Protein AF-A0A4Z1IYT8-F1 (afdb_monomer_lite)

Sequence (763 aa):
MEEHSKRLTGNFEVGLARSILIVCGSVEMNGYTFCSGVSKLESLLKHYADLQSLIRPTIHLIRGSIFRPKYKSSSLGDLSLGELVDMYHNHKATVRHDKVYALLGMCSDHLSSTGLLPDYTIPWETLFRRLVNFILHQKTWDDREAAVIKSSGYVLRHVSSVRNNINRYPGQYIEVKLNNRPISFQYYKNYGSNWTLQASAESIRKNDIICLLEGASSPTVIRAFEDHFGIVIIAVNLRQQRHKHSSFQLSMSLKPDTLHEFLLVWQWGLIPGQHSSLLQLPQMEINSVVPDYLKTNAIRVMRSFEVALILKDTGELLMVEAKLEKDIEKCEESFGIDDIHILPLKEVLASVYWSSNRLKMAETLLLEVIGARQDLQGKCHQGTLNSKMELAKAYIDEEVFSRPSRAENLRGIRSELLEAIKSNSRIEERAMVQAAEYLDERMFKVLLGLERGRASVTQDLLKAISNPIRGDEKMLILLEERGMDSEITEDMVQFIAKNCGHSAMKSLMQKRSADAKVTSELLKTIAEGREAIEKMELLLDGKGADICVGANMAITEEAVIEAAGNIYLGEKIIRNLLTRQGASIVITEEIMNTVVANTHQGDTSIRELFAQQKANIVITEEVVIATIEDIFHGPRFIEVLLEKRGTYITITPGAMKAVSKSQEDLTSFLDESEPQNAVMMQLLENRGADMDVTEETVRIITNEMNFPKECLALLVKKQGEKLRVTEGMVRMVEEKFPEEIALLETMEDNIQRYSSSSTGSAG

Structure (mmCIF, N/CA/C/O backbone):
data_AF-A0A4Z1IYT8-F1
#
_entry.id   AF-A0A4Z1IYT8-F1
#
loop_
_atom_site.group_PDB
_atom_site.id
_atom_site.type_symbol
_atom_site.label_atom_id
_atom_site.label_alt_id
_atom_site.label_comp_id
_atom_site.label_asym_id
_atom_site.label_entity_id
_atom_site.label_seq_id
_atom_site.pdbx_PDB_ins_code
_atom_site.Cartn_x
_atom_site.Cartn_y
_atom_site.Cartn_z
_atom_site.occupancy
_atom_site.B_iso_or_equiv
_atom_site.auth_seq_id
_atom_site.auth_comp_id
_atom_site.auth_asym_id
_atom_site.auth_atom_id
_atom_site.pdbx_PDB_model_num
ATOM 1 N N . MET A 1 1 ? 28.928 10.403 -67.223 1.00 26.47 1 MET A N 1
ATOM 2 C CA . MET A 1 1 ? 29.289 9.318 -66.280 1.00 26.47 1 MET A CA 1
ATOM 3 C C . MET A 1 1 ? 30.436 9.706 -65.329 1.00 26.47 1 MET A C 1
ATOM 5 O O . MET A 1 1 ? 31.036 8.826 -64.738 1.00 26.47 1 MET A O 1
ATOM 9 N N . GLU A 1 2 ? 30.691 11.001 -65.083 1.00 24.89 2 GLU A N 1
ATOM 10 C CA . GLU A 1 2 ? 31.847 11.460 -64.276 1.00 24.89 2 GLU A CA 1
ATOM 11 C C . GLU A 1 2 ? 31.463 12.421 -63.127 1.00 24.89 2 GLU A C 1
ATOM 13 O O . GLU A 1 2 ? 32.315 13.001 -62.458 1.00 24.89 2 GLU A O 1
ATOM 18 N N . GLU A 1 3 ? 30.164 12.568 -62.845 1.00 25.31 3 GLU A N 1
ATOM 19 C CA . GLU A 1 3 ? 29.648 13.495 -61.821 1.00 25.31 3 GLU A CA 1
ATOM 20 C C . GLU A 1 3 ? 28.961 12.787 -60.634 1.00 25.31 3 GLU A C 1
ATOM 22 O O . GLU A 1 3 ? 28.563 13.415 -59.656 1.00 25.31 3 GLU A O 1
ATOM 27 N N . HIS A 1 4 ? 28.878 11.452 -60.659 1.00 29.03 4 HIS A N 1
ATOM 28 C CA . HIS A 1 4 ? 28.148 10.653 -59.661 1.00 29.03 4 HIS A CA 1
ATOM 29 C C . HIS A 1 4 ? 29.035 9.910 -58.643 1.00 29.03 4 HIS A C 1
ATOM 31 O O . HIS A 1 4 ? 28.527 9.096 -57.879 1.00 29.03 4 HIS A O 1
ATOM 37 N N . SER A 1 5 ? 30.337 10.223 -58.580 1.00 28.00 5 SER A N 1
ATOM 38 C CA . SER A 1 5 ? 31.317 9.570 -57.685 1.00 28.00 5 SER A CA 1
ATOM 39 C C . SER A 1 5 ? 31.853 10.458 -56.544 1.00 28.00 5 SER A C 1
ATOM 41 O O . SER A 1 5 ? 32.698 10.002 -55.783 1.00 28.00 5 SER A O 1
ATOM 43 N N . LYS A 1 6 ? 31.433 11.728 -56.411 1.00 34.44 6 LYS A N 1
ATOM 44 C CA . LYS A 1 6 ? 32.209 12.749 -55.663 1.00 34.44 6 LYS A CA 1
ATOM 45 C C . LYS A 1 6 ? 31.844 13.010 -54.191 1.00 34.44 6 LYS A C 1
ATOM 47 O O . LYS A 1 6 ? 32.544 13.784 -53.548 1.00 34.44 6 LYS A O 1
ATOM 52 N N . ARG A 1 7 ? 30.770 12.445 -53.623 1.00 43.03 7 ARG A N 1
ATOM 53 C CA . ARG A 1 7 ? 30.280 12.918 -52.301 1.00 43.03 7 ARG A CA 1
ATOM 54 C C . ARG A 1 7 ? 30.836 12.202 -51.060 1.00 43.03 7 ARG A C 1
ATOM 56 O O . ARG A 1 7 ? 30.855 12.832 -50.012 1.00 43.03 7 ARG A O 1
ATOM 63 N N . LEU A 1 8 ? 31.328 10.963 -51.154 1.00 37.91 8 LEU A N 1
ATOM 64 C CA . LEU A 1 8 ? 31.923 10.241 -50.006 1.00 37.91 8 LEU A CA 1
ATOM 65 C C . LEU A 1 8 ? 33.443 10.051 -50.128 1.00 37.91 8 LEU A C 1
ATOM 67 O O . LEU A 1 8 ? 34.150 10.215 -49.137 1.00 37.91 8 LEU A O 1
ATOM 71 N N . THR A 1 9 ? 33.962 9.865 -51.345 1.00 40.88 9 THR A N 1
ATOM 72 C CA . THR A 1 9 ? 35.396 10.034 -51.658 1.00 40.88 9 THR A CA 1
ATOM 73 C C . THR A 1 9 ? 35.896 11.421 -51.247 1.00 40.88 9 THR A C 1
ATOM 75 O O . THR A 1 9 ? 36.947 11.532 -50.623 1.00 40.88 9 THR A O 1
ATOM 78 N N . GLY A 1 10 ? 35.078 12.462 -51.447 1.00 49.62 10 GLY A N 1
ATOM 79 C CA . GLY A 1 10 ? 35.360 13.810 -50.957 1.00 49.62 10 GLY A CA 1
ATOM 80 C C . GLY A 1 10 ? 35.485 13.907 -49.430 1.00 49.62 10 GLY A C 1
ATOM 81 O O . GLY A 1 10 ? 36.325 14.655 -48.950 1.00 49.62 10 GLY A O 1
ATOM 82 N N . ASN A 1 11 ? 34.727 13.135 -48.640 1.00 49.00 11 ASN A N 1
ATOM 83 C CA . ASN A 1 11 ? 34.838 13.162 -47.172 1.00 49.00 11 ASN A CA 1
ATOM 84 C C . ASN A 1 11 ? 36.134 12.516 -46.672 1.00 49.00 11 ASN A C 1
ATOM 86 O O . ASN A 1 11 ? 36.730 13.022 -45.726 1.00 49.00 11 ASN A O 1
ATOM 90 N N . PHE A 1 12 ? 36.593 11.439 -47.314 1.00 51.59 12 PHE A N 1
ATOM 91 C CA . PHE A 1 12 ? 37.897 10.836 -47.029 1.00 51.59 12 PHE A CA 1
ATOM 92 C C . PHE A 1 12 ? 39.045 11.784 -47.408 1.00 51.59 12 PHE A C 1
ATOM 94 O O . PHE A 1 12 ? 39.945 12.030 -46.606 1.00 51.59 12 PHE A O 1
ATOM 101 N N . GLU A 1 13 ? 38.971 12.400 -48.591 1.00 55.72 13 GLU A N 1
ATOM 102 C CA . GLU A 1 13 ? 39.940 13.404 -49.045 1.00 55.72 13 GLU A CA 1
ATOM 103 C C . GLU A 1 13 ? 39.980 14.622 -48.109 1.00 55.72 13 GLU A C 1
ATOM 105 O O . GLU A 1 13 ? 41.055 15.049 -47.695 1.00 55.72 13 GLU A O 1
ATOM 110 N N . VAL A 1 14 ? 38.821 15.139 -47.690 1.00 56.16 14 VAL A N 1
ATOM 111 C CA . VAL A 1 14 ? 38.674 16.251 -46.731 1.00 56.16 14 VAL A CA 1
ATOM 112 C C . VAL A 1 14 ? 39.119 15.844 -45.316 1.00 56.16 14 VAL A C 1
ATOM 114 O O . VAL A 1 14 ? 39.758 16.625 -44.603 1.00 56.16 14 VAL A O 1
ATOM 117 N N . GLY A 1 15 ? 38.833 14.612 -44.900 1.00 56.44 15 GLY A N 1
ATOM 118 C CA . GLY A 1 15 ? 39.231 14.035 -43.615 1.00 56.44 15 GLY A CA 1
ATOM 119 C C . GLY A 1 15 ? 40.740 13.818 -43.478 1.00 56.44 15 GLY A C 1
ATOM 120 O O . GLY A 1 15 ? 41.274 13.951 -42.380 1.00 56.44 15 GLY A O 1
ATOM 121 N N . LEU A 1 16 ? 41.445 13.607 -44.592 1.00 58.75 16 LEU A N 1
ATOM 122 C CA . LEU A 1 16 ? 42.907 13.496 -44.648 1.00 58.75 16 LEU A CA 1
ATOM 123 C C . LEU A 1 16 ? 43.613 14.793 -45.075 1.00 58.75 16 LEU A C 1
ATOM 125 O O . LEU A 1 16 ? 44.820 14.946 -44.859 1.00 58.75 16 LEU A O 1
ATOM 129 N N . ALA A 1 17 ? 42.884 15.751 -45.656 1.00 61.88 17 ALA A N 1
ATOM 130 C CA . ALA A 1 17 ? 43.442 16.994 -46.179 1.00 61.88 17 ALA A CA 1
ATOM 131 C C . ALA A 1 17 ? 44.173 17.797 -45.094 1.00 61.88 17 ALA A C 1
ATOM 133 O O . ALA A 1 17 ? 43.595 18.262 -44.114 1.00 61.88 17 ALA A O 1
ATOM 134 N N . ARG A 1 18 ? 45.472 18.028 -45.276 1.00 65.62 18 ARG A N 1
ATOM 135 C CA . ARG A 1 18 ? 46.286 18.819 -44.331 1.00 65.62 18 ARG A CA 1
ATOM 136 C C . ARG A 1 18 ? 45.972 20.318 -44.373 1.00 65.62 18 ARG A C 1
ATOM 138 O O . ARG A 1 18 ? 46.378 21.065 -43.492 1.00 65.62 18 ARG A O 1
ATOM 145 N N . SER A 1 19 ? 45.288 20.764 -45.420 1.00 67.12 19 SER A N 1
ATOM 146 C CA . SER A 1 19 ? 44.810 22.128 -45.600 1.00 67.12 19 SER A CA 1
ATOM 147 C C . SER A 1 19 ? 43.583 22.083 -46.497 1.00 67.12 19 SER A C 1
ATOM 149 O O . SER A 1 19 ? 43.587 21.368 -47.497 1.00 67.12 19 SER A O 1
ATOM 151 N N . ILE A 1 20 ? 42.547 22.834 -46.136 1.00 77.88 20 ILE A N 1
ATOM 152 C CA . ILE A 1 20 ? 41.325 22.960 -46.926 1.00 77.88 20 ILE A CA 1
ATOM 153 C C . ILE A 1 20 ? 41.152 24.436 -47.246 1.00 77.88 20 ILE A C 1
ATOM 155 O O . ILE A 1 20 ? 41.082 25.272 -46.338 1.00 77.88 20 ILE A O 1
ATOM 159 N N . LEU A 1 21 ? 41.092 24.731 -48.539 1.00 80.69 21 LEU A N 1
ATOM 160 C CA . LEU A 1 21 ? 40.769 26.044 -49.072 1.00 80.69 21 LEU A CA 1
ATOM 161 C C . LEU A 1 21 ? 39.363 25.981 -49.663 1.00 80.69 21 LEU A C 1
ATOM 163 O O . LEU A 1 21 ? 39.033 25.049 -50.393 1.00 80.69 21 LEU A O 1
ATOM 167 N N . ILE A 1 22 ? 38.537 26.958 -49.318 1.00 82.12 22 ILE A N 1
ATOM 168 C CA . ILE A 1 22 ? 37.168 27.078 -49.800 1.00 82.12 22 ILE A CA 1
ATOM 169 C C . ILE A 1 22 ? 37.084 28.362 -50.608 1.00 82.12 22 ILE A C 1
ATOM 171 O O . ILE A 1 22 ? 37.392 29.444 -50.106 1.00 82.12 22 ILE A O 1
ATOM 175 N N . VAL A 1 23 ? 36.670 28.218 -51.863 1.00 84.06 23 VAL A N 1
ATOM 176 C CA . VAL A 1 23 ? 36.490 29.326 -52.800 1.00 84.06 23 VAL A CA 1
ATOM 177 C C . VAL A 1 23 ? 34.998 29.628 -52.894 1.00 84.06 23 VAL A C 1
ATOM 179 O O . VAL A 1 23 ? 34.207 28.762 -53.262 1.00 84.06 23 VAL A O 1
ATOM 182 N N . CYS A 1 24 ? 34.608 30.848 -52.528 1.00 77.69 24 CYS A N 1
ATOM 183 C CA . CYS A 1 24 ? 33.236 31.341 -52.619 1.00 77.69 24 CYS A CA 1
ATOM 184 C C . CYS A 1 24 ? 33.219 32.596 -53.502 1.00 77.69 24 CYS A C 1
ATOM 186 O O . CYS A 1 24 ? 33.588 33.687 -53.062 1.00 77.69 24 CYS A O 1
ATOM 188 N N . GLY A 1 25 ? 32.842 32.433 -54.774 1.00 83.25 25 GLY A N 1
ATOM 189 C CA . GLY A 1 25 ? 32.977 33.493 -55.776 1.00 83.25 25 GLY A CA 1
ATOM 190 C C . GLY A 1 25 ? 34.448 33.857 -55.996 1.00 83.25 25 GLY A C 1
ATOM 191 O O . GLY A 1 25 ? 35.255 32.988 -56.305 1.00 83.25 25 GLY A O 1
ATOM 192 N N . SER A 1 26 ? 34.800 35.131 -55.811 1.00 83.44 26 SER A N 1
ATOM 193 C CA . SER A 1 26 ? 36.180 35.632 -55.908 1.00 83.44 26 SER A CA 1
ATOM 194 C C . SER A 1 26 ? 36.957 35.589 -54.585 1.00 83.44 26 SER A C 1
ATOM 196 O O . SER A 1 26 ? 38.080 36.084 -54.526 1.00 83.44 26 SER A O 1
ATOM 198 N N . VAL A 1 27 ? 36.354 35.078 -53.504 1.00 85.19 27 VAL A N 1
ATOM 199 C CA . VAL A 1 27 ? 36.964 35.061 -52.169 1.00 85.19 27 VAL A CA 1
ATOM 200 C C . VAL A 1 27 ? 37.457 33.660 -51.842 1.00 85.19 27 VAL A C 1
ATOM 202 O O . VAL A 1 27 ? 36.675 32.711 -51.781 1.00 85.19 27 VAL A O 1
ATOM 205 N N . GLU A 1 28 ? 38.750 33.554 -51.558 1.00 86.00 28 GLU A N 1
ATOM 206 C CA . GLU A 1 28 ? 39.361 32.349 -51.009 1.00 86.00 28 GLU A CA 1
ATOM 207 C C . GLU A 1 28 ? 39.475 32.467 -49.489 1.00 86.00 28 GLU A C 1
ATOM 209 O O . GLU A 1 28 ? 39.928 33.478 -48.950 1.00 86.00 28 GLU A O 1
ATOM 214 N N . MET A 1 29 ? 39.072 31.422 -48.773 1.00 87.25 29 MET A N 1
ATOM 215 C CA . MET A 1 29 ? 39.209 31.360 -47.322 1.00 87.25 29 MET A CA 1
ATOM 216 C C . MET A 1 29 ? 39.609 29.963 -46.867 1.00 87.25 29 MET A C 1
ATOM 218 O O . MET A 1 29 ? 39.264 28.960 -47.486 1.00 87.25 29 MET A O 1
ATOM 222 N N . ASN A 1 30 ? 40.336 29.881 -45.756 1.00 83.25 30 ASN A N 1
ATOM 223 C CA . ASN A 1 30 ? 40.661 28.587 -45.166 1.00 83.25 30 ASN A CA 1
ATOM 224 C C . ASN A 1 30 ? 39.419 27.947 -44.513 1.00 83.25 30 ASN A C 1
ATOM 226 O O . ASN A 1 30 ? 38.472 28.635 -44.115 1.00 83.25 30 ASN A O 1
ATOM 230 N N . GLY A 1 31 ? 39.450 26.621 -44.366 1.00 78.31 31 GLY A N 1
ATOM 231 C CA . GLY A 1 31 ? 38.354 25.846 -43.783 1.00 78.31 31 GLY A CA 1
ATOM 232 C C . GLY A 1 31 ? 37.924 26.311 -42.386 1.00 78.31 31 GLY A C 1
ATOM 233 O O . GLY A 1 31 ? 36.732 26.338 -42.086 1.00 78.31 31 GLY A O 1
ATOM 234 N N . TYR A 1 32 ? 38.855 26.766 -41.540 1.00 79.06 32 TYR A N 1
ATOM 235 C CA . TYR A 1 32 ? 38.528 27.270 -40.202 1.00 79.06 32 TYR A CA 1
ATOM 236 C C . TYR A 1 32 ? 37.710 28.569 -40.242 1.00 79.06 32 TYR A C 1
ATOM 238 O O . TYR A 1 32 ? 36.727 28.709 -39.503 1.00 79.06 32 TYR A O 1
ATOM 246 N N . THR A 1 33 ? 38.093 29.515 -41.103 1.00 82.69 33 THR A N 1
ATOM 247 C CA . THR A 1 33 ? 37.385 30.783 -41.314 1.00 82.69 33 THR A CA 1
ATOM 248 C C . THR A 1 33 ? 35.995 30.526 -41.881 1.00 82.69 33 THR A C 1
ATOM 250 O O . THR A 1 33 ? 35.019 31.052 -41.344 1.00 82.69 33 THR A O 1
ATOM 253 N N . PHE A 1 34 ? 35.887 29.649 -42.884 1.00 84.88 34 PHE A N 1
ATOM 254 C CA . PHE A 1 34 ? 34.603 29.234 -43.445 1.00 84.88 34 PHE A CA 1
ATOM 255 C C . PHE A 1 34 ? 33.687 28.621 -42.380 1.00 84.88 34 PHE A C 1
ATOM 257 O O . PHE A 1 34 ? 32.582 29.114 -42.158 1.00 84.88 34 PHE A O 1
ATOM 264 N N . CYS A 1 35 ? 34.159 27.608 -41.642 1.00 80.19 35 CYS A N 1
ATOM 265 C CA . CYS A 1 35 ? 33.376 26.970 -40.583 1.00 80.19 35 CYS A CA 1
ATOM 266 C C . CYS A 1 35 ? 32.973 27.953 -39.479 1.00 80.19 35 CYS A C 1
ATOM 268 O O . CYS A 1 35 ? 31.872 27.857 -38.951 1.00 80.19 35 CYS A O 1
ATOM 270 N N . SER A 1 36 ? 33.835 28.913 -39.131 1.00 78.00 36 SER A N 1
ATOM 271 C CA . SER A 1 36 ? 33.507 29.962 -38.157 1.00 78.00 36 SER A CA 1
ATOM 272 C C . SER A 1 36 ? 32.420 30.916 -38.658 1.00 78.00 36 SER A C 1
ATOM 274 O O . SER A 1 36 ? 31.638 31.411 -37.849 1.00 78.00 36 SER A O 1
ATOM 276 N N . GLY A 1 37 ? 32.349 31.159 -39.969 1.00 79.31 37 GLY A N 1
ATOM 277 C CA . GLY A 1 37 ? 31.255 31.888 -40.608 1.00 79.31 37 GLY A CA 1
ATOM 278 C C . GLY A 1 37 ? 29.948 31.095 -40.599 1.00 79.31 37 GLY A C 1
ATOM 279 O O . GLY A 1 37 ? 28.927 31.622 -40.166 1.00 79.31 37 GLY A O 1
ATOM 280 N N . VAL A 1 38 ? 29.987 29.813 -40.980 1.00 78.69 38 VAL A N 1
ATOM 281 C CA . VAL A 1 38 ? 28.810 28.920 -40.965 1.00 78.69 38 VAL A CA 1
ATOM 282 C C . VAL A 1 38 ? 28.209 28.810 -39.561 1.00 78.69 38 VAL A C 1
ATOM 284 O O . VAL A 1 38 ? 26.992 28.900 -39.419 1.00 78.69 38 VAL A O 1
ATOM 287 N N . SER A 1 39 ? 29.039 28.726 -38.514 1.00 71.81 39 SER A N 1
ATOM 288 C CA . SER A 1 39 ? 28.577 28.746 -37.118 1.00 71.81 39 SER A CA 1
ATOM 289 C C . SER A 1 39 ? 27.748 29.990 -36.765 1.00 71.81 39 SER A C 1
ATOM 291 O O . SER A 1 39 ? 26.872 29.914 -35.912 1.00 71.81 39 SER A O 1
ATOM 293 N N . LYS A 1 40 ? 27.992 31.143 -37.406 1.00 75.56 40 LYS A N 1
ATOM 294 C CA . LYS A 1 40 ? 27.231 32.385 -37.166 1.00 75.56 40 LYS A CA 1
ATOM 295 C C . LYS A 1 40 ? 25.904 32.444 -37.929 1.00 75.56 40 LYS A C 1
ATOM 297 O O . LYS A 1 40 ? 25.058 33.263 -37.588 1.00 75.56 40 LYS A O 1
ATOM 302 N N . LEU A 1 41 ? 25.711 31.584 -38.930 1.00 74.69 41 LEU A N 1
ATOM 303 C CA . LEU A 1 41 ? 24.474 31.470 -39.715 1.00 74.69 41 LEU A CA 1
ATOM 304 C C . LEU A 1 41 ? 23.474 30.474 -39.096 1.00 74.69 41 LEU A C 1
ATOM 306 O O . LEU A 1 41 ? 22.451 30.158 -39.700 1.00 74.69 41 LEU A O 1
ATOM 310 N N . GLU A 1 42 ? 23.747 29.982 -37.884 1.00 65.75 42 GLU A N 1
ATOM 311 C CA . GLU A 1 42 ? 22.9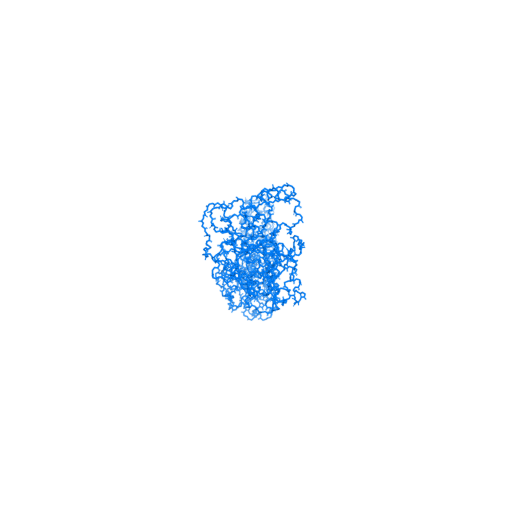61 28.954 -37.190 1.00 65.75 42 GLU A CA 1
ATOM 312 C C . GLU A 1 42 ? 21.473 29.315 -37.039 1.00 65.75 42 GLU A C 1
ATOM 314 O O . GLU A 1 42 ? 20.611 28.447 -37.186 1.00 65.75 42 GLU A O 1
ATOM 319 N N . SER A 1 43 ? 21.144 30.594 -36.823 1.00 65.50 43 SER A N 1
ATOM 320 C CA . SER A 1 43 ? 19.753 31.056 -36.719 1.00 65.50 43 SER A CA 1
ATOM 321 C C . SER A 1 43 ? 18.949 30.834 -38.005 1.00 65.50 43 SER A C 1
ATOM 323 O O . SER A 1 43 ? 17.770 30.499 -37.927 1.00 65.50 43 SER A O 1
ATOM 325 N N . LEU A 1 44 ? 19.587 30.950 -39.175 1.00 68.06 44 LEU A N 1
ATOM 326 C CA . LEU A 1 44 ? 18.965 30.723 -40.486 1.00 68.06 44 LEU A CA 1
ATOM 327 C C . LEU A 1 44 ? 18.782 29.230 -40.779 1.00 68.06 44 LEU A C 1
ATOM 329 O O . LEU A 1 44 ? 17.834 28.830 -41.449 1.00 68.06 44 LEU A O 1
ATOM 333 N N . LEU A 1 45 ? 19.668 28.394 -40.235 1.00 64.94 45 LEU A N 1
ATOM 334 C CA . LEU A 1 45 ? 19.623 26.939 -40.383 1.00 64.94 45 LEU A CA 1
ATOM 335 C C . LEU A 1 45 ? 18.685 26.267 -39.371 1.00 64.94 45 LEU A C 1
ATOM 337 O O . LEU A 1 45 ? 18.485 25.056 -39.446 1.00 64.94 45 LEU A O 1
ATOM 341 N N . LYS A 1 46 ? 18.109 27.011 -38.415 1.00 64.62 46 LYS A N 1
ATOM 342 C CA . LYS A 1 46 ? 17.290 26.472 -37.312 1.00 64.62 46 LYS A CA 1
ATOM 343 C C . LYS A 1 46 ? 16.067 25.676 -37.782 1.00 64.62 46 LYS A C 1
ATOM 345 O O . LYS A 1 46 ? 15.660 24.742 -37.100 1.00 64.62 46 LYS A O 1
ATOM 350 N N . HIS A 1 47 ? 15.512 26.022 -38.943 1.00 62.00 47 HIS A N 1
ATOM 351 C CA . HIS A 1 47 ? 14.339 25.362 -39.526 1.00 62.00 47 HIS A CA 1
ATOM 352 C C . HIS A 1 47 ? 14.679 24.166 -40.433 1.00 62.00 47 HIS A C 1
ATOM 354 O O . HIS A 1 47 ? 13.772 23.477 -40.884 1.00 62.00 47 HIS A O 1
ATOM 360 N N . TYR A 1 48 ? 15.966 23.887 -40.672 1.00 67.44 48 TYR A N 1
ATOM 361 C CA . TYR A 1 48 ? 16.431 22.827 -41.571 1.00 67.44 48 TYR A CA 1
ATOM 362 C C . TYR A 1 48 ? 17.198 21.749 -40.794 1.00 67.44 48 TYR A C 1
ATOM 364 O O . TYR A 1 48 ? 18.419 21.637 -40.908 1.00 67.44 48 TYR A O 1
ATOM 372 N N . ALA A 1 49 ? 16.488 20.965 -39.975 1.00 63.88 49 ALA A N 1
ATOM 373 C CA . ALA A 1 49 ? 17.085 19.943 -39.105 1.00 63.88 49 ALA A CA 1
ATOM 374 C C . ALA A 1 49 ? 17.919 18.903 -39.883 1.00 63.88 49 ALA A C 1
ATOM 376 O O . ALA A 1 49 ? 19.050 18.617 -39.491 1.00 63.88 49 ALA A O 1
ATOM 377 N N . ASP A 1 50 ? 17.413 18.438 -41.028 1.00 64.00 50 ASP A N 1
ATOM 378 C CA . ASP A 1 50 ? 18.090 17.463 -41.900 1.00 64.00 50 ASP A CA 1
ATOM 379 C C . ASP A 1 50 ? 19.387 18.020 -42.498 1.00 64.00 50 ASP A C 1
ATOM 381 O O . ASP A 1 50 ? 20.363 17.310 -42.731 1.00 64.00 50 ASP A O 1
ATOM 385 N N . LEU A 1 51 ? 19.424 19.332 -42.741 1.00 69.81 51 LEU A N 1
ATOM 386 C CA . LEU A 1 51 ? 20.622 19.990 -43.240 1.00 69.81 51 LEU A CA 1
ATOM 387 C C . LEU A 1 51 ? 21.644 20.180 -42.112 1.00 69.81 51 LEU A C 1
ATOM 389 O O . LEU A 1 51 ? 22.845 20.049 -42.340 1.00 69.81 51 LEU A O 1
ATOM 393 N N . GLN A 1 52 ? 21.191 20.443 -40.881 1.00 69.88 52 GLN A N 1
ATOM 394 C CA . GLN A 1 52 ? 22.085 20.540 -39.726 1.00 69.88 52 GLN A CA 1
ATOM 395 C C . GLN A 1 52 ? 22.785 19.215 -39.413 1.00 69.88 52 GLN A C 1
ATOM 397 O O . GLN A 1 52 ? 23.968 19.237 -39.063 1.00 69.88 52 GLN A O 1
ATOM 402 N N . SER A 1 53 ? 22.086 18.085 -39.538 1.00 69.25 53 SER A N 1
ATOM 403 C CA . SER A 1 53 ? 22.667 16.765 -39.280 1.00 69.25 53 SER A CA 1
ATOM 404 C C . SER A 1 53 ? 23.714 16.354 -40.318 1.00 69.25 53 SER A C 1
ATOM 406 O O . SER A 1 53 ? 24.655 15.641 -39.985 1.00 69.25 53 SER A O 1
ATOM 408 N N . LEU A 1 54 ? 23.624 16.872 -41.546 1.00 72.88 54 LEU A N 1
ATOM 409 C CA . LEU A 1 54 ? 24.666 16.718 -42.566 1.00 72.88 54 LEU A CA 1
ATOM 410 C C . LEU A 1 54 ? 25.829 17.700 -42.361 1.00 72.88 54 LEU A C 1
ATOM 412 O O . LEU A 1 54 ? 26.992 17.323 -42.467 1.00 72.88 54 LEU A O 1
ATOM 416 N N . ILE A 1 55 ? 25.539 18.962 -42.031 1.00 75.25 55 ILE A N 1
ATOM 417 C CA . ILE A 1 55 ? 26.559 20.015 -41.913 1.00 75.25 55 ILE A CA 1
ATOM 418 C C . ILE A 1 55 ? 27.496 19.785 -40.717 1.00 75.25 55 ILE A C 1
ATOM 420 O O . ILE A 1 55 ? 28.700 20.019 -40.833 1.00 75.25 55 ILE A O 1
ATOM 424 N N . ARG A 1 56 ? 26.982 19.363 -39.553 1.00 74.75 56 ARG A N 1
ATOM 425 C CA . ARG A 1 56 ? 27.781 19.275 -38.312 1.00 74.75 56 ARG A CA 1
ATOM 426 C C . ARG A 1 56 ? 28.954 18.283 -38.412 1.00 74.75 56 ARG A C 1
ATOM 428 O O . ARG A 1 56 ? 30.075 18.702 -38.099 1.00 74.75 56 ARG A O 1
ATOM 435 N N . PRO A 1 57 ? 28.763 17.033 -38.882 1.00 76.19 57 PRO A N 1
ATOM 436 C CA . PRO A 1 57 ? 29.871 16.115 -39.142 1.00 76.19 57 PRO A CA 1
ATOM 437 C C . PRO A 1 57 ? 30.874 16.661 -40.166 1.00 76.19 57 PRO A C 1
ATOM 439 O O . PRO A 1 57 ? 32.081 16.499 -39.997 1.00 76.19 57 PRO A O 1
ATOM 442 N N . THR A 1 58 ? 30.429 17.361 -41.212 1.00 76.31 58 THR A N 1
ATOM 443 C CA . THR A 1 58 ? 31.346 17.939 -42.211 1.00 76.31 58 THR A CA 1
ATOM 444 C C . THR A 1 58 ? 32.165 19.106 -41.643 1.00 76.31 58 THR A C 1
ATOM 446 O O . THR A 1 58 ? 33.367 19.198 -41.898 1.00 76.31 58 THR A O 1
ATOM 449 N N . ILE A 1 59 ? 31.563 19.968 -40.810 1.00 75.25 59 ILE A N 1
ATOM 450 C CA . ILE A 1 59 ? 32.279 21.039 -40.092 1.00 75.25 59 ILE A CA 1
ATOM 451 C C . ILE A 1 59 ? 33.406 20.456 -39.232 1.00 75.25 59 ILE A C 1
ATOM 453 O O . ILE A 1 59 ? 34.471 21.069 -39.149 1.00 75.25 59 ILE A O 1
ATOM 457 N N . HIS A 1 60 ? 33.203 19.284 -38.620 1.00 73.44 60 HIS A N 1
ATOM 458 C CA . HIS A 1 60 ? 34.242 18.603 -37.846 1.00 73.44 60 HIS A CA 1
ATOM 459 C C . HIS A 1 60 ? 35.502 18.332 -38.679 1.00 73.44 60 HIS A C 1
ATOM 461 O O . HIS A 1 60 ? 36.601 18.697 -38.253 1.00 73.44 60 HIS A O 1
ATOM 467 N N . LEU A 1 61 ? 35.348 17.782 -39.889 1.00 73.88 61 LEU A N 1
ATOM 468 C CA . LEU A 1 61 ? 36.483 17.483 -40.772 1.00 73.88 61 LEU A CA 1
ATOM 469 C C . LEU A 1 61 ? 37.160 18.754 -41.290 1.00 73.88 61 LEU A C 1
ATOM 471 O O . LEU A 1 61 ? 38.389 18.829 -41.305 1.00 73.88 61 LEU A O 1
ATOM 475 N N . ILE A 1 62 ? 36.371 19.759 -41.691 1.00 76.69 62 ILE A N 1
ATOM 476 C CA . ILE A 1 62 ? 36.894 20.980 -42.319 1.00 76.69 62 ILE A CA 1
ATOM 477 C C . ILE A 1 62 ? 37.613 21.873 -41.304 1.00 76.69 62 ILE A C 1
ATOM 479 O O . ILE A 1 62 ? 38.706 22.377 -41.564 1.00 76.69 62 ILE A O 1
ATOM 483 N N . ARG A 1 63 ? 37.015 22.082 -40.128 1.00 74.88 63 ARG A N 1
ATOM 484 C CA . ARG A 1 63 ? 37.526 23.031 -39.129 1.00 74.88 63 ARG A CA 1
ATOM 485 C C . ARG A 1 63 ? 38.865 22.589 -38.537 1.00 74.88 63 ARG A C 1
ATOM 487 O O . ARG A 1 63 ? 39.693 23.437 -38.208 1.00 74.88 63 ARG A O 1
ATOM 494 N N . GLY A 1 64 ? 39.066 21.278 -38.390 1.00 67.94 64 GLY A N 1
ATOM 495 C CA . GLY A 1 64 ? 40.265 20.681 -37.798 1.00 67.94 64 GLY A CA 1
ATOM 496 C C . GLY A 1 64 ? 41.477 20.610 -38.731 1.00 67.94 64 GLY A C 1
ATOM 497 O O . GLY A 1 64 ? 42.586 20.376 -38.253 1.00 67.94 64 GLY A O 1
ATOM 498 N N . SER A 1 65 ? 41.305 20.831 -40.041 1.00 70.31 65 SER A N 1
ATOM 499 C CA . SER A 1 65 ? 42.360 20.574 -41.032 1.00 70.31 65 SER A CA 1
ATOM 500 C C . SER A 1 65 ? 43.629 21.391 -40.794 1.00 70.31 65 SER A C 1
ATOM 502 O O . SER A 1 65 ? 44.728 20.869 -40.943 1.00 70.31 65 SER A O 1
ATOM 504 N N . ILE A 1 66 ? 43.491 22.652 -40.366 1.00 66.50 66 ILE A N 1
ATOM 505 C CA . ILE A 1 66 ? 44.619 23.572 -40.138 1.00 66.50 66 ILE A CA 1
ATOM 506 C C . ILE A 1 66 ? 45.503 23.178 -38.943 1.00 66.50 66 ILE A C 1
ATOM 508 O O . ILE A 1 66 ? 46.631 23.653 -38.838 1.00 66.50 66 ILE A O 1
ATOM 512 N N . PHE A 1 67 ? 44.997 22.326 -38.045 1.00 64.56 67 PHE A N 1
ATOM 513 C CA . PHE A 1 67 ? 45.698 21.880 -36.838 1.00 64.56 67 PHE A CA 1
ATOM 514 C C . PHE A 1 67 ? 46.400 20.525 -37.026 1.00 64.56 67 PHE A C 1
ATOM 516 O O . PHE A 1 67 ? 47.038 20.029 -36.098 1.00 64.56 67 PHE A O 1
ATOM 523 N N . ARG A 1 68 ? 46.309 19.917 -38.219 1.00 69.38 68 ARG A N 1
ATOM 524 C CA . ARG A 1 68 ? 46.934 18.623 -38.524 1.00 69.38 68 ARG A CA 1
ATOM 525 C C . ARG A 1 68 ? 48.468 18.781 -38.638 1.00 69.38 68 ARG A C 1
ATOM 527 O O . ARG A 1 68 ? 48.929 19.673 -39.356 1.00 69.38 68 ARG A O 1
ATOM 534 N N . PRO A 1 69 ? 49.289 17.947 -37.963 1.00 60.44 69 PRO A N 1
ATOM 535 C CA . PRO A 1 69 ? 50.749 18.074 -37.991 1.00 60.44 69 PRO A CA 1
ATOM 536 C C . PRO A 1 69 ? 51.332 17.920 -39.404 1.00 60.44 69 PRO A C 1
ATOM 538 O O . PRO A 1 69 ? 51.019 16.968 -40.114 1.00 60.44 69 PRO A O 1
ATOM 541 N N . LYS A 1 70 ? 52.247 18.814 -39.804 1.00 58.31 70 LYS A N 1
ATOM 542 C CA . LYS A 1 70 ? 52.877 18.778 -41.142 1.00 58.31 70 LYS A CA 1
ATOM 543 C C . LYS A 1 70 ? 53.905 17.647 -41.332 1.00 58.31 70 LYS A C 1
ATOM 545 O O . LYS A 1 70 ? 54.141 17.255 -42.471 1.00 58.31 70 LYS A O 1
ATOM 550 N N . TYR A 1 71 ? 54.493 17.125 -40.246 1.00 53.12 71 TYR A N 1
ATOM 551 C CA . TYR A 1 71 ? 55.692 16.264 -40.289 1.00 53.12 71 TYR A CA 1
ATOM 552 C C . TYR A 1 71 ? 55.609 14.955 -39.475 1.00 53.12 71 TYR A C 1
ATOM 554 O O . TYR A 1 71 ? 56.619 14.274 -39.326 1.00 53.12 71 TYR A O 1
ATOM 562 N N . LYS A 1 72 ? 54.439 14.574 -38.943 1.00 49.72 72 LYS A N 1
ATOM 563 C CA . LYS A 1 72 ? 54.243 13.274 -38.272 1.00 49.72 72 LYS A CA 1
ATOM 564 C C . LYS A 1 72 ? 53.095 12.506 -38.919 1.00 49.72 72 LYS A C 1
ATOM 566 O O . LYS A 1 72 ? 52.016 13.062 -39.097 1.00 49.72 72 LYS A O 1
ATOM 571 N N . SER A 1 73 ? 53.309 11.221 -39.192 1.00 49.72 73 SER A N 1
ATOM 572 C CA . SER A 1 73 ? 52.242 10.230 -39.363 1.00 49.72 73 SER A CA 1
ATOM 573 C C . SER A 1 73 ? 51.688 9.868 -37.980 1.00 49.72 73 SER A C 1
ATOM 575 O O . SER A 1 73 ? 51.919 8.777 -37.466 1.00 49.72 73 SER A O 1
ATOM 577 N N . SER A 1 74 ? 51.064 10.826 -37.297 1.00 43.69 74 SER A N 1
ATOM 578 C CA . SER A 1 74 ? 50.271 10.510 -36.107 1.00 43.69 74 SER A CA 1
ATOM 579 C C . SER A 1 74 ? 49.038 9.705 -36.525 1.00 43.69 74 SER A C 1
ATOM 581 O O . SER A 1 74 ? 48.512 9.929 -37.616 1.00 43.69 74 SER A O 1
ATOM 583 N N . SER A 1 75 ? 48.605 8.775 -35.670 1.00 46.53 75 SER A N 1
ATOM 584 C CA . SER A 1 75 ? 47.359 8.013 -35.816 1.00 46.53 75 SER A CA 1
ATOM 585 C C . SER A 1 75 ? 46.209 8.933 -36.239 1.00 46.53 75 SER A C 1
ATOM 587 O O . SER A 1 75 ? 46.038 10.021 -35.693 1.00 46.53 75 SER A O 1
ATOM 589 N N . LEU A 1 76 ? 45.485 8.509 -37.274 1.00 51.22 76 LEU A N 1
ATOM 590 C CA . LEU A 1 76 ? 44.688 9.347 -38.175 1.00 51.22 76 LEU A CA 1
ATOM 591 C C . LEU A 1 76 ? 43.330 9.830 -37.629 1.00 51.22 76 LEU A C 1
ATOM 593 O O . LEU A 1 76 ? 42.590 10.493 -38.351 1.00 51.22 76 LEU A O 1
ATOM 597 N N . GLY A 1 77 ? 43.040 9.608 -36.349 1.00 56.81 77 GLY A N 1
ATOM 598 C CA . GLY A 1 77 ? 41.888 10.186 -35.665 1.00 56.81 77 GLY A CA 1
ATOM 599 C C . GLY A 1 77 ? 41.865 9.796 -34.192 1.00 56.81 77 GLY A C 1
ATOM 600 O O . GLY A 1 77 ? 42.332 8.723 -33.836 1.00 56.81 77 GLY A O 1
ATOM 601 N N . ASP A 1 78 ? 41.320 10.661 -33.335 1.00 65.69 78 ASP A N 1
ATOM 602 C CA . ASP A 1 78 ? 40.982 10.328 -31.937 1.00 65.69 78 ASP A CA 1
ATOM 603 C C . ASP A 1 78 ? 39.608 9.623 -31.836 1.00 65.69 78 ASP A C 1
ATOM 605 O O . ASP A 1 78 ? 39.084 9.449 -30.737 1.00 65.69 78 ASP A O 1
ATOM 609 N N . LEU A 1 79 ? 38.982 9.298 -32.976 1.00 73.62 79 LEU A N 1
ATOM 610 C CA . LEU A 1 79 ? 37.618 8.772 -33.071 1.00 73.62 79 LEU A CA 1
ATOM 611 C C . LEU A 1 79 ? 37.632 7.282 -33.417 1.00 73.62 79 LEU A C 1
ATOM 613 O O . LEU A 1 79 ? 38.316 6.859 -34.350 1.00 73.62 79 LEU A O 1
ATOM 617 N N . SER A 1 80 ? 36.828 6.511 -32.694 1.00 81.94 80 SER A N 1
ATOM 618 C CA . SER A 1 80 ? 36.532 5.115 -33.013 1.00 81.94 80 SER A CA 1
ATOM 619 C C . SER A 1 80 ? 35.723 4.993 -34.308 1.00 81.94 80 SER A C 1
ATOM 621 O O . SER A 1 80 ? 35.074 5.937 -34.772 1.00 81.94 80 SER A O 1
ATOM 623 N N . LEU A 1 81 ? 35.714 3.797 -34.890 1.00 83.94 81 LEU A N 1
ATOM 624 C CA . LEU A 1 81 ? 34.882 3.472 -36.041 1.00 83.94 81 LEU A CA 1
ATOM 625 C C . LEU A 1 81 ? 33.395 3.645 -35.711 1.00 83.94 81 LEU A C 1
ATOM 627 O O . LEU A 1 81 ? 32.647 4.131 -36.553 1.00 83.94 81 LEU A O 1
ATOM 631 N N . GLY A 1 82 ? 32.973 3.316 -34.485 1.00 81.62 82 GLY A N 1
ATOM 632 C CA . GLY A 1 82 ? 31.599 3.533 -34.026 1.00 81.62 82 GLY A CA 1
ATOM 633 C C . GLY A 1 82 ? 31.188 5.008 -34.060 1.00 81.62 82 GLY A C 1
ATOM 634 O O . GLY A 1 82 ? 30.123 5.328 -34.583 1.00 81.62 82 GLY A O 1
ATOM 635 N N . GLU A 1 83 ? 32.053 5.912 -33.583 1.00 81.19 83 GLU A N 1
ATOM 636 C CA . GLU A 1 83 ? 31.817 7.365 -33.633 1.00 81.19 83 GLU A CA 1
ATOM 637 C C . GLU A 1 83 ? 31.749 7.889 -35.072 1.00 81.19 83 GLU A C 1
ATOM 639 O O . GLU A 1 83 ? 30.865 8.672 -35.411 1.00 81.19 83 GLU A O 1
ATOM 644 N N . LEU A 1 84 ? 32.665 7.449 -35.938 1.00 81.88 84 LEU A N 1
ATOM 645 C CA . LEU A 1 84 ? 32.692 7.883 -37.335 1.00 81.88 84 LEU A CA 1
ATOM 646 C C . LEU A 1 84 ? 31.472 7.381 -38.108 1.00 81.88 84 LEU A C 1
ATOM 648 O O . LEU A 1 84 ? 30.864 8.131 -38.870 1.00 81.88 84 LEU A O 1
ATOM 652 N N . VAL A 1 85 ? 31.094 6.120 -37.920 1.00 85.75 85 VAL A N 1
ATOM 653 C CA . VAL A 1 85 ? 29.912 5.560 -38.575 1.00 85.75 85 VAL A CA 1
ATOM 654 C C . VAL A 1 85 ? 28.659 6.296 -38.104 1.00 85.75 85 VAL A C 1
ATOM 656 O O . VAL A 1 85 ? 27.852 6.705 -38.937 1.00 85.75 85 VAL A O 1
ATOM 659 N N . ASP A 1 86 ? 28.528 6.568 -36.804 1.00 85.44 86 ASP A N 1
ATOM 660 C CA . ASP A 1 86 ? 27.436 7.388 -36.271 1.00 85.44 86 ASP A CA 1
ATOM 661 C C . ASP A 1 86 ? 27.357 8.770 -36.932 1.00 85.44 86 ASP A C 1
ATOM 663 O O . ASP A 1 86 ? 26.287 9.229 -37.320 1.00 85.44 86 ASP A O 1
ATOM 667 N N . MET A 1 87 ? 28.505 9.412 -37.131 1.00 81.00 87 MET A N 1
ATOM 668 C CA . MET A 1 87 ? 28.601 10.737 -37.734 1.00 81.00 87 MET A CA 1
ATOM 669 C C . MET A 1 87 ? 28.218 10.771 -39.219 1.00 81.00 87 MET A C 1
ATOM 671 O O . MET A 1 87 ? 27.670 11.775 -39.675 1.00 81.00 87 MET A O 1
ATOM 675 N N . TYR A 1 88 ? 28.530 9.724 -39.991 1.00 80.25 88 TYR A N 1
ATOM 676 C CA . TYR A 1 88 ? 28.497 9.793 -41.460 1.00 80.25 88 TYR A CA 1
ATOM 677 C C . TYR A 1 88 ? 27.562 8.792 -42.151 1.00 80.25 88 TYR A C 1
ATOM 679 O O . TYR A 1 88 ? 27.400 8.883 -43.367 1.00 80.25 88 TYR A O 1
ATOM 687 N N . HIS A 1 89 ? 26.906 7.872 -41.439 1.00 79.81 89 HIS A N 1
ATOM 688 C CA . HIS A 1 89 ? 26.080 6.830 -42.071 1.00 79.81 89 HIS A CA 1
ATOM 689 C C . HIS A 1 89 ? 24.901 7.358 -42.917 1.00 79.81 89 HIS A C 1
ATOM 691 O O . HIS A 1 89 ? 24.475 6.688 -43.862 1.00 79.81 89 HIS A O 1
ATOM 697 N N . ASN A 1 90 ? 24.403 8.571 -42.641 1.00 75.75 90 ASN A N 1
ATOM 698 C CA . ASN A 1 90 ? 23.357 9.238 -43.432 1.00 75.75 90 ASN A CA 1
ATOM 699 C C . ASN A 1 90 ? 23.867 9.875 -44.748 1.00 75.75 90 ASN A C 1
ATOM 701 O O . ASN A 1 90 ? 23.068 10.367 -45.551 1.00 75.75 90 ASN A O 1
ATOM 705 N N . HIS A 1 91 ? 25.180 9.877 -45.002 1.00 76.75 91 HIS A N 1
ATOM 706 C CA . HIS A 1 91 ? 25.753 10.430 -46.227 1.00 76.75 91 HIS A CA 1
ATOM 707 C C . HIS A 1 91 ? 25.566 9.474 -47.413 1.00 76.75 91 HIS A C 1
ATOM 709 O O . HIS A 1 91 ? 25.682 8.252 -47.305 1.00 76.75 91 HIS A O 1
ATOM 715 N N . LYS A 1 92 ? 25.283 10.040 -48.591 1.00 73.56 92 LYS A N 1
ATOM 716 C CA . LYS A 1 92 ? 25.053 9.259 -49.815 1.00 73.56 92 LYS A CA 1
ATOM 717 C C . LYS A 1 92 ? 26.359 8.682 -50.356 1.00 73.56 92 LYS A C 1
ATOM 719 O O . LYS A 1 92 ? 27.293 9.442 -50.612 1.00 73.56 92 LYS A O 1
ATOM 724 N N . ALA A 1 93 ? 26.368 7.376 -50.610 1.00 72.62 93 ALA A N 1
ATOM 725 C CA . ALA A 1 93 ? 27.464 6.644 -51.241 1.00 72.62 93 ALA A CA 1
ATOM 726 C C . ALA A 1 93 ? 27.039 6.093 -52.602 1.00 72.62 93 ALA A C 1
ATOM 728 O O . ALA A 1 93 ? 25.877 5.726 -52.775 1.00 72.62 93 ALA A O 1
ATOM 729 N N . THR A 1 94 ? 27.977 6.017 -53.545 1.00 73.50 94 THR A N 1
ATOM 730 C CA . THR A 1 94 ? 27.744 5.358 -54.838 1.00 73.50 94 THR A CA 1
ATOM 731 C C . THR A 1 94 ? 27.712 3.839 -54.655 1.00 73.50 94 THR A C 1
ATOM 733 O O . THR A 1 94 ? 26.817 3.183 -55.181 1.00 73.50 94 THR A O 1
ATOM 736 N N . VAL A 1 95 ? 28.631 3.297 -53.847 1.00 81.62 95 VAL A N 1
ATOM 737 C CA . VAL A 1 95 ? 28.640 1.901 -53.389 1.00 81.62 95 VAL A CA 1
ATOM 738 C C . VAL A 1 95 ? 28.420 1.886 -51.876 1.00 81.62 95 VAL A C 1
ATOM 740 O O . VAL A 1 95 ? 29.052 2.648 -51.152 1.00 81.62 95 VAL A O 1
ATOM 743 N N . ARG A 1 96 ? 27.522 1.032 -51.364 1.00 79.94 96 ARG A N 1
ATOM 744 C CA . ARG A 1 96 ? 27.177 1.017 -49.925 1.00 79.94 96 ARG A CA 1
ATOM 745 C C . ARG A 1 96 ? 28.383 0.725 -49.033 1.00 79.94 96 ARG A C 1
ATOM 747 O O . ARG A 1 96 ? 28.536 1.370 -48.000 1.00 79.94 96 ARG A O 1
ATOM 754 N N . HIS A 1 97 ? 29.268 -0.173 -49.469 1.00 84.19 97 HIS A N 1
ATOM 755 C CA . HIS A 1 97 ? 30.525 -0.512 -48.795 1.00 84.19 97 HIS A CA 1
ATOM 756 C C . HIS A 1 97 ? 31.394 0.715 -48.491 1.00 84.19 97 HIS A C 1
ATOM 758 O O . HIS A 1 97 ? 32.029 0.755 -47.437 1.00 84.19 97 HIS A O 1
ATOM 764 N N . ASP A 1 98 ? 31.342 1.759 -49.328 1.00 81.88 98 ASP A N 1
ATOM 765 C CA . ASP A 1 98 ? 32.097 3.001 -49.117 1.00 81.88 98 ASP A CA 1
ATOM 766 C C . ASP A 1 98 ? 31.667 3.740 -47.844 1.00 81.88 98 ASP A C 1
ATOM 768 O O . ASP A 1 98 ? 32.486 4.437 -47.249 1.00 81.88 98 ASP A O 1
ATOM 772 N N . LYS A 1 99 ? 30.421 3.565 -47.370 1.00 80.31 99 LYS A N 1
ATOM 773 C CA . LYS A 1 99 ? 29.960 4.143 -46.092 1.00 80.31 99 LYS A CA 1
ATOM 774 C C . LYS A 1 99 ? 30.768 3.630 -44.896 1.00 80.31 99 LYS A C 1
ATOM 776 O O . LYS A 1 99 ? 30.824 4.304 -43.874 1.00 80.31 99 LYS A O 1
ATOM 781 N N . VAL A 1 100 ? 31.383 2.452 -45.019 1.00 83.56 100 VAL A N 1
ATOM 782 C CA . VAL A 1 100 ? 32.217 1.831 -43.980 1.00 83.56 100 VAL A CA 1
ATOM 783 C C . VAL A 1 100 ? 33.691 1.970 -44.339 1.00 83.56 100 VAL A C 1
ATOM 785 O O . VAL A 1 100 ? 34.475 2.494 -43.550 1.00 83.56 100 VAL A O 1
ATOM 788 N N . TYR A 1 101 ? 34.077 1.556 -45.548 1.00 84.19 101 TYR A N 1
ATOM 789 C CA . TYR A 1 101 ? 35.478 1.498 -45.964 1.00 84.19 101 TYR A CA 1
ATOM 790 C C . TYR A 1 101 ? 36.150 2.866 -46.055 1.00 84.19 101 TYR A C 1
ATOM 792 O O . TYR A 1 101 ? 37.329 2.971 -45.717 1.00 84.19 101 TYR A O 1
ATOM 800 N N . ALA A 1 102 ? 35.413 3.929 -46.398 1.00 78.88 102 ALA A N 1
ATOM 801 C CA . ALA A 1 102 ? 35.960 5.284 -46.374 1.00 78.88 102 ALA A CA 1
ATOM 802 C C . ALA A 1 102 ? 36.312 5.760 -44.952 1.00 78.88 102 ALA A C 1
ATOM 804 O O . ALA A 1 102 ? 37.139 6.654 -44.795 1.00 78.88 102 ALA A O 1
ATOM 805 N N . LEU A 1 103 ? 35.710 5.176 -43.909 1.00 80.69 103 LEU A N 1
ATOM 806 C CA . LEU A 1 103 ? 35.913 5.587 -42.517 1.00 80.69 103 LEU A CA 1
ATOM 807 C C . LEU A 1 103 ? 37.053 4.825 -41.827 1.00 80.69 103 LEU A C 1
ATOM 809 O O . LEU A 1 103 ? 37.650 5.355 -40.892 1.00 80.69 103 LEU A O 1
ATOM 813 N N . LEU A 1 104 ? 37.412 3.628 -42.310 1.00 77.06 104 LEU A N 1
ATOM 814 C CA . LEU A 1 104 ? 38.462 2.792 -41.705 1.00 77.06 104 LEU A CA 1
ATOM 815 C C . LEU A 1 104 ? 39.836 3.470 -41.693 1.00 77.06 104 LEU A C 1
ATOM 817 O O . LEU A 1 104 ? 40.621 3.270 -40.776 1.00 77.06 104 LEU A O 1
ATOM 821 N N . GLY A 1 105 ? 40.136 4.294 -42.701 1.00 68.75 105 GLY A N 1
ATOM 822 C CA . GLY A 1 105 ? 41.397 5.039 -42.750 1.00 68.75 105 GLY A CA 1
ATOM 823 C C . GLY A 1 105 ? 41.474 6.207 -41.759 1.00 68.75 105 GLY A C 1
ATOM 824 O O . GLY A 1 105 ? 42.550 6.771 -41.579 1.00 68.75 105 GLY A O 1
ATOM 825 N N . MET A 1 106 ? 40.351 6.582 -41.137 1.00 71.50 106 MET A N 1
ATOM 826 C CA . MET A 1 106 ? 40.243 7.690 -40.182 1.00 71.50 106 MET A CA 1
ATOM 827 C C . MET A 1 106 ? 40.020 7.219 -38.738 1.00 71.50 106 MET A C 1
ATOM 829 O O . MET A 1 106 ? 40.109 8.036 -37.822 1.00 71.50 106 MET A O 1
ATOM 833 N N . CYS A 1 107 ? 39.712 5.936 -38.515 1.00 76.62 107 CYS A N 1
ATOM 834 C CA . CYS A 1 107 ? 39.447 5.420 -37.175 1.00 76.62 107 CYS A CA 1
ATOM 835 C C . CYS A 1 107 ? 40.739 5.138 -36.394 1.00 76.62 107 CYS A C 1
ATOM 837 O O . CYS A 1 107 ? 41.767 4.768 -36.965 1.00 76.62 107 CYS A O 1
ATOM 839 N N . SER A 1 108 ? 40.666 5.258 -35.070 1.00 73.88 108 SER A N 1
ATOM 840 C CA . SER A 1 108 ? 41.737 4.868 -34.143 1.00 73.88 108 SER A CA 1
ATOM 841 C C . SER A 1 108 ? 41.776 3.369 -33.826 1.00 73.88 108 SER A C 1
ATOM 843 O O . SER A 1 108 ? 42.761 2.898 -33.256 1.00 73.88 108 SER A O 1
ATOM 845 N N . ASP A 1 109 ? 40.720 2.626 -34.164 1.00 75.19 109 ASP A N 1
ATOM 846 C CA . ASP A 1 109 ? 40.544 1.239 -33.736 1.00 75.19 109 ASP A CA 1
ATOM 847 C C . ASP A 1 109 ? 41.541 0.266 -34.390 1.00 75.19 109 ASP A C 1
ATOM 849 O O . ASP A 1 109 ? 41.931 0.396 -35.552 1.00 75.19 109 ASP A O 1
ATOM 853 N N . HIS A 1 110 ? 41.919 -0.782 -33.652 1.00 69.19 110 HIS A N 1
ATOM 854 C CA . HIS A 1 110 ? 42.751 -1.868 -34.169 1.00 69.19 110 HIS A CA 1
ATOM 855 C C . HIS A 1 110 ? 41.904 -2.885 -34.947 1.00 69.19 110 HIS A C 1
ATOM 857 O O . HIS A 1 110 ? 41.289 -3.781 -34.374 1.00 69.19 110 HIS A O 1
ATOM 863 N N . LEU A 1 111 ? 41.895 -2.766 -36.275 1.00 71.00 111 LEU A N 1
ATOM 864 C CA . LEU A 1 111 ? 41.003 -3.537 -37.154 1.00 71.00 111 LEU A CA 1
ATOM 865 C C . LEU A 1 111 ? 41.532 -4.920 -37.578 1.00 71.00 111 LEU A C 1
ATOM 867 O O . LEU A 1 111 ? 40.813 -5.669 -38.242 1.00 71.00 111 LEU A O 1
ATOM 871 N N . SER A 1 112 ? 42.760 -5.281 -37.200 1.00 63.41 112 SER A N 1
ATOM 872 C CA . SER A 1 112 ? 43.539 -6.392 -37.774 1.00 63.41 112 SER A CA 1
ATOM 873 C C . SER A 1 112 ? 42.899 -7.789 -37.671 1.00 63.41 112 SER A C 1
ATOM 875 O O . SER A 1 112 ? 43.273 -8.675 -38.432 1.00 63.41 112 SER A O 1
ATOM 877 N N . SER A 1 113 ? 41.939 -8.001 -36.764 1.00 59.72 113 SER A N 1
ATOM 878 C CA . SER A 1 113 ? 41.266 -9.292 -36.516 1.00 59.72 113 SER A CA 1
ATOM 879 C C . SER A 1 113 ? 39.743 -9.267 -36.731 1.00 59.72 113 SER A C 1
ATOM 881 O O . SER A 1 113 ? 39.060 -10.246 -36.445 1.00 59.72 113 SER A O 1
ATOM 883 N N . THR A 1 114 ? 39.192 -8.160 -37.237 1.00 66.38 114 THR A N 1
ATOM 884 C CA . THR A 1 114 ? 37.739 -7.881 -37.209 1.00 66.38 114 THR A CA 1
ATOM 885 C C . THR A 1 114 ? 36.983 -8.323 -38.466 1.00 66.38 114 THR A C 1
ATOM 887 O O . THR A 1 114 ? 35.755 -8.288 -38.505 1.00 66.38 114 THR A O 1
ATOM 890 N N . GLY A 1 115 ? 37.698 -8.728 -39.524 1.00 71.50 115 GLY A N 1
ATOM 891 C CA . GLY A 1 115 ? 37.095 -9.073 -40.818 1.00 71.50 115 GLY A CA 1
ATOM 892 C C . GLY A 1 115 ? 36.434 -7.887 -41.539 1.00 71.50 115 GLY A C 1
ATOM 893 O O . GLY A 1 115 ? 35.647 -8.111 -42.459 1.00 71.50 115 GLY A O 1
ATOM 894 N N . LEU A 1 116 ? 36.739 -6.652 -41.120 1.00 82.00 116 LEU A N 1
ATOM 895 C CA . LEU A 1 116 ? 36.227 -5.396 -41.682 1.00 82.00 116 LEU A CA 1
ATOM 896 C C . LEU A 1 116 ? 37.160 -4.769 -42.726 1.00 82.00 116 LEU A C 1
ATOM 898 O O . LEU A 1 116 ? 36.930 -3.638 -43.133 1.00 82.00 116 LEU A O 1
ATOM 902 N N . LEU A 1 117 ? 38.213 -5.465 -43.161 1.00 81.88 117 LEU A N 1
ATOM 903 C CA . LEU A 1 117 ? 39.112 -4.942 -44.192 1.00 81.88 117 LEU A CA 1
ATOM 904 C C . LEU A 1 117 ? 38.368 -4.722 -45.527 1.00 81.88 117 LEU A C 1
ATOM 906 O O . LEU A 1 117 ? 37.393 -5.433 -45.793 1.00 81.88 117 LEU A O 1
ATOM 910 N N . PRO A 1 118 ? 38.811 -3.757 -46.360 1.00 83.56 118 PRO A N 1
ATOM 911 C CA . PRO A 1 118 ? 38.195 -3.485 -47.654 1.00 83.56 118 PRO A CA 1
ATOM 912 C C . PRO A 1 118 ? 38.161 -4.717 -48.564 1.00 83.56 118 PRO A C 1
ATOM 914 O O . PRO A 1 118 ? 39.194 -5.173 -49.047 1.00 83.56 118 PRO A O 1
ATOM 917 N N . ASP A 1 119 ? 36.961 -5.229 -48.810 1.00 83.88 119 ASP A N 1
ATOM 918 C CA . ASP A 1 119 ? 36.671 -6.333 -49.715 1.00 83.88 119 ASP A CA 1
ATOM 919 C C . ASP A 1 119 ? 35.298 -6.078 -50.350 1.00 83.88 119 ASP A C 1
ATOM 921 O O . ASP A 1 119 ? 34.258 -6.189 -49.710 1.00 83.88 119 ASP A O 1
ATOM 925 N N . TYR A 1 120 ? 35.273 -5.690 -51.622 1.00 84.88 120 TYR A N 1
ATOM 926 C CA . TYR A 1 120 ? 34.016 -5.406 -52.325 1.00 84.88 120 TYR A CA 1
ATOM 927 C C . TYR A 1 120 ? 33.324 -6.675 -52.843 1.00 84.88 120 TYR A C 1
ATOM 929 O O . TYR A 1 120 ? 32.244 -6.581 -53.423 1.00 84.88 120 TYR A O 1
ATOM 937 N N . THR A 1 121 ? 33.926 -7.856 -52.658 1.00 86.88 121 THR A N 1
ATOM 938 C CA . THR A 1 121 ? 33.349 -9.133 -53.106 1.00 86.88 121 THR A CA 1
ATOM 939 C C . THR A 1 121 ? 32.332 -9.697 -52.117 1.00 86.88 121 THR A C 1
ATOM 941 O O . THR A 1 121 ? 31.453 -10.464 -52.513 1.00 86.88 121 THR A O 1
ATOM 944 N N . ILE A 1 122 ? 32.402 -9.299 -50.841 1.00 88.31 122 ILE A N 1
ATOM 945 C CA . ILE A 1 122 ? 31.421 -9.719 -49.839 1.00 88.31 122 ILE A CA 1
ATOM 946 C C . ILE A 1 122 ? 30.099 -8.953 -50.006 1.00 88.31 122 ILE A C 1
ATOM 948 O O . ILE A 1 122 ? 30.112 -7.743 -50.253 1.00 88.31 122 ILE A O 1
ATOM 952 N N . PRO A 1 123 ? 28.938 -9.604 -49.819 1.00 86.88 123 PRO A N 1
ATOM 953 C CA . PRO A 1 123 ? 27.654 -8.912 -49.801 1.00 86.88 123 PRO A CA 1
ATOM 954 C C . PRO A 1 123 ? 27.595 -7.843 -48.706 1.00 86.88 123 PRO A C 1
ATOM 956 O O . PRO A 1 123 ? 28.173 -8.010 -47.626 1.00 86.88 123 PRO A O 1
ATOM 959 N N . TRP A 1 124 ? 26.845 -6.768 -48.966 1.00 83.62 124 TRP A N 1
ATOM 960 C CA . TRP A 1 124 ? 26.639 -5.678 -48.008 1.00 83.62 124 TRP A CA 1
ATOM 961 C C . TRP A 1 124 ? 26.139 -6.190 -46.650 1.00 83.62 124 TRP A C 1
ATOM 963 O O . TRP A 1 124 ? 26.712 -5.819 -45.629 1.00 83.62 124 TRP A O 1
ATOM 973 N N . GLU A 1 125 ? 25.163 -7.104 -46.628 1.00 81.06 125 GLU A N 1
ATOM 974 C CA . GLU A 1 125 ? 24.664 -7.742 -45.402 1.00 81.06 125 GLU A CA 1
ATOM 975 C C . GLU A 1 125 ? 25.785 -8.306 -44.519 1.00 81.06 125 GLU A C 1
ATOM 977 O O . GLU A 1 125 ? 25.801 -8.126 -43.300 1.00 81.06 125 GLU A O 1
ATOM 982 N N . THR A 1 126 ? 26.750 -8.988 -45.141 1.00 85.38 126 THR A N 1
ATOM 983 C CA . THR A 1 126 ? 27.846 -9.643 -44.423 1.00 85.38 126 THR A CA 1
ATOM 984 C C . THR A 1 126 ? 28.784 -8.605 -43.819 1.00 85.38 126 THR A C 1
ATOM 986 O O . THR A 1 126 ? 29.171 -8.734 -42.656 1.00 85.38 126 THR A O 1
ATOM 989 N N . LEU A 1 127 ? 29.121 -7.558 -44.579 1.00 86.81 127 LEU A N 1
ATOM 990 C CA . LEU A 1 127 ? 29.928 -6.443 -44.083 1.00 86.81 127 LEU A CA 1
ATOM 991 C C . LEU A 1 127 ? 29.216 -5.706 -42.940 1.00 86.81 127 LEU A C 1
ATOM 993 O O . LEU A 1 127 ? 29.815 -5.448 -41.897 1.00 86.81 127 LEU A O 1
ATOM 997 N N . PHE A 1 128 ? 27.930 -5.412 -43.111 1.00 84.12 128 PHE A N 1
ATOM 998 C CA . PHE A 1 128 ? 27.132 -4.669 -42.144 1.00 84.12 128 PHE A CA 1
ATOM 999 C C . PHE A 1 128 ? 26.937 -5.448 -40.835 1.00 84.12 128 PHE A C 1
ATOM 1001 O O . PHE A 1 128 ? 27.115 -4.896 -39.749 1.00 84.12 128 PHE A O 1
ATOM 1008 N N . ARG A 1 129 ? 26.699 -6.764 -40.911 1.00 83.06 129 ARG A N 1
ATOM 1009 C CA . ARG A 1 129 ? 26.649 -7.651 -39.739 1.00 83.06 129 ARG A CA 1
ATOM 1010 C C . ARG A 1 129 ? 27.977 -7.684 -38.982 1.00 83.06 129 ARG A C 1
ATOM 1012 O O . ARG A 1 129 ? 27.979 -7.618 -37.754 1.00 83.06 129 ARG A O 1
ATOM 1019 N N . ARG A 1 130 ? 29.109 -7.762 -39.696 1.00 87.00 130 ARG A N 1
ATOM 1020 C CA . ARG A 1 130 ? 30.446 -7.687 -39.076 1.00 87.00 130 ARG A CA 1
ATOM 1021 C C . ARG A 1 130 ? 30.651 -6.350 -38.367 1.00 87.00 130 ARG A C 1
ATOM 1023 O O . ARG A 1 130 ? 31.188 -6.340 -37.265 1.00 87.00 130 ARG A O 1
ATOM 1030 N N . LEU A 1 131 ? 30.188 -5.250 -38.964 1.00 86.38 131 LEU A N 1
ATOM 1031 C CA . LEU A 1 131 ? 30.318 -3.912 -38.390 1.00 86.38 131 LEU A CA 1
ATOM 1032 C C . LEU A 1 131 ? 29.519 -3.765 -37.093 1.00 86.38 131 LEU A C 1
ATOM 1034 O O . LEU A 1 131 ? 30.061 -3.316 -36.088 1.00 86.38 131 LEU A O 1
ATOM 1038 N N . VAL A 1 132 ? 28.244 -4.160 -37.093 1.00 82.38 132 VAL A N 1
ATOM 1039 C CA . VAL A 1 132 ? 27.408 -4.052 -35.889 1.00 82.38 132 VAL A CA 1
ATOM 1040 C C . VAL A 1 132 ? 27.931 -4.956 -34.774 1.00 82.38 132 VAL A C 1
ATOM 1042 O O . VAL A 1 132 ? 27.989 -4.531 -33.621 1.00 82.38 132 VAL A O 1
ATOM 1045 N N . ASN A 1 133 ? 28.391 -6.164 -35.109 1.00 83.12 133 ASN A N 1
ATOM 1046 C CA . ASN A 1 133 ? 29.029 -7.043 -34.133 1.00 83.12 133 ASN A CA 1
ATOM 1047 C C . ASN A 1 133 ? 30.345 -6.456 -33.594 1.00 83.12 133 ASN A C 1
ATOM 1049 O O . ASN A 1 133 ? 30.666 -6.648 -32.432 1.00 83.12 133 ASN A O 1
ATOM 1053 N N . PHE A 1 134 ? 31.099 -5.711 -34.400 1.00 83.00 134 PHE A N 1
ATOM 1054 C CA . PHE A 1 134 ? 32.300 -5.025 -33.925 1.00 83.00 134 PHE A CA 1
ATOM 1055 C C . PHE A 1 134 ? 31.979 -3.882 -32.946 1.00 83.00 134 PHE A C 1
ATOM 1057 O O . PHE A 1 134 ? 32.653 -3.746 -31.930 1.00 83.00 134 PHE A O 1
ATOM 1064 N N . ILE A 1 135 ? 30.950 -3.073 -33.227 1.00 78.19 135 ILE A N 1
ATOM 1065 C CA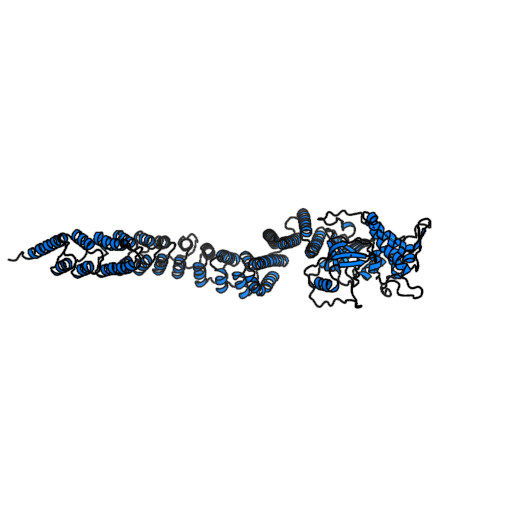 . ILE A 1 135 ? 30.614 -1.899 -32.401 1.00 78.19 135 ILE A CA 1
ATOM 1066 C C . ILE A 1 135 ? 29.875 -2.300 -31.115 1.00 78.19 135 ILE A C 1
ATOM 1068 O O . ILE A 1 135 ? 30.168 -1.774 -30.043 1.00 78.19 135 ILE A O 1
ATOM 1072 N N . LEU A 1 136 ? 28.901 -3.209 -31.218 1.00 74.38 136 LEU A N 1
ATOM 1073 C CA . LEU A 1 136 ? 27.986 -3.545 -30.123 1.00 74.38 136 LEU A CA 1
ATOM 1074 C C . LEU A 1 136 ? 28.177 -4.961 -29.565 1.00 74.38 136 LEU A C 1
ATOM 1076 O O . LEU A 1 136 ? 27.599 -5.263 -28.527 1.00 74.38 136 LEU A O 1
ATOM 1080 N N . HIS A 1 137 ? 28.950 -5.832 -30.225 1.00 71.94 137 HIS A N 1
ATOM 1081 C CA . HIS A 1 137 ? 29.046 -7.267 -29.903 1.00 71.94 137 HIS A CA 1
ATOM 1082 C C . HIS A 1 137 ? 27.692 -8.001 -29.945 1.00 71.94 137 HIS A C 1
ATOM 1084 O O . HIS A 1 137 ? 27.452 -8.931 -29.177 1.00 71.94 137 HIS A O 1
ATOM 1090 N N . GLN A 1 138 ? 26.794 -7.582 -30.848 1.00 70.38 138 GLN A N 1
ATOM 1091 C CA . GLN A 1 138 ? 25.434 -8.121 -30.977 1.00 70.38 138 GLN A CA 1
ATOM 1092 C C . GLN A 1 138 ? 25.138 -8.698 -32.370 1.00 70.38 138 GLN A C 1
ATOM 1094 O O . GLN A 1 138 ? 25.770 -8.348 -33.369 1.00 70.38 138 GLN A O 1
ATOM 1099 N N . LYS A 1 139 ? 24.131 -9.581 -32.439 1.00 63.31 139 LYS A N 1
ATOM 1100 C CA . LYS A 1 139 ? 23.640 -10.197 -33.686 1.00 63.31 139 LYS A CA 1
ATOM 1101 C C . LYS A 1 139 ? 22.581 -9.311 -34.355 1.00 63.31 139 LYS A C 1
ATOM 1103 O O . LYS A 1 139 ? 21.710 -8.778 -33.672 1.00 63.31 139 LYS A O 1
ATOM 1108 N N . THR A 1 140 ? 22.637 -9.204 -35.684 1.00 64.12 140 THR A N 1
ATOM 1109 C CA . THR A 1 140 ? 21.680 -8.440 -36.504 1.00 64.12 140 THR A CA 1
ATOM 1110 C C . THR A 1 140 ? 20.836 -9.327 -37.411 1.00 64.12 140 THR A C 1
ATOM 1112 O O . THR A 1 140 ? 21.205 -10.470 -37.695 1.00 64.12 140 THR A O 1
ATOM 1115 N N . TRP A 1 141 ? 19.726 -8.767 -37.894 1.00 57.31 141 TRP A N 1
ATOM 1116 C CA . TRP A 1 141 ? 18.790 -9.404 -38.820 1.00 57.31 141 TRP A CA 1
ATOM 1117 C C . TRP A 1 141 ? 18.586 -8.509 -40.063 1.00 57.31 141 TRP A C 1
ATOM 1119 O O . TRP A 1 141 ? 18.325 -7.320 -39.891 1.00 57.31 141 TRP A O 1
ATOM 1129 N N . ASP A 1 142 ? 18.665 -9.108 -41.261 1.00 57.72 142 ASP A N 1
ATOM 1130 C CA . ASP A 1 142 ? 18.313 -8.586 -42.609 1.00 57.72 142 ASP A CA 1
ATOM 1131 C C . ASP A 1 142 ? 19.394 -7.843 -43.457 1.00 57.72 142 ASP A C 1
ATOM 1133 O O . ASP A 1 142 ? 20.337 -7.252 -42.932 1.00 57.72 142 ASP A O 1
ATOM 1137 N N . ASP A 1 143 ? 19.228 -7.885 -44.796 1.00 54.94 143 ASP A N 1
ATOM 1138 C CA . ASP A 1 143 ? 20.066 -7.301 -45.885 1.00 54.94 143 ASP A CA 1
ATOM 1139 C C . ASP A 1 143 ? 19.651 -5.856 -46.265 1.00 54.94 143 ASP A C 1
ATOM 1141 O O . ASP A 1 143 ? 19.943 -5.320 -47.341 1.00 54.94 143 ASP A O 1
ATOM 1145 N N . ARG A 1 144 ? 18.922 -5.171 -45.379 1.00 63.50 144 ARG A N 1
ATOM 1146 C CA . ARG A 1 144 ? 18.529 -3.765 -45.572 1.00 63.50 144 ARG A CA 1
ATOM 1147 C C . ARG A 1 144 ? 19.597 -2.828 -45.003 1.00 63.50 144 ARG A C 1
ATOM 1149 O O . ARG A 1 144 ? 20.434 -3.221 -44.198 1.00 63.50 144 ARG A O 1
ATOM 1156 N N . GLU A 1 145 ? 19.566 -1.544 -45.374 1.00 72.69 145 GLU A N 1
ATOM 1157 C CA . GLU A 1 145 ? 20.324 -0.486 -44.672 1.00 72.69 145 GLU A CA 1
ATOM 1158 C C . GLU A 1 145 ? 19.696 -0.199 -43.287 1.00 72.69 145 GLU A C 1
ATOM 1160 O O . GLU A 1 145 ? 19.451 0.944 -42.920 1.00 72.69 145 GLU A O 1
ATOM 1165 N N . ALA A 1 146 ? 19.344 -1.244 -42.540 1.00 75.62 146 ALA A N 1
ATOM 1166 C CA . ALA A 1 146 ? 18.789 -1.179 -41.202 1.00 75.62 146 ALA A CA 1
ATOM 1167 C C . ALA A 1 146 ? 19.180 -2.442 -40.431 1.00 75.62 146 ALA A C 1
ATOM 1169 O O . ALA A 1 146 ? 19.127 -3.538 -40.979 1.00 75.62 146 ALA A O 1
ATOM 1170 N N . ALA A 1 147 ? 19.563 -2.293 -39.166 1.00 78.88 147 ALA A N 1
ATOM 1171 C CA . ALA A 1 147 ? 19.849 -3.405 -38.271 1.00 78.88 147 ALA A CA 1
ATOM 1172 C C . ALA A 1 147 ? 18.770 -3.499 -37.194 1.00 78.88 147 ALA A C 1
ATOM 1174 O O . ALA A 1 147 ? 18.528 -2.528 -36.478 1.00 78.88 147 ALA A O 1
ATOM 1175 N N . VAL A 1 148 ? 18.174 -4.680 -37.035 1.00 80.00 148 VAL A N 1
ATOM 1176 C CA . VAL A 1 148 ? 17.403 -5.030 -35.835 1.00 80.00 148 VAL A CA 1
ATOM 1177 C C . VAL A 1 148 ? 18.343 -5.732 -34.860 1.00 80.00 148 VAL A C 1
ATOM 1179 O O . VAL A 1 148 ? 19.011 -6.693 -35.237 1.00 80.00 148 VAL A O 1
ATOM 1182 N N . ILE A 1 149 ? 18.420 -5.251 -33.623 1.00 82.19 149 ILE A N 1
ATOM 1183 C CA . ILE A 1 149 ? 19.355 -5.717 -32.595 1.00 82.19 149 ILE A CA 1
ATOM 1184 C C . ILE A 1 149 ? 18.551 -6.045 -31.337 1.00 82.19 149 ILE A C 1
ATOM 1186 O O . ILE A 1 149 ? 17.858 -5.186 -30.798 1.00 82.19 149 ILE A O 1
ATOM 1190 N N . LYS A 1 150 ? 18.661 -7.285 -30.856 1.00 84.81 150 LYS A N 1
ATOM 1191 C CA . LYS A 1 150 ? 18.127 -7.701 -29.553 1.00 84.81 150 LYS A CA 1
ATOM 1192 C C . LYS A 1 150 ? 19.290 -7.783 -28.570 1.00 84.81 150 LYS A C 1
ATOM 1194 O O . LYS A 1 150 ? 20.236 -8.520 -28.832 1.00 84.81 150 LYS A O 1
ATOM 1199 N N . SER A 1 151 ? 19.240 -7.015 -27.487 1.00 85.44 151 SER A N 1
ATOM 1200 C CA . SER A 1 151 ? 20.330 -6.920 -26.510 1.00 85.44 151 SER A CA 1
ATOM 1201 C C . SER A 1 151 ? 19.784 -6.639 -25.117 1.00 85.44 151 SER A C 1
ATOM 1203 O O . SER A 1 151 ? 18.746 -6.001 -24.984 1.00 85.44 151 SER A O 1
ATOM 1205 N N . SER A 1 152 ? 20.486 -7.091 -24.086 1.00 87.50 152 SER A N 1
ATOM 1206 C CA . SER A 1 152 ? 20.182 -6.741 -22.700 1.00 87.50 152 SER A CA 1
ATOM 1207 C C . SER A 1 152 ? 21.019 -5.542 -22.266 1.00 87.50 152 SER A C 1
ATOM 1209 O O . SER A 1 152 ? 22.133 -5.350 -22.752 1.00 87.50 152 SER A O 1
ATOM 1211 N N . GLY A 1 153 ? 20.525 -4.722 -21.342 1.00 86.38 153 GLY A N 1
ATOM 1212 C CA . GLY A 1 153 ? 21.300 -3.576 -20.875 1.00 86.38 153 GLY A CA 1
ATOM 1213 C C . GLY A 1 153 ? 20.695 -2.815 -19.706 1.00 86.38 153 GLY A C 1
ATOM 1214 O O . GLY A 1 153 ? 19.671 -3.192 -19.137 1.00 86.38 153 GLY A O 1
ATOM 1215 N N . TYR A 1 154 ? 21.343 -1.701 -19.378 1.00 83.75 154 TYR A N 1
ATOM 1216 C CA . TYR A 1 154 ? 20.965 -0.824 -18.275 1.00 83.75 154 TYR A CA 1
ATOM 1217 C C . TYR A 1 154 ? 20.598 0.562 -18.787 1.00 83.75 154 TYR A C 1
ATOM 1219 O O . TYR A 1 154 ? 21.340 1.171 -19.560 1.00 83.75 154 TYR A O 1
ATOM 1227 N N . VAL A 1 155 ? 19.482 1.100 -18.299 1.00 84.00 155 VAL A N 1
ATOM 1228 C CA . VAL A 1 155 ? 19.123 2.504 -18.516 1.00 84.00 155 VAL A CA 1
ATOM 1229 C C . VAL A 1 155 ? 19.984 3.364 -17.599 1.00 84.00 155 VAL A C 1
ATOM 1231 O O . VAL A 1 155 ? 19.876 3.291 -16.375 1.00 84.00 155 VAL A O 1
ATOM 1234 N N . LEU A 1 156 ? 20.839 4.195 -18.191 1.00 77.06 156 LEU A N 1
ATOM 1235 C CA . LEU A 1 156 ? 21.677 5.120 -17.443 1.00 77.06 156 LEU A CA 1
ATOM 1236 C C . LEU A 1 156 ? 20.876 6.378 -17.108 1.00 77.06 156 LEU A C 1
ATOM 1238 O O . LEU A 1 156 ? 20.716 6.708 -15.938 1.00 77.06 156 LEU A O 1
ATOM 1242 N N . ARG A 1 157 ? 20.399 7.112 -18.124 1.00 77.19 157 ARG A N 1
ATOM 1243 C CA . ARG A 1 157 ? 19.786 8.451 -17.974 1.00 77.19 157 ARG A CA 1
ATOM 1244 C C . ARG A 1 157 ? 18.828 8.756 -19.128 1.00 77.19 157 ARG A C 1
ATOM 1246 O O . ARG A 1 157 ? 18.753 7.993 -20.082 1.00 77.19 157 ARG A O 1
ATOM 1253 N N . HIS A 1 158 ? 18.159 9.905 -19.079 1.00 82.88 158 HIS A N 1
ATOM 1254 C CA . HIS A 1 158 ? 17.456 10.475 -20.232 1.00 82.88 158 HIS A CA 1
ATOM 1255 C C . HIS A 1 158 ? 17.825 11.952 -20.428 1.00 82.88 158 HIS A C 1
ATOM 1257 O O . HIS A 1 158 ? 18.269 12.638 -19.498 1.00 82.88 158 HIS A O 1
ATOM 1263 N N . VAL A 1 159 ? 17.648 12.430 -21.655 1.00 84.25 159 VAL A N 1
ATOM 1264 C CA . VAL A 1 159 ? 17.972 13.791 -22.084 1.00 84.25 159 VAL A CA 1
ATOM 1265 C C . VAL A 1 159 ? 16.854 14.746 -21.665 1.00 84.25 159 VAL A C 1
ATOM 1267 O O . VAL A 1 159 ? 15.729 14.646 -22.152 1.00 84.25 159 VAL A O 1
ATOM 1270 N N . SER A 1 160 ? 17.150 15.699 -20.780 1.00 81.12 160 SER A N 1
ATOM 1271 C CA . SER A 1 160 ? 16.176 16.690 -20.299 1.00 81.12 160 SER A CA 1
ATOM 1272 C C . SER A 1 160 ? 16.094 17.918 -21.199 1.00 81.12 160 SER A C 1
ATOM 1274 O O . SER A 1 160 ? 15.005 18.438 -21.454 1.00 81.12 160 SER A O 1
ATOM 1276 N N . SER A 1 161 ? 17.240 18.390 -21.690 1.00 80.19 161 SER A N 1
ATOM 1277 C CA . SER A 1 161 ? 17.326 19.527 -22.597 1.00 80.19 161 SER A CA 1
ATOM 1278 C C . SER A 1 161 ? 18.471 19.348 -23.591 1.00 80.19 161 SER A C 1
ATOM 1280 O O . SER A 1 161 ? 19.492 18.728 -23.295 1.00 80.19 161 SER A O 1
ATOM 1282 N N . VAL A 1 162 ? 18.289 19.881 -24.799 1.00 76.12 162 VAL A N 1
ATOM 1283 C CA . VAL A 1 162 ? 19.309 19.878 -25.852 1.00 76.12 162 VAL A CA 1
ATOM 1284 C C . VAL A 1 162 ? 19.608 21.323 -26.214 1.00 76.12 162 VAL A C 1
ATOM 1286 O O . VAL A 1 162 ? 18.716 22.076 -26.609 1.00 76.12 162 VAL A O 1
ATOM 1289 N N . ARG A 1 163 ? 20.874 21.718 -26.085 1.00 69.38 163 ARG A N 1
ATOM 1290 C CA . ARG A 1 163 ? 21.392 22.999 -26.560 1.00 69.38 163 ARG A CA 1
ATOM 1291 C C . ARG A 1 163 ? 22.262 22.744 -27.782 1.00 69.38 163 ARG A C 1
ATOM 1293 O O . ARG A 1 163 ? 23.350 22.180 -27.704 1.00 69.38 163 ARG A O 1
ATOM 1300 N N . ASN A 1 164 ? 21.777 23.194 -28.927 1.00 61.47 164 ASN A N 1
ATOM 1301 C CA . ASN A 1 164 ? 22.554 23.195 -30.155 1.00 61.47 164 ASN A CA 1
ATOM 1302 C C . ASN A 1 164 ? 23.366 24.495 -30.197 1.00 61.47 164 ASN A C 1
ATOM 1304 O O . ASN A 1 164 ? 22.797 25.573 -30.041 1.00 61.47 164 ASN A O 1
ATOM 1308 N N . ASN A 1 165 ? 24.690 24.387 -30.298 1.00 55.12 165 ASN A N 1
ATOM 1309 C CA . ASN A 1 165 ? 25.572 25.538 -30.464 1.00 55.12 165 ASN A CA 1
ATOM 1310 C C . ASN A 1 165 ? 26.745 25.099 -31.343 1.00 55.12 165 ASN A C 1
ATOM 1312 O O . ASN A 1 165 ? 27.518 24.232 -30.939 1.00 55.12 165 ASN A O 1
ATOM 1316 N N . ILE A 1 166 ? 26.906 25.675 -32.535 1.00 52.31 166 ILE A N 1
ATOM 1317 C CA . ILE A 1 166 ? 27.985 25.299 -33.477 1.00 52.31 166 ILE A CA 1
ATOM 1318 C C . ILE A 1 166 ? 29.326 25.971 -33.076 1.00 52.31 166 ILE A C 1
ATOM 1320 O O . ILE A 1 166 ? 30.150 26.323 -33.922 1.00 52.31 166 ILE A O 1
ATOM 1324 N N . ASN A 1 167 ? 29.586 26.199 -31.784 1.00 51.72 167 ASN A N 1
ATOM 1325 C CA . ASN A 1 167 ? 30.764 26.939 -31.312 1.00 51.72 167 ASN A CA 1
ATOM 1326 C C . ASN A 1 167 ? 31.882 26.044 -30.759 1.00 51.72 167 ASN A C 1
ATOM 1328 O O . ASN A 1 167 ? 31.628 25.099 -30.028 1.00 51.72 167 ASN A O 1
ATOM 1332 N N . ARG A 1 168 ? 33.136 26.418 -31.083 1.00 49.81 168 ARG A N 1
ATOM 1333 C CA . ARG A 1 168 ? 34.458 25.803 -30.780 1.00 49.81 168 ARG A CA 1
ATOM 1334 C C . ARG A 1 168 ? 34.627 24.296 -31.062 1.00 49.81 168 ARG A C 1
ATOM 1336 O O . ARG A 1 168 ? 35.671 23.949 -31.605 1.00 49.81 168 ARG A O 1
ATOM 1343 N N . TYR A 1 169 ? 33.635 23.446 -30.800 1.00 53.88 169 TYR A N 1
ATOM 1344 C CA . TYR A 1 169 ? 33.594 22.021 -31.133 1.00 53.88 169 TYR A CA 1
ATOM 1345 C C . TYR A 1 169 ? 32.210 21.673 -31.707 1.00 53.88 169 TYR A C 1
ATOM 1347 O O . TYR A 1 169 ? 31.211 22.008 -31.078 1.00 53.88 169 TYR A O 1
ATOM 1355 N N . PRO A 1 170 ? 32.111 21.028 -32.883 1.00 55.41 170 PRO A N 1
ATOM 1356 C CA . PRO A 1 170 ? 30.834 20.619 -33.471 1.00 55.41 170 PRO A CA 1
ATOM 1357 C C . PRO A 1 170 ? 30.274 19.406 -32.716 1.00 55.41 170 PRO A C 1
ATOM 1359 O O . PRO A 1 170 ? 30.326 18.282 -33.201 1.00 55.41 170 PRO A O 1
ATOM 1362 N N . GLY A 1 171 ? 29.808 19.636 -31.493 1.00 62.66 171 GLY A N 1
ATOM 1363 C CA . GLY A 1 171 ? 29.174 18.647 -30.631 1.00 62.66 171 GLY A CA 1
ATOM 1364 C C . GLY A 1 171 ? 27.783 19.099 -30.198 1.00 62.66 171 GLY A C 1
ATOM 1365 O O . GLY A 1 171 ? 27.454 20.284 -30.274 1.00 62.66 171 GLY A O 1
ATOM 1366 N N . GLN A 1 172 ? 26.951 18.159 -29.758 1.00 69.00 172 GLN A N 1
ATOM 1367 C CA . GLN A 1 172 ? 25.648 18.475 -29.170 1.00 69.00 172 GLN A CA 1
ATOM 1368 C C . GLN A 1 172 ? 25.792 18.612 -27.656 1.00 69.00 172 GLN A C 1
ATOM 1370 O O . GLN A 1 172 ? 26.313 17.711 -26.998 1.00 69.00 172 GLN A O 1
ATOM 1375 N N . TYR A 1 173 ? 25.332 19.735 -27.100 1.00 70.12 173 TYR A N 1
ATOM 1376 C CA . TYR A 1 173 ? 25.292 19.917 -25.653 1.00 70.12 173 TYR A CA 1
ATOM 1377 C C . TYR A 1 173 ? 23.962 19.394 -25.139 1.00 70.12 173 TYR A C 1
ATOM 1379 O O . TYR A 1 173 ? 22.901 19.885 -25.527 1.00 70.12 173 TYR A O 1
ATOM 1387 N N . ILE A 1 174 ? 24.024 18.407 -24.260 1.00 76.81 174 ILE A N 1
ATOM 1388 C CA . ILE A 1 174 ? 22.846 17.824 -23.641 1.00 76.81 174 ILE A CA 1
ATOM 1389 C C . ILE A 1 174 ? 22.915 18.010 -22.136 1.00 76.81 174 ILE A C 1
ATOM 1391 O O . ILE A 1 174 ? 23.975 17.924 -21.513 1.00 76.81 174 ILE A O 1
ATOM 1395 N N . GLU A 1 175 ? 21.754 18.256 -21.561 1.00 75.62 175 GLU A N 1
ATOM 1396 C CA . GLU A 1 175 ? 21.539 18.119 -20.137 1.00 75.62 175 GLU A CA 1
ATOM 1397 C C . GLU A 1 175 ? 20.843 16.783 -19.896 1.00 75.62 175 GLU A C 1
ATOM 1399 O O . GLU A 1 175 ? 19.903 16.415 -20.607 1.00 75.62 175 GLU A O 1
ATOM 1404 N N . VAL A 1 176 ? 21.335 16.034 -18.917 1.00 78.94 176 VAL A N 1
ATOM 1405 C CA . VAL A 1 176 ? 20.810 14.719 -18.556 1.00 78.94 176 VAL A CA 1
ATOM 1406 C C . VAL A 1 176 ? 20.247 14.758 -17.146 1.00 78.94 176 VAL A C 1
ATOM 1408 O O . VAL A 1 176 ? 20.910 15.187 -16.196 1.00 78.94 176 VAL A O 1
ATOM 1411 N N . LYS A 1 177 ? 19.010 14.286 -16.995 1.00 71.94 177 LYS A N 1
ATOM 1412 C CA . LYS A 1 177 ? 18.361 14.196 -15.685 1.00 71.94 177 LYS A CA 1
ATOM 1413 C C . LYS A 1 177 ? 18.863 12.954 -14.954 1.00 71.94 177 LYS A C 1
ATOM 1415 O O . LYS A 1 177 ? 19.250 11.950 -15.555 1.00 71.94 177 LYS A O 1
ATOM 1420 N N . LEU A 1 178 ? 18.943 13.057 -13.634 1.00 63.81 178 LEU A N 1
ATOM 1421 C CA . LEU A 1 178 ? 19.366 11.964 -12.767 1.00 63.81 178 LEU A CA 1
ATOM 1422 C C . LEU A 1 178 ? 18.143 11.100 -12.437 1.00 63.81 178 LEU A C 1
ATOM 1424 O O . LEU A 1 178 ? 17.107 11.634 -12.053 1.00 63.81 178 LEU A O 1
ATOM 1428 N N . ASN A 1 179 ? 18.265 9.786 -12.594 1.00 63.34 179 ASN A N 1
ATOM 1429 C CA . ASN A 1 179 ? 17.374 8.808 -11.973 1.00 63.34 179 ASN A CA 1
ATOM 1430 C C . ASN A 1 179 ? 18.026 8.315 -10.668 1.00 63.34 179 ASN A C 1
ATOM 1432 O O . ASN A 1 179 ? 19.251 8.284 -10.552 1.00 63.34 179 ASN A O 1
ATOM 1436 N N . ASN A 1 180 ? 17.220 7.930 -9.677 1.00 58.72 180 ASN A N 1
ATOM 1437 C CA . ASN A 1 180 ? 17.669 7.556 -8.324 1.00 58.72 180 ASN A CA 1
ATOM 1438 C C . ASN A 1 180 ? 18.409 6.197 -8.248 1.00 58.72 180 ASN A C 1
ATOM 1440 O O . ASN A 1 180 ? 18.355 5.519 -7.225 1.00 58.72 180 ASN A O 1
ATOM 1444 N N . ARG A 1 181 ? 19.096 5.775 -9.316 1.00 64.38 181 ARG A N 1
ATOM 1445 C CA . ARG A 1 181 ? 19.763 4.471 -9.417 1.00 64.38 181 ARG A CA 1
ATOM 1446 C C . ARG A 1 181 ? 21.264 4.546 -9.089 1.00 64.38 181 ARG A C 1
ATOM 1448 O O . ARG A 1 181 ? 21.931 5.496 -9.514 1.00 64.38 181 ARG A O 1
ATOM 1455 N N . PRO A 1 182 ? 21.838 3.548 -8.386 1.00 62.28 182 PRO A N 1
ATOM 1456 C CA . PRO A 1 182 ? 23.261 3.508 -8.036 1.00 62.28 182 PRO A CA 1
ATOM 1457 C C . PRO A 1 182 ? 24.229 3.669 -9.219 1.00 62.28 182 PRO A C 1
ATOM 1459 O O . PRO A 1 182 ? 25.189 4.437 -9.118 1.00 62.28 182 PRO A O 1
ATOM 1462 N N . ILE A 1 183 ? 23.982 2.992 -10.350 1.00 64.31 183 ILE A N 1
ATOM 1463 C CA . ILE A 1 183 ? 24.838 3.087 -11.553 1.00 64.31 183 ILE A CA 1
ATOM 1464 C C . ILE A 1 183 ? 24.830 4.519 -12.102 1.00 64.31 183 ILE A C 1
ATOM 1466 O O . ILE A 1 183 ? 25.874 5.100 -12.409 1.00 64.31 183 ILE A O 1
ATOM 1470 N N . SER A 1 184 ? 23.656 5.133 -12.154 1.00 63.53 184 SER A N 1
ATOM 1471 C CA . SER A 1 184 ? 23.475 6.499 -12.631 1.00 63.53 184 SER A CA 1
ATOM 1472 C C . SER A 1 184 ? 24.136 7.532 -11.727 1.00 63.53 184 SER A C 1
ATOM 1474 O O . SER A 1 184 ? 24.682 8.527 -12.211 1.00 63.53 184 SER A O 1
ATOM 1476 N N . PHE A 1 185 ? 24.156 7.272 -10.417 1.00 65.56 185 PHE A N 1
ATOM 1477 C CA . PHE A 1 185 ? 24.868 8.096 -9.446 1.00 65.56 185 PHE A CA 1
ATOM 1478 C C . PHE A 1 185 ? 26.389 8.067 -9.663 1.00 65.56 185 PHE A C 1
ATOM 1480 O O . PHE A 1 185 ? 27.035 9.114 -9.587 1.00 65.56 185 PHE A O 1
ATOM 1487 N N . GLN A 1 186 ? 26.972 6.911 -10.005 1.00 66.50 186 GLN A N 1
ATOM 1488 C CA . GLN A 1 186 ? 28.401 6.820 -10.339 1.00 66.50 186 GLN A CA 1
ATOM 1489 C C . GLN A 1 186 ? 28.748 7.631 -11.593 1.00 66.50 186 GLN A C 1
ATOM 1491 O O . GLN A 1 186 ? 29.706 8.408 -11.585 1.00 66.50 186 GLN A O 1
ATOM 1496 N N . TYR A 1 187 ? 27.938 7.512 -12.649 1.00 65.62 187 TYR A N 1
ATOM 1497 C CA . TYR A 1 187 ? 28.110 8.313 -13.863 1.00 65.62 187 TYR A CA 1
ATOM 1498 C C . TYR A 1 187 ? 27.957 9.812 -13.586 1.00 65.62 187 TYR A C 1
ATOM 1500 O O . TYR A 1 187 ? 28.747 10.610 -14.090 1.00 65.62 187 TYR A O 1
ATOM 1508 N N . TYR A 1 188 ? 26.993 10.213 -12.752 1.00 65.44 188 TYR A N 1
ATOM 1509 C CA . TYR A 1 188 ? 26.837 11.612 -12.359 1.00 65.44 188 TYR A CA 1
ATOM 1510 C C . TYR A 1 188 ? 28.040 12.143 -11.580 1.00 65.44 188 TYR A C 1
ATOM 1512 O O . TYR A 1 188 ? 28.528 13.229 -11.891 1.00 65.44 188 TYR A O 1
ATOM 1520 N N . LYS A 1 189 ? 28.553 11.380 -10.609 1.00 65.56 189 LYS A N 1
ATOM 1521 C CA . LYS A 1 189 ? 29.726 11.778 -9.819 1.00 65.56 189 LYS A CA 1
ATOM 1522 C C . LYS A 1 189 ? 30.947 12.049 -10.705 1.00 65.56 189 LYS A C 1
ATOM 1524 O O . LYS A 1 189 ? 31.722 12.954 -10.408 1.00 65.56 189 LYS A O 1
ATOM 1529 N N . ASN A 1 190 ? 31.093 11.291 -11.792 1.00 65.44 190 ASN A N 1
ATOM 1530 C CA . ASN A 1 190 ? 32.255 11.371 -12.675 1.00 65.44 190 ASN A CA 1
ATOM 1531 C C . ASN A 1 190 ? 32.091 12.387 -13.821 1.00 65.44 190 ASN A C 1
ATOM 1533 O O . ASN A 1 190 ? 33.063 13.046 -14.184 1.00 65.44 190 ASN A O 1
ATOM 1537 N N . TYR A 1 191 ? 30.886 12.529 -14.385 1.00 67.69 191 TYR A N 1
ATOM 1538 C CA . TYR A 1 191 ? 30.648 13.302 -15.616 1.00 67.69 191 TYR A CA 1
ATOM 1539 C C . TYR A 1 191 ? 29.660 14.471 -15.460 1.00 67.69 191 TYR A C 1
ATOM 1541 O O . TYR A 1 191 ? 29.472 15.243 -16.398 1.00 67.69 191 TYR A O 1
ATOM 1549 N N . GLY A 1 192 ? 29.022 14.637 -14.299 1.00 71.06 192 GLY A N 1
ATOM 1550 C CA . GLY A 1 192 ? 28.028 15.688 -14.058 1.00 71.06 192 GLY A CA 1
ATOM 1551 C C . GLY A 1 192 ? 26.729 15.501 -14.854 1.00 71.06 192 GLY A C 1
ATOM 1552 O O . GLY A 1 192 ? 26.438 14.411 -15.354 1.00 71.06 192 GLY A O 1
ATOM 1553 N N . SER A 1 193 ? 25.906 16.551 -14.932 1.00 74.06 193 SER A N 1
ATOM 1554 C CA . SER A 1 193 ? 24.628 16.581 -15.673 1.00 74.06 193 SER A CA 1
ATOM 1555 C C . SER A 1 193 ? 24.722 17.203 -17.069 1.00 74.06 193 SER A C 1
ATOM 1557 O O . SER A 1 193 ? 23.783 17.072 -17.844 1.00 74.06 193 SER A O 1
ATOM 1559 N N . ASN A 1 194 ? 25.833 17.863 -17.399 1.00 76.31 194 ASN A N 1
ATOM 1560 C CA . ASN A 1 194 ? 26.012 18.575 -18.664 1.00 76.31 194 ASN A CA 1
ATOM 1561 C C . ASN A 1 194 ? 27.046 17.849 -19.512 1.00 76.31 194 ASN A C 1
ATOM 1563 O O . ASN A 1 194 ? 28.234 17.865 -19.184 1.00 76.31 194 ASN A O 1
ATOM 1567 N N . TRP A 1 195 ? 26.597 17.199 -20.581 1.00 75.44 195 TRP A N 1
ATOM 1568 C CA . TRP A 1 195 ? 27.457 16.409 -21.453 1.00 75.44 195 TRP A CA 1
ATOM 1569 C C . TRP A 1 195 ? 27.594 17.084 -22.814 1.00 75.44 195 TRP A C 1
ATOM 1571 O O . TRP A 1 195 ? 26.642 17.645 -23.356 1.00 75.44 195 TRP A O 1
ATOM 1581 N N . THR A 1 196 ? 28.799 17.010 -23.370 1.00 74.25 196 THR A N 1
ATOM 1582 C CA . THR A 1 196 ? 29.075 17.414 -24.749 1.00 74.25 196 THR A CA 1
ATOM 1583 C C . THR A 1 196 ? 29.336 16.149 -25.544 1.00 74.25 196 THR A C 1
ATOM 1585 O O . THR A 1 196 ? 30.344 15.485 -25.309 1.00 74.25 196 THR A O 1
ATOM 1588 N N . LEU A 1 197 ? 28.427 15.811 -26.454 1.00 76.25 197 LEU A N 1
ATOM 1589 C CA . LEU A 1 197 ? 28.545 14.632 -27.310 1.00 76.25 197 LEU A CA 1
ATOM 1590 C C . LEU A 1 197 ? 29.108 15.007 -28.680 1.00 76.25 197 LEU A C 1
ATOM 1592 O O . LEU A 1 197 ? 29.061 16.177 -29.072 1.00 76.25 197 LEU A O 1
ATOM 1596 N N . GLN A 1 198 ? 29.639 14.026 -29.411 1.00 74.50 198 GLN A N 1
ATOM 1597 C CA . GLN A 1 198 ? 30.057 14.219 -30.799 1.00 74.50 198 GLN A CA 1
ATOM 1598 C C . GLN A 1 198 ? 28.884 14.669 -31.692 1.00 74.50 198 GLN A C 1
ATOM 1600 O O . GLN A 1 198 ? 27.715 14.543 -31.321 1.00 74.50 198 GLN A O 1
ATOM 1605 N N . ALA A 1 199 ? 29.183 15.221 -32.873 1.00 73.38 199 ALA A N 1
ATOM 1606 C CA . ALA A 1 199 ? 28.152 15.384 -33.896 1.00 73.38 199 ALA A CA 1
ATOM 1607 C C . ALA A 1 199 ? 27.562 14.009 -34.239 1.00 73.38 199 ALA A C 1
ATOM 1609 O O . ALA A 1 199 ? 28.297 13.032 -34.277 1.00 73.38 199 ALA A O 1
ATOM 1610 N N . SER A 1 200 ? 26.266 13.948 -34.518 1.00 77.88 200 SER A N 1
ATOM 1611 C CA . SER A 1 200 ? 25.610 12.725 -34.973 1.00 77.88 200 SER A CA 1
ATOM 1612 C C . SER A 1 200 ? 24.808 13.005 -36.238 1.00 77.88 200 SER A C 1
ATOM 1614 O O . SER A 1 200 ? 24.357 14.137 -36.466 1.00 77.88 200 SER A O 1
ATOM 1616 N N . ALA A 1 201 ? 24.669 11.972 -37.064 1.00 75.00 201 ALA A N 1
ATOM 1617 C CA . ALA A 1 201 ? 23.811 11.967 -38.238 1.00 75.00 201 ALA A CA 1
ATOM 1618 C C . ALA A 1 201 ? 22.318 12.093 -37.890 1.00 75.00 201 ALA A C 1
ATOM 1620 O O . ALA A 1 201 ? 21.547 12.582 -38.716 1.00 75.00 201 ALA A O 1
ATOM 1621 N N . GLU A 1 202 ? 21.917 11.701 -36.680 1.00 76.00 202 GLU A N 1
ATOM 1622 C CA . GLU A 1 202 ? 20.571 11.899 -36.148 1.00 76.00 202 GLU A CA 1
ATOM 1623 C C . GLU A 1 202 ? 20.599 12.930 -35.017 1.00 76.00 202 GLU A C 1
ATOM 1625 O O . GLU A 1 202 ? 21.488 12.940 -34.166 1.00 76.00 202 GLU A O 1
ATOM 1630 N N . SER A 1 203 ? 19.621 13.840 -34.980 1.00 76.69 203 SER A N 1
ATOM 1631 C CA . SER A 1 203 ? 19.587 14.830 -33.897 1.00 76.69 203 SER A CA 1
ATOM 1632 C C . SER A 1 203 ? 18.993 14.226 -32.630 1.00 76.69 203 SER A C 1
ATOM 1634 O O . SER A 1 203 ? 17.840 13.777 -32.626 1.00 76.69 203 SER A O 1
ATOM 1636 N N . ILE A 1 204 ? 19.730 14.360 -31.527 1.00 79.38 204 ILE A N 1
ATOM 1637 C CA . ILE A 1 204 ? 19.211 14.124 -30.176 1.00 79.38 204 ILE A CA 1
ATOM 1638 C C . ILE A 1 204 ? 18.029 15.063 -29.894 1.00 79.38 204 ILE A C 1
ATOM 1640 O O . ILE A 1 204 ? 18.047 16.245 -30.267 1.00 79.38 204 ILE A O 1
ATOM 1644 N N . ARG A 1 205 ? 17.006 14.535 -29.223 1.00 81.31 205 ARG A N 1
ATOM 1645 C CA . ARG A 1 205 ? 15.797 15.228 -28.773 1.00 81.31 205 ARG A CA 1
ATOM 1646 C C . ARG A 1 205 ? 15.650 15.109 -27.256 1.00 81.31 205 ARG A C 1
ATOM 1648 O O . ARG A 1 205 ? 16.267 14.270 -26.604 1.00 81.31 205 ARG A O 1
ATOM 1655 N N . LYS A 1 206 ? 14.802 15.971 -26.693 1.00 80.62 206 LYS A N 1
ATOM 1656 C CA . LYS A 1 206 ? 14.320 15.803 -25.319 1.00 80.62 206 LYS A CA 1
ATOM 1657 C C . LYS A 1 206 ? 13.634 14.431 -25.196 1.00 80.62 206 LYS A C 1
ATOM 1659 O O . LYS A 1 206 ? 12.918 14.043 -26.113 1.00 80.62 206 LYS A O 1
ATOM 1664 N N . ASN A 1 207 ? 13.842 13.756 -24.068 1.00 81.12 207 ASN A N 1
ATOM 1665 C CA . ASN A 1 207 ? 13.365 12.409 -23.729 1.00 81.12 207 ASN A CA 1
ATOM 1666 C C . ASN A 1 207 ? 14.063 11.244 -24.455 1.00 81.12 207 ASN A C 1
ATOM 1668 O O . ASN A 1 207 ? 13.693 10.096 -24.217 1.00 81.12 207 ASN A O 1
ATOM 1672 N N . ASP A 1 208 ? 15.097 11.493 -25.268 1.00 87.69 208 ASP A N 1
ATOM 1673 C CA . ASP A 1 208 ? 15.964 10.401 -25.726 1.00 87.69 208 ASP A CA 1
ATOM 1674 C C . ASP A 1 208 ? 16.668 9.754 -24.512 1.00 87.69 208 ASP A C 1
ATOM 1676 O O . ASP A 1 208 ? 17.011 10.420 -23.528 1.00 87.69 208 ASP A O 1
ATOM 1680 N N . ILE A 1 209 ? 16.857 8.439 -24.563 1.00 88.25 209 ILE A N 1
ATOM 1681 C CA . ILE A 1 209 ? 17.314 7.598 -23.454 1.00 88.25 209 ILE A CA 1
ATOM 1682 C C . ILE A 1 209 ? 18.773 7.225 -23.688 1.00 88.25 209 ILE A C 1
ATOM 1684 O O . ILE A 1 209 ? 19.176 6.908 -24.801 1.00 88.25 209 ILE A O 1
ATOM 1688 N N . ILE A 1 210 ? 19.576 7.240 -22.632 1.00 87.75 210 ILE A N 1
ATOM 1689 C CA . ILE A 1 210 ? 20.972 6.813 -22.655 1.00 87.75 210 ILE A CA 1
ATOM 1690 C C . ILE A 1 210 ? 21.060 5.482 -21.919 1.00 87.75 210 ILE A C 1
ATOM 1692 O O . ILE A 1 210 ? 20.746 5.415 -20.728 1.00 87.75 210 ILE A O 1
ATOM 1696 N N . CYS A 1 211 ? 21.511 4.439 -22.607 1.00 87.19 211 CYS A N 1
ATOM 1697 C CA . CYS A 1 211 ? 21.655 3.096 -22.055 1.00 87.19 211 CYS A CA 1
ATOM 1698 C C . CYS A 1 211 ? 23.064 2.538 -22.279 1.00 87.19 211 CYS A C 1
ATOM 1700 O O . CYS A 1 211 ? 23.777 2.954 -23.190 1.00 87.19 211 CYS A O 1
ATOM 1702 N N . LEU A 1 212 ? 23.462 1.581 -21.446 1.00 85.88 212 LEU A N 1
ATOM 1703 C CA . LEU A 1 212 ? 24.651 0.763 -21.659 1.00 85.88 212 LEU A CA 1
ATOM 1704 C C . LEU A 1 212 ? 24.204 -0.659 -21.982 1.00 85.88 212 LEU A C 1
ATOM 1706 O O . LEU A 1 212 ? 23.590 -1.315 -21.140 1.00 85.88 212 LEU A O 1
ATOM 1710 N N . LEU A 1 213 ? 24.501 -1.108 -23.198 1.00 86.06 213 LEU A N 1
ATOM 1711 C CA . LEU A 1 213 ? 24.198 -2.462 -23.649 1.00 86.06 213 LEU A CA 1
ATOM 1712 C C . LEU A 1 213 ? 25.262 -3.439 -23.151 1.00 86.06 213 LEU A C 1
ATOM 1714 O O . LEU A 1 213 ? 26.438 -3.096 -23.019 1.00 86.06 213 LEU A O 1
ATOM 1718 N N . GLU A 1 214 ? 24.850 -4.669 -22.883 1.00 83.94 214 GLU A N 1
ATOM 1719 C CA . GLU A 1 214 ? 25.744 -5.732 -22.453 1.00 83.94 214 GLU A CA 1
ATOM 1720 C C . GLU A 1 214 ? 26.779 -6.036 -23.547 1.00 83.94 214 GLU A C 1
ATOM 1722 O O . GLU A 1 214 ? 26.446 -6.203 -24.722 1.00 83.94 214 GLU A O 1
ATOM 1727 N N . GLY A 1 215 ? 28.056 -6.064 -23.159 1.00 73.50 215 GLY A N 1
ATOM 1728 C CA . GLY A 1 215 ? 29.180 -6.252 -24.080 1.00 73.50 215 GLY A CA 1
ATOM 1729 C C . GLY A 1 215 ? 29.607 -4.995 -24.850 1.00 73.50 215 GLY A C 1
ATOM 1730 O O . GLY A 1 215 ? 30.660 -5.015 -25.490 1.00 73.50 215 GLY A O 1
ATOM 1731 N N . ALA A 1 216 ? 28.864 -3.886 -24.773 1.00 75.44 216 ALA A N 1
ATOM 1732 C CA . ALA A 1 216 ? 29.273 -2.627 -25.388 1.00 75.44 216 ALA A CA 1
ATOM 1733 C C . ALA A 1 216 ? 30.299 -1.885 -24.514 1.00 75.44 216 ALA A C 1
ATOM 1735 O O . ALA A 1 216 ? 30.177 -1.809 -23.291 1.00 75.44 216 ALA A O 1
ATOM 1736 N N . SER A 1 217 ? 31.318 -1.305 -25.151 1.00 71.06 217 SER A N 1
ATOM 1737 C CA . SER A 1 217 ? 32.358 -0.513 -24.475 1.00 71.06 217 SER A CA 1
ATOM 1738 C C . SER A 1 217 ? 31.942 0.940 -24.220 1.00 71.06 217 SER A C 1
ATOM 1740 O O . SER A 1 217 ? 32.551 1.622 -23.396 1.00 71.06 217 SER A O 1
ATOM 1742 N N . SER A 1 218 ? 30.915 1.415 -24.927 1.00 75.94 218 SER A N 1
ATOM 1743 C CA . SER A 1 218 ? 30.434 2.797 -24.897 1.00 75.94 218 SER A CA 1
ATOM 1744 C C . SER A 1 218 ? 28.908 2.833 -24.753 1.00 75.94 218 SER A C 1
ATOM 1746 O O . SER A 1 218 ? 28.239 1.940 -25.274 1.00 75.94 218 SER A O 1
ATOM 1748 N N . PRO A 1 219 ? 28.333 3.845 -24.075 1.00 86.75 219 PRO A N 1
ATOM 1749 C CA . PRO A 1 219 ? 26.884 4.019 -24.015 1.00 86.75 219 PRO A CA 1
ATOM 1750 C C . PRO A 1 219 ? 26.268 4.271 -25.396 1.00 86.75 219 PRO A C 1
ATOM 1752 O O . PRO A 1 219 ? 26.929 4.781 -26.298 1.00 86.75 219 PRO A O 1
ATOM 1755 N N . THR A 1 220 ? 24.975 4.002 -25.523 1.00 89.19 220 THR A N 1
ATOM 1756 C CA . THR A 1 220 ? 24.165 4.214 -26.728 1.00 89.19 220 THR A CA 1
ATOM 1757 C C . THR A 1 220 ? 23.036 5.192 -26.395 1.00 89.19 220 THR A C 1
ATOM 1759 O O . THR A 1 220 ? 22.459 5.124 -25.306 1.00 89.19 220 THR A O 1
ATOM 1762 N N . VAL A 1 221 ? 22.715 6.115 -27.308 1.00 89.12 221 VAL A N 1
ATOM 1763 C CA . VAL A 1 221 ? 21.511 6.961 -27.201 1.00 89.12 221 VAL A CA 1
ATOM 1764 C C . VAL A 1 221 ? 20.420 6.363 -28.072 1.00 89.12 221 VAL A C 1
ATOM 1766 O O . VAL A 1 221 ? 20.618 6.153 -29.269 1.00 89.12 221 VAL A O 1
ATOM 1769 N N . ILE A 1 222 ? 19.263 6.118 -27.474 1.00 90.69 222 ILE A N 1
ATOM 1770 C CA . ILE A 1 222 ? 18.113 5.492 -28.113 1.00 90.69 222 ILE A CA 1
ATOM 1771 C C . ILE A 1 222 ? 16.871 6.372 -27.966 1.00 90.69 222 ILE A C 1
ATOM 1773 O O . ILE A 1 222 ? 16.729 7.135 -27.013 1.00 90.69 222 ILE A O 1
ATOM 1777 N N . ARG A 1 223 ? 15.941 6.245 -28.906 1.00 89.44 223 ARG A N 1
ATOM 1778 C CA . ARG A 1 223 ? 14.637 6.907 -28.896 1.00 89.44 223 ARG A CA 1
ATOM 1779 C C . ARG A 1 223 ? 13.543 5.865 -28.768 1.00 89.44 223 ARG A C 1
ATOM 1781 O O . ARG A 1 223 ? 13.545 4.899 -29.522 1.00 89.44 223 ARG A O 1
ATOM 1788 N N . ALA A 1 224 ? 12.613 6.065 -27.842 1.00 87.62 224 ALA A N 1
ATOM 1789 C CA . ALA A 1 224 ? 11.463 5.179 -27.695 1.00 87.62 224 ALA A CA 1
ATOM 1790 C C . ALA A 1 224 ? 10.434 5.402 -28.817 1.00 87.62 224 ALA A C 1
ATOM 1792 O O . ALA A 1 224 ? 10.118 6.542 -29.161 1.00 87.62 224 ALA A O 1
ATOM 1793 N N . PHE A 1 225 ? 9.906 4.303 -29.347 1.00 83.88 225 PHE A N 1
ATOM 1794 C CA . PHE A 1 225 ? 8.756 4.226 -30.252 1.00 83.88 225 PHE A CA 1
ATOM 1795 C C . PHE A 1 225 ? 7.652 3.388 -29.587 1.00 83.88 225 PHE A C 1
ATOM 1797 O O . PHE A 1 225 ? 7.812 2.967 -28.444 1.00 83.88 225 PHE A O 1
ATOM 1804 N N . GLU A 1 226 ? 6.521 3.148 -30.264 1.00 80.75 226 GLU A N 1
ATOM 1805 C CA . GLU A 1 226 ? 5.397 2.398 -29.671 1.00 80.75 226 GLU A CA 1
ATOM 1806 C C . GLU A 1 226 ? 5.815 1.038 -29.081 1.00 80.75 226 GLU A C 1
ATOM 1808 O O . GLU A 1 226 ? 5.425 0.720 -27.962 1.00 80.75 226 GLU A O 1
ATOM 1813 N N . ASP A 1 227 ? 6.625 0.257 -29.798 1.00 80.69 227 ASP A N 1
ATOM 1814 C CA . ASP A 1 227 ? 6.955 -1.131 -29.444 1.00 80.69 227 ASP A CA 1
ATOM 1815 C C . ASP A 1 227 ? 8.437 -1.494 -29.645 1.00 80.69 227 ASP A C 1
ATOM 1817 O O . ASP A 1 227 ? 8.788 -2.667 -29.740 1.00 80.69 227 ASP A O 1
ATOM 1821 N N . HIS A 1 228 ? 9.317 -0.503 -29.773 1.00 85.19 228 HIS A N 1
ATOM 1822 C CA . HIS A 1 228 ? 10.754 -0.706 -29.948 1.00 85.19 228 HIS A CA 1
ATOM 1823 C C . HIS A 1 228 ? 11.527 0.582 -29.660 1.00 85.19 228 HIS A C 1
ATOM 1825 O O . HIS A 1 228 ? 10.945 1.626 -29.354 1.00 85.19 228 HIS A O 1
ATOM 1831 N N . PHE A 1 229 ? 12.849 0.525 -29.809 1.00 88.12 229 PHE A N 1
ATOM 1832 C CA . PHE A 1 229 ? 13.716 1.690 -29.712 1.00 88.12 229 PHE A CA 1
ATOM 1833 C C . PHE A 1 229 ? 14.495 1.908 -31.005 1.00 88.12 229 PHE A C 1
ATOM 1835 O O . PHE A 1 229 ? 15.028 0.965 -31.577 1.00 88.12 229 PHE A O 1
ATOM 1842 N N . GLY A 1 230 ? 14.611 3.151 -31.456 1.00 87.31 230 GLY A N 1
ATOM 1843 C CA . GLY A 1 230 ? 15.517 3.523 -32.541 1.00 87.31 230 GLY A CA 1
ATOM 1844 C C . GLY A 1 230 ? 16.866 3.964 -31.988 1.00 87.31 230 GLY A C 1
ATOM 1845 O O . GLY A 1 230 ? 16.907 4.739 -31.035 1.00 87.31 230 GLY A O 1
ATOM 1846 N N . ILE A 1 231 ? 17.972 3.510 -32.573 1.00 87.50 231 ILE A N 1
ATOM 1847 C CA . ILE A 1 231 ? 19.305 4.014 -32.221 1.00 87.50 231 ILE A CA 1
ATOM 1848 C C . ILE A 1 231 ? 19.475 5.409 -32.827 1.00 87.50 231 ILE A C 1
ATOM 1850 O O . ILE A 1 231 ? 19.394 5.570 -34.042 1.00 87.50 231 ILE A O 1
ATOM 1854 N N . VAL A 1 232 ? 19.719 6.399 -31.967 1.00 86.12 232 VAL A N 1
ATOM 1855 C CA . VAL A 1 232 ? 20.055 7.777 -32.359 1.00 86.12 232 VAL A CA 1
ATOM 1856 C C . VAL A 1 232 ? 21.568 7.935 -32.435 1.00 86.12 232 VAL A C 1
ATOM 1858 O O . VAL A 1 232 ? 22.070 8.461 -33.417 1.00 86.12 232 VAL A O 1
ATOM 1861 N N . ILE A 1 233 ? 22.281 7.459 -31.407 1.00 86.69 233 ILE A N 1
ATOM 1862 C CA . ILE A 1 233 ? 23.746 7.427 -31.375 1.00 86.69 233 ILE A CA 1
ATOM 1863 C C . ILE A 1 233 ? 24.199 6.028 -31.002 1.00 86.69 233 ILE A C 1
ATOM 1865 O O . ILE A 1 233 ? 23.911 5.580 -29.889 1.00 86.69 233 ILE A O 1
ATOM 1869 N N . ILE A 1 234 ? 24.933 5.354 -31.889 1.00 84.06 234 ILE A N 1
ATOM 1870 C CA . ILE A 1 234 ? 25.353 3.966 -31.635 1.00 84.06 234 ILE A CA 1
ATOM 1871 C C . ILE A 1 234 ? 26.439 3.855 -30.554 1.00 84.06 234 ILE A C 1
ATOM 1873 O O . ILE A 1 234 ? 26.397 2.932 -29.741 1.00 84.06 234 ILE A O 1
ATOM 1877 N N . ALA A 1 235 ? 27.370 4.812 -30.505 1.00 83.88 235 ALA A N 1
ATOM 1878 C CA . ALA A 1 235 ? 28.482 4.830 -29.555 1.00 83.88 235 ALA A CA 1
ATOM 1879 C C . ALA A 1 235 ? 28.754 6.253 -29.046 1.00 83.88 235 ALA A C 1
ATOM 1881 O O . ALA A 1 235 ? 29.127 7.143 -29.807 1.00 83.88 235 ALA A O 1
ATOM 1882 N N . VAL A 1 236 ? 28.569 6.480 -27.747 1.00 80.56 236 VAL A N 1
ATOM 1883 C CA . VAL A 1 236 ? 28.769 7.773 -27.080 1.00 80.56 236 VAL A CA 1
ATOM 1884 C C . VAL A 1 236 ? 30.158 7.843 -26.457 1.00 80.56 236 VAL A C 1
ATOM 1886 O O . VAL A 1 236 ? 30.492 7.030 -25.597 1.00 80.56 236 VAL A O 1
ATOM 1889 N N . ASN A 1 237 ? 30.931 8.878 -26.796 1.00 73.00 237 ASN A N 1
ATOM 1890 C CA . ASN A 1 237 ? 32.232 9.124 -26.177 1.00 73.00 237 ASN A CA 1
ATOM 1891 C C . ASN A 1 237 ? 32.176 10.313 -25.206 1.00 73.00 237 ASN A C 1
ATOM 1893 O O . ASN A 1 237 ? 32.085 11.477 -25.603 1.00 73.00 237 ASN A O 1
ATOM 1897 N N . LEU A 1 238 ? 32.239 10.023 -23.904 1.00 65.81 238 LEU A N 1
ATOM 1898 C CA . LEU A 1 238 ? 32.239 11.042 -22.855 1.00 65.81 238 LEU A CA 1
ATOM 1899 C C . LEU A 1 238 ? 33.659 11.561 -22.607 1.00 65.81 238 LEU A C 1
ATOM 1901 O O . LEU A 1 238 ? 34.411 11.021 -21.792 1.00 65.81 238 LEU A O 1
ATOM 1905 N N . ARG A 1 239 ? 34.022 12.659 -23.275 1.00 59.97 239 ARG A N 1
ATOM 1906 C CA . ARG A 1 239 ? 35.300 13.347 -23.038 1.00 59.97 239 ARG A CA 1
ATOM 1907 C C . ARG A 1 239 ? 35.254 14.072 -21.684 1.00 59.97 239 ARG A C 1
ATOM 1909 O O . ARG A 1 239 ? 34.491 15.021 -21.509 1.00 59.97 239 ARG A O 1
ATOM 1916 N N . GLN A 1 240 ? 36.052 13.618 -20.711 1.00 51.28 240 GLN A N 1
ATOM 1917 C CA . GLN A 1 240 ? 36.112 14.203 -19.362 1.00 51.28 240 GLN A CA 1
ATOM 1918 C C . GLN A 1 240 ? 36.465 15.698 -19.409 1.00 51.28 240 GLN A C 1
ATOM 1920 O O . GLN A 1 240 ? 37.443 16.095 -20.040 1.00 51.28 240 GLN A O 1
ATOM 1925 N N . GLN A 1 241 ? 35.715 16.534 -18.683 1.00 42.25 241 GLN A N 1
ATOM 1926 C CA . GLN A 1 241 ? 35.975 17.979 -18.631 1.00 42.25 241 GLN A CA 1
ATOM 1927 C C . GLN A 1 241 ? 37.188 18.384 -17.777 1.00 42.25 241 GLN A C 1
ATOM 1929 O O . GLN A 1 241 ? 37.572 19.553 -17.815 1.00 42.25 241 GLN A O 1
ATOM 1934 N N . ARG A 1 242 ? 37.820 17.484 -17.011 1.00 35.84 242 ARG A N 1
ATOM 1935 C CA . ARG A 1 242 ? 38.992 17.830 -16.190 1.00 35.84 242 ARG A CA 1
ATOM 1936 C C . ARG A 1 242 ? 39.975 16.671 -16.081 1.00 35.84 242 ARG A C 1
ATOM 1938 O O . ARG A 1 242 ? 39.593 15.571 -15.714 1.00 35.84 242 AR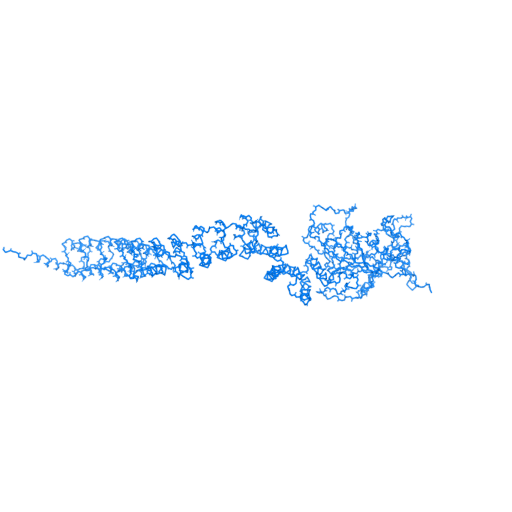G A O 1
ATOM 1945 N N . HIS A 1 243 ? 41.233 16.980 -16.393 1.00 39.66 243 HIS A N 1
ATOM 1946 C CA . HIS A 1 243 ? 42.463 16.226 -16.143 1.00 39.66 243 HIS A CA 1
ATOM 1947 C C . HIS A 1 243 ? 42.317 14.900 -15.374 1.00 39.66 243 HIS A C 1
ATOM 1949 O O . HIS A 1 243 ? 42.309 14.900 -14.144 1.00 39.66 243 HIS A O 1
ATOM 1955 N N . LYS A 1 244 ? 42.329 13.781 -16.109 1.00 34.59 244 LYS A N 1
ATOM 1956 C CA . LYS A 1 244 ? 43.093 12.555 -15.811 1.00 34.59 244 LYS A CA 1
ATOM 1957 C C . LYS A 1 244 ? 42.949 11.582 -16.987 1.00 34.59 244 LYS A C 1
ATOM 1959 O O . LYS A 1 244 ? 41.861 11.122 -17.304 1.00 34.59 244 LYS A O 1
ATOM 1964 N N . HIS A 1 245 ? 44.063 11.279 -17.649 1.00 29.83 245 HIS A N 1
ATOM 1965 C CA . HIS A 1 245 ? 44.145 10.187 -18.617 1.00 29.83 245 HIS A CA 1
ATOM 1966 C C . HIS A 1 245 ? 44.031 8.852 -17.869 1.00 29.83 245 HIS A C 1
ATOM 1968 O O . HIS A 1 245 ? 45.024 8.318 -17.388 1.00 29.83 245 HIS A O 1
ATOM 1974 N N . SER A 1 246 ? 42.818 8.327 -17.740 1.00 34.78 246 SER A N 1
ATOM 1975 C CA . SER A 1 246 ? 42.582 6.929 -17.378 1.00 34.78 246 SER A CA 1
ATOM 1976 C C . SER A 1 246 ? 41.282 6.474 -18.029 1.00 34.78 246 SER A C 1
ATOM 1978 O O . SER A 1 246 ? 40.220 7.012 -17.714 1.00 34.78 246 SER A O 1
ATOM 1980 N N . SER A 1 247 ? 41.368 5.504 -18.939 1.00 36.56 247 SER A N 1
ATOM 1981 C CA . SER A 1 247 ? 40.209 4.790 -19.476 1.00 36.56 247 SER A CA 1
ATOM 1982 C C . SER A 1 247 ? 39.425 4.175 -18.318 1.00 36.56 247 SER A C 1
ATOM 1984 O O . SER A 1 247 ? 39.977 3.407 -17.530 1.00 36.56 247 SER A O 1
ATOM 1986 N N . PHE A 1 248 ? 38.157 4.546 -18.177 1.00 41.97 248 PHE A N 1
ATOM 1987 C CA . PHE A 1 248 ? 37.299 4.021 -17.123 1.00 41.97 248 PHE A CA 1
ATOM 1988 C C . PHE A 1 248 ? 36.901 2.576 -17.457 1.00 41.97 248 PHE A C 1
ATOM 1990 O O . PHE A 1 248 ? 36.226 2.339 -18.454 1.00 41.97 248 PHE A O 1
ATOM 1997 N N . GLN A 1 249 ? 37.316 1.614 -16.631 1.00 40.84 249 GLN A N 1
ATOM 1998 C CA . GLN A 1 249 ? 36.709 0.283 -16.571 1.00 40.84 249 GLN A CA 1
ATOM 1999 C C . GLN A 1 249 ? 35.614 0.317 -15.502 1.00 40.84 249 GLN A C 1
ATOM 2001 O O . GLN A 1 249 ? 35.893 0.640 -14.345 1.00 40.84 249 GLN A O 1
ATOM 2006 N N . LEU A 1 250 ? 34.376 -0.017 -15.877 1.00 45.56 250 LEU A N 1
ATOM 2007 C CA . LEU A 1 250 ? 33.302 -0.259 -14.914 1.00 45.56 250 LEU A CA 1
ATOM 2008 C C . LEU A 1 250 ? 33.706 -1.443 -14.026 1.00 45.56 250 LEU A C 1
ATOM 2010 O O . LEU A 1 250 ? 33.698 -2.591 -14.467 1.00 45.56 250 LEU A O 1
ATOM 2014 N N . SER A 1 251 ? 34.046 -1.189 -12.764 1.00 38.84 251 SER A N 1
ATOM 2015 C CA . SER A 1 251 ? 34.106 -2.254 -11.768 1.00 38.84 251 SER A CA 1
ATOM 2016 C C . SER A 1 251 ? 32.665 -2.651 -11.425 1.00 38.84 251 SER A C 1
ATOM 2018 O O . SER A 1 251 ? 31.985 -1.959 -10.666 1.00 38.84 251 SER A O 1
ATOM 2020 N N . MET A 1 252 ? 32.184 -3.741 -12.016 1.00 38.22 252 MET A N 1
ATOM 2021 C CA . MET A 1 252 ? 30.873 -4.357 -11.769 1.00 38.22 252 MET A CA 1
ATOM 2022 C C . MET A 1 252 ? 30.784 -4.997 -10.363 1.00 38.22 252 MET A C 1
ATOM 2024 O O . MET A 1 252 ? 30.525 -6.189 -10.235 1.00 38.22 252 MET A O 1
ATOM 2028 N N . SER A 1 253 ? 31.059 -4.251 -9.285 1.00 37.34 253 SER A N 1
ATOM 2029 C CA . SER A 1 253 ? 31.017 -4.770 -7.902 1.00 37.34 253 SER A CA 1
ATOM 2030 C C . SER A 1 253 ? 29.718 -4.454 -7.150 1.00 37.34 253 SER A C 1
ATOM 2032 O O . SER A 1 253 ? 29.569 -4.840 -5.992 1.00 37.34 253 SER A O 1
ATOM 2034 N N . LEU A 1 254 ? 28.764 -3.772 -7.786 1.00 40.75 254 LEU A N 1
ATOM 2035 C CA . LEU A 1 254 ? 27.422 -3.541 -7.253 1.00 40.75 254 LEU A CA 1
ATOM 2036 C C . LEU A 1 254 ? 26.437 -4.401 -8.042 1.00 40.75 254 LEU A C 1
ATOM 2038 O O . LEU A 1 254 ? 26.466 -4.373 -9.271 1.00 40.75 254 LEU A O 1
ATOM 2042 N N . LYS A 1 255 ? 25.585 -5.162 -7.335 1.00 40.44 255 LYS A N 1
ATOM 2043 C CA . LYS A 1 255 ? 24.453 -5.887 -7.934 1.00 40.44 255 LYS A CA 1
ATOM 2044 C C . LYS A 1 255 ? 23.691 -4.902 -8.829 1.00 40.44 255 LYS A C 1
ATOM 2046 O O . LYS A 1 255 ? 23.201 -3.907 -8.291 1.00 40.44 255 LYS A O 1
ATOM 2051 N N . PRO A 1 256 ? 23.651 -5.105 -10.152 1.00 42.69 256 PRO A N 1
ATOM 2052 C CA . PRO A 1 256 ? 22.994 -4.150 -11.014 1.00 42.69 256 PRO A CA 1
ATOM 2053 C C . PRO A 1 256 ? 21.482 -4.164 -10.766 1.00 42.69 256 PRO A C 1
ATOM 2055 O O . PRO A 1 256 ? 20.890 -5.212 -10.497 1.00 42.69 256 PRO A O 1
ATOM 2058 N N . ASP A 1 257 ? 20.886 -2.975 -10.856 1.00 53.16 257 ASP A N 1
ATOM 2059 C CA . ASP A 1 257 ? 19.444 -2.790 -11.001 1.00 53.16 257 ASP A CA 1
ATOM 2060 C C . ASP A 1 257 ? 18.922 -3.567 -12.222 1.00 53.16 257 ASP A C 1
ATOM 2062 O O . ASP A 1 257 ? 19.694 -3.962 -13.096 1.00 53.16 257 ASP A O 1
ATOM 2066 N N . THR A 1 258 ? 17.604 -3.762 -12.274 1.00 64.56 258 THR A N 1
ATOM 2067 C CA . THR A 1 258 ? 16.858 -4.533 -13.279 1.00 64.56 258 THR A CA 1
ATOM 2068 C C . THR A 1 258 ? 17.468 -4.435 -14.680 1.00 64.56 258 THR A C 1
ATOM 2070 O O . THR A 1 258 ? 17.525 -3.353 -15.270 1.00 64.56 258 THR A O 1
ATOM 2073 N N . LEU A 1 259 ? 17.944 -5.575 -15.182 1.00 81.62 259 LEU A N 1
ATOM 2074 C CA . LEU A 1 259 ? 18.413 -5.746 -16.551 1.00 81.62 259 LEU A CA 1
ATOM 2075 C C . LEU A 1 259 ? 17.196 -5.712 -17.479 1.00 81.62 259 LEU A C 1
ATOM 2077 O O . LEU A 1 259 ? 16.251 -6.467 -17.257 1.00 81.62 259 LEU A O 1
ATOM 2081 N N . HIS A 1 260 ? 17.229 -4.859 -18.500 1.00 85.19 260 HIS A N 1
ATOM 2082 C CA . HIS A 1 260 ? 16.139 -4.733 -19.469 1.00 85.19 260 HIS A CA 1
ATOM 2083 C C . HIS A 1 260 ? 16.498 -5.377 -20.794 1.00 85.19 260 HIS A C 1
ATOM 2085 O O . HIS A 1 260 ? 17.658 -5.322 -21.212 1.00 85.19 260 HIS A O 1
ATOM 2091 N N . GLU A 1 261 ? 15.497 -5.933 -21.469 1.00 88.25 261 GLU A N 1
ATOM 2092 C CA . GLU A 1 261 ? 15.635 -6.413 -22.837 1.00 88.25 261 GLU A CA 1
ATOM 2093 C C . GLU A 1 261 ? 15.286 -5.286 -23.822 1.00 88.25 261 GLU A C 1
ATOM 2095 O O . GLU A 1 261 ? 14.197 -4.719 -23.806 1.00 88.25 261 GLU A O 1
ATOM 2100 N N . PHE A 1 262 ? 16.218 -4.956 -24.710 1.00 87.00 262 PHE A N 1
ATOM 2101 C CA . PHE A 1 262 ? 16.055 -3.937 -25.737 1.00 87.00 262 PHE A CA 1
ATOM 2102 C C . PHE A 1 262 ? 15.871 -4.585 -27.106 1.00 87.00 262 PHE A C 1
ATOM 2104 O O . PHE A 1 262 ? 16.724 -5.352 -27.563 1.00 87.00 262 PHE A O 1
ATOM 2111 N N . LEU A 1 263 ? 14.808 -4.185 -27.807 1.00 87.38 263 LEU A N 1
ATOM 2112 C CA . LEU A 1 263 ? 14.712 -4.328 -29.256 1.00 87.38 263 LEU A CA 1
ATOM 2113 C C . LEU A 1 263 ? 15.061 -2.990 -29.911 1.00 87.38 263 LEU A C 1
ATOM 2115 O O . LEU A 1 263 ? 14.258 -2.055 -29.909 1.00 87.38 263 LEU A O 1
ATOM 2119 N N . LEU A 1 264 ? 16.271 -2.908 -30.453 1.00 87.62 264 LEU A N 1
ATOM 2120 C CA . LEU A 1 264 ? 16.806 -1.715 -31.091 1.00 87.62 264 LEU A CA 1
ATOM 2121 C C . LEU A 1 264 ? 16.716 -1.829 -32.613 1.00 87.62 264 LEU A C 1
ATOM 2123 O O . LEU A 1 264 ? 17.006 -2.877 -33.190 1.00 87.62 264 LEU A O 1
ATOM 2127 N N . VAL A 1 265 ? 16.380 -0.728 -33.268 1.00 84.38 265 VAL A N 1
ATOM 2128 C CA . VAL A 1 265 ? 16.398 -0.575 -34.720 1.00 84.38 265 VAL A CA 1
ATOM 2129 C C . VAL A 1 265 ? 17.371 0.535 -35.064 1.00 84.38 265 VAL A C 1
ATOM 2131 O O . VAL A 1 265 ? 17.225 1.666 -34.608 1.00 84.38 265 VAL A O 1
ATOM 2134 N N . TRP A 1 266 ? 18.370 0.230 -35.879 1.00 84.50 266 TRP A N 1
ATOM 2135 C CA . TRP A 1 266 ? 19.315 1.220 -36.374 1.00 84.50 266 TRP A CA 1
ATOM 2136 C C . TRP A 1 266 ? 19.215 1.330 -37.882 1.00 84.50 266 TRP A C 1
ATOM 2138 O O . TRP A 1 266 ? 19.684 0.453 -38.599 1.00 84.50 266 TRP A O 1
ATOM 2148 N N . GLN A 1 267 ? 18.575 2.391 -38.360 1.00 77.94 267 GLN A N 1
ATOM 2149 C CA . GLN A 1 267 ? 18.272 2.585 -39.772 1.00 77.94 267 GLN A CA 1
ATOM 2150 C C . GLN A 1 267 ? 19.211 3.622 -40.394 1.00 77.94 267 GLN A C 1
ATOM 2152 O O . GLN A 1 267 ? 19.332 4.737 -39.901 1.00 77.94 267 GLN A O 1
ATOM 2157 N N . TRP A 1 268 ? 19.867 3.265 -41.495 1.00 75.00 268 TRP A N 1
ATOM 2158 C CA . TRP A 1 268 ? 20.769 4.127 -42.254 1.00 75.00 268 TRP A CA 1
ATOM 2159 C C . TRP A 1 268 ? 20.028 4.739 -43.457 1.00 75.00 268 TRP A C 1
ATOM 2161 O O . TRP A 1 268 ? 20.224 4.322 -44.595 1.00 75.00 268 TRP A O 1
ATOM 2171 N N . GLY A 1 269 ? 19.159 5.732 -43.223 1.00 61.09 269 GLY A N 1
ATOM 2172 C CA . GLY A 1 269 ? 18.415 6.434 -44.284 1.00 61.09 269 GLY A CA 1
ATOM 2173 C C . GLY A 1 269 ? 17.480 7.539 -43.768 1.00 61.09 269 GLY A C 1
ATOM 2174 O O . GLY A 1 269 ? 17.126 7.545 -42.597 1.00 61.09 269 GLY A O 1
ATOM 2175 N N . LEU A 1 270 ? 17.082 8.478 -44.643 1.00 46.75 270 LEU A N 1
ATOM 2176 C CA . LEU A 1 270 ? 16.190 9.603 -44.305 1.00 46.75 270 LEU A CA 1
ATOM 2177 C C . LEU A 1 270 ? 14.814 9.094 -43.851 1.00 46.75 270 LEU A C 1
ATOM 2179 O O . LEU A 1 270 ? 14.026 8.624 -44.672 1.00 46.75 270 LEU A O 1
ATOM 2183 N N . ILE A 1 271 ? 14.514 9.251 -42.564 1.00 45.41 271 ILE A N 1
ATOM 2184 C CA . ILE A 1 271 ? 13.151 9.161 -42.039 1.00 45.41 271 ILE A CA 1
ATOM 2185 C C . ILE A 1 271 ? 12.512 10.544 -42.252 1.00 45.41 271 ILE A C 1
ATOM 2187 O O . ILE A 1 271 ? 13.000 11.521 -41.682 1.00 45.41 271 ILE A O 1
ATOM 2191 N N . PRO A 1 272 ? 11.455 10.684 -43.077 1.00 32.00 272 PRO A N 1
ATOM 2192 C CA . PRO A 1 272 ? 10.774 11.962 -43.253 1.00 32.00 272 PRO A CA 1
ATOM 2193 C C . PRO A 1 272 ? 10.269 12.482 -41.907 1.00 32.00 272 PRO A C 1
ATOM 2195 O O . PRO A 1 272 ? 9.759 11.708 -41.097 1.00 32.00 272 PRO A O 1
ATOM 2198 N N . GLY A 1 273 ? 10.417 13.792 -41.691 1.00 41.88 273 GLY A N 1
ATOM 2199 C CA . GLY A 1 273 ? 10.103 14.493 -40.450 1.00 41.88 273 GLY A CA 1
ATOM 2200 C C . GLY A 1 273 ? 8.848 13.984 -39.742 1.00 41.88 273 GLY A C 1
ATOM 2201 O O . GLY A 1 273 ? 7.724 14.324 -40.101 1.00 41.88 273 GLY A O 1
ATOM 2202 N N . GLN A 1 274 ? 9.050 13.203 -38.683 1.00 43.53 274 GLN A N 1
ATOM 2203 C CA . GLN A 1 274 ? 7.990 12.880 -37.742 1.00 43.53 274 GLN A CA 1
ATOM 2204 C C . GLN A 1 274 ? 7.809 14.071 -36.804 1.00 43.53 274 GLN A C 1
ATOM 2206 O O . GLN A 1 274 ? 8.612 14.300 -35.893 1.00 43.53 274 GLN A O 1
ATOM 2211 N N . HIS A 1 275 ? 6.751 14.840 -37.051 1.00 36.09 275 HIS A N 1
ATOM 2212 C CA . HIS A 1 275 ? 6.188 15.757 -36.073 1.00 36.09 275 HIS A CA 1
ATOM 2213 C C . HIS A 1 275 ? 5.599 14.926 -34.926 1.00 36.09 275 HIS A C 1
ATOM 2215 O O . HIS A 1 275 ? 4.473 14.449 -35.007 1.00 36.09 275 HIS A O 1
ATOM 2221 N N . SER A 1 276 ? 6.374 14.719 -33.864 1.00 39.81 276 SER A N 1
ATOM 2222 C CA . SER A 1 276 ? 5.857 14.191 -32.602 1.00 39.81 276 SER A CA 1
ATOM 2223 C C . SER A 1 276 ? 5.246 15.343 -31.804 1.00 39.81 276 SER A C 1
ATOM 2225 O O . SER A 1 276 ? 5.924 16.341 -31.536 1.00 39.81 276 SER A O 1
ATOM 2227 N N . SER A 1 277 ? 3.979 15.220 -31.414 1.00 43.22 277 SER A N 1
ATOM 2228 C CA . SER A 1 277 ? 3.394 16.058 -30.366 1.00 43.22 277 SER A CA 1
ATOM 2229 C C . SER A 1 277 ? 4.127 15.791 -29.037 1.00 43.22 277 SER A C 1
ATOM 2231 O O . SER A 1 277 ? 4.680 14.713 -28.833 1.00 43.22 277 SER A O 1
ATOM 2233 N N . LEU A 1 278 ? 4.178 16.772 -28.126 1.00 46.78 278 LEU A N 1
ATOM 2234 C CA . LEU A 1 278 ? 4.982 16.702 -26.886 1.00 46.78 278 LEU A CA 1
ATOM 2235 C C . LEU A 1 278 ? 4.623 15.530 -25.945 1.00 46.78 278 LEU A C 1
ATOM 2237 O O . LEU A 1 278 ? 5.385 15.258 -25.022 1.00 46.78 278 LEU A O 1
ATOM 2241 N N . LEU A 1 279 ? 3.481 14.869 -26.166 1.00 48.44 279 LEU A N 1
ATOM 2242 C CA . LEU A 1 279 ? 2.921 13.818 -25.311 1.00 48.44 279 LEU A CA 1
ATOM 2243 C C . LEU A 1 279 ? 2.765 12.459 -26.017 1.00 48.44 279 LEU A C 1
ATOM 2245 O O . LEU A 1 279 ? 2.278 11.522 -25.394 1.00 48.44 279 LEU A O 1
ATOM 2249 N N . GLN A 1 280 ? 3.153 12.322 -27.291 1.00 57.59 280 GLN A N 1
ATOM 2250 C CA . GLN A 1 280 ? 3.004 11.064 -28.035 1.00 57.59 280 GLN A CA 1
ATOM 2251 C C . GLN A 1 280 ? 4.336 10.589 -28.603 1.00 57.59 280 GLN A C 1
ATOM 2253 O O . GLN A 1 280 ? 5.112 11.370 -29.161 1.00 57.59 280 GLN A O 1
ATOM 2258 N N . LEU A 1 281 ? 4.578 9.281 -28.489 1.00 57.53 281 LEU A N 1
ATOM 2259 C CA . LEU A 1 281 ? 5.733 8.661 -29.120 1.00 57.53 281 LEU A CA 1
ATOM 2260 C C . LEU A 1 281 ? 5.622 8.738 -30.649 1.00 57.53 281 LEU A C 1
ATOM 2262 O O . LEU A 1 281 ? 4.514 8.694 -31.195 1.00 57.53 281 LEU A O 1
ATOM 2266 N N . PRO A 1 282 ? 6.759 8.832 -31.354 1.00 62.69 282 PRO A N 1
ATOM 2267 C CA . PRO A 1 282 ? 6.752 8.797 -32.804 1.00 62.69 282 PRO A CA 1
ATOM 2268 C C . PRO A 1 282 ? 6.194 7.458 -33.317 1.00 62.69 282 PRO A C 1
ATOM 2270 O O . PRO A 1 282 ? 6.490 6.395 -32.768 1.00 62.69 282 PRO A O 1
ATOM 2273 N N . GLN A 1 283 ? 5.377 7.508 -34.371 1.00 58.16 283 GLN A N 1
ATOM 2274 C CA . GLN A 1 283 ? 4.763 6.319 -34.964 1.00 58.16 283 GLN A CA 1
ATOM 2275 C C . GLN A 1 283 ? 5.637 5.779 -36.096 1.00 58.16 283 GLN A C 1
ATOM 2277 O O . GLN A 1 283 ? 5.803 6.431 -37.125 1.00 58.16 283 GLN A O 1
ATOM 2282 N N . MET A 1 284 ? 6.187 4.578 -35.923 1.00 64.12 284 MET A N 1
ATOM 2283 C CA . MET A 1 284 ? 6.848 3.832 -36.993 1.00 64.12 284 MET A CA 1
ATOM 2284 C C . MET A 1 284 ? 6.477 2.354 -36.887 1.00 64.12 284 MET A C 1
ATOM 2286 O O . MET A 1 284 ? 6.710 1.729 -35.855 1.00 64.12 284 MET A O 1
ATOM 2290 N N . GLU A 1 285 ? 5.900 1.786 -37.947 1.00 61.38 285 GLU A N 1
ATOM 2291 C CA . GLU A 1 285 ? 5.573 0.361 -37.974 1.00 61.38 285 GLU A CA 1
ATOM 2292 C C . GLU A 1 285 ? 6.822 -0.483 -38.230 1.00 61.38 285 GLU A C 1
ATOM 2294 O O . GLU A 1 285 ? 7.320 -0.604 -39.355 1.00 61.38 285 GLU A O 1
ATOM 2299 N N . ILE A 1 286 ? 7.296 -1.131 -37.168 1.00 64.62 286 ILE A N 1
ATOM 2300 C CA . ILE A 1 286 ? 8.462 -2.013 -37.213 1.00 64.62 286 ILE A CA 1
ATOM 2301 C C . ILE A 1 286 ? 8.204 -3.297 -38.031 1.00 64.62 286 ILE A C 1
ATOM 2303 O O . ILE A 1 286 ? 9.137 -3.963 -38.473 1.00 64.62 286 ILE A O 1
ATOM 2307 N N . ASN A 1 287 ? 6.934 -3.625 -38.305 1.00 58.91 287 ASN A N 1
ATOM 2308 C CA . ASN A 1 287 ? 6.514 -4.816 -39.056 1.00 58.91 287 ASN A CA 1
ATOM 2309 C C . ASN A 1 287 ? 7.064 -4.869 -40.496 1.00 58.91 287 ASN A C 1
ATOM 2311 O O . ASN A 1 287 ? 7.058 -5.933 -41.115 1.00 58.91 287 ASN A O 1
ATOM 2315 N N . SER A 1 288 ? 7.561 -3.748 -41.027 1.00 59.22 288 SER A N 1
ATOM 2316 C CA . SER A 1 288 ? 8.239 -3.684 -42.329 1.00 59.22 288 SER A CA 1
ATOM 2317 C C . SER A 1 288 ? 9.733 -4.057 -42.285 1.00 59.22 288 SER A C 1
ATOM 2319 O O . SER A 1 288 ? 10.321 -4.301 -43.341 1.00 59.22 288 SER A O 1
ATOM 2321 N N . VAL A 1 289 ? 10.336 -4.107 -41.089 1.00 62.56 289 VAL A N 1
ATOM 2322 C CA . VAL A 1 289 ? 11.788 -4.268 -40.856 1.00 62.56 289 VAL A CA 1
ATOM 2323 C C . VAL A 1 289 ? 12.114 -5.508 -40.006 1.00 62.56 289 VAL A C 1
ATOM 2325 O O . VAL A 1 289 ? 13.247 -5.974 -39.992 1.00 62.56 289 VAL A O 1
ATOM 2328 N N . VAL A 1 290 ? 11.133 -6.075 -39.301 1.00 64.62 290 VAL A N 1
ATOM 2329 C CA . VAL A 1 290 ? 11.342 -7.190 -38.365 1.00 64.62 290 VAL A CA 1
ATOM 2330 C C . VAL A 1 290 ? 10.926 -8.535 -38.989 1.00 64.62 290 VAL A C 1
ATOM 2332 O O . VAL A 1 290 ? 9.936 -8.566 -39.725 1.00 64.62 290 VAL A O 1
ATOM 2335 N N . PRO A 1 291 ? 11.622 -9.654 -38.685 1.00 63.94 291 PRO A N 1
ATOM 2336 C CA . PRO A 1 291 ? 11.220 -11.003 -39.097 1.00 63.94 291 PRO A CA 1
ATOM 2337 C C . PRO A 1 291 ? 9.759 -11.364 -38.778 1.00 63.94 291 PRO A C 1
ATOM 2339 O O . PRO A 1 291 ? 9.226 -10.957 -37.745 1.00 63.94 291 PRO A O 1
ATOM 2342 N N . ASP A 1 292 ? 9.134 -12.192 -39.623 1.00 66.62 292 ASP A N 1
ATOM 2343 C CA . ASP A 1 292 ? 7.702 -12.542 -39.539 1.00 66.62 292 ASP A CA 1
ATOM 2344 C C . ASP A 1 292 ? 7.272 -13.110 -38.180 1.00 66.62 292 ASP A C 1
ATOM 2346 O O . ASP A 1 292 ? 6.185 -12.799 -37.695 1.00 66.62 292 ASP A O 1
ATOM 2350 N N . TYR A 1 293 ? 8.143 -13.871 -37.511 1.00 61.66 293 TYR A N 1
ATOM 2351 C CA . TYR A 1 293 ? 7.834 -14.451 -36.203 1.00 61.66 293 TYR A CA 1
ATOM 2352 C C . TYR A 1 293 ? 7.682 -13.408 -35.085 1.00 61.66 293 TYR A C 1
ATOM 2354 O O . TYR A 1 293 ? 7.080 -13.723 -34.071 1.00 61.66 293 TYR A O 1
ATOM 2362 N N . LEU A 1 294 ? 8.185 -12.179 -35.251 1.00 67.19 294 LEU A N 1
ATOM 2363 C CA . LEU A 1 294 ? 8.043 -11.074 -34.288 1.00 67.19 294 LEU A CA 1
ATOM 2364 C C . LEU A 1 294 ? 6.891 -10.115 -34.645 1.00 67.19 294 LEU A C 1
ATOM 2366 O O . LEU A 1 294 ? 6.748 -9.068 -34.011 1.00 67.19 294 LEU A O 1
ATOM 2370 N N . LYS A 1 295 ? 6.098 -10.431 -35.677 1.00 71.44 295 LYS A N 1
ATOM 2371 C CA . LYS A 1 295 ? 4.958 -9.610 -36.123 1.00 71.44 295 LYS A CA 1
ATOM 2372 C C . LYS A 1 295 ? 3.645 -9.974 -35.429 1.00 71.44 295 LYS A C 1
ATOM 2374 O O . LYS A 1 295 ? 2.636 -9.322 -35.680 1.00 71.44 295 LYS A O 1
ATOM 2379 N N . THR A 1 296 ? 3.628 -11.011 -34.589 1.00 77.12 296 THR A N 1
ATOM 2380 C CA . THR A 1 296 ? 2.403 -11.421 -33.892 1.00 77.12 296 THR A CA 1
ATOM 2381 C C . THR A 1 296 ? 1.965 -10.351 -32.895 1.00 77.12 296 THR A C 1
ATOM 2383 O O . THR A 1 296 ? 2.792 -9.692 -32.259 1.00 77.12 296 THR A O 1
ATOM 2386 N N . ASN A 1 297 ? 0.650 -10.194 -32.728 1.00 75.12 297 ASN A N 1
ATOM 2387 C CA . ASN A 1 297 ? 0.106 -9.205 -31.801 1.00 75.12 297 ASN A CA 1
ATOM 2388 C C . ASN A 1 297 ? 0.605 -9.453 -30.364 1.00 75.12 297 ASN A C 1
ATOM 2390 O O . ASN A 1 297 ? 0.982 -8.498 -29.698 1.00 75.12 297 ASN A O 1
ATOM 2394 N N . ALA A 1 298 ? 0.719 -10.712 -29.919 1.00 74.75 298 ALA A N 1
ATOM 2395 C CA . ALA A 1 298 ? 1.207 -11.047 -28.576 1.00 74.75 298 ALA A CA 1
ATOM 2396 C C . ALA A 1 298 ? 2.654 -10.576 -28.340 1.00 74.75 298 ALA A C 1
ATOM 2398 O O . ALA A 1 298 ? 2.966 -9.986 -27.307 1.00 74.75 298 ALA A O 1
ATOM 2399 N N . ILE A 1 299 ? 3.538 -10.755 -29.328 1.00 78.88 299 ILE A N 1
ATOM 2400 C CA . ILE A 1 299 ? 4.920 -10.263 -29.242 1.00 78.88 299 ILE A CA 1
ATOM 2401 C C . ILE A 1 299 ? 4.947 -8.735 -29.270 1.00 78.88 299 ILE A C 1
ATOM 2403 O O . ILE A 1 299 ? 5.730 -8.131 -28.542 1.00 78.88 299 ILE A O 1
ATOM 2407 N N . ARG A 1 300 ? 4.068 -8.089 -30.046 1.00 79.38 300 ARG A N 1
ATOM 2408 C CA . ARG A 1 300 ? 3.923 -6.628 -30.016 1.00 79.38 300 ARG A CA 1
ATOM 2409 C C . ARG A 1 300 ? 3.563 -6.126 -28.614 1.00 79.38 300 ARG A C 1
ATOM 2411 O O . ARG A 1 300 ? 4.189 -5.167 -28.171 1.00 79.38 300 ARG A O 1
ATOM 2418 N N . VAL A 1 301 ? 2.641 -6.791 -27.910 1.00 80.81 301 VAL A N 1
ATOM 2419 C CA . VAL A 1 301 ? 2.288 -6.455 -26.516 1.00 80.81 301 VAL A CA 1
ATOM 2420 C C . VAL A 1 301 ? 3.498 -6.597 -25.593 1.00 80.81 301 VAL A C 1
ATOM 2422 O O . VAL A 1 301 ? 3.822 -5.660 -24.867 1.00 80.81 301 VAL A O 1
ATOM 2425 N N . MET A 1 302 ? 4.226 -7.717 -25.678 1.00 81.00 302 MET A N 1
ATOM 2426 C CA . MET A 1 302 ? 5.434 -7.940 -24.871 1.00 81.00 302 MET A CA 1
ATOM 2427 C C . MET A 1 302 ? 6.498 -6.862 -25.099 1.00 81.00 302 MET A C 1
ATOM 2429 O O . MET A 1 302 ? 7.081 -6.354 -24.146 1.00 81.00 302 MET A O 1
ATOM 2433 N N . ARG A 1 303 ? 6.734 -6.458 -26.351 1.00 83.88 303 ARG A N 1
ATOM 2434 C CA . ARG A 1 303 ? 7.679 -5.371 -26.635 1.00 83.88 303 ARG A CA 1
ATOM 2435 C C . ARG A 1 303 ? 7.183 -4.026 -26.106 1.00 83.88 303 ARG A C 1
ATOM 2437 O O . ARG A 1 303 ? 7.975 -3.246 -25.587 1.00 83.88 303 ARG A O 1
ATOM 2444 N N . SER A 1 304 ? 5.882 -3.757 -26.223 1.00 85.25 304 SER A N 1
ATOM 2445 C CA . SER A 1 304 ? 5.280 -2.530 -25.693 1.00 85.25 304 SER A CA 1
ATOM 2446 C C . SER A 1 304 ? 5.430 -2.427 -24.175 1.00 85.25 304 SER A C 1
ATOM 2448 O O . SER A 1 304 ? 5.704 -1.345 -23.649 1.00 85.25 304 SER A O 1
ATOM 2450 N N . PHE A 1 305 ? 5.312 -3.566 -23.489 1.00 85.81 305 PHE A N 1
ATOM 2451 C CA . PHE A 1 305 ? 5.560 -3.706 -22.060 1.00 85.81 305 PHE A CA 1
ATOM 2452 C C . PHE A 1 305 ? 7.013 -3.369 -21.691 1.00 85.81 305 PHE A C 1
ATOM 2454 O O . PHE A 1 305 ? 7.224 -2.527 -20.818 1.00 85.81 305 PHE A O 1
ATOM 2461 N N . GLU A 1 306 ? 8.007 -3.916 -22.402 1.00 86.38 306 GLU A N 1
ATOM 2462 C CA . GLU A 1 306 ? 9.425 -3.567 -22.183 1.00 86.38 306 GLU A CA 1
ATOM 2463 C C . GLU A 1 306 ? 9.688 -2.068 -22.400 1.00 86.38 306 GLU A C 1
ATOM 2465 O O . GLU A 1 306 ? 10.358 -1.412 -21.597 1.00 86.38 306 GLU A O 1
ATOM 2470 N N . VAL A 1 307 ? 9.090 -1.479 -23.445 1.00 88.69 307 VAL A N 1
ATOM 2471 C CA . VAL A 1 307 ? 9.172 -0.029 -23.676 1.00 88.69 307 VAL A CA 1
ATOM 2472 C C . VAL A 1 307 ? 8.595 0.755 -22.496 1.00 88.69 307 VAL A C 1
ATOM 2474 O O . VAL A 1 307 ? 9.215 1.719 -22.043 1.00 88.69 307 VAL A O 1
ATOM 2477 N N . ALA A 1 308 ? 7.435 0.356 -21.973 1.00 88.25 308 ALA A N 1
ATOM 2478 C CA . ALA A 1 308 ? 6.807 1.029 -20.842 1.00 88.25 308 ALA A CA 1
ATOM 2479 C C . ALA A 1 308 ? 7.643 0.925 -19.555 1.00 88.25 308 ALA A C 1
ATOM 2481 O O . ALA A 1 308 ? 7.767 1.921 -18.840 1.00 88.25 308 ALA A O 1
ATOM 2482 N N . LEU A 1 309 ? 8.268 -0.227 -19.283 1.00 85.69 309 LEU A N 1
ATOM 2483 C CA . LEU A 1 309 ? 9.173 -0.408 -18.141 1.00 85.69 309 LEU A CA 1
ATOM 2484 C C . LEU A 1 309 ? 10.386 0.527 -18.212 1.00 85.69 309 LEU A C 1
ATOM 2486 O O . LEU A 1 309 ? 10.686 1.241 -17.253 1.00 85.69 309 LEU A O 1
ATOM 2490 N N . ILE A 1 310 ? 11.051 0.574 -19.366 1.00 86.31 310 ILE A N 1
ATOM 2491 C CA . ILE A 1 310 ? 12.209 1.445 -19.591 1.00 86.31 310 ILE A CA 1
ATOM 2492 C C . ILE A 1 310 ? 11.809 2.924 -19.504 1.00 86.31 310 ILE A C 1
ATOM 2494 O O . ILE A 1 310 ? 12.532 3.731 -18.918 1.00 86.31 310 ILE A O 1
ATOM 2498 N N . LEU A 1 311 ? 10.650 3.302 -20.052 1.00 85.56 311 LEU A N 1
ATOM 2499 C CA . LEU A 1 311 ? 10.157 4.676 -19.959 1.00 85.56 311 LEU A CA 1
ATOM 2500 C C . LEU A 1 311 ? 9.770 5.054 -18.528 1.00 85.56 311 LEU A C 1
ATOM 2502 O O . LEU A 1 311 ? 10.075 6.167 -18.101 1.00 85.56 311 LEU A O 1
ATOM 2506 N N . LYS A 1 312 ? 9.179 4.144 -17.750 1.00 82.00 312 LYS A N 1
ATOM 2507 C CA . LYS A 1 312 ? 8.914 4.359 -16.321 1.00 82.00 312 LYS A CA 1
ATOM 2508 C C . LYS A 1 312 ? 10.199 4.702 -15.565 1.00 82.00 312 LYS A C 1
ATOM 2510 O O . LYS A 1 312 ? 10.199 5.630 -14.757 1.00 82.00 312 LYS A O 1
ATOM 2515 N N . ASP A 1 313 ? 11.311 4.047 -15.895 1.00 77.88 313 ASP A N 1
ATOM 2516 C CA . ASP A 1 313 ? 12.623 4.328 -15.297 1.00 77.88 313 ASP A CA 1
ATOM 2517 C C . ASP A 1 313 ? 13.188 5.716 -15.631 1.00 77.88 313 ASP A C 1
ATOM 2519 O O . ASP A 1 313 ? 14.086 6.207 -14.937 1.00 77.88 313 ASP A O 1
ATOM 2523 N N . THR A 1 314 ? 12.664 6.378 -16.667 1.00 75.81 314 THR A N 1
ATOM 2524 C CA . THR A 1 314 ? 13.013 7.773 -16.967 1.00 75.81 314 THR A CA 1
ATOM 2525 C C . THR A 1 314 ? 12.347 8.759 -16.002 1.00 75.81 314 THR A C 1
ATOM 2527 O O . THR A 1 314 ? 12.873 9.850 -15.797 1.00 75.81 314 THR A O 1
ATOM 2530 N N . GLY A 1 315 ? 11.240 8.382 -15.354 1.00 72.75 315 GLY A N 1
ATOM 2531 C CA . GLY A 1 315 ? 10.495 9.231 -14.418 1.00 72.75 315 GLY A CA 1
ATOM 2532 C C . GLY A 1 315 ? 9.483 10.184 -15.069 1.00 72.75 315 GLY A C 1
ATOM 2533 O O . GLY A 1 315 ? 8.850 10.967 -14.363 1.00 72.75 315 GLY A O 1
ATOM 2534 N N . GLU A 1 316 ? 9.292 10.126 -16.388 1.00 77.00 316 GLU A N 1
ATOM 2535 C CA . GLU A 1 316 ? 8.266 10.898 -17.107 1.00 77.00 316 GLU A CA 1
ATOM 2536 C C . GLU A 1 316 ? 6.896 10.187 -17.039 1.00 77.00 316 GLU A C 1
ATOM 2538 O O . GLU A 1 316 ? 6.386 9.670 -18.033 1.00 77.00 316 GLU A O 1
ATOM 2543 N N . LEU A 1 317 ? 6.303 10.145 -15.838 1.00 81.12 317 LEU A N 1
ATOM 2544 C CA . LEU A 1 317 ? 5.107 9.343 -15.525 1.00 81.12 317 LEU A CA 1
ATOM 2545 C C . LEU A 1 317 ? 3.897 9.635 -16.431 1.00 81.12 317 LEU A C 1
ATOM 2547 O O . LEU A 1 317 ? 3.235 8.697 -16.856 1.00 81.12 317 LEU A O 1
ATOM 2551 N N . LEU A 1 318 ? 3.646 10.904 -16.780 1.00 83.62 318 LEU A N 1
ATOM 2552 C CA . LEU A 1 318 ? 2.504 11.298 -17.623 1.00 83.62 318 LEU A CA 1
ATOM 2553 C C . LEU A 1 318 ? 2.586 10.723 -19.044 1.00 83.62 318 LEU A C 1
ATOM 2555 O O . LEU A 1 318 ? 1.578 10.337 -19.626 1.00 83.62 318 LEU A O 1
ATOM 2559 N N . MET A 1 319 ? 3.793 10.669 -19.613 1.00 82.19 319 MET A N 1
ATOM 2560 C CA . MET A 1 319 ? 4.004 10.105 -20.948 1.00 82.19 319 MET A CA 1
ATOM 2561 C C . MET A 1 319 ? 3.844 8.580 -20.927 1.00 82.19 319 MET A C 1
ATOM 2563 O O . MET A 1 319 ? 3.316 8.000 -21.872 1.00 82.19 319 MET A O 1
ATOM 2567 N N . VAL A 1 320 ? 4.301 7.937 -19.847 1.00 86.94 320 VAL A N 1
ATOM 2568 C CA . VAL A 1 320 ? 4.177 6.487 -19.648 1.00 86.94 320 VAL A CA 1
ATOM 2569 C C . VAL A 1 320 ? 2.714 6.091 -19.478 1.00 86.94 320 VAL A C 1
ATOM 2571 O O . VAL A 1 320 ? 2.273 5.142 -20.112 1.00 86.94 320 VAL A O 1
ATOM 2574 N N . GLU A 1 321 ? 1.963 6.839 -18.673 1.00 89.94 321 GLU A N 1
ATOM 2575 C CA . GLU A 1 321 ? 0.528 6.646 -18.461 1.00 89.94 321 GLU A CA 1
ATOM 2576 C C . GLU A 1 321 ? -0.257 6.730 -19.770 1.00 89.94 321 GLU A C 1
ATOM 2578 O O . GLU A 1 321 ? -0.889 5.751 -20.154 1.00 89.94 321 GLU A O 1
ATOM 2583 N N . ALA A 1 322 ? -0.139 7.843 -20.504 1.00 88.06 322 ALA A N 1
ATOM 2584 C CA . ALA A 1 322 ? -0.868 8.036 -21.758 1.00 88.06 322 ALA A CA 1
ATOM 2585 C C . ALA A 1 322 ? -0.548 6.947 -22.797 1.00 88.06 322 ALA A C 1
ATOM 2587 O O . ALA A 1 322 ? -1.399 6.566 -23.602 1.00 88.06 322 ALA A O 1
ATOM 2588 N N . LYS A 1 323 ? 0.688 6.430 -22.787 1.00 88.31 323 LYS A N 1
ATOM 2589 C CA . LYS A 1 323 ? 1.070 5.294 -23.625 1.00 88.31 323 LYS A CA 1
ATOM 2590 C C . LYS A 1 323 ? 0.411 3.996 -23.161 1.00 88.31 323 LYS A C 1
ATOM 2592 O O . LYS A 1 323 ? -0.128 3.278 -23.994 1.00 88.31 323 LYS A O 1
ATOM 2597 N N . LEU A 1 324 ? 0.486 3.687 -21.868 1.00 89.06 324 LEU A N 1
ATOM 2598 C CA . LEU A 1 324 ? -0.067 2.458 -21.301 1.00 89.06 324 LEU A CA 1
ATOM 2599 C C . LEU A 1 324 ? -1.581 2.380 -21.495 1.00 89.06 324 LEU A C 1
ATOM 2601 O O . LEU A 1 324 ? -2.062 1.330 -21.895 1.00 89.06 324 LEU A O 1
ATOM 2605 N N . GLU A 1 325 ? -2.311 3.475 -21.282 1.00 90.75 325 GLU A N 1
ATOM 2606 C CA . GLU A 1 325 ? -3.764 3.528 -21.503 1.00 90.75 325 GLU A CA 1
ATOM 2607 C C . GLU A 1 325 ? -4.116 3.219 -22.963 1.00 90.75 325 GLU A C 1
ATOM 2609 O O . GLU A 1 325 ? -4.930 2.337 -23.228 1.00 90.75 325 GLU A O 1
ATOM 2614 N N . LYS A 1 326 ? -3.417 3.854 -23.914 1.00 88.56 326 LYS A N 1
ATOM 2615 C CA . LYS A 1 326 ? -3.585 3.591 -25.351 1.00 88.56 326 LYS A CA 1
ATOM 2616 C C . LYS A 1 326 ? -3.248 2.142 -25.724 1.00 88.56 326 LYS A C 1
ATOM 2618 O O . LYS A 1 326 ? -3.923 1.535 -26.555 1.00 88.56 326 LYS A O 1
ATOM 2623 N N . ASP A 1 327 ? -2.165 1.601 -25.169 1.00 86.06 327 ASP A N 1
ATOM 2624 C CA . ASP A 1 327 ? -1.736 0.233 -25.458 1.00 86.06 327 ASP A CA 1
ATOM 2625 C C . ASP A 1 327 ? -2.722 -0.789 -24.895 1.00 86.06 327 ASP A C 1
ATOM 2627 O O . ASP A 1 327 ? -3.025 -1.765 -25.579 1.00 86.06 327 ASP A O 1
ATOM 2631 N N . ILE A 1 328 ? -3.229 -0.562 -23.679 1.00 88.50 328 ILE A N 1
ATOM 2632 C CA . ILE A 1 328 ? -4.236 -1.413 -23.043 1.00 88.50 328 ILE A CA 1
ATOM 2633 C C . ILE A 1 328 ? -5.516 -1.391 -23.875 1.00 88.50 328 ILE A C 1
ATOM 2635 O O . ILE A 1 328 ? -5.921 -2.459 -24.312 1.00 88.50 328 ILE A O 1
ATOM 2639 N N . GLU A 1 329 ? -6.065 -0.218 -24.207 1.00 88.62 329 GLU A N 1
ATOM 2640 C CA . GLU A 1 329 ? -7.276 -0.081 -25.038 1.00 88.62 329 GLU A CA 1
ATOM 2641 C C . GLU A 1 329 ? -7.157 -0.884 -26.345 1.00 88.62 329 GLU A C 1
ATOM 2643 O O . GLU A 1 329 ? -7.987 -1.738 -26.658 1.00 88.62 329 GLU A O 1
ATOM 2648 N N . LYS A 1 330 ? -6.043 -0.712 -27.066 1.00 85.06 330 LYS A N 1
ATOM 2649 C CA . LYS A 1 330 ? -5.778 -1.443 -28.311 1.00 85.06 330 LYS A CA 1
ATOM 2650 C C . LYS A 1 330 ? -5.660 -2.959 -28.114 1.00 85.06 330 LYS A C 1
ATOM 2652 O O . LYS A 1 330 ? -6.024 -3.737 -29.003 1.00 85.06 330 LYS A O 1
ATOM 2657 N N . CYS A 1 331 ? -5.080 -3.397 -26.999 1.00 82.62 331 CYS A N 1
ATOM 2658 C CA . CYS A 1 331 ? -4.958 -4.820 -26.702 1.00 82.62 331 CYS A CA 1
ATOM 2659 C C . CYS A 1 331 ? -6.301 -5.419 -26.276 1.00 82.62 331 CYS A C 1
ATOM 2661 O O . CYS A 1 331 ? -6.606 -6.530 -26.698 1.00 82.62 331 CYS A O 1
ATOM 2663 N N . GLU A 1 332 ? -7.117 -4.687 -25.520 1.00 85.94 332 GLU A N 1
ATOM 2664 C CA . GLU A 1 332 ? -8.455 -5.116 -25.105 1.00 85.94 332 GLU A CA 1
ATOM 2665 C C . GLU A 1 332 ? -9.371 -5.312 -26.320 1.00 85.94 332 GLU A C 1
ATOM 2667 O O . GLU A 1 332 ? -10.059 -6.328 -26.402 1.00 85.94 332 GLU A O 1
ATOM 2672 N N . GLU A 1 333 ? -9.295 -4.430 -27.324 1.00 85.81 333 GLU A N 1
ATOM 2673 C CA . GLU A 1 333 ? -9.982 -4.610 -28.614 1.00 85.81 333 GLU A CA 1
ATOM 2674 C C . GLU A 1 333 ? -9.530 -5.875 -29.368 1.00 85.81 333 GLU A C 1
ATOM 2676 O O . GLU A 1 333 ? -10.315 -6.495 -30.086 1.00 85.81 333 GLU A O 1
ATOM 2681 N N . SER A 1 334 ? -8.255 -6.252 -29.232 1.00 80.75 334 SER A N 1
ATOM 2682 C CA . SER A 1 334 ? -7.642 -7.338 -30.009 1.00 80.75 334 SER A CA 1
ATOM 2683 C C . SER A 1 334 ? -7.770 -8.715 -29.352 1.00 80.75 334 SER A C 1
ATOM 2685 O O . SER A 1 334 ? -7.830 -9.720 -30.061 1.00 80.75 334 SER A O 1
ATOM 2687 N N . PHE A 1 335 ? -7.758 -8.770 -28.019 1.00 77.81 335 PHE A N 1
ATOM 2688 C CA . PHE A 1 335 ? -7.634 -10.006 -27.240 1.00 77.81 335 PHE A CA 1
ATOM 2689 C C . PHE A 1 335 ? -8.731 -10.194 -26.180 1.00 77.81 335 PHE A C 1
ATOM 2691 O O . PHE A 1 335 ? -8.908 -11.305 -25.685 1.00 77.81 335 PHE A O 1
ATOM 2698 N N . GLY A 1 336 ? -9.500 -9.147 -25.859 1.00 77.75 336 GLY A N 1
ATOM 2699 C CA . GLY A 1 336 ? -10.429 -9.124 -24.727 1.00 77.75 336 GLY A CA 1
ATOM 2700 C C . GLY A 1 336 ? -9.783 -8.605 -23.435 1.00 77.75 336 GLY A C 1
ATOM 2701 O O . GLY A 1 336 ? -8.565 -8.611 -23.291 1.00 77.75 336 GLY A O 1
ATOM 2702 N N . ILE A 1 337 ? -10.614 -8.142 -22.494 1.00 75.38 337 ILE A N 1
ATOM 2703 C CA . ILE A 1 337 ? -10.218 -7.352 -21.305 1.00 75.38 337 ILE A CA 1
ATOM 2704 C C . ILE A 1 337 ? -9.305 -8.118 -20.328 1.00 75.38 337 ILE A C 1
ATOM 2706 O O . ILE A 1 337 ? -8.423 -7.519 -19.703 1.00 75.38 337 ILE A O 1
ATOM 2710 N N . ASP A 1 338 ? -9.481 -9.438 -20.243 1.00 76.06 338 ASP A N 1
ATOM 2711 C CA . ASP A 1 338 ? -8.785 -10.310 -19.289 1.00 76.06 338 ASP A CA 1
ATOM 2712 C C . ASP A 1 338 ? -7.643 -11.119 -19.924 1.00 76.06 338 ASP A C 1
ATOM 2714 O O . ASP A 1 338 ? -7.140 -12.058 -19.316 1.00 76.06 338 ASP A O 1
ATOM 2718 N N . ASP A 1 339 ? -7.197 -10.795 -21.142 1.00 83.31 339 ASP A N 1
ATOM 2719 C CA . ASP A 1 339 ? -6.119 -11.564 -21.769 1.00 83.31 339 ASP A CA 1
ATOM 2720 C C . ASP A 1 339 ? -4.812 -11.492 -20.955 1.00 83.31 339 ASP A C 1
ATOM 2722 O O . ASP A 1 339 ? -4.348 -10.430 -20.526 1.00 83.31 339 ASP A O 1
ATOM 2726 N N . ILE A 1 340 ? -4.182 -12.656 -20.780 1.00 81.62 340 ILE A N 1
ATOM 2727 C CA . ILE A 1 340 ? -2.949 -12.858 -20.011 1.00 81.62 340 ILE A CA 1
ATOM 2728 C C . ILE A 1 340 ? -1.809 -11.907 -20.412 1.00 81.62 340 ILE A C 1
ATOM 2730 O O . ILE A 1 340 ? -0.978 -11.559 -19.571 1.00 81.62 340 ILE A O 1
ATOM 2734 N N . HIS A 1 341 ? -1.761 -11.473 -21.674 1.00 80.31 341 HIS A N 1
ATOM 2735 C CA . HIS A 1 341 ? -0.747 -10.567 -22.202 1.00 80.31 341 HIS A CA 1
ATOM 2736 C C . HIS A 1 341 ? -0.983 -9.100 -21.810 1.00 80.31 341 HIS A C 1
ATOM 2738 O O . HIS A 1 341 ? -0.025 -8.327 -21.792 1.00 80.31 341 HIS A O 1
ATOM 2744 N N . ILE A 1 342 ? -2.212 -8.716 -21.449 1.00 86.06 342 ILE A N 1
ATOM 2745 C CA . ILE A 1 342 ? -2.582 -7.348 -21.041 1.00 86.06 342 ILE A CA 1
ATOM 2746 C C . ILE A 1 342 ? -2.269 -7.110 -19.562 1.00 86.06 342 ILE A C 1
ATOM 2748 O O . ILE A 1 342 ? -1.867 -6.014 -19.169 1.00 86.06 342 ILE A O 1
ATOM 2752 N N . LEU A 1 343 ? -2.397 -8.149 -18.734 1.00 88.88 343 LEU A N 1
ATOM 2753 C CA . LEU A 1 343 ? -2.244 -8.054 -17.280 1.00 88.88 343 LEU A CA 1
ATOM 2754 C C . LEU A 1 343 ? -0.902 -7.430 -16.831 1.00 88.88 343 LEU A C 1
ATOM 2756 O O . LEU A 1 343 ? -0.921 -6.611 -15.912 1.00 88.88 343 LEU A O 1
ATOM 2760 N N . PRO A 1 344 ? 0.263 -7.729 -17.449 1.00 87.00 344 PRO A N 1
ATOM 2761 C CA . PRO A 1 344 ? 1.513 -7.024 -17.151 1.00 87.00 344 PRO A CA 1
ATOM 2762 C C . PRO A 1 344 ? 1.476 -5.515 -17.456 1.00 87.00 344 PRO A C 1
ATOM 2764 O O . PRO A 1 344 ? 2.059 -4.736 -16.706 1.00 87.00 344 PRO A O 1
ATOM 2767 N N . LEU A 1 345 ? 0.786 -5.069 -18.515 1.00 88.25 345 LEU A N 1
ATOM 2768 C CA . LEU A 1 345 ? 0.644 -3.637 -18.825 1.00 88.25 345 LEU A CA 1
ATOM 2769 C C . LEU A 1 345 ? -0.196 -2.920 -17.762 1.00 88.25 345 LEU A C 1
ATOM 2771 O O . LEU A 1 345 ? 0.214 -1.865 -17.274 1.00 88.25 345 LEU A O 1
ATOM 2775 N N . LYS A 1 346 ? -1.324 -3.521 -17.355 1.00 91.19 346 LYS A N 1
ATOM 2776 C CA . LYS A 1 346 ? -2.171 -3.019 -16.256 1.00 91.19 346 LYS A CA 1
ATOM 2777 C C . LYS A 1 346 ? -1.388 -2.929 -14.937 1.00 91.19 346 LYS A C 1
ATOM 2779 O O . LYS A 1 346 ? -1.479 -1.932 -14.227 1.00 91.19 346 LYS A O 1
ATOM 2784 N N . GLU A 1 347 ? -0.536 -3.910 -14.645 1.00 90.00 347 GLU A N 1
ATOM 2785 C CA . GLU A 1 347 ? 0.343 -3.919 -13.464 1.00 90.00 347 GLU A CA 1
ATOM 2786 C C . GLU A 1 347 ? 1.366 -2.762 -13.483 1.00 90.00 347 GLU A C 1
ATOM 2788 O O . GLU A 1 347 ? 1.565 -2.073 -12.476 1.00 90.00 347 GLU A O 1
ATOM 2793 N N . VAL A 1 348 ? 1.966 -2.464 -14.644 1.00 88.44 348 VAL A N 1
ATOM 2794 C CA . VAL A 1 348 ? 2.847 -1.291 -14.792 1.00 88.44 348 VAL A CA 1
ATOM 2795 C C . VAL A 1 348 ? 2.054 0.007 -14.644 1.00 88.44 348 VAL A C 1
ATOM 2797 O O . VAL A 1 348 ? 2.521 0.908 -13.944 1.00 88.44 348 VAL A O 1
ATOM 2800 N N . LEU A 1 349 ? 0.852 0.107 -15.215 1.00 92.44 349 LEU A N 1
ATOM 2801 C CA . LEU A 1 349 ? -0.008 1.287 -15.074 1.00 92.44 349 LEU A CA 1
ATOM 2802 C C . LEU A 1 349 ? -0.384 1.538 -13.606 1.00 92.44 349 LEU A C 1
ATOM 2804 O O . LEU A 1 349 ? -0.260 2.666 -13.128 1.00 92.44 349 LEU A O 1
ATOM 2808 N N . ALA A 1 350 ? -0.712 0.491 -12.847 1.00 91.56 350 ALA A N 1
ATOM 2809 C CA . ALA A 1 350 ? -0.978 0.607 -11.415 1.00 91.56 350 ALA A CA 1
ATOM 2810 C C . ALA A 1 350 ? 0.231 1.174 -10.655 1.00 91.56 350 ALA A C 1
ATOM 2812 O O . ALA A 1 350 ? 0.098 2.072 -9.823 1.00 91.56 350 ALA A O 1
ATOM 2813 N N . SER A 1 351 ? 1.441 0.724 -10.993 1.00 86.75 351 SER A N 1
ATOM 2814 C CA . SER A 1 351 ? 2.667 1.258 -10.392 1.00 86.75 351 SER A CA 1
ATOM 2815 C C . SER A 1 351 ? 2.951 2.726 -10.768 1.00 86.75 351 SER A C 1
ATOM 2817 O O . SER A 1 351 ? 3.577 3.461 -9.995 1.00 86.75 351 SER A O 1
ATOM 2819 N N . VAL A 1 352 ? 2.482 3.179 -11.938 1.00 88.56 352 VAL A N 1
ATOM 2820 C CA . VAL A 1 352 ? 2.526 4.590 -12.353 1.00 88.56 352 VAL A CA 1
ATOM 2821 C C . VAL A 1 352 ? 1.519 5.404 -11.544 1.00 88.56 352 VAL A C 1
ATOM 2823 O O . VAL A 1 352 ? 1.903 6.424 -10.972 1.00 88.56 352 VAL A O 1
ATOM 2826 N N . TYR A 1 353 ? 0.280 4.925 -11.393 1.00 90.19 353 TYR A N 1
ATOM 2827 C CA . TYR A 1 353 ? -0.723 5.544 -10.520 1.00 90.19 353 TYR A CA 1
ATOM 2828 C C . TYR A 1 353 ? -0.231 5.671 -9.077 1.00 90.19 353 TYR A C 1
ATOM 2830 O O . TYR A 1 353 ? -0.395 6.735 -8.476 1.00 90.19 353 TYR A O 1
ATOM 2838 N N . TRP A 1 354 ? 0.463 4.653 -8.562 1.00 85.19 354 TRP A N 1
ATOM 2839 C CA . TRP A 1 354 ? 1.116 4.701 -7.254 1.00 85.19 354 TRP A CA 1
ATOM 2840 C C . TRP A 1 354 ? 2.139 5.837 -7.162 1.00 85.19 354 TRP A C 1
ATOM 2842 O O . TRP A 1 354 ? 2.071 6.687 -6.277 1.00 85.19 354 TRP A O 1
ATOM 2852 N N . SER A 1 355 ? 3.043 5.905 -8.141 1.00 83.69 355 SER A N 1
ATOM 2853 C CA . SER A 1 355 ? 4.089 6.934 -8.211 1.00 83.69 355 SER A CA 1
ATOM 2854 C C . SER A 1 355 ? 3.520 8.350 -8.391 1.00 83.69 355 SER A C 1
ATOM 2856 O O . SER A 1 355 ? 4.163 9.329 -8.020 1.00 83.69 355 SER A O 1
ATOM 2858 N N . SER A 1 356 ? 2.309 8.473 -8.943 1.00 86.75 356 SER A N 1
ATOM 2859 C CA . SER A 1 356 ? 1.545 9.723 -9.061 1.00 86.75 356 SER A CA 1
ATOM 2860 C C . SER A 1 356 ? 0.625 10.014 -7.865 1.00 86.75 356 SER A C 1
ATOM 2862 O O . SER A 1 356 ? -0.208 10.912 -7.961 1.00 86.75 356 SER A O 1
ATOM 2864 N N . ASN A 1 357 ? 0.739 9.276 -6.754 1.00 84.88 357 ASN A N 1
ATOM 2865 C CA . ASN A 1 357 ? -0.084 9.427 -5.546 1.00 84.88 357 ASN A CA 1
ATOM 2866 C C . ASN A 1 357 ? -1.600 9.183 -5.755 1.00 84.88 357 ASN A C 1
ATOM 2868 O O . ASN A 1 357 ? -2.437 9.694 -5.012 1.00 84.88 357 ASN A O 1
ATOM 2872 N N . ARG A 1 358 ? -1.978 8.388 -6.765 1.00 89.50 358 ARG A N 1
ATOM 2873 C CA . ARG A 1 358 ? -3.362 7.952 -7.037 1.00 89.50 358 ARG A CA 1
ATOM 2874 C C . ARG A 1 358 ? -3.587 6.534 -6.512 1.00 89.50 358 ARG A C 1
ATOM 2876 O O . ARG A 1 358 ? -3.862 5.607 -7.272 1.00 89.50 358 ARG A O 1
ATOM 2883 N N . LEU A 1 359 ? -3.465 6.377 -5.194 1.00 86.56 359 LEU A N 1
ATOM 2884 C CA . LEU A 1 359 ? -3.405 5.071 -4.521 1.00 86.56 359 LEU A CA 1
ATOM 2885 C C . LEU A 1 359 ? -4.644 4.201 -4.790 1.00 86.56 359 LEU A C 1
ATOM 2887 O O . LEU A 1 359 ? -4.508 3.039 -5.154 1.00 86.56 359 LEU A O 1
ATOM 2891 N N . LYS A 1 360 ? -5.850 4.786 -4.733 1.00 89.00 360 LYS A N 1
ATOM 2892 C CA . LYS A 1 360 ? -7.109 4.062 -4.994 1.00 89.00 360 LYS A CA 1
ATOM 2893 C C . LYS A 1 360 ? -7.193 3.483 -6.409 1.00 89.00 360 LYS A C 1
ATOM 2895 O O . LYS A 1 360 ? -7.700 2.380 -6.590 1.00 89.00 360 LYS A O 1
ATOM 2900 N N . MET A 1 361 ? -6.701 4.217 -7.412 1.00 90.38 361 MET A N 1
ATOM 2901 C CA . MET A 1 361 ? -6.690 3.738 -8.800 1.00 90.38 361 MET A CA 1
ATOM 2902 C C . MET A 1 361 ? -5.694 2.589 -8.969 1.00 90.38 361 MET A C 1
ATOM 2904 O O . MET A 1 361 ? -6.015 1.592 -9.606 1.00 90.38 361 MET A O 1
ATOM 2908 N N . ALA A 1 362 ? -4.509 2.708 -8.360 1.00 92.06 362 ALA A N 1
ATOM 2909 C CA . ALA A 1 362 ? -3.500 1.652 -8.368 1.00 92.06 362 ALA A CA 1
ATOM 2910 C C . ALA A 1 362 ? -4.008 0.365 -7.701 1.00 92.06 362 ALA A C 1
ATOM 2912 O O . ALA A 1 362 ? -3.866 -0.717 -8.261 1.00 92.06 362 ALA A O 1
ATOM 2913 N N . GLU A 1 363 ? -4.631 0.494 -6.529 1.00 91.62 363 GLU A N 1
ATOM 2914 C CA . GLU A 1 363 ? -5.205 -0.627 -5.787 1.00 91.62 363 GLU A CA 1
ATOM 2915 C C . GLU A 1 363 ? -6.305 -1.334 -6.584 1.00 91.62 363 GLU A C 1
ATOM 2917 O O . GLU A 1 363 ? -6.253 -2.550 -6.749 1.00 91.62 363 GLU A O 1
ATOM 2922 N N . THR A 1 364 ? -7.263 -0.573 -7.122 1.00 93.94 364 THR A N 1
ATOM 2923 C CA . THR A 1 364 ? -8.379 -1.130 -7.905 1.00 93.94 364 THR A CA 1
ATOM 2924 C C . THR A 1 364 ? -7.858 -1.938 -9.094 1.00 93.94 364 THR A C 1
ATOM 2926 O O . THR A 1 364 ? -8.277 -3.075 -9.302 1.00 93.94 364 THR A O 1
ATOM 2929 N N . LEU A 1 365 ? -6.883 -1.385 -9.821 1.00 93.38 365 LEU A N 1
ATOM 2930 C CA . LEU A 1 365 ? -6.296 -2.034 -10.988 1.00 93.38 365 LEU A CA 1
ATOM 2931 C C . LEU A 1 365 ? -5.478 -3.285 -10.617 1.00 93.38 365 LEU A C 1
ATOM 2933 O O . LEU A 1 365 ? -5.523 -4.285 -11.330 1.00 93.38 365 LEU A O 1
ATOM 2937 N N . LEU A 1 366 ? -4.755 -3.276 -9.491 1.00 93.00 366 LEU A N 1
ATOM 2938 C CA . LEU A 1 366 ? -4.038 -4.463 -9.004 1.00 93.00 366 LEU A CA 1
ATOM 2939 C C . LEU A 1 366 ? -4.993 -5.574 -8.559 1.00 93.00 366 LEU A C 1
ATOM 2941 O O . LEU A 1 366 ? -4.715 -6.742 -8.821 1.00 93.00 366 LEU A O 1
ATOM 2945 N N . LEU A 1 367 ? -6.111 -5.235 -7.911 1.00 93.56 367 LEU A N 1
ATOM 2946 C CA . LEU A 1 367 ? -7.130 -6.211 -7.521 1.00 93.56 367 LEU A CA 1
ATOM 2947 C C . LEU A 1 367 ? -7.787 -6.862 -8.745 1.00 93.56 367 LEU A C 1
ATOM 2949 O O . LEU A 1 367 ? -7.941 -8.083 -8.756 1.00 93.56 367 LEU A O 1
ATOM 2953 N N . GLU A 1 368 ? -8.092 -6.081 -9.787 1.00 93.25 368 GLU A N 1
ATOM 2954 C CA . GLU A 1 368 ? -8.573 -6.589 -11.082 1.00 93.25 368 GLU A CA 1
ATOM 2955 C C . GLU A 1 368 ? -7.560 -7.564 -11.704 1.00 93.25 368 GLU A C 1
ATOM 2957 O O . GLU A 1 368 ? -7.900 -8.705 -12.015 1.00 93.25 368 GLU A O 1
ATOM 2962 N N . VAL A 1 369 ? -6.284 -7.164 -11.787 1.00 92.94 369 VAL A N 1
ATOM 2963 C CA . VAL A 1 369 ? -5.205 -8.014 -12.320 1.00 92.94 369 VAL A CA 1
ATOM 2964 C C . VAL A 1 369 ? -5.047 -9.305 -11.515 1.00 92.94 369 VAL A C 1
ATOM 2966 O O . VAL A 1 369 ? -4.860 -10.375 -12.096 1.00 92.94 369 VAL A O 1
ATOM 2969 N N . ILE A 1 370 ? -5.114 -9.234 -10.183 1.00 92.56 370 ILE A N 1
ATOM 2970 C CA . ILE A 1 370 ? -5.020 -10.417 -9.322 1.00 92.56 370 ILE A CA 1
ATOM 2971 C C . ILE A 1 370 ? -6.214 -11.345 -9.559 1.00 92.56 370 ILE A C 1
ATOM 2973 O O . ILE A 1 370 ? -5.990 -12.549 -9.658 1.00 92.56 370 ILE A O 1
ATOM 2977 N N . GLY A 1 371 ? -7.438 -10.819 -9.667 1.00 91.56 371 GLY A N 1
ATOM 2978 C CA . GLY A 1 371 ? -8.638 -11.604 -9.973 1.00 91.56 371 GLY A CA 1
ATOM 2979 C C . GLY A 1 371 ? -8.517 -12.334 -11.312 1.00 91.56 371 GLY A C 1
ATOM 2980 O O . GLY A 1 371 ? -8.565 -13.561 -11.349 1.00 91.56 371 GLY A O 1
ATOM 2981 N N . ALA A 1 372 ? -8.200 -11.603 -12.383 1.00 91.69 372 ALA A N 1
ATOM 2982 C CA . ALA A 1 372 ? -8.017 -12.184 -13.713 1.00 91.69 372 ALA A CA 1
ATOM 2983 C C . ALA A 1 372 ? -6.899 -13.248 -13.745 1.00 91.69 372 ALA A C 1
ATOM 2985 O O . ALA A 1 372 ? -7.074 -14.336 -14.299 1.00 91.69 372 ALA A O 1
ATOM 2986 N N . ARG A 1 373 ? -5.746 -13.000 -13.095 1.00 91.62 373 ARG A N 1
ATOM 2987 C CA . ARG A 1 373 ? -4.668 -14.007 -12.996 1.00 91.62 373 ARG A CA 1
ATOM 2988 C C . ARG A 1 373 ? -5.075 -15.224 -12.166 1.00 91.62 373 ARG A C 1
ATOM 2990 O O . ARG A 1 373 ? -4.649 -16.334 -12.486 1.00 91.62 373 ARG A O 1
ATOM 2997 N N . GLN A 1 374 ? -5.875 -15.042 -11.115 1.00 91.38 374 GLN A N 1
ATOM 2998 C CA . GLN A 1 374 ? -6.395 -16.151 -10.315 1.00 91.38 374 GLN A CA 1
ATOM 2999 C C . GLN A 1 374 ? -7.298 -17.063 -11.141 1.00 91.38 374 GLN A C 1
ATOM 3001 O O . GLN A 1 374 ? -7.113 -18.278 -11.072 1.00 91.38 374 GLN A O 1
ATOM 3006 N N . ASP A 1 375 ? -8.195 -16.493 -11.943 1.00 90.25 375 ASP A N 1
ATOM 3007 C CA . ASP A 1 375 ? -9.135 -17.257 -12.764 1.00 90.25 375 ASP A CA 1
ATOM 3008 C C . ASP A 1 375 ? -8.434 -17.978 -13.927 1.00 90.25 375 ASP A C 1
ATOM 3010 O O . ASP A 1 375 ? -8.750 -19.130 -14.228 1.00 90.25 375 ASP A O 1
ATOM 3014 N N . LEU A 1 376 ? -7.430 -17.344 -14.544 1.00 90.25 376 LEU A N 1
ATOM 3015 C CA . LEU A 1 376 ? -6.731 -17.892 -15.715 1.00 90.25 376 LEU A CA 1
ATOM 3016 C C . LEU A 1 376 ? -5.569 -18.832 -15.379 1.00 90.25 376 LEU A C 1
ATOM 3018 O O . LEU A 1 376 ? -5.321 -19.795 -16.104 1.00 90.25 376 LEU A O 1
ATOM 3022 N N . GLN A 1 377 ? -4.804 -18.533 -14.326 1.00 90.50 377 GLN A N 1
ATOM 3023 C CA . GLN A 1 377 ? -3.547 -19.227 -14.008 1.00 90.50 377 GLN A CA 1
ATOM 3024 C C . GLN A 1 377 ? -3.580 -19.947 -12.654 1.00 90.50 377 GLN A C 1
ATOM 3026 O O . GLN A 1 377 ? -2.715 -20.780 -12.376 1.00 90.50 377 GLN A O 1
ATOM 3031 N N . GLY A 1 378 ? -4.556 -19.634 -11.802 1.00 88.06 378 GLY A N 1
ATOM 3032 C CA . GLY A 1 378 ? -4.665 -20.147 -10.442 1.00 88.06 378 GLY A CA 1
ATOM 3033 C C . GLY A 1 378 ? -4.020 -19.250 -9.379 1.00 88.06 378 GLY A C 1
ATOM 3034 O O . GLY A 1 378 ? -3.171 -18.389 -9.637 1.00 88.06 378 GLY A O 1
ATOM 3035 N N . LYS A 1 379 ? -4.411 -19.486 -8.120 1.00 85.00 379 LYS A N 1
ATOM 3036 C CA . LYS A 1 379 ? -4.021 -18.677 -6.948 1.00 85.00 379 LYS A CA 1
ATOM 3037 C C . LYS A 1 379 ? -2.528 -18.711 -6.613 1.00 85.00 379 LYS A C 1
ATOM 3039 O O . LYS A 1 379 ? -2.016 -17.744 -6.047 1.00 85.00 379 LYS A O 1
ATOM 3044 N N . CYS A 1 380 ? -1.851 -19.802 -6.964 1.00 84.50 380 CYS A N 1
ATOM 3045 C CA . CYS A 1 380 ? -0.443 -20.060 -6.647 1.00 84.50 380 CYS A CA 1
ATOM 3046 C C . CYS A 1 380 ? 0.507 -19.881 -7.835 1.00 84.50 380 CYS A C 1
ATOM 3048 O O . CYS A 1 380 ? 1.699 -20.158 -7.703 1.00 84.50 380 CYS A O 1
ATOM 3050 N N . HIS A 1 381 ? 0.007 -19.440 -8.992 1.00 90.19 381 HIS A N 1
ATOM 3051 C CA . HIS A 1 381 ? 0.866 -19.157 -10.134 1.00 90.19 381 HIS A CA 1
ATOM 3052 C C . HIS A 1 381 ? 1.810 -17.986 -9.828 1.00 90.19 381 HIS A C 1
ATOM 3054 O O . HIS A 1 381 ? 1.411 -17.008 -9.193 1.00 90.19 381 HIS A O 1
ATOM 3060 N N . GLN A 1 382 ? 3.056 -18.051 -10.313 1.00 89.44 382 GLN A N 1
ATOM 3061 C CA . GLN A 1 382 ? 4.075 -17.036 -10.015 1.00 89.44 382 GLN A CA 1
ATOM 3062 C C . GLN A 1 382 ? 3.636 -15.627 -10.438 1.00 89.44 382 GLN A C 1
ATOM 3064 O O . GLN A 1 382 ? 3.927 -14.660 -9.741 1.00 89.44 382 GLN A O 1
ATOM 3069 N N . GLY A 1 383 ? 2.894 -15.509 -11.544 1.00 85.94 383 GLY A N 1
ATOM 3070 C CA . GLY A 1 383 ? 2.305 -14.243 -11.984 1.00 85.94 383 GLY A CA 1
ATOM 3071 C C . GLY A 1 383 ? 1.317 -13.672 -10.963 1.00 85.94 383 GLY A C 1
ATOM 3072 O O . GLY A 1 383 ? 1.411 -12.500 -10.611 1.00 85.94 383 GLY A O 1
ATOM 3073 N N . THR A 1 384 ? 0.413 -14.496 -10.436 1.00 90.69 384 THR A N 1
ATOM 3074 C CA . THR A 1 384 ? -0.554 -14.097 -9.403 1.00 90.69 384 THR A CA 1
ATOM 3075 C C . THR A 1 384 ? 0.147 -13.681 -8.109 1.00 90.69 384 THR A C 1
ATOM 3077 O O . THR A 1 384 ? -0.207 -12.670 -7.505 1.00 90.69 384 THR A O 1
ATOM 3080 N N . LEU A 1 385 ? 1.169 -14.436 -7.692 1.00 90.62 385 LEU A N 1
ATOM 3081 C CA . LEU A 1 385 ? 1.957 -14.140 -6.492 1.00 90.62 385 LEU A CA 1
ATOM 3082 C C . LEU A 1 385 ? 2.763 -12.845 -6.635 1.00 90.62 385 LEU A C 1
ATOM 3084 O O . LEU A 1 385 ? 2.822 -12.061 -5.691 1.00 90.62 385 LEU A O 1
ATOM 3088 N N . ASN A 1 386 ? 3.334 -12.586 -7.815 1.00 89.44 386 ASN A N 1
ATOM 3089 C CA . ASN A 1 386 ? 4.030 -11.332 -8.095 1.00 89.44 386 ASN A CA 1
ATOM 3090 C C . ASN A 1 386 ? 3.073 -10.134 -7.999 1.00 89.44 386 ASN A C 1
ATOM 3092 O O . ASN A 1 386 ? 3.411 -9.159 -7.336 1.00 89.44 386 ASN A O 1
ATOM 3096 N N . SER A 1 387 ? 1.859 -10.233 -8.547 1.00 90.44 387 SER A N 1
ATOM 3097 C CA . SER A 1 387 ? 0.874 -9.145 -8.456 1.00 90.44 387 SER A CA 1
ATOM 3098 C C . SER A 1 387 ? 0.348 -8.941 -7.032 1.00 90.44 387 SER A C 1
ATOM 3100 O O . SER A 1 387 ? 0.221 -7.802 -6.585 1.00 90.44 387 SER A O 1
ATOM 3102 N N . LYS A 1 388 ? 0.147 -10.020 -6.257 1.00 92.69 388 LYS A N 1
ATOM 3103 C CA . LYS A 1 388 ? -0.123 -9.927 -4.807 1.00 92.69 388 LYS A CA 1
ATOM 3104 C C . LYS A 1 388 ? 1.025 -9.254 -4.051 1.00 92.69 388 LYS A C 1
ATOM 3106 O O . LYS A 1 388 ? 0.776 -8.472 -3.139 1.00 92.69 388 LYS A O 1
ATOM 3111 N N . MET A 1 389 ? 2.275 -9.549 -4.413 1.00 92.62 389 MET A N 1
ATOM 3112 C CA . MET A 1 389 ? 3.454 -8.924 -3.813 1.0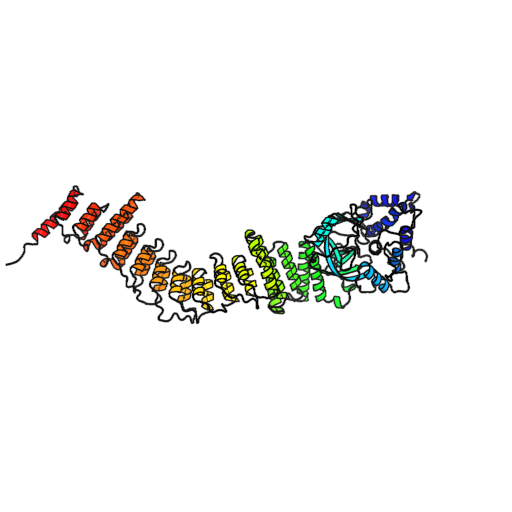0 92.62 389 MET A CA 1
ATOM 3113 C C . MET A 1 389 ? 3.511 -7.425 -4.141 1.00 92.62 389 MET A C 1
ATOM 3115 O O . MET A 1 389 ? 3.821 -6.639 -3.251 1.00 92.62 389 MET A O 1
ATOM 3119 N N . GLU A 1 390 ? 3.207 -7.008 -5.374 1.00 88.69 390 GLU A N 1
ATOM 3120 C CA . GLU A 1 390 ? 3.138 -5.581 -5.729 1.00 88.69 390 GLU A CA 1
ATOM 3121 C C . GLU A 1 390 ? 2.023 -4.851 -4.964 1.00 88.69 390 GLU A C 1
ATOM 3123 O O . GLU A 1 390 ? 2.259 -3.767 -4.432 1.00 88.69 390 GLU A O 1
ATOM 3128 N N . LEU A 1 391 ? 0.853 -5.478 -4.796 1.00 93.50 391 LEU A N 1
ATOM 3129 C CA . LEU A 1 391 ? -0.215 -4.943 -3.945 1.00 93.50 391 LEU A CA 1
ATOM 3130 C C . LEU A 1 391 ? 0.220 -4.827 -2.473 1.00 93.50 391 LEU A C 1
ATOM 3132 O O . LEU A 1 391 ? 0.008 -3.800 -1.834 1.00 93.50 391 LEU A O 1
ATOM 3136 N N . ALA A 1 392 ? 0.901 -5.841 -1.940 1.00 92.12 392 ALA A N 1
ATOM 3137 C CA . ALA A 1 392 ? 1.424 -5.805 -0.577 1.00 92.12 392 ALA A CA 1
ATOM 3138 C C . ALA A 1 392 ? 2.491 -4.719 -0.375 1.00 92.12 392 ALA A C 1
ATOM 3140 O O . ALA A 1 392 ? 2.516 -4.064 0.667 1.00 92.12 392 ALA A O 1
ATOM 3141 N N . LYS A 1 393 ? 3.366 -4.490 -1.366 1.00 89.56 393 LYS A N 1
ATOM 3142 C CA . LYS A 1 393 ? 4.321 -3.369 -1.337 1.00 89.56 393 LYS A CA 1
ATOM 3143 C C . LYS A 1 393 ? 3.589 -2.038 -1.220 1.00 89.56 393 LYS A C 1
ATOM 3145 O O . LYS A 1 393 ? 3.985 -1.227 -0.386 1.00 89.56 393 LYS A O 1
ATOM 3150 N N . ALA A 1 394 ? 2.532 -1.854 -2.011 1.00 88.44 394 ALA A N 1
ATOM 3151 C CA . ALA A 1 394 ? 1.708 -0.654 -1.987 1.00 88.44 394 ALA A CA 1
ATOM 3152 C C . ALA A 1 394 ? 1.103 -0.421 -0.590 1.00 88.44 394 ALA A C 1
ATOM 3154 O O . ALA A 1 394 ? 1.319 0.636 -0.004 1.00 88.44 394 ALA A O 1
ATOM 3155 N N . TYR A 1 395 ? 0.472 -1.428 0.018 1.00 90.69 395 TYR A N 1
ATOM 3156 C CA . TYR A 1 395 ? -0.094 -1.283 1.366 1.00 90.69 395 TYR A CA 1
ATOM 3157 C C . TYR A 1 395 ? 0.948 -0.963 2.446 1.00 90.69 395 TYR A C 1
ATOM 3159 O O . TYR A 1 395 ? 0.714 -0.112 3.304 1.00 90.69 395 TYR A O 1
ATOM 3167 N N . ILE A 1 396 ? 2.128 -1.593 2.404 1.00 88.06 396 ILE A N 1
ATOM 3168 C CA . ILE A 1 396 ? 3.199 -1.275 3.363 1.00 88.06 396 ILE A CA 1
ATOM 3169 C C . ILE A 1 396 ? 3.698 0.163 3.152 1.00 88.06 396 ILE A C 1
ATOM 3171 O O . ILE A 1 396 ? 3.943 0.873 4.126 1.00 88.06 396 ILE A O 1
ATOM 3175 N N . ASP A 1 397 ? 3.859 0.600 1.901 1.00 84.50 397 ASP A N 1
ATOM 3176 C CA . ASP A 1 397 ? 4.305 1.961 1.581 1.00 84.50 397 ASP A CA 1
ATOM 3177 C C . ASP A 1 397 ? 3.272 3.015 2.020 1.00 84.50 397 ASP A C 1
ATOM 3179 O O . ASP A 1 397 ? 3.661 4.058 2.549 1.00 84.50 397 ASP A O 1
ATOM 3183 N N . GLU A 1 398 ? 1.974 2.728 1.879 1.00 87.06 398 GLU A N 1
ATOM 3184 C CA . GLU A 1 398 ? 0.873 3.579 2.358 1.00 87.06 398 GLU A CA 1
ATOM 3185 C C . GLU A 1 398 ? 0.915 3.778 3.874 1.00 87.06 398 GLU A C 1
ATOM 3187 O O . GLU A 1 398 ? 0.809 4.909 4.358 1.00 87.06 398 GLU A O 1
ATOM 3192 N N . GLU A 1 399 ? 1.102 2.692 4.630 1.00 86.88 399 GLU A N 1
ATOM 3193 C CA . GLU A 1 399 ? 1.154 2.738 6.092 1.00 86.88 399 GLU A CA 1
ATOM 3194 C C . GLU A 1 399 ? 2.400 3.493 6.574 1.00 86.88 399 GLU A C 1
ATOM 3196 O O . GLU A 1 399 ? 2.312 4.334 7.470 1.00 86.88 399 GLU A O 1
ATOM 3201 N N . VAL A 1 400 ? 3.558 3.263 5.943 1.00 85.25 400 VAL A N 1
ATOM 3202 C CA . VAL A 1 400 ? 4.804 3.988 6.248 1.00 85.25 400 VAL A CA 1
ATOM 3203 C C . VAL A 1 400 ? 4.663 5.482 5.955 1.00 85.25 400 VAL A C 1
ATOM 3205 O O . VAL A 1 400 ? 5.137 6.306 6.740 1.00 85.25 400 VAL A O 1
ATOM 3208 N N . PHE A 1 401 ? 4.006 5.843 4.850 1.00 82.50 401 PHE A N 1
ATOM 3209 C CA . PHE A 1 401 ? 3.765 7.238 4.487 1.00 82.50 401 PHE A CA 1
ATOM 3210 C C . PHE A 1 401 ? 2.783 7.916 5.450 1.00 82.50 401 PHE A C 1
ATOM 3212 O O . PHE A 1 401 ? 3.016 9.044 5.885 1.00 82.50 401 PHE A O 1
ATOM 3219 N N . SER A 1 402 ? 1.714 7.213 5.829 1.00 84.19 402 SER A N 1
ATOM 3220 C CA . SER A 1 402 ? 0.678 7.724 6.732 1.00 84.19 402 SER A CA 1
ATOM 3221 C C . SER A 1 402 ? 1.162 7.839 8.179 1.00 84.19 402 SER A C 1
ATOM 3223 O O . SER A 1 402 ? 0.762 8.753 8.902 1.00 84.19 402 SER A O 1
ATOM 3225 N N . ARG A 1 403 ? 2.020 6.912 8.628 1.00 84.62 403 ARG A N 1
ATOM 3226 C CA . ARG A 1 403 ? 2.542 6.838 10.001 1.00 84.62 403 ARG A CA 1
ATOM 3227 C C . ARG A 1 403 ? 4.045 6.540 10.004 1.00 84.62 403 ARG A C 1
ATOM 3229 O O . ARG A 1 403 ? 4.456 5.413 10.290 1.00 84.62 403 ARG A O 1
ATOM 3236 N N . PRO A 1 404 ? 4.893 7.564 9.801 1.00 83.56 404 PRO A N 1
ATOM 3237 C CA . PRO A 1 404 ? 6.345 7.388 9.732 1.00 83.56 404 PRO A CA 1
ATOM 3238 C C . PRO A 1 404 ? 6.971 6.762 10.987 1.00 83.56 404 PRO A C 1
ATOM 3240 O O . PRO A 1 404 ? 7.995 6.093 10.891 1.00 83.56 404 PRO A O 1
ATOM 3243 N N . SER A 1 405 ? 6.347 6.919 12.161 1.00 83.00 405 SER A N 1
ATOM 3244 C CA . SER A 1 405 ? 6.800 6.296 13.414 1.00 83.00 405 SER A CA 1
ATOM 3245 C C . SER A 1 405 ? 6.788 4.763 13.377 1.00 83.00 405 SER A C 1
ATOM 3247 O O . SER A 1 405 ? 7.534 4.135 14.122 1.00 83.00 405 SER A O 1
ATOM 3249 N N . ARG A 1 406 ? 5.984 4.147 12.499 1.00 80.50 406 ARG A N 1
ATOM 3250 C CA . ARG A 1 406 ? 5.908 2.686 12.316 1.00 80.50 406 ARG A CA 1
ATOM 3251 C C . ARG A 1 406 ? 6.918 2.151 11.300 1.00 80.50 406 ARG A C 1
ATOM 3253 O O . ARG A 1 406 ? 7.050 0.938 11.151 1.00 80.50 406 ARG A O 1
ATOM 3260 N N . ALA A 1 407 ? 7.647 3.030 10.608 1.00 80.69 407 ALA A N 1
ATOM 3261 C CA . ALA A 1 407 ? 8.561 2.644 9.538 1.00 80.69 407 ALA A CA 1
ATOM 3262 C C . ALA A 1 407 ? 9.692 1.726 10.018 1.00 80.69 407 ALA A C 1
ATOM 3264 O O . ALA A 1 407 ? 10.105 0.829 9.286 1.00 80.69 407 ALA A O 1
ATOM 3265 N N . GLU A 1 408 ? 10.192 1.937 11.236 1.00 81.81 408 GLU A N 1
ATOM 3266 C CA . GLU A 1 408 ? 11.269 1.125 11.805 1.00 81.81 408 GLU A CA 1
ATOM 3267 C C . GLU A 1 408 ? 10.793 -0.295 12.138 1.00 81.81 408 GLU A C 1
ATOM 3269 O O . GLU A 1 408 ? 11.445 -1.262 11.744 1.00 81.81 408 GLU A O 1
ATOM 3274 N N . ASN A 1 409 ? 9.594 -0.421 12.717 1.00 82.19 409 ASN A N 1
ATOM 3275 C CA . ASN A 1 409 ? 8.957 -1.709 13.008 1.00 82.19 409 ASN A CA 1
ATOM 3276 C C . ASN A 1 409 ? 8.689 -2.501 11.717 1.00 82.19 409 ASN A C 1
ATOM 3278 O O . ASN A 1 409 ? 9.005 -3.685 11.621 1.00 82.19 409 ASN A O 1
ATOM 3282 N N . LEU A 1 410 ? 8.167 -1.830 10.683 1.00 84.38 410 LEU A N 1
ATOM 3283 C CA . LEU A 1 410 ? 7.863 -2.457 9.395 1.00 84.38 410 LEU A CA 1
ATOM 3284 C C . LEU A 1 410 ? 9.118 -2.780 8.573 1.00 84.38 410 LEU A C 1
ATOM 3286 O O . LEU A 1 410 ? 9.095 -3.720 7.779 1.00 84.38 410 LEU A O 1
ATOM 3290 N N . ARG A 1 411 ? 10.230 -2.053 8.755 1.00 82.19 411 ARG A N 1
ATOM 3291 C CA . ARG A 1 411 ? 11.476 -2.284 8.004 1.00 82.19 411 ARG A CA 1
ATOM 3292 C C . ARG A 1 411 ? 12.015 -3.700 8.213 1.00 82.19 411 ARG A C 1
ATOM 3294 O O . ARG A 1 411 ? 12.477 -4.300 7.246 1.00 82.19 411 ARG A O 1
ATOM 3301 N N . GLY A 1 412 ? 11.949 -4.215 9.443 1.00 79.38 412 GLY A N 1
ATOM 3302 C CA . GLY A 1 412 ? 12.461 -5.543 9.795 1.00 79.38 412 GLY A CA 1
ATOM 3303 C C . GLY A 1 412 ? 11.671 -6.694 9.167 1.00 79.38 412 GLY A C 1
ATOM 3304 O O . GLY A 1 412 ? 12.268 -7.687 8.761 1.00 79.38 412 GLY A O 1
ATOM 3305 N N . ILE A 1 413 ? 10.350 -6.541 9.030 1.00 87.50 413 ILE A N 1
ATOM 3306 C CA . ILE A 1 413 ? 9.462 -7.589 8.498 1.00 87.50 413 ILE A CA 1
ATOM 3307 C C . ILE A 1 413 ? 9.104 -7.413 7.024 1.00 87.50 413 ILE A C 1
ATOM 3309 O O . ILE A 1 413 ? 8.668 -8.369 6.392 1.00 87.50 413 ILE A O 1
ATOM 3313 N N . ARG A 1 414 ? 9.299 -6.226 6.431 1.00 89.31 414 ARG A N 1
ATOM 3314 C CA . ARG A 1 414 ? 8.919 -5.951 5.034 1.00 89.31 414 ARG A CA 1
ATOM 3315 C C . ARG A 1 414 ? 9.515 -6.970 4.065 1.00 89.31 414 ARG A C 1
ATOM 3317 O O . ARG A 1 414 ? 8.789 -7.518 3.245 1.00 89.31 414 ARG A O 1
ATOM 3324 N N . SER A 1 415 ? 10.823 -7.219 4.129 1.00 87.88 415 SER A N 1
ATOM 3325 C CA . SER A 1 415 ? 11.475 -8.179 3.226 1.00 87.88 415 SER A CA 1
ATOM 3326 C C . SER A 1 415 ? 10.967 -9.602 3.438 1.00 87.88 415 SER A C 1
ATOM 3328 O O . SER A 1 415 ? 10.788 -10.330 2.470 1.00 87.88 415 SER A O 1
ATOM 3330 N N . GLU A 1 416 ? 10.702 -9.973 4.690 1.00 88.56 416 GLU A N 1
ATOM 3331 C CA . GLU A 1 416 ? 10.181 -11.289 5.050 1.00 88.56 416 GLU A CA 1
ATOM 3332 C C . GLU A 1 416 ? 8.769 -11.501 4.492 1.00 88.56 416 GLU A C 1
ATOM 3334 O O . GLU A 1 416 ? 8.532 -12.489 3.803 1.00 88.56 416 GLU A O 1
ATOM 3339 N N . LEU A 1 417 ? 7.858 -10.542 4.692 1.00 90.12 417 LEU A N 1
ATOM 3340 C CA . LEU A 1 417 ? 6.486 -10.612 4.179 1.00 90.12 417 LEU A CA 1
ATOM 3341 C C . LEU A 1 417 ? 6.451 -10.654 2.646 1.00 90.12 417 LEU A C 1
ATOM 3343 O O . LEU A 1 417 ? 5.728 -11.460 2.064 1.00 90.12 417 LEU A O 1
ATOM 3347 N N . LEU A 1 418 ? 7.241 -9.808 1.977 1.00 91.38 418 LEU A N 1
ATOM 3348 C CA . LEU A 1 418 ? 7.256 -9.749 0.514 1.00 91.38 418 LEU A CA 1
ATOM 3349 C C . LEU A 1 418 ? 7.836 -11.021 -0.111 1.00 91.38 418 LEU A C 1
ATOM 3351 O O . LEU A 1 418 ? 7.271 -11.529 -1.081 1.00 91.38 418 LEU A O 1
ATOM 3355 N N . GLU A 1 419 ? 8.918 -11.568 0.447 1.00 88.75 419 GLU A N 1
ATOM 3356 C CA . GLU A 1 419 ? 9.462 -12.848 -0.015 1.00 88.75 419 GLU A CA 1
ATOM 3357 C C . GLU A 1 419 ? 8.521 -14.012 0.316 1.00 88.75 419 GLU A C 1
ATOM 3359 O O . GLU A 1 419 ? 8.368 -14.917 -0.508 1.00 88.75 419 GLU A O 1
ATOM 3364 N N . ALA A 1 420 ? 7.819 -13.973 1.455 1.00 88.31 420 ALA A N 1
ATOM 3365 C CA . ALA A 1 420 ? 6.813 -14.973 1.801 1.00 88.31 420 ALA A CA 1
ATOM 3366 C C . ALA A 1 420 ? 5.647 -14.992 0.802 1.00 88.31 420 ALA A C 1
ATOM 3368 O O . ALA A 1 420 ? 5.261 -16.064 0.337 1.00 88.31 420 ALA A O 1
ATOM 3369 N N . ILE A 1 421 ? 5.144 -13.822 0.395 1.00 90.31 421 ILE A N 1
ATOM 3370 C CA . ILE A 1 421 ? 4.103 -13.707 -0.639 1.00 90.31 421 ILE A CA 1
ATOM 3371 C C . ILE A 1 421 ? 4.629 -14.206 -1.987 1.00 90.31 421 ILE A C 1
ATOM 3373 O O . ILE A 1 421 ? 3.990 -15.033 -2.635 1.00 90.31 421 ILE A O 1
ATOM 3377 N N . LYS A 1 422 ? 5.816 -13.749 -2.399 1.00 90.06 422 LYS A N 1
ATOM 3378 C CA . LYS A 1 422 ? 6.417 -14.090 -3.696 1.00 90.06 422 LYS A CA 1
ATOM 3379 C C . LYS A 1 422 ? 6.700 -15.584 -3.856 1.00 90.06 422 LYS A C 1
ATOM 3381 O O . LYS A 1 422 ? 6.537 -16.120 -4.950 1.00 90.06 422 LYS A O 1
ATOM 3386 N N . SER A 1 423 ? 7.143 -16.237 -2.782 1.00 87.69 423 SER A N 1
ATOM 3387 C CA . SER A 1 423 ? 7.460 -17.672 -2.750 1.00 87.69 423 SER A CA 1
ATOM 3388 C C . SER A 1 423 ? 6.290 -18.549 -2.296 1.00 87.69 423 SER A C 1
ATOM 3390 O O . SER A 1 423 ? 6.412 -19.774 -2.321 1.00 87.69 423 SER A O 1
ATOM 3392 N N . ASN A 1 424 ? 5.167 -17.941 -1.887 1.00 86.62 424 ASN A N 1
ATOM 3393 C CA . ASN A 1 424 ? 4.050 -18.609 -1.218 1.00 86.62 424 ASN A CA 1
ATOM 3394 C C . ASN A 1 424 ? 4.547 -19.532 -0.089 1.00 86.62 424 ASN A C 1
ATOM 3396 O O . ASN A 1 424 ? 4.252 -20.728 -0.064 1.00 86.62 424 ASN A O 1
ATOM 3400 N N . SER A 1 425 ? 5.378 -18.993 0.802 1.00 83.81 425 SER A N 1
ATOM 3401 C CA . SER A 1 425 ? 5.956 -19.726 1.932 1.00 83.81 425 SER A CA 1
ATOM 3402 C C . SER A 1 425 ? 5.278 -19.374 3.258 1.00 83.81 425 SER A C 1
ATOM 3404 O O . SER A 1 425 ? 4.402 -18.510 3.336 1.00 83.81 425 SER A O 1
ATOM 3406 N N . ARG A 1 426 ? 5.634 -20.117 4.312 1.00 80.94 426 ARG A N 1
ATOM 3407 C CA . ARG A 1 426 ? 5.107 -19.905 5.660 1.00 80.94 426 ARG A CA 1
ATOM 3408 C C . ARG A 1 426 ? 5.640 -18.599 6.237 1.00 80.94 426 ARG A C 1
ATOM 3410 O O . ARG A 1 426 ? 6.847 -18.406 6.299 1.00 80.94 426 ARG A O 1
ATOM 3417 N N . ILE A 1 427 ? 4.723 -17.753 6.697 1.00 83.81 427 ILE A N 1
ATOM 3418 C CA . ILE A 1 427 ? 5.039 -16.544 7.457 1.00 83.81 427 ILE A CA 1
ATOM 3419 C C . ILE A 1 427 ? 5.293 -16.958 8.909 1.00 83.81 427 ILE A C 1
ATOM 3421 O O . ILE A 1 427 ? 4.502 -17.714 9.485 1.00 83.81 427 ILE A O 1
ATOM 3425 N N . GLU A 1 428 ? 6.399 -16.498 9.494 1.00 83.88 428 GLU A N 1
ATOM 3426 C CA . GLU A 1 428 ? 6.676 -16.726 10.911 1.00 83.88 428 GLU A CA 1
ATOM 3427 C C . GLU A 1 428 ? 5.641 -16.008 11.782 1.00 83.88 428 GLU A C 1
ATOM 3429 O O . GLU A 1 428 ? 5.184 -14.910 11.461 1.00 83.88 428 GLU A O 1
ATOM 3434 N N . GLU A 1 429 ? 5.298 -16.602 12.925 1.00 82.56 429 GLU A N 1
ATOM 3435 C CA . GLU A 1 429 ? 4.299 -16.041 13.839 1.00 82.56 429 GLU A CA 1
ATOM 3436 C C . GLU A 1 429 ? 4.628 -14.596 14.230 1.00 82.56 429 GLU A C 1
ATOM 3438 O O . GLU A 1 429 ? 3.764 -13.729 14.135 1.00 82.56 429 GLU A O 1
ATOM 3443 N N . ARG A 1 430 ? 5.896 -14.299 14.552 1.00 87.38 430 ARG A N 1
ATOM 3444 C CA . ARG A 1 430 ? 6.339 -12.936 14.889 1.00 87.38 430 ARG A CA 1
ATOM 3445 C C . ARG A 1 430 ? 6.017 -11.919 13.789 1.00 87.38 430 ARG A C 1
ATOM 3447 O O . ARG A 1 430 ? 5.587 -10.811 14.091 1.00 87.38 430 ARG A O 1
ATOM 3454 N N . ALA A 1 431 ? 6.209 -12.291 12.522 1.00 88.06 431 ALA A N 1
ATOM 3455 C CA . ALA A 1 431 ? 5.971 -11.407 11.389 1.00 88.06 431 ALA A CA 1
ATOM 3456 C C . ALA A 1 431 ? 4.470 -11.246 11.131 1.00 88.06 431 ALA A C 1
ATOM 3458 O O . ALA A 1 431 ? 4.023 -10.148 10.808 1.00 88.06 431 ALA A O 1
ATOM 3459 N N . MET A 1 432 ? 3.685 -12.307 11.344 1.00 86.19 432 MET A N 1
ATOM 3460 C CA . MET A 1 432 ? 2.227 -12.260 11.239 1.00 86.19 432 MET A CA 1
ATOM 3461 C C . MET A 1 432 ? 1.595 -11.396 12.341 1.00 86.19 432 MET A C 1
ATOM 3463 O O . MET A 1 432 ? 0.719 -10.585 12.052 1.00 86.19 432 MET A O 1
ATOM 3467 N N . VAL A 1 433 ? 2.067 -11.521 13.586 1.00 86.25 433 VAL A N 1
ATOM 3468 C CA . VAL A 1 433 ? 1.622 -10.711 14.734 1.00 86.25 433 VAL A CA 1
ATOM 3469 C C . VAL A 1 433 ? 1.950 -9.234 14.505 1.00 86.25 433 VAL A C 1
ATOM 3471 O O . VAL A 1 433 ? 1.070 -8.386 14.621 1.00 86.25 433 VAL A O 1
ATOM 3474 N N . GLN A 1 434 ? 3.178 -8.912 14.086 1.00 87.31 434 GLN A N 1
ATOM 3475 C CA . GLN A 1 434 ? 3.549 -7.526 13.781 1.00 87.31 434 GLN A CA 1
ATOM 3476 C C . GLN A 1 434 ? 2.785 -6.968 12.570 1.00 87.31 434 GLN A C 1
ATOM 3478 O O . GLN A 1 434 ? 2.391 -5.801 12.575 1.00 87.31 434 GLN A O 1
ATOM 3483 N N . ALA A 1 435 ? 2.525 -7.784 11.543 1.00 86.94 435 ALA A N 1
ATOM 3484 C CA . ALA A 1 435 ? 1.665 -7.384 10.433 1.00 86.94 435 ALA A CA 1
ATOM 3485 C C . ALA A 1 435 ? 0.241 -7.070 10.919 1.00 86.94 435 ALA A C 1
ATOM 3487 O O . ALA A 1 435 ? -0.319 -6.046 10.534 1.00 86.94 435 ALA A O 1
ATOM 3488 N N . ALA A 1 436 ? -0.321 -7.895 11.807 1.00 85.69 436 ALA A N 1
ATOM 3489 C CA . ALA A 1 436 ? -1.634 -7.659 12.399 1.00 85.69 436 ALA A CA 1
ATOM 3490 C C . ALA A 1 436 ? -1.684 -6.384 13.258 1.00 85.69 436 ALA A C 1
ATOM 3492 O O . ALA A 1 436 ? -2.701 -5.694 13.254 1.00 85.69 436 ALA A O 1
ATOM 3493 N N . GLU A 1 437 ? -0.601 -6.037 13.952 1.00 85.62 437 GLU A N 1
ATOM 3494 C CA . GLU A 1 437 ? -0.529 -4.850 14.812 1.00 85.62 437 GLU A CA 1
ATOM 3495 C C . GLU A 1 437 ? -0.365 -3.542 14.013 1.00 85.62 437 GLU A C 1
ATOM 3497 O O . GLU A 1 437 ? -1.000 -2.522 14.314 1.00 85.62 437 GLU A O 1
ATOM 3502 N N . TYR A 1 438 ? 0.484 -3.558 12.980 1.00 85.88 438 TYR A N 1
ATOM 3503 C CA . TYR A 1 438 ? 0.907 -2.338 12.288 1.00 85.88 438 TYR A CA 1
ATOM 3504 C C . TYR A 1 438 ? 0.228 -2.096 10.941 1.00 85.88 438 TYR A C 1
ATOM 3506 O O . TYR A 1 438 ? 0.015 -0.932 10.616 1.00 85.88 438 TYR A O 1
ATOM 3514 N N . LEU A 1 439 ? -0.115 -3.137 10.179 1.00 86.94 439 LEU A N 1
ATOM 3515 C CA . LEU A 1 439 ? -0.709 -3.011 8.839 1.00 86.94 439 LEU A CA 1
ATOM 3516 C C . LEU A 1 439 ? -2.238 -3.050 8.919 1.00 86.94 439 LEU A C 1
ATOM 3518 O O . LEU A 1 439 ? -2.792 -3.394 9.959 1.00 86.94 439 LEU A O 1
ATOM 3522 N N . ASP A 1 440 ? -2.937 -2.659 7.860 1.00 86.75 440 ASP A N 1
ATOM 3523 C CA . ASP A 1 440 ? -4.403 -2.628 7.820 1.00 86.75 440 ASP A CA 1
ATOM 3524 C C . ASP A 1 440 ? -5.033 -3.992 7.464 1.00 86.75 440 ASP A C 1
ATOM 3526 O O . ASP A 1 440 ? -4.357 -5.003 7.251 1.00 86.75 440 ASP A O 1
ATOM 3530 N N . GLU A 1 441 ? -6.362 -4.037 7.463 1.00 85.88 441 GLU A N 1
ATOM 3531 C CA . GLU A 1 441 ? -7.184 -5.195 7.117 1.00 85.88 441 GLU A CA 1
ATOM 3532 C C . GLU A 1 441 ? -6.979 -5.673 5.670 1.00 85.88 441 GLU A C 1
ATOM 3534 O O . GLU A 1 441 ? -7.012 -6.880 5.405 1.00 85.88 441 GLU A O 1
ATOM 3539 N N . ARG A 1 442 ? -6.680 -4.754 4.744 1.00 89.88 442 ARG A N 1
ATOM 3540 C CA . ARG A 1 442 ? -6.437 -5.063 3.328 1.00 89.88 442 ARG A CA 1
ATOM 3541 C C . ARG A 1 442 ? -5.171 -5.895 3.161 1.00 89.88 442 ARG A C 1
ATOM 3543 O O . ARG A 1 442 ? -5.197 -6.961 2.542 1.00 89.88 442 ARG A O 1
ATOM 3550 N N . MET A 1 443 ? -4.077 -5.465 3.785 1.00 89.12 443 MET A N 1
ATOM 3551 C CA . MET A 1 443 ? -2.833 -6.230 3.807 1.00 89.12 443 MET A CA 1
ATOM 3552 C C . MET A 1 443 ? -2.995 -7.557 4.553 1.00 89.12 443 MET A C 1
ATOM 3554 O O . MET A 1 443 ? -2.498 -8.594 4.106 1.00 89.12 443 MET A O 1
ATOM 3558 N N . PHE A 1 444 ? -3.741 -7.552 5.658 1.00 86.44 444 PHE A N 1
ATOM 3559 C CA . PHE A 1 444 ? -4.024 -8.761 6.425 1.00 86.44 444 PHE A CA 1
ATOM 3560 C C . PHE A 1 444 ? -4.734 -9.835 5.579 1.00 86.44 444 PHE A C 1
ATOM 3562 O O . PHE A 1 444 ? -4.348 -11.007 5.613 1.00 86.44 444 PHE A O 1
ATOM 3569 N N . LYS A 1 445 ? -5.689 -9.435 4.728 1.00 86.62 445 LYS A N 1
ATOM 3570 C CA . LYS A 1 445 ? -6.363 -10.329 3.773 1.00 86.62 445 LYS A CA 1
ATOM 3571 C C . LYS A 1 445 ? -5.401 -10.956 2.759 1.00 86.62 445 LYS A C 1
ATOM 3573 O O . LYS A 1 445 ? -5.495 -12.153 2.487 1.00 86.62 445 LYS A O 1
ATOM 3578 N N . VAL A 1 446 ? -4.440 -10.191 2.230 1.00 88.19 446 VAL A N 1
ATOM 3579 C CA . VAL A 1 446 ? -3.430 -10.714 1.286 1.00 88.19 446 VAL A CA 1
ATOM 3580 C C . VAL A 1 446 ? -2.587 -11.817 1.931 1.00 88.19 446 VAL A C 1
ATOM 3582 O O . VAL A 1 446 ? -2.366 -12.857 1.307 1.00 88.19 446 VAL A O 1
ATOM 3585 N N . LEU A 1 447 ? -2.152 -11.614 3.179 1.00 86.94 447 LEU A N 1
ATOM 3586 C CA . LEU A 1 447 ? -1.347 -12.589 3.925 1.00 86.94 447 LEU A CA 1
ATOM 3587 C C . LEU A 1 447 ? -2.136 -13.869 4.234 1.00 86.94 447 LEU A C 1
ATOM 3589 O O . LEU A 1 447 ? -1.619 -14.978 4.078 1.00 86.94 447 LEU A O 1
ATOM 3593 N N . LEU A 1 448 ? -3.404 -13.734 4.630 1.00 80.62 448 LEU A N 1
ATOM 3594 C CA . LEU A 1 448 ? -4.264 -14.882 4.910 1.00 80.62 448 LEU A CA 1
ATOM 3595 C C . LEU A 1 448 ? -4.652 -15.661 3.649 1.00 80.62 448 LEU A C 1
ATOM 3597 O O . LEU A 1 448 ? -4.801 -16.874 3.737 1.00 80.62 448 LEU A O 1
ATOM 3601 N N . GLY A 1 449 ? -4.715 -15.028 2.479 1.00 78.31 449 GLY A N 1
ATOM 3602 C CA . GLY A 1 449 ? -5.018 -15.687 1.203 1.00 78.31 449 GLY A CA 1
ATOM 3603 C C . GLY A 1 449 ? -3.881 -16.527 0.587 1.00 78.31 449 GLY A C 1
ATOM 3604 O O . GLY A 1 449 ? -3.977 -16.904 -0.587 1.00 78.31 449 GLY A O 1
ATOM 3605 N N . LEU A 1 450 ? -2.779 -16.784 1.307 1.00 78.25 450 LEU A N 1
ATOM 3606 C CA . LEU A 1 450 ? -1.656 -17.624 0.853 1.00 78.25 450 LEU A CA 1
ATOM 3607 C C . LEU A 1 450 ? -1.891 -19.115 1.178 1.00 78.25 450 LEU A C 1
ATOM 3609 O O . LEU A 1 450 ? -1.955 -19.499 2.344 1.00 78.25 450 LEU A O 1
ATOM 3613 N N . GLU A 1 451 ? -1.968 -19.997 0.175 1.00 66.94 451 GLU A N 1
ATOM 3614 C CA . GLU A 1 451 ? -2.344 -21.415 0.378 1.00 66.94 451 GLU A CA 1
ATOM 3615 C C . GLU A 1 451 ? -1.364 -22.209 1.260 1.00 66.94 451 GLU A C 1
ATOM 3617 O O . GLU A 1 451 ? -1.786 -23.002 2.104 1.00 66.94 451 GLU A O 1
ATOM 3622 N N . ARG A 1 452 ? -0.052 -21.999 1.087 1.00 59.34 452 ARG A N 1
ATOM 3623 C CA . ARG A 1 452 ? 1.000 -22.728 1.825 1.00 59.34 452 ARG A CA 1
ATOM 3624 C C . ARG A 1 452 ? 1.459 -22.002 3.091 1.00 59.34 452 ARG A C 1
ATOM 3626 O O . ARG A 1 452 ? 2.106 -22.606 3.945 1.00 59.34 452 ARG A O 1
ATOM 3633 N N . GLY A 1 453 ? 1.075 -20.736 3.244 1.00 53.75 453 GLY A N 1
ATOM 3634 C CA . GLY A 1 453 ? 1.364 -19.909 4.409 1.00 53.75 453 GLY A CA 1
ATOM 3635 C C . GLY A 1 453 ? 0.347 -20.068 5.532 1.00 53.75 453 GLY A C 1
ATOM 3636 O O . GLY A 1 453 ? -0.224 -19.072 5.962 1.00 53.75 453 GLY A O 1
ATOM 3637 N N . ARG A 1 454 ? 0.080 -21.298 6.001 1.00 56.62 454 ARG A N 1
ATOM 3638 C CA . ARG A 1 454 ? -0.801 -21.503 7.165 1.00 56.62 454 ARG A CA 1
ATOM 3639 C C . ARG A 1 454 ? -0.155 -20.869 8.402 1.00 56.62 454 ARG A C 1
ATOM 3641 O O . ARG A 1 454 ? 0.732 -21.461 9.018 1.00 56.62 454 ARG A O 1
ATOM 3648 N N . ALA A 1 455 ? -0.575 -19.655 8.741 1.00 56.31 455 ALA A N 1
ATOM 3649 C CA . ALA A 1 455 ? -0.336 -19.093 10.058 1.00 56.31 455 ALA A CA 1
ATOM 3650 C C . ALA A 1 455 ? -1.228 -19.856 11.042 1.00 56.31 455 ALA A C 1
ATOM 3652 O O . ALA A 1 455 ? -2.438 -19.952 10.842 1.00 56.31 455 ALA A O 1
ATOM 3653 N N . SER A 1 456 ? -0.625 -20.443 12.071 1.00 61.62 456 SER A N 1
ATOM 3654 C CA . SER A 1 456 ? -1.378 -20.960 13.207 1.00 61.62 456 SER A CA 1
ATOM 3655 C C . SER A 1 456 ? -2.096 -19.791 13.872 1.00 61.62 456 SER A C 1
ATOM 3657 O O . SER A 1 456 ? -1.469 -18.764 14.133 1.00 61.62 456 SER A O 1
ATOM 3659 N N . VAL A 1 457 ? -3.396 -19.931 14.133 1.00 68.44 457 VAL A N 1
ATOM 3660 C CA . VAL A 1 457 ? -4.115 -18.947 14.943 1.00 68.44 457 VAL A CA 1
ATOM 3661 C C . VAL A 1 457 ? -3.646 -19.121 16.381 1.00 68.44 457 VAL A C 1
ATOM 3663 O O . VAL A 1 457 ? -3.946 -20.124 17.023 1.00 68.44 457 VAL A O 1
ATOM 3666 N N . THR A 1 458 ? -2.848 -18.175 16.860 1.00 73.50 458 THR A N 1
ATOM 3667 C CA . THR A 1 458 ? -2.297 -18.180 18.216 1.00 73.50 458 THR A CA 1
ATOM 3668 C C . THR A 1 458 ? -2.950 -17.088 19.047 1.00 73.50 458 THR A C 1
ATOM 3670 O O . THR A 1 458 ? -3.506 -16.120 18.521 1.00 73.50 458 THR A O 1
ATOM 3673 N N . GLN A 1 459 ? -2.887 -17.234 20.369 1.00 72.88 459 GLN A N 1
ATOM 3674 C CA . GLN A 1 459 ? -3.448 -16.245 21.286 1.00 72.88 459 GLN A CA 1
ATOM 3675 C C . GLN A 1 459 ? -2.801 -14.862 21.097 1.00 72.88 459 GLN A C 1
ATOM 3677 O O . GLN A 1 459 ? -3.480 -13.845 21.216 1.00 72.88 459 GLN A O 1
ATOM 3682 N N . ASP A 1 460 ? -1.515 -14.812 20.745 1.00 78.00 460 ASP A N 1
ATOM 3683 C CA . ASP A 1 460 ? -0.797 -13.557 20.510 1.00 78.00 460 ASP A CA 1
ATOM 3684 C C . ASP A 1 460 ? -1.225 -12.876 19.204 1.00 78.00 460 ASP A C 1
ATOM 3686 O O . ASP A 1 460 ? -1.361 -11.652 19.167 1.00 78.00 460 ASP A O 1
ATOM 3690 N N . LEU A 1 461 ? -1.555 -13.651 18.164 1.00 80.38 461 LEU A N 1
ATOM 3691 C CA . LEU A 1 461 ? -2.179 -13.114 16.955 1.00 80.38 461 LEU A CA 1
ATOM 3692 C C . LEU A 1 461 ? -3.567 -12.532 17.257 1.00 80.38 461 LEU A C 1
ATOM 3694 O O . LEU A 1 461 ? -3.871 -11.425 16.813 1.00 80.38 461 LEU A O 1
ATOM 3698 N N . LEU A 1 462 ? -4.390 -13.227 18.051 1.00 77.44 462 LEU A N 1
ATOM 3699 C CA . LEU A 1 462 ? -5.704 -12.715 18.461 1.00 77.44 462 LEU A CA 1
ATOM 3700 C C . LEU A 1 462 ? -5.569 -11.413 19.263 1.00 77.44 462 LEU A C 1
ATOM 3702 O O . LEU A 1 462 ? -6.308 -10.462 18.998 1.00 77.44 462 LEU A O 1
ATOM 3706 N N . LYS A 1 463 ? -4.598 -11.330 20.184 1.00 78.50 463 LYS A N 1
ATOM 3707 C CA . LYS A 1 463 ? -4.297 -10.102 20.938 1.00 78.50 463 LYS A CA 1
ATOM 3708 C C . LYS A 1 463 ? -3.895 -8.942 20.037 1.00 78.50 463 LYS A C 1
ATOM 3710 O O . LYS A 1 463 ? -4.414 -7.845 20.219 1.00 78.50 463 LYS A O 1
ATOM 3715 N N . ALA A 1 464 ? -3.024 -9.178 19.058 1.00 79.62 464 ALA A N 1
ATOM 3716 C CA . ALA A 1 464 ? -2.607 -8.139 18.118 1.00 79.62 464 ALA A CA 1
ATOM 3717 C C . ALA A 1 464 ? -3.764 -7.638 17.241 1.00 79.62 464 ALA A C 1
ATOM 3719 O O . ALA A 1 464 ? -3.841 -6.447 16.939 1.00 79.62 464 ALA A O 1
ATOM 3720 N N . ILE A 1 465 ? -4.684 -8.531 16.864 1.00 77.94 465 ILE A N 1
ATOM 3721 C CA . ILE A 1 465 ? -5.866 -8.182 16.072 1.00 77.94 465 ILE A CA 1
ATOM 3722 C C . ILE A 1 465 ? -6.882 -7.403 16.910 1.00 77.94 465 ILE A C 1
ATOM 3724 O O . ILE A 1 465 ? -7.428 -6.421 16.425 1.00 77.94 465 ILE A O 1
ATOM 3728 N N . SER A 1 466 ? -7.116 -7.787 18.165 1.00 69.69 466 SER A N 1
ATOM 3729 C CA . SER A 1 466 ? -8.279 -7.339 18.955 1.00 69.69 466 SER A CA 1
ATOM 3730 C C . SER A 1 466 ? -8.131 -5.955 19.599 1.00 69.69 466 SER A C 1
ATOM 3732 O O . SER A 1 466 ? -8.678 -5.688 20.666 1.00 69.69 466 SER A O 1
ATOM 3734 N N . ASN A 1 467 ? -7.396 -5.046 18.955 1.00 67.56 467 ASN A N 1
ATOM 3735 C CA . ASN A 1 467 ? -7.312 -3.659 19.395 1.00 67.56 467 ASN A CA 1
ATOM 3736 C C . ASN A 1 467 ? -8.695 -2.977 19.225 1.00 67.56 467 ASN A C 1
ATOM 3738 O O . ASN A 1 467 ? -9.216 -2.960 18.103 1.00 67.56 467 ASN A O 1
ATOM 3742 N N . PRO A 1 468 ? -9.277 -2.380 20.287 1.00 52.25 468 PRO A N 1
ATOM 3743 C CA . PRO A 1 468 ? -10.689 -1.968 20.367 1.00 52.25 468 PRO A CA 1
ATOM 3744 C C . PRO A 1 468 ? -11.170 -0.925 19.343 1.00 52.25 468 PRO A C 1
ATOM 3746 O O . PRO A 1 468 ? -12.351 -0.599 19.325 1.00 52.25 468 PRO A O 1
ATOM 3749 N N . ILE A 1 469 ? -10.287 -0.377 18.503 1.00 51.84 469 ILE A N 1
ATOM 3750 C CA . ILE A 1 469 ? -10.639 0.627 17.484 1.00 51.84 469 ILE A CA 1
ATOM 3751 C C . ILE A 1 469 ? -10.735 0.011 16.072 1.00 51.84 469 ILE A C 1
ATOM 3753 O O . ILE A 1 469 ? -11.388 0.586 15.207 1.00 51.84 469 ILE A O 1
ATOM 3757 N N . ARG A 1 470 ? -10.064 -1.121 15.797 1.00 53.75 470 ARG A N 1
ATOM 3758 C CA . ARG A 1 470 ? -9.915 -1.681 14.428 1.00 53.75 470 ARG A CA 1
ATOM 3759 C C . ARG A 1 470 ? -9.920 -3.216 14.345 1.00 53.75 470 ARG A C 1
ATOM 3761 O O . ARG A 1 470 ? -9.650 -3.766 13.280 1.00 53.75 470 ARG A O 1
ATOM 3768 N N . GLY A 1 471 ? -10.152 -3.916 15.454 1.00 60.12 471 GLY A N 1
ATOM 3769 C CA . GLY A 1 471 ? -9.977 -5.368 15.506 1.00 60.12 471 GLY A CA 1
ATOM 3770 C C . GLY A 1 471 ? -11.067 -6.192 14.833 1.00 60.12 471 GLY A C 1
ATOM 3771 O O . GLY A 1 471 ? -10.795 -7.315 14.412 1.00 60.12 471 GLY A O 1
ATOM 3772 N N . ASP A 1 472 ? -12.263 -5.631 14.667 1.00 69.69 472 ASP A N 1
ATOM 3773 C CA . ASP A 1 472 ? -13.423 -6.382 14.182 1.00 69.69 472 ASP A CA 1
ATOM 3774 C C . ASP A 1 472 ? -13.297 -6.825 12.726 1.00 69.69 472 ASP A C 1
ATOM 3776 O O . ASP A 1 472 ? -13.553 -7.989 12.428 1.00 69.69 472 ASP A O 1
ATOM 3780 N N . GLU A 1 473 ? -12.842 -5.953 11.824 1.00 77.25 473 GLU A N 1
ATOM 3781 C CA . GLU A 1 473 ? -12.683 -6.299 10.404 1.00 77.25 473 GLU A CA 1
ATOM 3782 C C . GLU A 1 473 ? -11.598 -7.359 10.199 1.00 77.25 473 GLU A C 1
ATOM 3784 O O . GLU A 1 473 ? -11.808 -8.351 9.503 1.00 77.25 473 GLU A O 1
ATOM 3789 N N . LYS A 1 474 ? -10.448 -7.210 10.862 1.00 80.62 474 LYS A N 1
ATOM 3790 C CA . LYS A 1 474 ? -9.363 -8.201 10.802 1.00 80.62 474 LYS A CA 1
ATOM 3791 C C . LYS A 1 474 ? -9.763 -9.536 11.419 1.00 80.62 474 LYS A C 1
ATOM 3793 O O . LYS A 1 474 ? -9.393 -10.580 10.881 1.00 80.62 474 LYS A O 1
ATOM 3798 N N . MET A 1 475 ? -10.515 -9.514 12.521 1.00 79.50 475 MET A N 1
ATOM 3799 C CA . MET A 1 475 ? -11.063 -10.726 13.126 1.00 79.50 475 MET A CA 1
ATOM 3800 C C . MET A 1 475 ? -12.042 -11.410 12.170 1.00 79.50 475 MET A C 1
ATOM 3802 O O . MET A 1 475 ? -11.964 -12.620 11.974 1.00 79.50 475 MET A O 1
ATOM 3806 N N . LEU A 1 476 ? -12.917 -10.643 11.519 1.00 77.06 476 LEU A N 1
ATOM 3807 C CA . LEU A 1 476 ? -13.868 -11.165 10.543 1.00 77.06 476 LEU A CA 1
ATOM 3808 C C . LEU A 1 476 ? -13.147 -11.811 9.351 1.00 77.06 476 LEU A C 1
ATOM 3810 O O . LEU A 1 476 ? -13.456 -12.949 9.012 1.00 77.06 476 LEU A O 1
ATOM 3814 N N . ILE A 1 477 ? -12.118 -11.159 8.799 1.00 78.38 477 ILE A N 1
ATOM 3815 C CA . ILE A 1 477 ? -11.286 -11.714 7.715 1.00 78.38 477 ILE A CA 1
ATOM 3816 C C . ILE A 1 477 ? -10.575 -13.000 8.163 1.00 78.38 477 ILE A C 1
ATOM 3818 O O . ILE A 1 477 ? -10.531 -13.972 7.408 1.00 78.38 477 ILE A O 1
ATOM 3822 N N . LEU A 1 478 ? -10.035 -13.041 9.389 1.00 79.31 478 LEU A N 1
ATOM 3823 C CA . LEU A 1 478 ? -9.410 -14.249 9.938 1.00 79.31 478 LEU A CA 1
ATOM 3824 C C . LEU A 1 478 ? -10.407 -15.411 9.998 1.00 79.31 478 LEU A C 1
ATOM 3826 O O . LEU A 1 478 ? -10.096 -16.527 9.569 1.00 79.31 478 LEU A O 1
ATOM 3830 N N . LEU A 1 479 ? -11.609 -15.138 10.510 1.00 74.75 479 LEU A N 1
ATOM 3831 C CA . LEU A 1 479 ? -12.678 -16.120 10.614 1.00 74.75 479 LEU A CA 1
ATOM 3832 C C . LEU A 1 479 ? -13.140 -16.578 9.232 1.00 74.75 479 LEU A C 1
ATOM 3834 O O . LEU A 1 479 ? -13.300 -17.781 9.041 1.00 74.75 479 LEU A O 1
ATOM 3838 N N . GLU A 1 480 ? -13.319 -15.672 8.268 1.00 74.19 480 GLU A N 1
ATOM 3839 C CA . GLU A 1 480 ? -13.758 -15.958 6.897 1.00 74.19 480 GLU A CA 1
ATOM 3840 C C . GLU A 1 480 ? -12.759 -16.822 6.120 1.00 74.19 480 GLU A C 1
ATOM 3842 O O . GLU A 1 480 ? -13.137 -17.909 5.679 1.00 74.19 480 GLU A O 1
ATOM 3847 N N . GLU A 1 481 ? -11.506 -16.373 6.007 1.00 69.75 481 GLU A N 1
ATOM 3848 C CA . GLU A 1 481 ? -10.488 -16.944 5.110 1.00 69.75 481 GLU A CA 1
ATOM 3849 C C . GLU A 1 481 ? -9.833 -18.221 5.654 1.00 69.75 481 GLU A C 1
ATOM 3851 O O . GLU A 1 481 ? -9.399 -19.076 4.882 1.00 69.75 481 GLU A O 1
ATOM 3856 N N . ARG A 1 482 ? -9.721 -18.364 6.982 1.00 64.62 482 ARG A N 1
ATOM 3857 C CA . ARG A 1 482 ? -8.991 -19.488 7.601 1.00 64.62 482 ARG A CA 1
ATOM 3858 C C . ARG A 1 482 ? -9.830 -20.395 8.476 1.00 64.62 482 ARG A C 1
ATOM 3860 O O . ARG A 1 482 ? -9.329 -21.453 8.831 1.00 64.62 482 ARG A O 1
ATOM 3867 N N . GLY A 1 483 ? -11.051 -19.985 8.831 1.00 59.62 483 GLY A N 1
ATOM 3868 C CA . GLY A 1 483 ? -12.008 -20.812 9.562 1.00 59.62 483 GLY A CA 1
ATOM 3869 C C . GLY A 1 483 ? -11.378 -21.653 10.669 1.00 59.62 483 GLY A C 1
ATOM 3870 O O . GLY A 1 483 ? -11.519 -22.855 10.599 1.00 59.62 483 GLY A O 1
ATOM 3871 N N . MET A 1 484 ? -10.654 -21.040 11.619 1.00 55.22 484 MET A N 1
ATOM 3872 C CA . MET A 1 484 ? -10.041 -21.681 12.802 1.00 55.22 484 MET A CA 1
ATOM 3873 C C . MET A 1 484 ? -9.778 -23.198 12.631 1.00 55.22 484 MET A C 1
ATOM 3875 O O . MET A 1 484 ? -10.451 -24.020 13.246 1.00 55.22 484 MET A O 1
ATOM 3879 N N . ASP A 1 485 ? -8.815 -23.567 11.774 1.00 49.81 485 ASP A N 1
ATOM 3880 C CA . ASP A 1 485 ? -8.395 -24.966 11.530 1.00 49.81 485 ASP A CA 1
ATOM 3881 C C . ASP A 1 485 ? -7.904 -25.696 12.811 1.00 49.81 485 ASP A C 1
ATOM 3883 O O . ASP A 1 485 ? -7.707 -26.912 12.806 1.00 49.81 485 ASP A O 1
ATOM 3887 N N . SER A 1 486 ? -7.669 -24.965 13.906 1.00 53.41 486 SER A N 1
ATOM 3888 C CA . SER A 1 486 ? -7.365 -25.481 15.246 1.00 53.41 486 SER A CA 1
ATOM 3889 C C . SER A 1 486 ? -8.625 -25.565 16.112 1.00 53.41 486 SER A C 1
ATOM 3891 O O . SER A 1 486 ? -9.542 -24.761 15.957 1.00 53.41 486 SER A O 1
ATOM 3893 N N . GLU A 1 487 ? -8.654 -26.493 17.074 1.00 55.94 487 GLU A N 1
ATOM 3894 C CA . GLU A 1 487 ? -9.670 -26.519 18.134 1.00 55.94 487 GLU A CA 1
ATOM 3895 C C . GLU A 1 487 ? -9.819 -25.113 18.736 1.00 55.94 487 GLU A C 1
ATOM 3897 O O . GLU A 1 487 ? -8.894 -24.593 19.358 1.00 55.94 487 GLU A O 1
ATOM 3902 N N . ILE A 1 488 ? -10.958 -24.460 18.485 1.00 62.88 488 ILE A N 1
ATOM 3903 C CA . ILE A 1 488 ? -11.282 -23.182 19.116 1.00 62.88 488 ILE A CA 1
ATOM 3904 C C . ILE A 1 488 ? -11.399 -23.477 20.606 1.00 62.88 488 ILE A C 1
ATOM 3906 O O . ILE A 1 488 ? -12.351 -24.139 21.021 1.00 62.88 488 ILE A O 1
ATOM 3910 N N . THR A 1 489 ? -10.419 -23.037 21.391 1.00 67.75 489 THR A N 1
ATOM 3911 C CA . THR A 1 489 ? -10.461 -23.208 22.841 1.00 67.75 489 THR A CA 1
ATOM 3912 C C . THR A 1 489 ? -11.472 -22.242 23.442 1.00 67.75 489 THR A C 1
ATOM 3914 O O . THR A 1 489 ? -11.758 -21.181 22.878 1.00 67.75 489 THR A O 1
ATOM 3917 N N . GLU A 1 490 ? -12.006 -22.592 24.607 1.00 69.75 490 GLU A N 1
ATOM 3918 C CA . GLU A 1 490 ? -12.900 -21.711 25.360 1.00 69.75 490 GLU A CA 1
ATOM 3919 C C . GLU A 1 490 ? -12.249 -20.341 25.627 1.00 69.75 490 GLU A C 1
ATOM 3921 O O . GLU A 1 490 ? -12.887 -19.309 25.419 1.00 69.75 490 GLU A O 1
ATOM 3926 N N . ASP A 1 491 ? -10.943 -20.324 25.921 1.00 70.56 491 ASP A N 1
ATOM 3927 C CA . ASP A 1 491 ? -10.147 -19.103 26.098 1.00 70.56 491 ASP A CA 1
ATOM 3928 C C . ASP A 1 491 ? -10.197 -18.173 24.874 1.00 70.56 491 ASP A C 1
ATOM 3930 O O . ASP A 1 491 ? -10.248 -16.951 25.017 1.00 70.56 491 ASP A O 1
ATOM 3934 N N . MET A 1 492 ? -10.197 -18.725 23.653 1.00 70.81 492 MET A N 1
ATOM 3935 C CA . MET A 1 492 ? -10.298 -17.926 22.426 1.00 70.81 492 MET A CA 1
ATOM 3936 C C . MET A 1 492 ? -11.700 -17.330 22.258 1.00 70.81 492 MET A C 1
ATOM 3938 O O . MET A 1 492 ? -11.824 -16.181 21.831 1.00 70.81 492 MET A O 1
ATOM 3942 N N . VAL A 1 493 ? -12.752 -18.078 22.613 1.00 75.44 493 VAL A N 1
ATOM 3943 C CA . VAL A 1 493 ? -14.141 -17.589 22.558 1.00 75.44 493 VAL A CA 1
ATOM 3944 C C . VAL A 1 493 ? -14.350 -16.462 23.565 1.00 75.44 493 VAL A C 1
ATOM 3946 O O . VAL A 1 493 ? -14.871 -15.410 23.196 1.00 75.44 493 VAL A O 1
ATOM 3949 N N . GLN A 1 494 ? -13.888 -16.638 24.806 1.00 74.94 494 GLN A N 1
ATOM 3950 C CA . GLN A 1 494 ? -13.935 -15.593 25.832 1.00 74.94 494 GLN A CA 1
ATOM 3951 C C . GLN A 1 494 ? -13.144 -14.355 25.403 1.00 74.94 494 GLN A C 1
ATOM 3953 O O . GLN A 1 494 ? -13.611 -13.224 25.546 1.00 74.94 494 GLN A O 1
ATOM 3958 N N . PHE A 1 495 ? -11.968 -14.553 24.803 1.00 76.31 495 PHE A N 1
ATOM 3959 C CA . PHE A 1 495 ? -11.147 -13.453 24.316 1.00 76.31 495 PHE A CA 1
ATOM 3960 C C . PHE A 1 495 ? -11.854 -12.620 23.232 1.00 76.31 495 PHE A C 1
ATOM 3962 O O . PHE A 1 495 ? -11.835 -11.388 23.304 1.00 76.31 495 PHE A O 1
ATOM 3969 N N . ILE A 1 496 ? -12.513 -13.269 22.265 1.00 76.00 496 ILE A N 1
ATOM 3970 C CA . ILE A 1 496 ? -13.305 -12.598 21.219 1.00 76.00 496 ILE A CA 1
ATOM 3971 C C . ILE A 1 496 ? -14.532 -11.915 21.833 1.00 76.00 496 ILE A C 1
ATOM 3973 O O . ILE A 1 496 ? -14.819 -10.762 21.510 1.00 76.00 496 ILE A O 1
ATOM 3977 N N . ALA A 1 497 ? -15.229 -12.581 22.757 1.00 76.81 497 ALA A N 1
ATOM 3978 C CA . ALA A 1 497 ? -16.391 -12.021 23.440 1.00 76.81 497 ALA A CA 1
ATOM 3979 C C . ALA A 1 497 ? -16.051 -10.732 24.203 1.00 76.81 497 ALA A C 1
ATOM 3981 O O . ALA A 1 497 ? -16.838 -9.784 24.175 1.00 76.81 497 ALA A O 1
ATOM 3982 N N . LYS A 1 498 ? -14.865 -10.668 24.815 1.00 77.44 498 LYS A N 1
ATOM 3983 C CA . LYS A 1 498 ? -14.392 -9.498 25.560 1.00 77.44 498 LYS A CA 1
ATOM 3984 C C . LYS A 1 498 ? -13.915 -8.353 24.665 1.00 77.44 498 LYS A C 1
ATOM 3986 O O . LYS A 1 498 ? -14.218 -7.197 24.951 1.00 77.44 498 LYS A O 1
ATOM 3991 N N . ASN A 1 499 ? -13.161 -8.654 23.605 1.00 76.38 499 ASN A N 1
ATOM 3992 C CA . ASN A 1 499 ? -12.387 -7.638 22.878 1.00 76.38 499 ASN A CA 1
ATOM 3993 C C . ASN A 1 499 ? -12.917 -7.285 21.478 1.00 76.38 499 ASN A C 1
ATOM 3995 O O . ASN A 1 499 ? -12.507 -6.263 20.932 1.00 76.38 499 ASN A O 1
ATOM 3999 N N . CYS A 1 500 ? -13.806 -8.092 20.895 1.00 76.75 500 CYS A N 1
ATOM 4000 C CA . CYS A 1 500 ? -14.365 -7.866 19.555 1.00 76.75 500 CYS A CA 1
ATOM 4001 C C . CYS A 1 500 ? -15.858 -7.523 19.617 1.00 76.75 500 CYS A C 1
ATOM 4003 O O . CYS A 1 500 ? -16.526 -7.819 20.607 1.00 76.75 500 CYS A O 1
ATOM 4005 N N . GLY A 1 501 ? -16.410 -6.928 18.565 1.00 76.12 501 GLY A N 1
ATOM 4006 C CA . GLY A 1 501 ? -17.834 -6.635 18.423 1.00 76.12 501 GLY A CA 1
ATOM 4007 C C . GLY A 1 501 ? -18.690 -7.853 18.069 1.00 76.12 501 GLY A C 1
ATOM 4008 O O . GLY A 1 501 ? -18.213 -8.963 17.801 1.00 76.12 501 GLY A O 1
ATOM 4009 N N . HIS A 1 502 ? -20.005 -7.646 18.067 1.00 77.50 502 HIS A N 1
ATOM 4010 C CA . HIS A 1 502 ? -21.009 -8.688 17.837 1.00 77.50 502 HIS A CA 1
ATOM 4011 C C . HIS A 1 502 ? -20.905 -9.347 16.448 1.00 77.50 502 HIS A C 1
ATOM 4013 O O . HIS A 1 502 ? -21.261 -10.515 16.305 1.00 77.50 502 HIS A O 1
ATOM 4019 N N . SER A 1 503 ? -20.386 -8.654 15.426 1.00 77.81 503 SER A N 1
ATOM 4020 C CA . SER A 1 503 ? -20.228 -9.215 14.071 1.00 77.81 503 SER A CA 1
ATOM 4021 C C . SER A 1 503 ? -19.170 -10.322 14.009 1.00 77.81 503 SER A C 1
ATOM 4023 O O . SER A 1 503 ? -19.424 -11.381 13.436 1.00 77.81 503 SER A O 1
ATOM 4025 N N . ALA A 1 504 ? -18.019 -10.130 14.663 1.00 75.94 504 ALA A N 1
ATOM 4026 C CA . ALA A 1 504 ? -17.002 -11.174 14.793 1.00 75.94 504 ALA A CA 1
ATOM 4027 C C . ALA A 1 504 ? -17.546 -12.382 15.577 1.00 75.94 504 ALA A C 1
ATOM 4029 O O . ALA A 1 504 ? -17.366 -13.530 15.165 1.00 75.94 504 ALA A O 1
ATOM 4030 N N . MET A 1 505 ? -18.291 -12.119 16.658 1.00 76.81 505 MET A N 1
ATOM 4031 C CA . MET A 1 505 ? -18.949 -13.156 17.458 1.00 76.81 505 MET A CA 1
ATOM 4032 C C . MET A 1 505 ? -19.999 -13.934 16.647 1.00 76.81 505 MET A C 1
ATOM 4034 O O . MET A 1 505 ? -20.043 -15.160 16.699 1.00 76.81 505 MET A O 1
ATOM 4038 N N . LYS A 1 506 ? -20.807 -13.252 15.828 1.00 76.44 506 LYS A N 1
ATOM 4039 C CA . LYS A 1 506 ? -21.788 -13.880 14.932 1.00 76.44 506 LYS A CA 1
ATOM 4040 C C . LYS A 1 506 ? -21.124 -14.827 13.936 1.00 76.44 506 LYS A C 1
ATOM 4042 O O . LYS A 1 506 ? -21.581 -15.959 13.791 1.00 76.44 506 LYS A O 1
ATOM 4047 N N . SER A 1 507 ? -20.058 -14.386 13.267 1.00 74.81 507 SER A N 1
ATOM 4048 C CA . SER A 1 507 ? -19.322 -15.210 12.298 1.00 74.81 507 SER A CA 1
ATOM 4049 C C . SER A 1 507 ? -18.675 -16.431 12.956 1.00 74.81 507 SER A C 1
ATOM 4051 O O . SER A 1 507 ? -18.714 -17.524 12.389 1.00 74.81 507 SER A O 1
ATOM 4053 N N . LEU A 1 508 ? -18.138 -16.269 14.172 1.00 74.75 508 LEU A N 1
ATOM 4054 C CA . LEU A 1 508 ? -17.619 -17.372 14.984 1.00 74.75 508 LEU A CA 1
ATOM 4055 C C . LEU A 1 508 ? -18.716 -18.413 15.262 1.00 74.75 508 LEU A C 1
ATOM 4057 O O . LEU A 1 508 ? -18.500 -19.600 15.032 1.00 74.75 508 LEU A O 1
ATOM 4061 N N . MET A 1 509 ? -19.903 -17.966 15.683 1.00 71.56 509 MET A N 1
ATOM 4062 C CA . MET A 1 509 ? -21.035 -18.841 16.016 1.00 71.56 509 MET A CA 1
ATOM 4063 C C . MET A 1 509 ? -21.646 -19.530 14.788 1.00 71.56 509 MET A C 1
ATOM 4065 O O . MET A 1 509 ? -21.929 -20.725 14.833 1.00 71.56 509 MET A O 1
ATOM 4069 N N . GLN A 1 510 ? -21.794 -18.825 13.660 1.00 70.88 510 GLN A N 1
ATOM 4070 C CA . GLN A 1 510 ? -22.318 -19.401 12.412 1.00 70.88 510 GLN A CA 1
ATOM 4071 C C . GLN A 1 510 ? -21.434 -20.520 11.850 1.00 70.88 510 GLN A C 1
ATOM 4073 O O . GLN A 1 510 ? -21.951 -21.468 11.263 1.00 70.88 510 GLN A O 1
ATOM 4078 N N . LYS A 1 511 ? -20.111 -20.440 12.036 1.00 65.94 511 LYS A N 1
ATOM 4079 C CA . LYS A 1 511 ? -19.178 -21.489 11.598 1.00 65.94 511 LYS A CA 1
ATOM 4080 C C . LYS A 1 511 ? -19.104 -22.694 12.550 1.00 65.94 511 LYS A C 1
ATOM 4082 O O . LYS A 1 511 ? -18.503 -23.698 12.180 1.00 65.94 511 LYS A O 1
ATOM 4087 N N . ARG A 1 512 ? -19.688 -22.620 13.755 1.00 62.75 512 ARG A N 1
ATOM 4088 C CA . ARG A 1 512 ? -19.496 -23.594 14.851 1.00 62.75 512 ARG A CA 1
ATOM 4089 C C . ARG A 1 512 ? -20.794 -24.068 15.514 1.00 62.75 512 ARG A C 1
ATOM 4091 O O . ARG A 1 512 ? -20.769 -24.397 16.698 1.00 62.75 512 ARG A O 1
ATOM 4098 N N . SER A 1 513 ? -21.897 -24.180 14.770 1.00 52.38 513 SER A N 1
ATOM 4099 C CA . SER A 1 513 ? -23.196 -24.551 15.351 1.00 52.38 513 SER A CA 1
ATOM 4100 C C . SER A 1 513 ? -23.184 -25.816 16.233 1.00 52.38 513 SER A C 1
ATOM 4102 O O . SER A 1 513 ? -24.002 -25.885 17.131 1.00 52.38 513 SER A O 1
ATOM 4104 N N . ALA A 1 514 ? -22.239 -26.759 16.084 1.00 45.81 514 ALA A N 1
ATOM 4105 C CA . ALA A 1 514 ? -22.214 -28.010 16.857 1.00 45.81 514 ALA A CA 1
ATOM 4106 C C . ALA A 1 514 ? -21.332 -28.050 18.139 1.00 45.81 514 ALA A C 1
ATOM 4108 O O . ALA A 1 514 ? -21.639 -28.838 19.032 1.00 45.81 514 ALA A O 1
ATOM 4109 N N . ASP A 1 515 ? -20.271 -27.234 18.278 1.00 50.62 515 ASP A N 1
ATOM 4110 C CA . ASP A 1 515 ? -19.238 -27.439 19.331 1.00 50.62 515 ASP A CA 1
ATOM 4111 C C . ASP A 1 515 ? -19.112 -26.307 20.366 1.00 50.62 515 ASP A C 1
ATOM 4113 O O . ASP A 1 515 ? -18.513 -26.500 21.427 1.00 50.62 515 ASP A O 1
ATOM 4117 N N . ALA A 1 516 ? -19.636 -25.112 20.082 1.00 54.03 516 ALA A N 1
ATOM 4118 C CA . ALA A 1 516 ? -19.566 -23.991 21.016 1.00 54.03 516 ALA A CA 1
ATOM 4119 C C . ALA A 1 516 ? -20.653 -24.139 22.092 1.00 54.03 516 ALA A C 1
ATOM 4121 O O . ALA A 1 516 ? -21.768 -23.640 21.947 1.00 54.03 516 ALA A O 1
ATOM 4122 N N . LYS A 1 517 ? -20.343 -24.844 23.184 1.00 60.41 517 LYS A N 1
ATOM 4123 C CA . LYS A 1 517 ? -21.199 -24.818 24.376 1.00 60.41 517 LYS A CA 1
ATOM 4124 C C . LYS A 1 517 ? -21.153 -23.414 24.970 1.00 60.41 517 LYS A C 1
ATOM 4126 O O . LYS A 1 517 ? -20.079 -22.915 25.289 1.00 60.41 517 LYS A O 1
ATOM 4131 N N . VAL A 1 518 ? -22.314 -22.786 25.133 1.00 64.12 518 VAL A N 1
ATOM 4132 C CA . VAL A 1 518 ? -22.419 -21.547 25.907 1.00 64.12 518 VAL A CA 1
ATOM 4133 C C . VAL A 1 518 ? -22.134 -21.902 27.371 1.00 64.12 518 VAL A C 1
ATOM 4135 O O . VAL A 1 518 ? -22.850 -22.713 27.958 1.00 64.12 518 VAL A O 1
ATOM 4138 N N . THR A 1 519 ? -21.058 -21.357 27.939 1.00 70.94 519 THR A N 1
ATOM 4139 C CA . THR A 1 519 ? -20.673 -21.557 29.345 1.00 70.94 519 THR A CA 1
ATOM 4140 C C . THR A 1 519 ? -21.102 -20.369 30.204 1.00 70.94 519 THR A C 1
ATOM 4142 O O . THR A 1 519 ? -21.394 -19.286 29.688 1.00 70.94 519 THR A O 1
ATOM 4145 N N . SER A 1 520 ? -21.180 -20.565 31.523 1.00 69.06 520 SER A N 1
ATOM 4146 C CA . SER A 1 520 ? -21.483 -19.482 32.470 1.00 69.06 520 SER A CA 1
ATOM 4147 C C . SER A 1 520 ? -20.446 -18.359 32.390 1.00 69.06 520 SER A C 1
ATOM 4149 O O . SER A 1 520 ? -20.813 -17.188 32.362 1.00 69.06 520 SER A O 1
ATOM 4151 N N . GLU A 1 521 ? -19.170 -18.721 32.247 1.00 74.19 521 GLU A N 1
ATOM 4152 C CA . GLU A 1 521 ? -18.057 -17.775 32.121 1.00 74.19 521 GLU A CA 1
ATOM 4153 C C . GLU A 1 521 ? -18.160 -16.928 30.841 1.00 74.19 521 GLU A C 1
ATOM 4155 O O . GLU A 1 521 ? -17.860 -15.732 30.836 1.00 74.19 521 GLU A O 1
ATOM 4160 N N . LEU A 1 522 ? -18.660 -17.515 29.746 1.00 76.62 522 LEU A N 1
ATOM 4161 C CA . LEU A 1 522 ? -18.915 -16.779 28.510 1.00 76.62 522 LEU A CA 1
ATOM 4162 C C . LEU A 1 522 ? -20.054 -15.761 28.673 1.00 76.62 522 LEU A C 1
ATOM 4164 O O . LEU A 1 522 ? -19.931 -14.636 28.189 1.00 76.62 522 LEU A O 1
ATOM 4168 N N . LEU A 1 523 ? -21.147 -16.123 29.357 1.00 75.44 523 LEU A N 1
ATOM 4169 C CA . LEU A 1 523 ? -22.246 -15.187 29.633 1.00 75.44 523 LEU A CA 1
ATOM 4170 C C . LEU A 1 523 ? -21.789 -14.023 30.509 1.00 75.44 523 LEU A C 1
ATOM 4172 O O . LEU A 1 523 ? -22.120 -12.880 30.201 1.00 75.44 523 LEU A O 1
ATOM 4176 N N . LYS A 1 524 ? -20.994 -14.315 31.542 1.00 77.44 524 LYS A N 1
ATOM 4177 C CA . LYS A 1 524 ? -20.366 -13.313 32.404 1.00 77.44 524 LYS A CA 1
ATOM 4178 C C . LYS A 1 524 ? -19.541 -12.317 31.582 1.00 77.44 524 LYS A C 1
ATOM 4180 O O . LYS A 1 524 ? -19.830 -11.125 31.570 1.00 77.44 524 LYS A O 1
ATOM 4185 N N . THR A 1 525 ? -18.607 -12.833 30.781 1.00 81.12 525 THR A N 1
ATOM 4186 C CA . THR A 1 525 ? -17.730 -12.021 29.919 1.00 81.12 525 THR A CA 1
ATOM 4187 C C . THR A 1 525 ? -18.519 -11.130 28.950 1.00 81.12 525 THR A C 1
ATOM 4189 O O . THR A 1 525 ? -18.103 -10.017 28.629 1.00 81.12 525 THR A O 1
ATOM 4192 N N . ILE A 1 526 ? -19.661 -11.611 28.449 1.00 80.25 526 ILE A N 1
ATOM 4193 C CA . ILE A 1 526 ? -20.520 -10.840 27.543 1.00 80.25 526 ILE A CA 1
ATOM 4194 C C . ILE A 1 526 ? -21.300 -9.765 28.297 1.00 80.25 526 ILE A C 1
ATOM 4196 O O . ILE A 1 526 ? -21.405 -8.653 27.781 1.00 80.25 526 ILE A O 1
ATOM 4200 N N . ALA A 1 527 ? -21.825 -10.077 29.485 1.00 79.06 527 ALA A N 1
ATOM 4201 C CA . ALA A 1 527 ? -22.582 -9.147 30.323 1.00 79.06 527 ALA A CA 1
ATOM 4202 C C . ALA A 1 527 ? -21.748 -7.925 30.743 1.00 79.06 527 ALA A C 1
ATOM 4204 O O . ALA A 1 527 ? -22.283 -6.819 30.792 1.00 79.06 527 ALA A O 1
ATOM 4205 N N . GLU A 1 528 ? -20.437 -8.093 30.932 1.00 79.25 528 GLU A N 1
ATOM 4206 C CA . GLU A 1 528 ? -19.483 -7.001 31.193 1.00 79.25 528 GLU A CA 1
ATOM 4207 C C . GLU A 1 528 ? -19.320 -6.024 30.002 1.00 79.25 528 GLU A C 1
ATOM 4209 O O . GLU A 1 528 ? -18.857 -4.891 30.156 1.00 79.25 528 GLU A O 1
ATOM 4214 N N . GLY A 1 529 ? -19.651 -6.451 28.778 1.00 76.44 529 GLY A N 1
ATOM 4215 C CA . GLY A 1 529 ? -19.303 -5.748 27.541 1.00 76.44 529 GLY A CA 1
ATOM 4216 C C . GLY A 1 529 ? -20.246 -4.604 27.134 1.00 76.44 529 GLY A C 1
ATOM 4217 O O . GLY A 1 529 ? -21.415 -4.544 27.507 1.00 76.44 529 GLY A O 1
ATOM 4218 N N . ARG A 1 530 ? -19.755 -3.705 26.263 1.00 71.62 530 ARG A N 1
ATOM 4219 C CA . ARG A 1 530 ? -20.559 -2.609 25.672 1.00 71.62 530 ARG A CA 1
ATOM 4220 C C . ARG A 1 530 ? -21.647 -3.075 24.694 1.00 71.62 530 ARG A C 1
ATOM 4222 O O . ARG A 1 530 ? -22.709 -2.472 24.654 1.00 71.62 530 ARG A O 1
ATOM 4229 N N . GLU A 1 531 ? -21.387 -4.137 23.930 1.00 76.50 531 GLU A N 1
ATOM 4230 C CA . GLU A 1 531 ? -22.326 -4.742 22.956 1.00 76.50 531 GLU A CA 1
ATOM 4231 C C . GLU A 1 531 ? -22.948 -6.037 23.506 1.00 76.50 531 GLU A C 1
ATOM 4233 O O . GLU A 1 531 ? -23.092 -7.042 22.805 1.00 76.50 531 GLU A O 1
ATOM 4238 N N . ALA A 1 532 ? -23.222 -6.059 24.814 1.00 78.31 532 ALA A N 1
ATOM 4239 C CA . ALA A 1 532 ? -23.741 -7.237 25.499 1.00 78.31 532 ALA A CA 1
ATOM 4240 C C . ALA A 1 532 ? -25.092 -7.688 24.927 1.00 78.31 532 ALA A C 1
ATOM 4242 O O . ALA A 1 532 ? -25.308 -8.886 24.781 1.00 78.31 532 ALA A O 1
ATOM 4243 N N . ILE A 1 533 ? -25.979 -6.752 24.562 1.00 74.88 533 ILE A N 1
ATOM 4244 C CA . ILE A 1 533 ? -27.312 -7.076 24.035 1.00 74.88 533 ILE A CA 1
ATOM 4245 C C . ILE A 1 533 ? -27.196 -7.843 22.726 1.00 74.88 533 ILE A C 1
ATOM 4247 O O . ILE A 1 533 ? -27.703 -8.955 22.639 1.00 74.88 533 ILE A O 1
ATOM 4251 N N . GLU A 1 534 ? -26.510 -7.284 21.729 1.00 76.94 534 GLU A N 1
ATOM 4252 C CA . GLU A 1 534 ? -26.392 -7.889 20.405 1.00 76.94 534 GLU A CA 1
ATOM 4253 C C . GLU A 1 534 ? -25.698 -9.253 20.497 1.00 76.94 534 GLU A C 1
ATOM 4255 O O . GLU A 1 534 ? -26.112 -10.216 19.853 1.00 76.94 534 GLU A O 1
ATOM 4260 N N . LYS A 1 535 ? -24.668 -9.372 21.345 1.00 77.38 535 LYS A N 1
ATOM 4261 C CA . LYS A 1 535 ? -23.976 -10.645 21.599 1.00 77.38 535 LYS A CA 1
ATOM 4262 C C . LYS A 1 535 ? -24.858 -11.665 22.322 1.00 77.38 535 LYS A C 1
ATOM 4264 O O . LYS A 1 535 ? -24.813 -12.843 21.972 1.00 77.38 535 LYS A O 1
ATOM 4269 N N . MET A 1 536 ? -25.659 -11.245 23.300 1.00 74.19 536 MET A N 1
ATOM 4270 C CA . MET A 1 536 ? -26.595 -12.127 24.000 1.00 74.19 536 MET A CA 1
ATOM 4271 C C . MET A 1 536 ? -27.743 -12.558 23.096 1.00 74.19 536 MET A C 1
ATOM 4273 O O . MET A 1 536 ? -28.057 -13.739 23.069 1.00 74.19 536 MET A O 1
ATOM 4277 N N . GLU A 1 537 ? -28.329 -11.655 22.311 1.00 72.38 537 GLU A N 1
ATOM 4278 C CA . GLU A 1 537 ? -29.340 -12.003 21.310 1.00 72.38 537 GLU A CA 1
ATOM 4279 C C . GLU A 1 537 ? -28.786 -13.043 20.332 1.00 72.38 537 GLU A C 1
ATOM 4281 O O . GLU A 1 537 ? -29.427 -14.062 20.100 1.00 72.38 537 GLU A O 1
ATOM 4286 N N . LEU A 1 538 ? -27.551 -12.880 19.841 1.00 71.12 538 LEU A N 1
ATOM 4287 C CA . LEU A 1 538 ? -26.909 -13.867 18.964 1.00 71.12 538 LEU A CA 1
ATOM 4288 C C . LEU A 1 538 ? -26.774 -15.263 19.593 1.00 71.12 538 LEU A C 1
ATOM 4290 O O . LEU A 1 538 ? -26.951 -16.257 18.888 1.00 71.12 538 LEU A O 1
ATOM 4294 N N . LEU A 1 539 ? -26.465 -15.346 20.890 1.00 67.81 539 LEU A N 1
ATOM 4295 C CA . LEU A 1 539 ? -26.311 -16.619 21.603 1.00 67.81 539 LEU A CA 1
ATOM 4296 C C . LEU A 1 539 ? -27.641 -17.220 22.072 1.00 67.81 539 LEU A C 1
ATOM 4298 O O . LEU A 1 539 ? -27.766 -18.441 22.154 1.00 67.81 539 LEU A O 1
ATOM 4302 N N . LEU A 1 540 ? -28.630 -16.381 22.380 1.00 63.44 540 LEU A N 1
ATOM 4303 C CA . LEU A 1 540 ? -29.888 -16.779 23.011 1.00 63.44 540 LEU A CA 1
ATOM 4304 C C . LEU A 1 540 ? -31.060 -16.906 22.019 1.00 63.44 540 LEU A C 1
ATOM 4306 O O . LEU A 1 540 ? -32.055 -17.552 22.358 1.00 63.44 540 LEU A O 1
ATOM 4310 N N . ASP A 1 541 ? -30.984 -16.339 20.805 1.00 57.00 541 ASP A N 1
ATOM 4311 C CA . ASP A 1 541 ? -32.103 -16.313 19.843 1.00 57.00 541 ASP A CA 1
ATOM 4312 C C . ASP A 1 541 ? -32.339 -17.614 19.062 1.00 57.00 541 ASP A C 1
ATOM 4314 O O . ASP A 1 541 ? -33.326 -17.697 18.330 1.00 57.00 541 ASP A O 1
ATOM 4318 N N . GLY A 1 542 ? -31.500 -18.646 19.179 1.00 51.09 542 GLY A N 1
ATOM 4319 C CA . GLY A 1 542 ? -31.742 -19.942 18.515 1.00 51.09 542 GLY A CA 1
ATOM 4320 C C . GLY A 1 542 ? -31.833 -19.889 16.977 1.00 51.09 542 GLY A C 1
ATOM 4321 O O . GLY A 1 542 ? -32.162 -20.886 16.341 1.00 51.09 542 GLY A O 1
ATOM 4322 N N . LYS A 1 543 ? -31.530 -18.742 16.348 1.00 45.78 543 LYS A N 1
ATOM 4323 C CA . LYS A 1 543 ? -31.447 -18.580 14.883 1.00 45.78 543 LYS A CA 1
ATOM 4324 C C . LYS A 1 543 ? -30.119 -19.075 14.299 1.00 45.78 543 LYS A C 1
ATOM 4326 O O . LYS A 1 543 ? -29.993 -19.172 13.082 1.00 45.78 543 LYS A O 1
ATOM 4331 N N . GLY A 1 544 ? -29.151 -19.418 15.149 1.00 41.72 544 GLY A N 1
ATOM 4332 C CA . GLY A 1 544 ? -28.061 -20.332 14.817 1.00 41.72 544 GLY A CA 1
ATOM 4333 C C . GLY A 1 544 ? -28.509 -21.753 15.136 1.00 41.72 544 GLY A C 1
ATOM 4334 O O . GLY A 1 544 ? -28.254 -22.243 16.232 1.00 41.72 544 GLY A O 1
ATOM 4335 N N . ALA A 1 545 ? -29.253 -22.368 14.216 1.00 36.62 545 ALA A N 1
ATOM 4336 C CA . ALA A 1 545 ? -29.697 -23.750 14.349 1.00 36.62 545 ALA A CA 1
ATOM 4337 C C . ALA A 1 545 ? -28.495 -24.661 14.679 1.00 36.62 545 ALA A C 1
ATOM 4339 O O . ALA A 1 545 ? -27.474 -24.574 14.002 1.00 36.62 545 ALA A O 1
ATOM 4340 N N . ASP A 1 546 ? -28.659 -25.488 15.715 1.00 40.84 546 ASP A N 1
ATOM 4341 C CA . ASP A 1 546 ? -27.733 -26.454 16.339 1.00 40.84 546 ASP A CA 1
ATOM 4342 C C . ASP A 1 546 ? -26.887 -26.031 17.546 1.00 40.84 546 ASP A C 1
ATOM 4344 O O . ASP A 1 546 ? -26.369 -26.932 18.213 1.00 40.84 546 ASP A O 1
ATOM 4348 N N . ILE A 1 547 ? -26.830 -24.753 17.954 1.00 45.00 547 ILE A N 1
ATOM 4349 C CA . ILE A 1 547 ? -26.191 -24.448 19.247 1.00 45.00 547 ILE A CA 1
ATOM 4350 C C . ILE A 1 547 ? -27.105 -24.988 20.341 1.00 45.00 547 ILE A C 1
ATOM 4352 O O . ILE A 1 547 ? -28.141 -24.405 20.667 1.00 45.00 547 ILE A O 1
ATOM 4356 N N . CYS A 1 548 ? -26.720 -26.137 20.892 1.00 39.66 548 CYS A N 1
ATOM 4357 C CA . CYS A 1 548 ? -27.303 -26.717 22.082 1.00 39.66 548 CYS A CA 1
ATOM 4358 C C . CYS A 1 548 ? -27.066 -25.743 23.242 1.00 39.66 548 CYS A C 1
ATOM 4360 O O . CYS A 1 548 ? -26.167 -25.944 24.059 1.00 39.66 548 CYS A O 1
ATOM 4362 N N . VAL A 1 549 ? -27.898 -24.703 23.355 1.00 45.78 549 VAL A N 1
ATOM 4363 C CA . VAL A 1 549 ? -28.271 -24.168 24.661 1.00 45.78 549 VAL A CA 1
ATOM 4364 C C . VAL A 1 549 ? -28.946 -25.353 25.325 1.00 45.78 549 VAL A C 1
ATOM 4366 O O . VAL A 1 549 ? -30.131 -25.609 25.113 1.00 45.78 549 VAL A O 1
ATOM 4369 N N . GLY A 1 550 ? -28.139 -26.201 25.970 1.00 40.84 550 GLY A N 1
ATOM 4370 C CA . GLY A 1 550 ? -28.633 -27.406 26.603 1.00 40.84 550 GLY A CA 1
ATOM 4371 C C . GLY A 1 550 ? -29.825 -26.985 27.441 1.00 40.84 550 GLY A C 1
ATOM 4372 O O . GLY A 1 550 ? -29.745 -25.968 28.131 1.00 40.84 550 GLY A O 1
ATOM 4373 N N . ALA A 1 551 ? -30.922 -27.735 27.371 1.00 40.78 551 ALA A N 1
ATOM 4374 C CA . ALA A 1 551 ? -32.175 -27.460 28.080 1.00 40.78 551 ALA A CA 1
ATOM 4375 C C . ALA A 1 551 ? -32.033 -27.393 29.628 1.00 40.78 551 ALA A C 1
ATOM 4377 O O . ALA A 1 551 ? -33.025 -27.423 30.343 1.00 40.78 551 ALA A O 1
ATOM 4378 N N . ASN A 1 552 ? -30.796 -27.314 30.127 1.00 43.53 552 ASN A N 1
ATOM 4379 C CA . ASN A 1 552 ? -30.328 -27.326 31.499 1.00 43.53 552 ASN A CA 1
ATOM 4380 C C . ASN A 1 552 ? -29.233 -26.272 31.791 1.00 43.53 552 ASN A C 1
ATOM 4382 O O . ASN A 1 552 ? -28.600 -26.354 32.841 1.00 43.53 552 ASN A O 1
ATOM 4386 N N . MET A 1 553 ? -28.935 -25.322 30.892 1.00 52.28 553 MET A N 1
ATOM 4387 C CA . MET A 1 553 ? -27.984 -24.251 31.218 1.00 52.28 553 MET A CA 1
ATOM 4388 C C . MET A 1 553 ? -28.630 -23.315 32.243 1.00 52.28 553 MET A C 1
ATOM 4390 O O . MET A 1 553 ? -29.459 -22.506 31.869 1.00 52.28 553 MET A O 1
ATOM 4394 N N . ALA A 1 554 ? -28.291 -23.416 33.524 1.00 56.69 554 ALA A N 1
ATOM 4395 C CA . ALA A 1 554 ? -28.758 -22.451 34.514 1.00 56.69 554 ALA A CA 1
ATOM 4396 C C . ALA A 1 554 ? -28.038 -21.110 34.297 1.00 56.69 554 ALA A C 1
ATOM 4398 O O . ALA A 1 554 ? -26.808 -21.071 34.272 1.00 56.69 554 ALA A O 1
ATOM 4399 N N . ILE A 1 555 ? -28.787 -20.016 34.139 1.00 64.81 555 ILE A N 1
ATOM 4400 C CA . ILE A 1 555 ? -28.227 -18.665 34.291 1.00 64.81 555 ILE A CA 1
ATOM 4401 C C . ILE A 1 555 ? -27.643 -18.571 35.704 1.00 64.81 555 ILE A C 1
ATOM 4403 O O . ILE A 1 555 ? -28.339 -18.854 36.680 1.00 64.81 555 ILE A O 1
ATOM 4407 N N . THR A 1 556 ? -26.360 -18.226 35.806 1.00 72.00 556 THR A N 1
ATOM 4408 C CA . THR A 1 556 ? -25.675 -18.080 37.091 1.00 72.00 556 THR A CA 1
ATOM 4409 C C . THR A 1 556 ? -25.979 -16.725 37.713 1.00 72.00 556 THR A C 1
ATOM 4411 O O . THR A 1 556 ? -26.199 -15.738 37.011 1.00 72.00 556 THR A O 1
ATOM 4414 N N . GLU A 1 557 ? -25.955 -16.679 39.042 1.00 75.50 557 GLU A N 1
ATOM 4415 C CA . GLU A 1 557 ? -26.035 -15.442 39.821 1.00 75.50 557 GLU A CA 1
ATOM 4416 C C . GLU A 1 557 ? -24.973 -14.426 39.369 1.00 75.50 557 GLU A C 1
ATOM 4418 O O . GLU A 1 557 ? -25.297 -13.271 39.114 1.00 75.50 557 GLU A O 1
ATOM 4423 N N . GLU A 1 558 ? -23.744 -14.888 39.122 1.00 78.44 558 GLU A N 1
ATOM 4424 C CA . GLU A 1 558 ? -22.629 -14.069 38.626 1.00 78.44 558 GLU A CA 1
ATOM 4425 C C . GLU A 1 558 ? -22.941 -13.339 37.309 1.00 78.44 558 GLU A C 1
ATOM 4427 O O . GLU A 1 558 ? -22.604 -12.169 37.159 1.00 78.44 558 GLU A O 1
ATOM 4432 N N . ALA A 1 559 ? -23.629 -13.979 36.357 1.00 76.50 559 ALA A N 1
ATOM 4433 C CA . ALA A 1 559 ? -23.994 -13.319 35.100 1.00 76.50 559 ALA A CA 1
ATOM 4434 C C . ALA A 1 559 ? -25.033 -12.202 35.313 1.00 76.50 559 ALA A C 1
ATOM 4436 O O . ALA A 1 559 ? -25.048 -11.220 34.570 1.00 76.50 559 ALA A O 1
ATOM 4437 N N . VAL A 1 560 ? -25.895 -12.343 36.327 1.00 79.06 560 VAL A N 1
ATOM 4438 C CA . VAL A 1 560 ? -26.866 -11.312 36.721 1.00 79.06 560 VAL A CA 1
ATOM 4439 C C . VAL A 1 560 ? -26.175 -10.176 37.478 1.00 79.06 560 VAL A C 1
ATOM 4441 O O . VAL A 1 560 ? -26.526 -9.022 37.248 1.00 79.06 560 VAL A O 1
ATOM 4444 N N . ILE A 1 561 ? -25.172 -10.478 38.309 1.00 82.62 561 ILE A N 1
ATOM 4445 C CA . ILE A 1 561 ? -24.324 -9.478 38.978 1.00 82.62 561 ILE A CA 1
ATOM 4446 C C . ILE A 1 561 ? -23.603 -8.611 37.937 1.00 82.62 561 ILE A C 1
ATOM 4448 O O . ILE A 1 561 ? -23.733 -7.390 37.971 1.00 82.62 561 ILE A O 1
ATOM 4452 N N . GLU A 1 562 ? -22.935 -9.205 36.943 1.00 84.56 562 GLU A N 1
ATOM 4453 C CA . GLU A 1 562 ? -22.263 -8.415 35.896 1.00 84.56 562 GLU A CA 1
ATOM 4454 C C . GLU A 1 562 ? -23.252 -7.599 35.050 1.00 84.56 562 GLU A C 1
ATOM 4456 O O . GLU A 1 562 ? -22.986 -6.450 34.693 1.00 84.56 562 GLU A O 1
ATOM 4461 N N . ALA A 1 563 ? -24.434 -8.155 34.759 1.00 82.88 563 ALA A N 1
ATOM 4462 C CA . ALA A 1 563 ? -25.492 -7.417 34.074 1.00 82.88 563 ALA A CA 1
ATOM 4463 C C . ALA A 1 563 ? -25.985 -6.220 34.905 1.00 82.88 563 ALA A C 1
ATOM 4465 O O . ALA A 1 563 ? -26.181 -5.135 34.357 1.00 82.88 563 ALA A O 1
ATOM 4466 N N . ALA A 1 564 ? -26.143 -6.397 36.220 1.00 83.75 564 ALA A N 1
ATOM 4467 C CA . ALA A 1 564 ? -26.497 -5.339 37.161 1.00 83.75 564 ALA A CA 1
ATOM 4468 C C . ALA A 1 564 ? -25.412 -4.261 37.276 1.00 83.75 564 ALA A C 1
ATOM 4470 O O . ALA A 1 564 ? -25.747 -3.086 37.408 1.00 83.75 564 ALA A O 1
ATOM 4471 N N . GLY A 1 565 ? -24.135 -4.632 37.164 1.00 82.81 565 GLY A N 1
ATOM 4472 C CA . GLY A 1 565 ? -22.998 -3.706 37.149 1.00 82.81 565 GLY A CA 1
ATOM 4473 C C . GLY A 1 565 ? -22.774 -2.989 35.810 1.00 82.81 565 GLY A C 1
ATOM 4474 O O . GLY A 1 565 ? -21.967 -2.060 35.734 1.00 82.81 565 GLY A O 1
ATOM 4475 N N . ASN A 1 566 ? -23.478 -3.374 34.738 1.00 82.75 566 ASN A N 1
ATOM 4476 C CA . ASN A 1 566 ? -23.274 -2.788 33.415 1.00 82.75 566 ASN A CA 1
ATOM 4477 C C . ASN A 1 566 ? -23.838 -1.358 33.334 1.00 82.75 566 ASN A C 1
ATOM 4479 O O . ASN A 1 566 ? -25.050 -1.128 33.325 1.00 82.75 566 ASN A O 1
ATOM 4483 N N . ILE A 1 567 ? -22.940 -0.382 33.206 1.00 80.50 567 ILE A N 1
ATOM 4484 C CA . ILE A 1 567 ? -23.269 1.053 33.190 1.00 80.50 567 ILE A CA 1
ATOM 4485 C C . ILE A 1 567 ? -23.964 1.536 31.905 1.00 80.50 567 ILE A C 1
ATOM 4487 O O . ILE A 1 567 ? -24.435 2.670 31.857 1.00 80.50 567 ILE A O 1
ATOM 4491 N N . TYR A 1 568 ? -24.007 0.719 30.846 1.00 74.88 568 TYR A N 1
ATOM 4492 C CA . TYR A 1 568 ? -24.551 1.120 29.545 1.00 74.88 568 TYR A CA 1
ATOM 4493 C C . TYR A 1 568 ? -25.978 0.618 29.334 1.00 74.88 568 TYR A C 1
ATOM 4495 O O . TYR A 1 568 ? -26.848 1.391 28.937 1.00 74.88 568 TYR A O 1
ATOM 4503 N N . LEU A 1 569 ? -26.211 -0.682 29.540 1.00 77.25 569 LEU A N 1
ATOM 4504 C CA . LEU A 1 569 ? -27.438 -1.362 29.108 1.00 77.25 569 LEU A CA 1
ATOM 4505 C C . LEU A 1 569 ? -27.938 -2.420 30.113 1.00 77.25 569 LEU A C 1
ATOM 4507 O O . LEU A 1 569 ? -28.672 -3.327 29.714 1.00 77.25 569 LEU A O 1
ATOM 4511 N N . GLY A 1 570 ? -27.579 -2.297 31.398 1.00 79.88 570 GLY A N 1
ATOM 4512 C CA . GLY A 1 570 ? -27.897 -3.271 32.454 1.00 79.88 570 GLY A CA 1
ATOM 4513 C C . GLY A 1 570 ? -29.355 -3.743 32.473 1.00 79.88 570 GLY A C 1
ATOM 4514 O O . GLY A 1 570 ? -29.604 -4.941 32.371 1.00 79.88 570 GLY A O 1
ATOM 4515 N N . GLU A 1 571 ? -30.326 -2.821 32.449 1.00 81.69 571 GLU A N 1
ATOM 4516 C CA . GLU A 1 571 ? -31.771 -3.119 32.385 1.00 81.69 571 GLU A CA 1
ATOM 4517 C C . GLU A 1 571 ? -32.128 -4.107 31.259 1.00 81.69 571 GLU A C 1
ATOM 4519 O O . GLU A 1 571 ? -32.806 -5.113 31.472 1.00 81.69 571 GLU A O 1
ATOM 4524 N N . LYS A 1 572 ? -31.660 -3.846 30.033 1.00 79.81 572 LYS A N 1
ATOM 4525 C CA . LYS A 1 572 ? -31.987 -4.678 28.867 1.00 79.81 572 LYS A CA 1
ATOM 4526 C C . LYS A 1 572 ? -31.271 -6.027 28.906 1.00 79.81 572 LYS A C 1
ATOM 4528 O O . LYS A 1 572 ? -31.837 -7.023 28.460 1.00 79.81 572 LYS A O 1
ATOM 4533 N N . ILE A 1 573 ? -30.049 -6.061 29.440 1.00 76.62 573 ILE A N 1
ATOM 4534 C CA . ILE A 1 573 ? -29.279 -7.296 29.630 1.00 76.62 573 ILE A CA 1
ATOM 4535 C C . ILE A 1 573 ? -29.998 -8.188 30.652 1.00 76.62 573 ILE A C 1
ATOM 4537 O O . ILE A 1 573 ? -30.281 -9.349 30.358 1.00 76.62 573 ILE A O 1
ATOM 4541 N N . ILE A 1 574 ? -30.393 -7.624 31.800 1.00 79.31 574 ILE A N 1
ATOM 4542 C CA . ILE A 1 574 ? -31.187 -8.300 32.836 1.00 79.31 574 ILE A CA 1
ATOM 4543 C C . ILE A 1 574 ? -32.499 -8.826 32.247 1.00 79.31 574 ILE A C 1
ATOM 4545 O O . ILE A 1 574 ? -32.823 -10.001 32.418 1.00 79.31 574 ILE A O 1
ATOM 4549 N N . ARG A 1 575 ? -33.231 -8.005 31.485 1.00 78.75 575 ARG A N 1
ATOM 4550 C CA . ARG A 1 575 ? -34.452 -8.438 30.789 1.00 78.75 575 ARG A CA 1
ATOM 4551 C C . ARG A 1 575 ? -34.205 -9.650 29.892 1.00 78.75 575 ARG A C 1
ATOM 4553 O O . ARG A 1 575 ? -34.968 -10.616 29.947 1.00 78.75 575 ARG A O 1
ATOM 4560 N N . ASN A 1 576 ? -33.163 -9.619 29.064 1.00 75.12 576 ASN A N 1
ATOM 4561 C CA . ASN A 1 576 ? -32.853 -10.707 28.133 1.00 75.12 576 ASN A CA 1
ATOM 4562 C C . ASN A 1 576 ? -32.487 -12.007 28.862 1.00 75.12 576 ASN A C 1
ATOM 4564 O O . ASN A 1 576 ? -32.932 -13.079 28.446 1.00 75.12 576 ASN A O 1
ATOM 4568 N N . LEU A 1 577 ? -31.745 -11.915 29.970 1.00 75.50 577 LEU A N 1
ATOM 4569 C CA . LEU A 1 577 ? -31.429 -13.065 30.819 1.00 75.50 577 LEU A CA 1
ATOM 4570 C C . LEU A 1 577 ? -32.704 -13.641 31.465 1.00 75.50 577 LEU A C 1
ATOM 4572 O O . LEU A 1 577 ? -32.970 -14.837 31.361 1.00 75.50 577 LEU A O 1
ATOM 4576 N N . LEU A 1 578 ? -33.544 -12.801 32.074 1.00 74.56 578 LEU A N 1
ATOM 4577 C CA . LEU A 1 578 ? -34.689 -13.259 32.872 1.00 74.56 578 LEU A CA 1
ATOM 4578 C C . LEU A 1 578 ? -35.899 -13.730 32.038 1.00 74.56 578 LEU A C 1
ATOM 4580 O O . LEU A 1 578 ? -36.612 -14.648 32.451 1.00 74.56 578 LEU A O 1
ATOM 4584 N N . THR A 1 579 ? -36.135 -13.162 30.850 1.00 69.62 579 THR A N 1
ATOM 4585 C CA . THR A 1 579 ? -37.324 -13.474 30.026 1.00 69.62 579 THR A CA 1
ATOM 4586 C C . THR A 1 579 ? -37.269 -14.833 29.323 1.00 69.62 579 THR A C 1
ATOM 4588 O O . THR A 1 579 ? -38.316 -15.453 29.119 1.00 69.62 579 THR A O 1
ATOM 4591 N N . ARG A 1 580 ? -36.079 -15.323 28.944 1.00 60.03 580 ARG A N 1
ATOM 4592 C CA . ARG A 1 580 ? -35.949 -16.487 28.046 1.00 60.03 580 ARG A CA 1
ATOM 4593 C C . ARG A 1 580 ? -35.949 -17.856 28.727 1.00 60.03 580 ARG A C 1
ATOM 4595 O O . ARG A 1 580 ? -36.271 -18.830 28.052 1.00 60.03 580 ARG A O 1
ATOM 4602 N N . GLN A 1 581 ? -35.639 -17.968 30.023 1.00 54.78 581 GLN A N 1
ATOM 4603 C CA . GLN A 1 581 ? -35.501 -19.291 30.659 1.00 54.78 581 GLN A CA 1
ATOM 4604 C C . GLN A 1 581 ? -36.627 -19.740 31.582 1.00 54.78 581 GLN A C 1
ATOM 4606 O O . GLN A 1 581 ? -36.652 -20.906 31.961 1.00 54.78 581 GLN A O 1
ATOM 4611 N N . GLY A 1 582 ? -37.578 -18.883 31.957 1.00 50.69 582 GLY A N 1
ATOM 4612 C CA . GLY A 1 582 ? -38.650 -19.293 32.874 1.00 50.69 582 GLY A CA 1
ATOM 4613 C C . GLY A 1 582 ? -38.159 -19.848 34.225 1.00 50.69 582 GLY A C 1
ATOM 4614 O O . GLY A 1 582 ? -38.981 -20.378 34.976 1.00 50.69 582 GLY A O 1
ATOM 4615 N N . ALA A 1 583 ? -36.861 -19.718 34.521 1.00 48.75 583 ALA A N 1
ATOM 4616 C CA . ALA A 1 583 ? -36.209 -20.156 35.739 1.00 48.75 583 ALA A CA 1
ATOM 4617 C C . ALA A 1 583 ? -36.549 -19.179 36.864 1.00 48.75 583 ALA A C 1
ATOM 4619 O O . ALA A 1 583 ? -36.499 -17.961 36.690 1.00 48.75 583 ALA A O 1
ATOM 4620 N N . SER A 1 584 ? -36.915 -19.721 38.023 1.00 55.00 584 SER A N 1
ATOM 4621 C CA . SER A 1 584 ? -37.040 -18.936 39.246 1.00 55.00 584 SER A CA 1
ATOM 4622 C C . SER A 1 584 ? -35.629 -18.634 39.743 1.00 55.00 584 SER A C 1
ATOM 4624 O O . SER A 1 584 ? -35.044 -19.415 40.488 1.00 55.00 584 SER A O 1
ATOM 4626 N N . ILE A 1 585 ? -35.046 -17.544 39.249 1.00 63.25 585 ILE A N 1
ATOM 4627 C CA . ILE A 1 585 ? -33.804 -17.011 39.804 1.00 63.25 585 ILE A CA 1
ATOM 4628 C C . ILE A 1 585 ? -34.177 -16.311 41.110 1.00 63.25 585 ILE A C 1
ATOM 4630 O O . ILE A 1 585 ? -35.095 -15.482 41.157 1.00 63.25 585 ILE A O 1
ATOM 4634 N N . VAL A 1 586 ? -33.498 -16.697 42.186 1.00 71.31 586 VAL A N 1
ATOM 4635 C CA . VAL A 1 586 ? -33.559 -15.971 43.452 1.00 71.31 586 VAL A CA 1
ATOM 4636 C C . VAL A 1 586 ? -32.684 -14.742 43.274 1.00 71.31 586 VAL A C 1
ATOM 4638 O O . VAL A 1 586 ? -31.503 -14.870 42.970 1.00 71.31 586 VAL A O 1
ATOM 4641 N N . ILE A 1 587 ? -33.274 -13.559 43.415 1.00 76.38 587 ILE A N 1
ATOM 4642 C CA . ILE A 1 587 ? -32.504 -12.318 43.417 1.00 76.38 587 ILE A CA 1
ATOM 4643 C C . ILE A 1 587 ? -31.971 -12.163 44.833 1.00 76.38 587 ILE A C 1
ATOM 4645 O O . ILE A 1 587 ? -32.740 -11.943 45.774 1.00 76.38 587 ILE A O 1
ATOM 4649 N N . THR A 1 588 ? -30.671 -12.389 44.965 1.00 83.69 588 THR A N 1
ATOM 4650 C CA . THR A 1 588 ? -29.929 -12.354 46.220 1.00 83.69 588 THR A CA 1
ATOM 4651 C C . THR A 1 588 ? -29.600 -10.922 46.626 1.00 83.69 588 THR A C 1
ATOM 4653 O O . THR A 1 588 ? -29.733 -9.974 45.846 1.00 83.69 588 THR A O 1
ATOM 4656 N N . GLU A 1 589 ? -29.144 -10.773 47.866 1.00 82.38 589 GLU A N 1
ATOM 4657 C CA . GLU A 1 589 ? -28.621 -9.510 48.382 1.00 82.38 589 GLU A CA 1
ATOM 4658 C C . GLU A 1 589 ? -27.455 -8.974 47.533 1.00 82.38 589 GLU A C 1
ATOM 4660 O O . GLU A 1 589 ? -27.400 -7.777 47.271 1.00 82.38 589 GLU A O 1
ATOM 4665 N N . GLU A 1 590 ? -26.567 -9.839 47.032 1.00 84.56 590 GLU A N 1
ATOM 4666 C CA . GLU A 1 590 ? -25.405 -9.423 46.233 1.00 84.56 590 GLU A CA 1
ATOM 4667 C C . GLU A 1 590 ? -25.808 -8.785 44.893 1.00 84.56 590 GLU A C 1
ATOM 4669 O O . GLU A 1 590 ? -25.289 -7.728 44.519 1.00 84.56 590 GLU A O 1
ATOM 4674 N N . ILE A 1 591 ? -26.802 -9.361 44.204 1.00 84.38 591 ILE A N 1
ATOM 4675 C CA . ILE A 1 591 ? -27.387 -8.754 42.999 1.00 84.38 591 ILE A CA 1
ATOM 4676 C C . ILE A 1 591 ? -27.990 -7.384 43.332 1.00 84.38 591 ILE A C 1
ATOM 4678 O O . ILE A 1 591 ? -27.752 -6.416 42.608 1.00 84.38 591 ILE A O 1
ATOM 4682 N N . MET A 1 592 ? -28.752 -7.281 44.426 1.00 83.88 592 MET A N 1
ATOM 4683 C CA . MET A 1 592 ? -29.380 -6.017 44.823 1.00 83.88 592 MET A CA 1
ATOM 4684 C C . MET A 1 592 ? -28.344 -4.947 45.168 1.00 83.88 592 MET A C 1
ATOM 4686 O O . MET A 1 592 ? -28.450 -3.832 44.665 1.00 83.88 592 MET A O 1
ATOM 4690 N N . ASN A 1 593 ? -27.308 -5.285 45.935 1.00 84.19 593 ASN A N 1
ATOM 4691 C CA . ASN A 1 593 ? -26.226 -4.359 46.269 1.00 84.19 593 ASN A CA 1
ATOM 4692 C C . ASN A 1 593 ? -25.491 -3.874 45.013 1.00 84.19 593 ASN A C 1
ATOM 4694 O O . ASN A 1 593 ? -25.150 -2.698 44.918 1.00 84.19 593 ASN A O 1
ATOM 4698 N N . THR A 1 594 ? -25.314 -4.742 44.012 1.00 85.69 594 THR A N 1
ATOM 4699 C CA . THR A 1 594 ? -24.687 -4.377 42.731 1.00 85.69 594 THR A CA 1
ATOM 4700 C C . THR A 1 594 ? -25.554 -3.409 41.923 1.00 85.69 594 THR A C 1
ATOM 4702 O O . THR A 1 594 ? -25.042 -2.443 41.360 1.00 85.69 594 THR A O 1
ATOM 4705 N N . VAL A 1 595 ? -26.875 -3.625 41.898 1.00 85.38 595 VAL A N 1
ATOM 4706 C CA . VAL A 1 595 ? -27.827 -2.701 41.259 1.00 85.38 595 VAL A CA 1
ATOM 4707 C C . VAL A 1 595 ? -27.824 -1.342 41.953 1.00 85.38 595 VAL A C 1
ATOM 4709 O O . VAL A 1 595 ? -27.804 -0.317 41.276 1.00 85.38 595 VAL A O 1
ATOM 4712 N N . VAL A 1 596 ? -27.831 -1.333 43.287 1.00 84.06 596 VAL A N 1
ATOM 4713 C CA . VAL A 1 596 ? -27.831 -0.102 44.088 1.00 84.06 596 VAL A CA 1
ATOM 4714 C C . VAL A 1 596 ? -26.517 0.658 43.919 1.00 84.06 596 VAL A C 1
ATOM 4716 O O . VAL A 1 596 ? -26.536 1.869 43.753 1.00 84.06 596 VAL A O 1
ATOM 4719 N N . ALA A 1 597 ? -25.383 -0.043 43.851 1.00 83.00 597 ALA A N 1
ATOM 4720 C CA . ALA A 1 597 ? -24.079 0.566 43.600 1.00 83.00 597 ALA A CA 1
ATOM 4721 C C . ALA A 1 597 ? -23.896 1.085 42.155 1.00 83.00 597 ALA A C 1
ATOM 4723 O O . ALA A 1 597 ? -22.944 1.823 41.882 1.00 83.00 597 ALA A O 1
ATOM 4724 N N . ASN A 1 598 ? -24.772 0.717 41.210 1.00 83.25 598 ASN A N 1
ATOM 4725 C CA . ASN A 1 598 ? -24.693 1.174 39.823 1.00 83.25 598 ASN A CA 1
ATOM 4726 C C . ASN A 1 598 ? -25.318 2.568 39.660 1.00 83.25 598 ASN A C 1
ATOM 4728 O O . ASN A 1 598 ? -26.516 2.732 39.427 1.00 83.25 598 ASN A O 1
ATOM 4732 N N . THR A 1 599 ? -24.458 3.581 39.673 1.00 78.06 599 THR A N 1
ATOM 4733 C CA . THR A 1 599 ? -24.831 5.000 39.593 1.00 78.06 599 THR A CA 1
ATOM 4734 C C . THR A 1 599 ? -25.412 5.451 38.248 1.00 78.06 599 THR A C 1
ATOM 4736 O O . THR A 1 599 ? -25.885 6.580 38.146 1.00 78.06 599 THR A O 1
ATOM 4739 N N . HIS A 1 600 ? -25.366 4.622 37.198 1.00 77.75 600 HIS A N 1
ATOM 4740 C CA . HIS A 1 600 ? -25.811 5.007 35.852 1.00 77.75 600 HIS A CA 1
ATOM 4741 C C . HIS A 1 600 ? -27.100 4.316 35.398 1.00 77.75 600 HIS A C 1
ATOM 4743 O O . HIS A 1 600 ? -27.891 4.933 34.688 1.00 77.75 600 HIS A O 1
ATOM 4749 N N . GLN A 1 601 ? -27.291 3.043 35.753 1.00 79.50 601 GLN A N 1
ATOM 4750 C CA . GLN A 1 601 ? -28.435 2.222 35.321 1.00 79.50 601 GLN A CA 1
ATOM 4751 C C . GLN A 1 601 ? -29.114 1.491 36.489 1.00 79.50 601 GLN A C 1
ATOM 4753 O O . GLN A 1 601 ? -29.915 0.584 36.264 1.00 79.50 601 GLN A O 1
ATOM 4758 N N . GLY A 1 602 ? -28.799 1.831 37.741 1.00 81.12 602 GLY A N 1
ATOM 4759 C CA . GLY A 1 602 ? -29.382 1.160 38.900 1.00 81.12 602 GLY A CA 1
ATOM 4760 C C . GLY A 1 602 ? -30.905 1.305 38.973 1.00 81.12 602 GLY A C 1
ATOM 4761 O O . GLY A 1 602 ? -31.606 0.321 39.212 1.00 81.12 602 GLY A O 1
ATOM 4762 N N . ASP A 1 603 ? -31.447 2.502 38.717 1.00 79.12 603 ASP A N 1
ATOM 4763 C CA . ASP A 1 603 ? -32.884 2.797 38.856 1.00 79.12 603 ASP A CA 1
ATOM 4764 C C . ASP A 1 603 ? -33.768 2.093 37.807 1.00 79.12 603 ASP A C 1
ATOM 4766 O O . ASP A 1 603 ? -34.892 1.675 38.096 1.00 79.12 603 ASP A O 1
ATOM 4770 N N . THR A 1 604 ? -33.261 1.918 36.594 1.00 83.38 604 THR A N 1
ATOM 4771 C CA . THR A 1 604 ? -33.897 1.146 35.527 1.00 83.38 604 THR A CA 1
ATOM 4772 C C . THR A 1 604 ? -33.751 -0.351 35.783 1.00 83.38 604 THR A C 1
ATOM 4774 O O . THR A 1 604 ? -34.731 -1.095 35.680 1.00 83.38 604 THR A O 1
ATOM 4777 N N . SER A 1 605 ? -32.563 -0.793 36.207 1.00 83.88 605 SER A N 1
ATOM 4778 C CA . SER A 1 605 ? -32.265 -2.199 36.504 1.00 83.88 605 SER A CA 1
ATOM 4779 C C . SER A 1 605 ? -33.113 -2.736 37.658 1.00 83.88 605 SER A C 1
ATOM 4781 O O . SER A 1 605 ? -33.688 -3.818 37.536 1.00 83.88 605 SER A O 1
ATOM 4783 N N . ILE A 1 606 ? -33.285 -1.968 38.742 1.00 82.94 606 ILE A N 1
ATOM 4784 C CA . ILE A 1 606 ? -34.137 -2.371 39.871 1.00 82.94 606 ILE A CA 1
ATOM 4785 C C . ILE A 1 606 ? -35.607 -2.502 39.444 1.00 82.94 606 ILE A C 1
ATOM 4787 O O . ILE A 1 606 ? -36.284 -3.459 39.824 1.00 82.94 606 ILE A O 1
ATOM 4791 N N . ARG A 1 607 ? -36.111 -1.590 38.601 1.00 83.94 607 ARG A N 1
ATOM 4792 C CA . ARG A 1 607 ? -37.493 -1.641 38.095 1.00 83.94 607 ARG A CA 1
ATOM 4793 C C . ARG A 1 607 ? -37.721 -2.860 37.210 1.00 83.94 607 ARG A C 1
ATOM 4795 O O . ARG A 1 607 ? -38.771 -3.492 37.323 1.00 83.94 607 ARG A O 1
ATOM 4802 N N . GLU A 1 608 ? -36.746 -3.213 36.377 1.00 83.56 608 GLU A N 1
ATOM 4803 C CA . GLU A 1 608 ? -36.812 -4.413 35.544 1.00 83.56 608 GLU A CA 1
ATOM 4804 C C . GLU A 1 608 ? -36.799 -5.692 36.391 1.00 83.56 608 GLU A C 1
ATOM 4806 O O . GLU A 1 608 ? -37.636 -6.566 36.167 1.00 83.56 608 GLU A O 1
ATOM 4811 N N . LEU A 1 609 ? -35.937 -5.785 37.412 1.00 80.94 609 LEU A N 1
ATOM 4812 C CA . LEU A 1 609 ? -35.921 -6.929 38.333 1.00 80.94 609 LEU A CA 1
ATOM 4813 C C . LEU A 1 609 ? -37.294 -7.165 38.979 1.00 80.94 609 LEU A C 1
ATOM 4815 O O . LEU A 1 609 ? -37.766 -8.301 39.030 1.00 80.94 609 LEU A O 1
ATOM 4819 N N . PHE A 1 610 ? -37.974 -6.096 39.409 1.00 78.19 610 PHE A N 1
ATOM 4820 C CA . PHE A 1 610 ? -39.330 -6.187 39.960 1.00 78.19 610 PHE A CA 1
ATOM 4821 C C . PHE A 1 610 ? -40.418 -6.462 38.912 1.00 78.19 610 PHE A C 1
ATOM 4823 O O . PHE A 1 610 ? -41.460 -7.026 39.255 1.00 78.19 610 PHE A O 1
ATOM 4830 N N . ALA A 1 611 ? -40.220 -6.066 37.651 1.00 77.44 611 ALA A N 1
ATOM 4831 C CA . ALA A 1 611 ? -41.163 -6.336 36.565 1.00 77.44 611 ALA A CA 1
ATOM 4832 C C . ALA A 1 611 ? -41.186 -7.822 36.162 1.00 77.44 611 ALA A C 1
ATOM 4834 O O . ALA A 1 611 ? -42.206 -8.323 35.677 1.00 77.44 611 ALA A O 1
ATOM 4835 N N . GLN A 1 612 ? -40.092 -8.549 36.393 1.00 73.12 612 GLN A N 1
ATOM 4836 C CA . GLN A 1 612 ? -39.978 -9.968 36.067 1.00 73.12 612 GLN A CA 1
ATOM 4837 C C . GLN A 1 612 ? -40.714 -10.833 37.113 1.00 73.12 612 GLN A C 1
ATOM 4839 O O . GLN A 1 612 ? -40.189 -11.195 38.163 1.00 73.12 612 GLN A O 1
ATOM 4844 N N . GLN A 1 613 ? -41.964 -11.200 36.795 1.00 53.69 613 GLN A N 1
ATOM 4845 C CA . GLN A 1 613 ? -42.980 -11.826 37.672 1.00 53.69 613 GLN A CA 1
ATOM 4846 C C . GLN A 1 613 ? -42.622 -13.196 38.312 1.00 53.69 613 GLN A C 1
ATOM 4848 O O . GLN A 1 613 ? -43.475 -13.806 38.956 1.00 53.69 613 GLN A O 1
ATOM 4853 N N . LYS A 1 614 ? -41.392 -13.704 38.153 1.00 54.72 614 LYS A N 1
ATOM 4854 C CA . LYS A 1 614 ? -40.926 -15.010 38.676 1.00 54.72 614 LYS A CA 1
ATOM 4855 C C . LYS A 1 614 ? -39.699 -14.932 39.599 1.00 54.72 614 LYS A C 1
ATOM 4857 O O . LYS A 1 614 ? -39.249 -15.973 40.084 1.00 54.72 614 LYS A O 1
ATOM 4862 N N . ALA A 1 615 ? -39.169 -13.734 39.847 1.00 57.62 615 ALA A N 1
ATOM 4863 C CA . ALA A 1 615 ? -38.020 -13.516 40.718 1.00 57.62 615 ALA A CA 1
ATOM 4864 C C . ALA A 1 615 ? -38.427 -13.562 42.202 1.00 57.62 615 ALA A C 1
ATOM 4866 O O . ALA A 1 615 ? -39.266 -12.779 42.661 1.00 57.62 615 ALA A O 1
ATOM 4867 N N . ASN A 1 616 ? -37.826 -14.470 42.976 1.00 66.81 616 ASN A N 1
ATOM 4868 C CA . ASN A 1 616 ? -37.931 -14.407 44.432 1.00 66.81 616 ASN A CA 1
ATOM 4869 C C . ASN A 1 616 ? -36.893 -13.400 44.937 1.00 66.81 616 ASN A C 1
ATOM 4871 O O . ASN A 1 616 ? -35.720 -13.738 45.061 1.00 66.81 616 ASN A O 1
ATOM 4875 N N . ILE A 1 617 ? -37.319 -12.153 45.132 1.00 71.94 617 ILE A N 1
ATOM 4876 C CA . ILE A 1 617 ? -36.442 -11.057 45.558 1.00 71.94 617 ILE A CA 1
ATOM 4877 C C . ILE A 1 617 ? -36.311 -11.069 47.077 1.00 71.94 617 ILE A C 1
ATOM 4879 O O . ILE A 1 617 ? -37.312 -10.878 47.777 1.00 71.94 617 ILE A O 1
ATOM 4883 N N . VAL A 1 618 ? -35.085 -11.283 47.555 1.00 71.56 618 VAL A N 1
ATOM 4884 C CA . VAL A 1 618 ? -34.717 -11.187 48.968 1.00 71.56 618 VAL A CA 1
ATOM 4885 C C . VAL A 1 618 ? -34.288 -9.748 49.244 1.00 71.56 618 VAL A C 1
ATOM 4887 O O . VAL A 1 618 ? -33.297 -9.278 48.700 1.00 71.56 618 VAL A O 1
ATOM 4890 N N . ILE A 1 619 ? -35.059 -9.039 50.070 1.00 75.50 619 ILE A N 1
ATOM 4891 C CA . ILE A 1 619 ? -34.688 -7.712 50.575 1.00 75.50 619 ILE A CA 1
ATOM 4892 C C . ILE A 1 619 ? -34.250 -7.907 52.023 1.00 75.50 619 ILE A C 1
ATOM 4894 O O . ILE A 1 619 ? -35.075 -8.273 52.862 1.00 75.50 619 ILE A O 1
ATOM 4898 N N . THR A 1 620 ? -32.962 -7.709 52.287 1.00 82.94 620 THR A N 1
ATOM 4899 C CA . THR A 1 620 ? -32.377 -7.715 53.633 1.00 82.94 620 THR A CA 1
ATOM 4900 C C . THR A 1 620 ? -32.257 -6.289 54.170 1.00 82.94 620 THR A C 1
ATOM 4902 O O . THR A 1 620 ? -32.460 -5.315 53.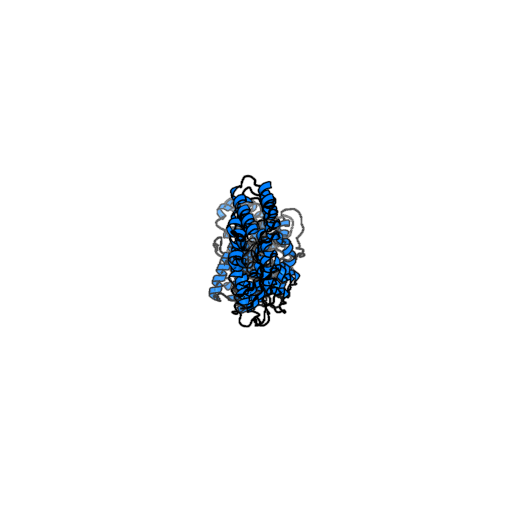437 1.00 82.94 620 THR A O 1
ATOM 4905 N N . GLU A 1 621 ? -31.977 -6.153 55.466 1.00 81.00 621 GLU A N 1
ATOM 4906 C CA . GLU A 1 621 ? -31.757 -4.846 56.095 1.00 81.00 621 GLU A CA 1
ATOM 4907 C C . GLU A 1 621 ? -30.540 -4.145 55.475 1.00 81.00 621 GLU A C 1
ATOM 4909 O O . GLU A 1 621 ? -30.565 -2.940 55.242 1.00 81.00 621 GLU A O 1
ATOM 4914 N N . GLU A 1 622 ? -29.523 -4.918 55.110 1.00 82.38 622 GLU A N 1
ATOM 4915 C CA . GLU A 1 622 ? -28.297 -4.479 54.457 1.00 82.38 622 GLU A CA 1
ATOM 4916 C C . GLU A 1 622 ? -28.566 -3.836 53.090 1.00 82.38 622 GLU A C 1
ATOM 4918 O O . GLU A 1 622 ? -28.030 -2.765 52.815 1.00 82.38 622 GLU A O 1
ATOM 4923 N N . VAL A 1 623 ? -29.462 -4.407 52.269 1.00 82.56 623 VAL A N 1
ATOM 4924 C CA . VAL A 1 623 ? -29.881 -3.789 50.993 1.00 82.56 623 VAL A CA 1
ATOM 4925 C C . VAL A 1 623 ? -30.562 -2.443 51.240 1.00 82.56 623 VAL A C 1
ATOM 4927 O O . VAL A 1 623 ? -30.312 -1.474 50.524 1.00 82.56 623 VAL A O 1
ATOM 4930 N N . VAL A 1 624 ? -31.422 -2.360 52.260 1.00 82.56 624 VAL A N 1
ATOM 4931 C CA . VAL A 1 624 ? -32.121 -1.113 52.607 1.00 82.56 624 VAL A CA 1
ATOM 4932 C C . VAL A 1 624 ? -31.119 -0.060 53.086 1.00 82.56 624 VAL A C 1
ATOM 4934 O O . VAL A 1 624 ? -31.171 1.080 52.628 1.00 82.56 624 VAL A O 1
ATOM 4937 N N . ILE A 1 625 ? -30.162 -0.434 53.934 1.00 82.44 625 ILE A N 1
ATOM 4938 C CA . ILE A 1 625 ? -29.083 0.456 54.377 1.00 82.44 625 ILE A CA 1
ATOM 4939 C C . ILE A 1 625 ? -28.243 0.926 53.183 1.00 82.44 625 ILE A C 1
ATOM 4941 O O . ILE A 1 625 ? -28.029 2.127 53.047 1.00 82.44 625 ILE A O 1
ATOM 4945 N N . ALA A 1 626 ? -27.855 0.030 52.271 1.00 82.44 626 ALA A N 1
ATOM 4946 C CA . ALA A 1 626 ? -27.099 0.389 51.072 1.00 82.44 626 ALA A CA 1
ATOM 4947 C C . ALA A 1 626 ? -27.855 1.397 50.188 1.00 82.44 626 ALA A C 1
ATOM 4949 O O . ALA A 1 626 ? -27.257 2.340 49.677 1.00 82.44 626 ALA A O 1
ATOM 4950 N N . THR A 1 627 ? -29.183 1.256 50.048 1.00 83.12 627 THR A N 1
ATOM 4951 C CA . THR A 1 627 ? -29.994 2.252 49.322 1.00 83.12 627 THR A CA 1
ATOM 4952 C C . THR A 1 627 ? -30.069 3.599 50.027 1.00 83.12 627 THR A C 1
ATOM 4954 O O . THR A 1 627 ? -30.162 4.619 49.356 1.00 83.12 627 THR A O 1
ATOM 4957 N N . ILE A 1 628 ? -30.036 3.617 51.360 1.00 81.75 628 ILE A N 1
ATOM 4958 C CA . ILE A 1 628 ? -30.055 4.849 52.156 1.00 81.75 628 ILE A CA 1
ATOM 4959 C C . ILE A 1 628 ? -28.703 5.568 52.071 1.00 81.75 628 ILE A C 1
ATOM 4961 O O . ILE A 1 628 ? -28.673 6.793 51.986 1.00 81.75 628 ILE A O 1
ATOM 4965 N N . GLU A 1 629 ? -27.596 4.821 52.071 1.00 78.00 629 GLU A N 1
ATOM 4966 C CA . GLU A 1 629 ? -26.247 5.380 51.949 1.00 78.00 629 GLU A CA 1
ATOM 4967 C C . GLU A 1 629 ? -25.954 5.939 50.534 1.00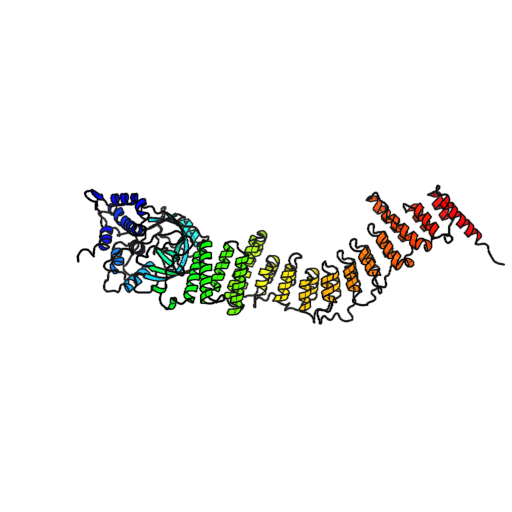 78.00 629 GLU A C 1
ATOM 4969 O O . GLU A 1 629 ? -25.075 6.792 50.395 1.00 78.00 629 GLU A O 1
ATOM 4974 N N . ASP A 1 630 ? -26.700 5.545 49.485 1.00 77.69 630 ASP A N 1
ATOM 4975 C CA . ASP A 1 630 ? -26.594 6.167 48.153 1.00 77.69 630 ASP A CA 1
ATOM 4976 C C . ASP A 1 630 ? -27.256 7.555 48.120 1.00 77.69 630 ASP A C 1
ATOM 4978 O O . ASP A 1 630 ? -28.468 7.728 47.965 1.00 77.69 630 ASP A O 1
ATOM 4982 N N . ILE A 1 631 ? -26.399 8.569 48.184 1.00 70.19 631 ILE A N 1
ATOM 4983 C CA . ILE A 1 631 ? -26.741 9.992 48.166 1.00 70.19 631 ILE A CA 1
ATOM 4984 C C . ILE A 1 631 ? -27.533 10.431 46.922 1.00 70.19 631 ILE A C 1
ATOM 4986 O O . ILE A 1 631 ? -28.353 11.347 47.010 1.00 70.19 631 ILE A O 1
ATOM 4990 N N . PHE A 1 632 ? -27.263 9.845 45.756 1.00 70.62 632 PHE A N 1
ATOM 4991 C CA . PHE A 1 632 ? -27.747 10.357 44.472 1.00 70.62 632 PHE A CA 1
ATOM 4992 C C . PHE A 1 632 ? -29.035 9.670 44.017 1.00 70.62 632 PHE A C 1
ATOM 4994 O O . PHE A 1 632 ? -29.907 10.317 43.431 1.00 70.62 632 PHE A O 1
ATOM 5001 N N . HIS A 1 633 ? -29.169 8.371 44.290 1.00 74.62 633 HIS A N 1
ATOM 5002 C CA . HIS A 1 633 ? -30.281 7.553 43.795 1.00 74.62 633 HIS A CA 1
ATOM 5003 C C . HIS A 1 633 ? -31.131 6.937 44.910 1.00 74.62 633 HIS A C 1
ATOM 5005 O O . HIS A 1 633 ? -32.220 6.430 44.624 1.00 74.62 633 HIS A O 1
ATOM 5011 N N . GLY A 1 634 ? -30.703 7.042 46.172 1.00 76.44 634 GLY A N 1
ATOM 5012 C CA . GLY A 1 634 ? -31.377 6.464 47.334 1.00 76.44 634 GLY A CA 1
ATOM 5013 C C . GLY A 1 634 ? -32.882 6.735 47.431 1.00 76.44 634 GLY A C 1
ATOM 5014 O O . GLY A 1 634 ? -33.643 5.774 47.557 1.00 76.44 634 GLY A O 1
ATOM 5015 N N . PRO A 1 635 ? -33.371 7.984 47.264 1.00 77.81 635 PRO A N 1
ATOM 5016 C CA . PRO A 1 635 ? -34.810 8.268 47.283 1.00 77.81 635 PRO A CA 1
ATOM 5017 C C . PRO A 1 635 ? -35.598 7.502 46.213 1.00 77.81 635 PRO A C 1
ATOM 5019 O O . PRO A 1 635 ? -36.708 7.040 46.463 1.00 77.81 635 PRO A O 1
ATOM 5022 N N . ARG A 1 636 ? -35.022 7.326 45.016 1.00 79.50 636 ARG A N 1
ATOM 5023 C CA . ARG A 1 636 ? -35.665 6.577 43.925 1.00 79.50 636 ARG A CA 1
ATOM 5024 C C . ARG A 1 636 ? -35.638 5.075 44.190 1.00 79.50 636 ARG A C 1
ATOM 5026 O O . ARG A 1 636 ? -36.604 4.387 43.866 1.00 79.50 636 ARG A O 1
ATOM 5033 N N . PHE A 1 637 ? -34.558 4.561 44.780 1.00 83.75 637 PHE A N 1
ATOM 5034 C CA . PHE A 1 637 ? -34.477 3.157 45.181 1.00 83.75 637 PHE A CA 1
ATOM 5035 C C . PHE A 1 637 ? -35.494 2.825 46.272 1.00 83.75 637 PHE A C 1
ATOM 5037 O O . PHE A 1 637 ? -36.251 1.864 46.126 1.00 83.75 637 PHE A O 1
ATOM 5044 N N . ILE A 1 638 ? -35.573 3.651 47.315 1.00 83.38 638 ILE A N 1
ATOM 5045 C CA . ILE A 1 638 ? -36.529 3.490 48.413 1.00 83.38 638 ILE A CA 1
ATOM 5046 C C . ILE A 1 638 ? -37.972 3.593 47.913 1.00 83.38 638 ILE A C 1
ATOM 5048 O O . ILE A 1 638 ? -38.797 2.762 48.293 1.00 83.38 638 ILE A O 1
ATOM 5052 N N . GLU A 1 639 ? -38.276 4.517 46.997 1.00 82.94 639 GLU A N 1
ATOM 5053 C CA . GLU A 1 639 ? -39.589 4.600 46.348 1.00 82.94 639 GLU A CA 1
ATOM 5054 C C . GLU A 1 639 ? -39.977 3.276 45.660 1.00 82.94 639 GLU A C 1
ATOM 5056 O O . GLU A 1 639 ? -41.058 2.740 45.915 1.00 82.94 639 GLU A O 1
ATOM 5061 N N . VAL A 1 640 ? -39.088 2.703 44.838 1.00 82.56 640 VAL A N 1
ATOM 5062 C CA . VAL A 1 640 ? -39.350 1.437 44.126 1.00 82.56 640 VAL A CA 1
ATOM 5063 C C . VAL A 1 640 ? -39.495 0.259 45.094 1.00 82.56 640 VAL A C 1
ATOM 5065 O O . VAL A 1 640 ? -40.394 -0.573 44.929 1.00 82.56 640 VAL A O 1
ATOM 5068 N N . LEU A 1 641 ? -38.636 0.183 46.115 1.00 83.12 641 LEU A N 1
ATOM 5069 C CA . LEU A 1 641 ? -38.684 -0.868 47.131 1.00 83.12 641 LEU A CA 1
ATOM 5070 C C . LEU A 1 641 ? -40.000 -0.820 47.926 1.00 83.12 641 LEU A C 1
ATOM 5072 O O . LEU A 1 641 ? -40.643 -1.859 48.117 1.00 83.12 641 LEU A O 1
ATOM 5076 N N . LEU A 1 642 ? -40.439 0.376 48.329 1.00 81.69 642 LEU A N 1
ATOM 5077 C CA . LEU A 1 642 ? -41.705 0.588 49.032 1.00 81.69 642 LEU A CA 1
ATOM 5078 C C . LEU A 1 642 ? -42.918 0.261 48.147 1.00 81.69 642 LEU A C 1
ATOM 5080 O O . LEU A 1 642 ? -43.835 -0.415 48.614 1.00 81.69 642 LEU A O 1
ATOM 5084 N N . GLU A 1 643 ? -42.906 0.656 46.869 1.00 80.38 643 GLU A N 1
ATOM 5085 C CA . GLU A 1 643 ? -43.992 0.374 45.918 1.00 80.38 643 GLU A CA 1
ATOM 5086 C C . GLU A 1 643 ? -44.183 -1.135 45.686 1.00 80.38 643 GLU A C 1
ATOM 5088 O O . GLU A 1 643 ? -45.310 -1.632 45.640 1.00 80.38 643 GLU A O 1
ATOM 5093 N N . LYS A 1 644 ? -43.086 -1.888 45.521 1.00 76.25 644 LYS A N 1
ATOM 5094 C CA . LYS A 1 644 ? -43.142 -3.295 45.084 1.00 76.25 644 LYS A CA 1
ATOM 5095 C C . LYS A 1 644 ? -43.125 -4.311 46.222 1.00 76.25 644 LYS A C 1
ATOM 5097 O O . LYS A 1 644 ? -43.694 -5.396 46.078 1.00 76.25 644 LYS A O 1
ATOM 5102 N N . ARG A 1 645 ? -42.454 -4.002 47.335 1.00 73.50 645 ARG A N 1
ATOM 5103 C CA . ARG A 1 645 ? -42.236 -4.921 48.468 1.00 73.50 645 ARG A CA 1
ATOM 5104 C C . ARG A 1 645 ? -42.324 -4.221 49.824 1.00 73.50 645 ARG A C 1
ATOM 5106 O O . ARG A 1 645 ? -41.795 -4.736 50.809 1.00 73.50 645 ARG A O 1
ATOM 5113 N N . GLY A 1 646 ? -43.051 -3.105 49.893 1.00 72.12 646 GLY A N 1
ATOM 5114 C CA . GLY A 1 646 ? -43.167 -2.264 51.079 1.00 72.12 646 GLY A CA 1
ATOM 5115 C C . GLY A 1 646 ? -43.374 -3.035 52.372 1.00 72.12 646 GLY A C 1
ATOM 5116 O O . GLY A 1 646 ? -42.641 -2.763 53.306 1.00 72.12 646 GLY A O 1
ATOM 5117 N N . THR A 1 647 ? -44.251 -4.048 52.410 1.00 70.81 647 THR A N 1
ATOM 5118 C CA . THR A 1 647 ? -44.588 -4.851 53.608 1.00 70.81 647 THR A CA 1
ATOM 5119 C C . THR A 1 647 ? -43.411 -5.578 54.265 1.00 70.81 647 THR A C 1
ATOM 5121 O O . THR A 1 647 ? -43.470 -5.852 55.462 1.00 70.81 647 THR A O 1
ATOM 5124 N N . TYR A 1 648 ? -42.343 -5.876 53.520 1.00 70.62 648 TYR A N 1
ATOM 5125 C CA . TYR A 1 648 ? -41.158 -6.579 54.030 1.00 70.62 648 TYR A CA 1
ATOM 5126 C C . TYR A 1 648 ? -40.091 -5.638 54.612 1.00 70.62 648 TYR A C 1
ATOM 5128 O O . TYR A 1 648 ? -39.175 -6.103 55.278 1.00 70.62 648 TYR A O 1
ATOM 5136 N N . ILE A 1 649 ? -40.217 -4.324 54.400 1.00 77.75 649 ILE A N 1
ATOM 5137 C CA . ILE A 1 649 ? -39.216 -3.322 54.802 1.00 77.75 649 ILE A CA 1
ATOM 5138 C C . ILE A 1 649 ? -39.542 -2.762 56.187 1.00 77.75 649 ILE A C 1
ATOM 5140 O O . ILE A 1 649 ? -40.361 -1.855 56.319 1.00 77.75 649 ILE A O 1
ATOM 5144 N N . THR A 1 650 ? -38.922 -3.284 57.236 1.00 78.56 650 THR A N 1
ATOM 5145 C CA . THR A 1 650 ? -39.068 -2.726 58.588 1.00 78.56 650 THR A CA 1
ATOM 5146 C C . THR A 1 650 ? -38.109 -1.561 58.801 1.00 78.56 650 THR A C 1
ATOM 5148 O O . THR A 1 650 ? -36.925 -1.680 58.498 1.00 78.56 650 THR A O 1
ATOM 5151 N N . ILE A 1 651 ? -38.595 -0.453 59.364 1.00 80.44 651 ILE A N 1
ATOM 5152 C CA . ILE A 1 651 ? -37.721 0.642 59.800 1.00 80.44 651 ILE A CA 1
ATOM 5153 C C . ILE A 1 651 ? -37.018 0.193 61.085 1.00 80.44 651 ILE A C 1
ATOM 5155 O O . ILE A 1 651 ? -37.670 -0.004 62.111 1.00 80.44 651 ILE A O 1
ATOM 5159 N N . THR A 1 652 ? -35.702 0.008 61.020 1.00 84.75 652 THR A N 1
ATOM 5160 C CA . THR A 1 652 ? -34.865 -0.397 62.155 1.00 84.75 652 THR A CA 1
ATOM 5161 C C . THR A 1 652 ? -34.030 0.781 62.671 1.00 84.75 652 THR A C 1
ATOM 5163 O O . THR A 1 652 ? -33.751 1.724 61.923 1.00 84.75 652 THR A O 1
ATOM 5166 N N . PRO A 1 653 ? -33.546 0.733 63.929 1.00 81.25 653 PRO A N 1
ATOM 5167 C CA . PRO A 1 653 ? -32.560 1.695 64.423 1.00 81.25 653 PRO A CA 1
ATOM 5168 C C . PRO A 1 653 ? -31.294 1.771 63.552 1.00 81.25 653 PRO A C 1
ATOM 5170 O O . PRO A 1 653 ? -30.693 2.837 63.449 1.00 81.25 653 PRO A O 1
ATOM 5173 N N . GLY A 1 654 ? -30.897 0.660 62.914 1.00 82.19 654 GLY A N 1
ATOM 5174 C CA . GLY A 1 654 ? -29.777 0.604 61.970 1.00 82.19 654 GLY A CA 1
ATOM 5175 C C . GLY A 1 654 ? -30.028 1.443 60.716 1.00 82.19 654 GLY A C 1
ATOM 5176 O O . GLY A 1 654 ? -29.217 2.307 60.392 1.00 82.19 654 GLY A O 1
ATOM 5177 N N . ALA A 1 655 ? -31.191 1.274 60.078 1.00 82.44 655 ALA A N 1
ATOM 5178 C CA . ALA A 1 655 ? -31.599 2.083 58.929 1.00 82.44 655 ALA A CA 1
ATOM 5179 C C . ALA A 1 655 ? -31.703 3.580 59.276 1.00 82.44 655 ALA A C 1
ATOM 5181 O O . ALA A 1 655 ? -31.264 4.428 58.504 1.00 82.44 655 ALA A O 1
ATOM 5182 N N . MET A 1 656 ? -32.215 3.922 60.463 1.00 81.06 656 MET A N 1
ATOM 5183 C CA . MET A 1 656 ? -32.289 5.316 60.924 1.00 81.06 656 MET A CA 1
ATOM 5184 C C . MET A 1 656 ? -30.898 5.931 61.143 1.00 81.06 656 MET A C 1
ATOM 5186 O O . MET A 1 656 ? -30.653 7.064 60.737 1.00 81.06 656 MET A O 1
ATOM 5190 N N . LYS A 1 657 ? -29.958 5.179 61.726 1.00 82.75 657 LYS A N 1
ATOM 5191 C CA . LYS A 1 657 ? -28.556 5.613 61.857 1.00 82.75 657 LYS A CA 1
ATOM 5192 C C . LYS A 1 657 ? -27.878 5.787 60.499 1.00 82.75 657 LYS A C 1
ATOM 5194 O O . LYS A 1 657 ? -27.111 6.728 60.326 1.00 82.75 657 LYS A O 1
ATOM 5199 N N . ALA A 1 658 ? -28.186 4.925 59.529 1.00 82.25 658 ALA A N 1
ATOM 5200 C CA . ALA A 1 658 ? -27.683 5.061 58.164 1.00 82.25 658 ALA A CA 1
ATOM 5201 C C . ALA A 1 658 ? -28.174 6.356 57.492 1.00 82.25 658 ALA A C 1
ATOM 5203 O O . ALA A 1 658 ? -27.369 7.057 56.883 1.00 82.25 658 ALA A O 1
ATOM 5204 N N . VAL A 1 659 ? -29.452 6.728 57.672 1.00 81.06 659 VAL A N 1
ATOM 5205 C CA . VAL A 1 659 ? -29.987 8.019 57.189 1.00 81.06 659 VAL A CA 1
ATOM 5206 C C . VAL A 1 659 ? -29.183 9.175 57.784 1.00 81.06 659 VAL A C 1
ATOM 5208 O O . VAL A 1 659 ? -28.688 10.012 57.034 1.00 81.06 659 VAL A O 1
ATOM 5211 N N . SER A 1 660 ? -29.005 9.190 59.108 1.00 77.31 660 SER A N 1
ATOM 5212 C CA . SER A 1 660 ? -28.242 10.230 59.812 1.00 77.31 660 SER A CA 1
ATOM 5213 C C . SER A 1 660 ? -26.798 10.340 59.302 1.00 77.31 660 SER A C 1
ATOM 5215 O O . SER A 1 660 ? -26.348 11.420 58.924 1.00 77.31 660 SER A O 1
ATOM 5217 N N . LYS A 1 661 ? -26.089 9.214 59.186 1.00 77.62 661 LYS A N 1
ATOM 5218 C CA . LYS A 1 661 ? -24.705 9.183 58.698 1.00 77.62 661 LYS A CA 1
ATOM 5219 C C . LYS A 1 661 ? -24.582 9.660 57.246 1.00 77.62 661 LYS A C 1
ATOM 5221 O O . LYS A 1 661 ? -23.730 10.492 56.947 1.00 77.62 661 LYS A O 1
ATOM 5226 N N . SER A 1 662 ? -25.458 9.186 56.355 1.00 71.75 662 SER A N 1
ATOM 5227 C CA . SER A 1 662 ? -25.490 9.636 54.952 1.00 71.75 662 SER A CA 1
ATOM 5228 C C . SER A 1 662 ? -25.743 11.146 54.837 1.00 71.75 662 SER A C 1
ATOM 5230 O O . SER A 1 662 ? -25.265 11.806 53.914 1.00 71.75 662 SER A O 1
ATOM 5232 N N . GLN A 1 663 ? -26.474 11.706 55.805 1.00 69.62 663 GLN A N 1
ATOM 5233 C CA . GLN A 1 663 ? -26.778 13.122 55.888 1.00 69.62 663 GLN A CA 1
ATOM 5234 C C . GLN A 1 663 ? -25.565 13.943 56.353 1.00 69.62 663 GLN A C 1
ATOM 5236 O O . GLN A 1 663 ? -25.296 14.991 55.766 1.00 69.62 663 GLN A O 1
ATOM 5241 N N . GLU A 1 664 ? -24.804 13.468 57.347 1.00 66.00 664 GLU A N 1
ATOM 5242 C CA . GLU A 1 664 ? -23.536 14.089 57.764 1.00 66.00 664 GLU A CA 1
ATOM 5243 C C . GLU A 1 664 ? -22.527 14.144 56.605 1.00 66.00 664 GLU A C 1
ATOM 5245 O O . GLU A 1 664 ? -21.959 15.207 56.340 1.00 66.00 664 GLU A O 1
ATOM 5250 N N . ASP A 1 665 ? -22.376 13.049 55.853 1.00 62.88 665 ASP A N 1
ATOM 5251 C CA . ASP A 1 665 ? -21.465 12.985 54.703 1.00 62.88 665 ASP A CA 1
ATOM 5252 C C . ASP A 1 665 ? -21.818 14.039 53.627 1.00 62.88 665 ASP A C 1
ATOM 5254 O O . ASP A 1 665 ? -20.922 14.673 53.054 1.00 62.88 665 ASP A O 1
ATOM 5258 N N . LEU A 1 666 ? -23.111 14.319 53.403 1.00 55.56 666 LEU A N 1
ATOM 5259 C CA . LEU A 1 666 ? -23.572 15.314 52.424 1.00 55.56 666 LEU A CA 1
ATOM 5260 C C . LEU A 1 666 ? -23.364 16.773 52.860 1.00 55.56 666 LEU A C 1
ATOM 5262 O O . LEU A 1 666 ? -23.063 17.623 52.017 1.00 55.56 666 LEU A O 1
ATOM 5266 N N . THR A 1 667 ? -23.479 17.075 54.161 1.00 53.62 667 THR A N 1
ATOM 5267 C CA . THR A 1 667 ? -23.316 18.450 54.693 1.00 53.62 667 THR A CA 1
ATOM 5268 C C . THR A 1 667 ? -21.927 19.049 54.446 1.00 53.62 667 THR A C 1
ATOM 5270 O O . THR A 1 667 ? -21.731 20.253 54.605 1.00 53.62 667 THR A O 1
ATOM 5273 N N . SER A 1 668 ? -20.966 18.235 53.999 1.00 55.66 668 SER A N 1
ATOM 5274 C CA . SER A 1 668 ? -19.639 18.683 53.578 1.00 55.66 668 SER A CA 1
ATOM 5275 C C . SER A 1 668 ? -19.552 19.177 52.120 1.00 55.66 668 SER A C 1
ATOM 5277 O O . SER A 1 668 ? -18.561 19.828 51.779 1.00 55.66 668 SER A O 1
ATOM 5279 N N . PHE A 1 669 ? -20.563 18.932 51.266 1.00 54.66 669 PHE A N 1
ATOM 5280 C CA . PHE A 1 669 ? -20.472 19.184 49.816 1.00 54.66 669 PHE A CA 1
ATOM 5281 C C . PHE A 1 669 ? -21.542 20.104 49.192 1.00 54.66 669 PHE A C 1
ATOM 5283 O O . PHE A 1 669 ? -21.226 20.713 48.169 1.00 54.66 669 PHE A O 1
ATOM 5290 N N . LEU A 1 670 ? -22.759 20.260 49.740 1.00 48.19 670 LEU A N 1
ATOM 5291 C CA . LEU A 1 670 ? -23.818 21.117 49.153 1.00 48.19 670 LEU A CA 1
ATOM 5292 C C . LEU A 1 670 ? -24.745 21.757 50.216 1.00 48.19 670 LEU A C 1
ATOM 5294 O O . LEU A 1 670 ? -25.011 21.150 51.247 1.00 48.19 670 LEU A O 1
ATOM 5298 N N . ASP A 1 671 ? -25.270 22.960 49.926 1.00 50.75 671 ASP A N 1
ATOM 5299 C CA . ASP A 1 671 ? -26.191 23.760 50.777 1.00 50.75 671 ASP A CA 1
ATOM 5300 C C . ASP A 1 671 ? -27.650 23.227 50.809 1.00 50.75 671 ASP A C 1
ATOM 5302 O O . ASP A 1 671 ? -28.488 23.735 51.555 1.00 50.75 671 ASP A O 1
ATOM 5306 N N . GLU A 1 672 ? -27.988 22.202 50.016 1.00 52.81 672 GLU A N 1
ATOM 5307 C CA . GLU A 1 672 ? -29.358 21.680 49.870 1.00 52.81 672 GLU A CA 1
ATOM 5308 C C . GLU A 1 672 ? -29.497 20.279 50.496 1.00 52.81 672 GLU A C 1
ATOM 5310 O O . GLU A 1 672 ? -29.171 19.262 49.891 1.00 52.81 672 GLU A O 1
ATOM 5315 N N . SER A 1 673 ? -30.019 20.223 51.724 1.00 55.53 673 SER A N 1
ATOM 5316 C CA . SER A 1 673 ? -30.275 18.990 52.499 1.00 55.53 673 SER A CA 1
ATOM 5317 C C . SER A 1 673 ? -31.536 18.206 52.078 1.00 55.53 673 SER A C 1
ATOM 5319 O O . SER A 1 673 ? -31.980 17.303 52.787 1.00 55.53 673 SER A O 1
ATOM 5321 N N . GLU A 1 674 ? -32.155 18.547 50.945 1.00 59.78 674 GLU A N 1
ATOM 5322 C CA . GLU A 1 674 ? -33.484 18.049 50.557 1.00 59.78 674 GLU A CA 1
ATOM 5323 C C . GLU A 1 674 ? -33.590 16.546 50.181 1.00 59.78 674 GLU A C 1
ATOM 5325 O O . GLU A 1 674 ? -34.629 15.953 50.491 1.00 59.78 674 GLU A O 1
ATOM 5330 N N . PRO A 1 675 ? -32.588 15.870 49.571 1.00 59.28 675 PRO A N 1
ATOM 5331 C CA . PRO A 1 675 ? -32.763 14.493 49.087 1.00 59.28 675 PRO A CA 1
ATOM 5332 C C . PRO A 1 675 ? -32.922 13.440 50.198 1.00 59.28 675 PRO A C 1
ATOM 5334 O O . PRO A 1 675 ? -33.776 12.562 50.097 1.00 59.28 675 PRO A O 1
ATOM 5337 N N . GLN A 1 676 ? -32.134 13.508 51.274 1.00 62.28 676 GLN A N 1
ATOM 5338 C CA . GLN A 1 676 ? -32.133 12.504 52.353 1.00 62.28 676 GLN A CA 1
ATOM 5339 C C . GLN A 1 676 ? -33.310 12.697 53.312 1.00 62.28 676 GLN A C 1
ATOM 5341 O O . GLN A 1 676 ? -33.867 11.718 53.817 1.00 62.28 676 GLN A O 1
ATOM 5346 N N . ASN A 1 677 ? -33.761 13.944 53.489 1.00 70.81 677 ASN A N 1
ATOM 5347 C CA . ASN A 1 677 ? -35.013 14.238 54.185 1.00 70.81 677 ASN A CA 1
ATOM 5348 C C . ASN A 1 677 ? -36.177 13.510 53.497 1.00 70.81 677 ASN A C 1
ATOM 5350 O O . ASN A 1 677 ? -37.033 12.930 54.166 1.00 70.81 677 ASN A O 1
ATOM 5354 N N . ALA A 1 678 ? -36.168 13.454 52.159 1.00 71.06 678 ALA A N 1
ATOM 5355 C CA . ALA A 1 678 ? -37.162 12.708 51.400 1.00 71.06 678 ALA A CA 1
ATOM 5356 C C . ALA A 1 678 ? -37.116 11.196 51.685 1.00 71.06 678 ALA A C 1
ATOM 5358 O O . ALA A 1 678 ? -38.179 10.590 51.770 1.00 71.06 678 ALA A O 1
ATOM 5359 N N . VAL A 1 679 ? -35.940 10.591 51.911 1.00 79.06 679 VAL A N 1
ATOM 5360 C CA . VAL A 1 679 ? -35.817 9.150 52.221 1.00 79.06 679 VAL A CA 1
ATOM 5361 C C . VAL A 1 679 ? -36.494 8.800 53.545 1.00 79.06 679 VAL A C 1
ATOM 5363 O O . VAL A 1 679 ? -37.359 7.924 53.589 1.00 79.06 679 VAL A O 1
ATOM 5366 N N . MET A 1 680 ? -36.149 9.502 54.628 1.00 83.25 680 MET A N 1
ATOM 5367 C CA . MET A 1 680 ? -36.747 9.233 55.943 1.00 83.25 680 MET A CA 1
ATOM 5368 C C . MET A 1 680 ? -38.243 9.543 55.953 1.00 83.25 680 MET A C 1
ATOM 5370 O O . MET A 1 680 ? -39.033 8.782 56.512 1.00 83.25 680 MET A O 1
ATOM 5374 N N . MET A 1 681 ? -38.655 10.629 55.293 1.00 82.94 681 MET A N 1
ATOM 5375 C CA . MET A 1 681 ? -40.068 10.978 55.173 1.00 82.94 681 MET A CA 1
ATOM 5376 C C . MET A 1 681 ? -40.835 9.940 54.345 1.00 82.94 681 MET A C 1
ATOM 5378 O O . MET A 1 681 ? -41.932 9.567 54.741 1.00 82.94 681 MET A O 1
ATOM 5382 N N . GLN A 1 682 ? -40.267 9.396 53.262 1.00 81.69 682 GLN A N 1
ATOM 5383 C CA . GLN A 1 682 ? -40.871 8.297 52.494 1.00 81.69 682 GLN A CA 1
ATOM 5384 C C . GLN A 1 682 ? -41.002 7.012 53.321 1.00 81.69 682 GLN A C 1
ATOM 5386 O O . GLN A 1 682 ? -42.046 6.355 53.260 1.00 81.69 682 GLN A O 1
ATOM 5391 N N . LEU A 1 683 ? -39.978 6.662 54.108 1.00 83.94 683 LEU A N 1
ATOM 5392 C CA . LEU A 1 683 ? -40.015 5.505 55.003 1.00 83.94 683 LEU A CA 1
ATOM 5393 C C . LEU A 1 683 ? -41.105 5.668 56.067 1.00 83.94 683 LEU A C 1
ATOM 5395 O O . LEU A 1 683 ? -41.955 4.791 56.203 1.00 83.94 683 LEU A O 1
ATOM 5399 N N . LEU A 1 684 ? -41.141 6.800 56.775 1.00 84.44 684 LEU A N 1
ATOM 5400 C CA . LEU A 1 684 ? -42.161 7.083 57.790 1.00 84.44 684 LEU A CA 1
ATOM 5401 C C . LEU A 1 684 ? -43.571 7.193 57.190 1.00 84.44 684 LEU A C 1
ATOM 5403 O O . LEU A 1 684 ? -44.526 6.679 57.772 1.00 84.44 684 LEU A O 1
ATOM 5407 N N . GLU A 1 685 ? -43.719 7.800 56.012 1.00 84.94 685 GLU A N 1
ATOM 5408 C CA . GLU A 1 685 ? -45.016 7.957 55.345 1.00 84.94 685 GLU A CA 1
ATOM 5409 C C . GLU A 1 685 ? -45.634 6.601 54.978 1.00 84.94 685 GLU A C 1
ATOM 5411 O O . GLU A 1 685 ? -46.844 6.413 55.144 1.00 84.94 685 GLU A O 1
ATOM 5416 N N . ASN A 1 686 ? -44.812 5.649 54.524 1.00 82.75 686 ASN A N 1
ATOM 5417 C CA . ASN A 1 686 ? -45.275 4.339 54.064 1.00 82.75 686 ASN A CA 1
ATOM 5418 C C . ASN A 1 686 ? -45.254 3.258 55.155 1.00 82.75 686 ASN A C 1
ATOM 5420 O O . ASN A 1 686 ? -46.145 2.412 55.180 1.00 82.75 686 ASN A O 1
ATOM 5424 N N . ARG A 1 687 ? -44.260 3.264 56.053 1.00 86.38 687 ARG A N 1
ATOM 5425 C CA . ARG A 1 687 ? -44.029 2.209 57.063 1.00 86.38 687 ARG A CA 1
ATOM 5426 C C . ARG A 1 687 ? -44.028 2.696 58.510 1.00 86.38 687 ARG A C 1
ATOM 5428 O O . ARG A 1 687 ? -43.954 1.872 59.417 1.00 86.38 687 ARG A O 1
ATOM 5435 N N . GLY A 1 688 ? -44.193 3.994 58.762 1.00 80.94 688 GLY A N 1
ATOM 5436 C CA . GLY A 1 688 ? -44.204 4.549 60.120 1.00 80.94 688 GLY A CA 1
ATOM 5437 C C . GLY A 1 688 ? -45.299 3.979 61.027 1.00 80.94 688 GLY A C 1
ATOM 5438 O O . GLY A 1 688 ? -45.110 3.955 62.236 1.00 80.94 688 GLY A O 1
ATOM 5439 N N . ALA A 1 689 ? -46.404 3.470 60.469 1.00 81.06 689 ALA A N 1
ATOM 5440 C CA . ALA A 1 689 ? -47.489 2.827 61.224 1.00 81.06 689 ALA A CA 1
ATOM 5441 C C . ALA A 1 689 ? -47.162 1.401 61.717 1.00 81.06 689 ALA A C 1
ATOM 5443 O O . ALA A 1 689 ? -47.808 0.917 62.647 1.00 81.06 689 ALA A O 1
ATOM 5444 N N . ASP A 1 690 ? -46.186 0.735 61.090 1.00 80.94 690 ASP A N 1
ATOM 5445 C CA . ASP A 1 690 ? -45.748 -0.626 61.431 1.00 80.94 690 ASP A CA 1
ATOM 5446 C C . ASP A 1 690 ? -44.430 -0.635 62.224 1.00 80.94 690 ASP A C 1
ATOM 5448 O O . ASP A 1 690 ? -43.940 -1.696 62.608 1.00 80.94 690 ASP A O 1
ATOM 5452 N N . MET A 1 691 ? -43.829 0.539 62.430 1.00 82.69 691 MET A N 1
ATOM 5453 C CA . MET A 1 691 ? -42.563 0.700 63.140 1.00 82.69 691 MET A CA 1
ATOM 5454 C C . MET A 1 691 ? -42.739 0.439 64.642 1.00 82.69 691 MET A C 1
ATOM 5456 O O . MET A 1 691 ? -43.707 0.905 65.242 1.00 82.69 691 MET A O 1
ATOM 5460 N N . ASP A 1 692 ? -41.788 -0.258 65.267 1.00 80.94 692 ASP A N 1
ATOM 5461 C CA . ASP A 1 692 ? -41.742 -0.376 66.727 1.00 80.94 692 ASP A CA 1
ATOM 5462 C C . ASP A 1 692 ? -41.063 0.864 67.320 1.00 80.94 692 ASP A C 1
ATOM 5464 O O . ASP A 1 692 ? -39.860 1.079 67.144 1.00 80.94 692 ASP A O 1
ATOM 5468 N N . VAL A 1 693 ? -41.848 1.717 67.978 1.00 81.50 693 VAL A N 1
ATOM 5469 C CA . VAL A 1 693 ? -41.345 2.966 68.557 1.00 81.50 693 VAL A CA 1
ATOM 5470 C C . VAL A 1 693 ? -40.828 2.697 69.964 1.00 81.50 693 VAL A C 1
ATOM 5472 O O . VAL A 1 693 ? -41.590 2.463 70.898 1.00 81.50 693 VAL A O 1
ATOM 5475 N N . THR A 1 694 ? -39.509 2.767 70.114 1.00 85.00 694 THR A N 1
ATOM 5476 C CA . THR A 1 694 ? -38.785 2.593 71.380 1.00 85.00 694 THR A CA 1
ATOM 5477 C C . THR A 1 694 ? -38.065 3.878 71.788 1.00 85.00 694 THR A C 1
ATOM 5479 O O . THR A 1 694 ? -37.876 4.785 70.973 1.00 85.00 694 THR A O 1
ATOM 5482 N N . GLU A 1 695 ? -37.625 3.972 73.046 1.00 81.81 695 GLU A N 1
ATOM 5483 C CA . GLU A 1 695 ? -36.809 5.106 73.508 1.00 81.81 695 GLU A CA 1
ATOM 5484 C C . GLU A 1 695 ? -35.560 5.300 72.633 1.00 81.81 695 GLU A C 1
ATOM 5486 O O . GLU A 1 695 ? -35.209 6.433 72.322 1.00 81.81 695 GLU A O 1
ATOM 5491 N N . GLU A 1 696 ? -34.955 4.216 72.135 1.00 83.75 696 GLU A N 1
ATOM 5492 C CA . GLU A 1 696 ? -33.832 4.276 71.191 1.00 83.75 696 GLU A CA 1
ATOM 5493 C C . GLU A 1 696 ? -34.223 4.938 69.861 1.00 83.75 696 GLU A C 1
ATOM 5495 O O . GLU A 1 696 ? -33.482 5.781 69.363 1.00 83.75 696 GLU A O 1
ATOM 5500 N N . THR A 1 697 ? -35.394 4.621 69.297 1.00 84.62 697 THR A N 1
ATOM 5501 C CA . THR A 1 697 ? -35.853 5.264 68.049 1.00 84.62 697 THR A CA 1
ATOM 5502 C C . THR A 1 697 ? -36.097 6.761 68.230 1.00 84.62 697 THR A C 1
ATOM 5504 O O . THR A 1 697 ? -35.679 7.552 67.388 1.00 84.62 697 THR A O 1
ATOM 5507 N N . VAL A 1 698 ? -36.699 7.170 69.355 1.00 83.56 698 VAL A N 1
ATOM 5508 C CA . VAL A 1 698 ? -36.915 8.589 69.679 1.00 83.56 698 VAL A CA 1
ATOM 5509 C C . VAL A 1 698 ? -35.578 9.290 69.913 1.00 83.56 698 VAL A C 1
ATOM 5511 O O . VAL A 1 698 ? -35.378 10.390 69.409 1.00 83.56 698 VAL A O 1
ATOM 5514 N N . ARG A 1 699 ? -34.628 8.632 70.591 1.00 84.94 699 ARG A N 1
ATOM 5515 C CA . ARG A 1 699 ? -33.270 9.142 70.816 1.00 84.94 699 ARG A CA 1
ATOM 5516 C C . ARG A 1 699 ? -32.519 9.391 69.510 1.00 84.94 699 ARG A C 1
ATOM 5518 O O . ARG A 1 699 ? -31.852 10.418 69.411 1.00 84.94 699 ARG A O 1
ATOM 5525 N N . ILE A 1 700 ? -32.614 8.480 68.537 1.00 84.12 700 ILE A N 1
ATOM 5526 C CA . ILE A 1 700 ? -31.995 8.644 67.211 1.00 84.12 700 ILE A CA 1
ATOM 5527 C C . ILE A 1 700 ? -32.637 9.829 66.482 1.00 84.12 700 ILE A C 1
ATOM 5529 O O . ILE A 1 700 ? -31.919 10.689 65.983 1.00 84.12 700 ILE A O 1
ATOM 5533 N N . ILE A 1 701 ? -33.972 9.941 66.484 1.00 83.44 701 ILE A N 1
ATOM 5534 C CA . ILE A 1 701 ? -34.658 11.071 65.836 1.00 83.44 701 ILE A CA 1
ATOM 5535 C C . ILE A 1 701 ? -34.214 12.399 66.455 1.00 83.44 701 ILE A C 1
ATOM 5537 O O . ILE A 1 701 ? -33.793 13.285 65.727 1.00 83.44 701 ILE A O 1
ATOM 5541 N N . THR A 1 702 ? -34.251 12.547 67.782 1.00 82.62 702 THR A N 1
ATOM 5542 C CA . THR A 1 702 ? -33.979 13.834 68.453 1.00 82.62 702 THR A CA 1
ATOM 5543 C C . THR A 1 702 ? -32.501 14.234 68.496 1.00 82.62 702 THR A C 1
ATOM 5545 O O . THR A 1 702 ? -32.188 15.417 68.677 1.00 82.62 702 THR A O 1
ATOM 5548 N N . ASN A 1 703 ? -31.574 13.276 68.388 1.00 81.88 703 ASN A N 1
ATOM 5549 C CA . ASN A 1 703 ? -30.138 13.543 68.514 1.00 81.88 703 ASN A CA 1
ATOM 5550 C C . ASN A 1 703 ? -29.345 13.440 67.222 1.00 81.88 703 ASN A C 1
ATOM 5552 O O . ASN A 1 703 ? -28.342 14.139 67.117 1.00 81.88 703 ASN A O 1
ATOM 5556 N N . GLU A 1 704 ? -29.756 12.578 66.299 1.00 81.50 704 GLU A N 1
ATOM 5557 C CA . GLU A 1 704 ? -28.939 12.188 65.148 1.00 81.50 704 GLU A CA 1
ATOM 5558 C C . GLU A 1 704 ? -29.562 12.665 63.815 1.00 81.50 704 GLU A C 1
ATOM 5560 O O . GLU A 1 704 ? -28.854 12.763 62.819 1.00 81.50 704 GLU A O 1
ATOM 5565 N N . MET A 1 705 ? -30.855 13.023 63.772 1.00 78.94 705 MET A N 1
ATOM 5566 C CA . MET A 1 705 ? -31.516 13.551 62.561 1.00 78.94 705 MET A CA 1
ATOM 5567 C C . MET A 1 705 ? -31.546 15.087 62.536 1.00 78.94 705 MET A C 1
ATOM 5569 O O . MET A 1 705 ? -31.767 15.722 63.567 1.00 78.94 705 MET A O 1
ATOM 5573 N N . ASN A 1 706 ? -31.442 15.695 61.347 1.00 75.69 706 ASN A N 1
ATOM 5574 C CA . ASN A 1 706 ? -31.481 17.163 61.194 1.00 75.69 706 ASN A CA 1
ATOM 5575 C C . ASN A 1 706 ? -32.900 17.768 61.101 1.00 75.69 706 ASN A C 1
ATOM 5577 O O . ASN A 1 706 ? -33.052 18.982 61.210 1.00 75.69 706 ASN A O 1
ATOM 5581 N N . PHE A 1 707 ? -33.937 16.942 60.918 1.00 79.56 707 PHE A N 1
ATOM 5582 C CA . PHE A 1 707 ? -35.363 17.329 60.840 1.00 79.56 707 PHE A CA 1
ATOM 5583 C C . PHE A 1 707 ? -36.216 16.499 61.828 1.00 79.56 707 PHE A C 1
ATOM 5585 O O . PHE A 1 707 ? -37.153 15.781 61.455 1.00 79.56 707 PHE A O 1
ATOM 5592 N N . PRO A 1 708 ? -35.863 16.535 63.128 1.00 80.50 708 PRO A N 1
ATOM 5593 C CA . PRO A 1 708 ? -36.503 15.723 64.160 1.00 80.50 708 PRO A CA 1
ATOM 5594 C C . PRO A 1 708 ? -37.990 16.048 64.317 1.00 80.50 708 PRO A C 1
ATOM 5596 O O . PRO A 1 708 ? -38.790 15.159 64.597 1.00 80.50 708 PRO A O 1
ATOM 5599 N N . LYS A 1 709 ? -38.361 17.311 64.095 1.00 79.19 709 LYS A N 1
ATOM 5600 C CA . LYS A 1 709 ? -39.713 17.847 64.273 1.00 79.19 709 LYS A CA 1
ATOM 5601 C C . LYS A 1 709 ? -40.684 17.224 63.273 1.00 79.19 709 LYS A C 1
ATOM 5603 O O . LYS A 1 709 ? -41.716 16.671 63.646 1.00 79.19 709 LYS A O 1
ATOM 5608 N N . GLU A 1 710 ? -40.309 17.241 61.998 1.00 82.69 710 GLU A N 1
ATOM 5609 C CA . GLU A 1 710 ? -41.060 16.662 60.890 1.00 82.69 710 GLU A CA 1
ATOM 5610 C C . GLU A 1 710 ? -41.168 15.139 61.031 1.00 82.69 710 GLU A C 1
ATOM 5612 O O . GLU A 1 710 ? -42.252 14.582 60.842 1.00 82.69 710 GLU A O 1
ATOM 5617 N N . CYS A 1 711 ? -40.079 14.473 61.441 1.00 82.31 711 CYS A N 1
ATOM 5618 C CA . CYS A 1 711 ? -40.073 13.034 61.715 1.00 82.31 711 CYS A CA 1
ATOM 5619 C C . CYS A 1 711 ? -41.039 12.657 62.844 1.00 82.31 711 CYS A C 1
ATOM 5621 O O . CYS A 1 711 ? -41.850 11.746 62.676 1.00 82.31 711 CYS A O 1
ATOM 5623 N N . LEU A 1 712 ? -40.966 13.348 63.988 1.00 82.69 712 LEU A N 1
ATOM 5624 C CA . LEU A 1 712 ? -41.826 13.088 65.144 1.00 82.69 712 LEU A CA 1
ATOM 5625 C C . LEU A 1 712 ? -43.291 13.379 64.815 1.00 82.69 712 LEU A C 1
ATOM 5627 O O . LEU A 1 712 ? -44.151 12.547 65.100 1.00 82.69 712 LEU A O 1
ATOM 5631 N N . ALA A 1 713 ? -43.582 14.499 64.149 1.00 81.44 713 ALA A N 1
ATOM 5632 C CA . ALA A 1 713 ? -44.940 14.842 63.739 1.00 81.44 713 ALA A CA 1
ATOM 5633 C C . ALA A 1 713 ? -45.544 13.802 62.790 1.00 81.44 713 ALA A C 1
ATOM 5635 O O . ALA A 1 713 ? -46.698 13.393 62.959 1.00 81.44 713 ALA A O 1
ATOM 5636 N N . LEU A 1 714 ? -44.766 13.330 61.812 1.00 83.12 714 LEU A N 1
ATOM 5637 C CA . LEU A 1 714 ? -45.226 12.308 60.882 1.00 83.12 714 LEU A CA 1
ATOM 5638 C C . LEU A 1 714 ? -45.404 10.951 61.565 1.00 83.12 714 LEU A C 1
ATOM 5640 O O . LEU A 1 714 ? -46.402 10.269 61.329 1.00 83.12 714 LEU A O 1
ATOM 5644 N N . LEU A 1 715 ? -44.475 10.581 62.446 1.00 83.38 715 LEU A N 1
ATOM 5645 C CA . LEU A 1 715 ? -44.532 9.331 63.191 1.00 83.38 715 LEU A CA 1
ATOM 5646 C C . LEU A 1 715 ? -45.748 9.284 64.124 1.00 83.38 715 LEU A C 1
ATOM 5648 O O . LEU A 1 715 ? -46.493 8.305 64.094 1.00 83.38 715 LEU A O 1
ATOM 5652 N N . VAL A 1 716 ? -46.000 10.354 64.887 1.00 80.69 716 VAL A N 1
ATOM 5653 C CA . VAL A 1 716 ? -47.187 10.486 65.752 1.00 80.69 716 VAL A CA 1
ATOM 5654 C C . VAL A 1 716 ? -48.465 10.381 64.919 1.00 80.69 716 VAL A C 1
ATOM 5656 O O . VAL A 1 716 ? -49.377 9.638 65.278 1.00 80.69 716 VAL A O 1
ATOM 5659 N N . LYS A 1 717 ? -48.514 11.044 63.756 1.00 82.81 717 LYS A N 1
ATOM 5660 C CA . LYS A 1 717 ? -49.659 10.976 62.836 1.00 82.81 717 LYS A CA 1
ATOM 5661 C C . LYS A 1 717 ? -49.903 9.563 62.289 1.00 82.81 717 LYS A C 1
ATOM 5663 O O . LYS A 1 717 ? -51.057 9.176 62.117 1.00 82.81 717 LYS A O 1
ATOM 5668 N N . LYS A 1 718 ? -48.846 8.807 61.978 1.00 84.69 718 LYS A N 1
ATOM 5669 C CA . LYS A 1 718 ? -48.938 7.463 61.376 1.00 84.69 718 LYS A CA 1
ATOM 5670 C C . LYS A 1 718 ? -49.214 6.365 62.402 1.00 84.69 718 LYS A C 1
ATOM 5672 O O . LYS A 1 718 ? -49.948 5.431 62.090 1.00 84.69 718 LYS A O 1
ATOM 5677 N N . GLN A 1 719 ? -48.669 6.486 63.610 1.00 81.75 719 GLN A N 1
ATOM 5678 C CA . GLN A 1 719 ? -48.917 5.559 64.718 1.00 81.75 719 GLN A CA 1
ATOM 5679 C C . GLN A 1 719 ? -50.271 5.806 65.395 1.00 81.75 719 GLN A C 1
ATOM 5681 O O . GLN A 1 719 ? -50.955 4.852 65.776 1.00 81.75 719 GLN A O 1
ATOM 5686 N N . GLY A 1 720 ? -50.684 7.072 65.525 1.00 77.81 720 GLY A N 1
ATOM 5687 C CA . GLY A 1 720 ? -51.930 7.456 66.185 1.00 77.81 720 GLY A CA 1
ATOM 5688 C C . GLY A 1 720 ? -52.037 6.857 67.591 1.00 77.81 720 GLY A C 1
ATOM 5689 O O . GLY A 1 720 ? -51.138 7.011 68.413 1.00 77.81 720 GLY A O 1
ATOM 5690 N N . GLU A 1 721 ? -53.123 6.128 67.854 1.00 70.62 721 GLU A N 1
ATOM 5691 C CA . GLU A 1 721 ? -53.398 5.485 69.151 1.00 70.62 721 GLU A CA 1
ATOM 5692 C C . GLU A 1 721 ? -52.497 4.275 69.463 1.00 70.62 721 GLU A C 1
ATOM 5694 O O . GLU A 1 721 ? -52.467 3.812 70.601 1.00 70.62 721 GLU A O 1
ATOM 5699 N N . LYS A 1 722 ? -51.758 3.740 68.476 1.00 73.38 722 LYS A N 1
ATOM 5700 C CA . LYS A 1 722 ? -50.830 2.613 68.688 1.00 73.38 722 LYS A CA 1
ATOM 5701 C C . LYS A 1 722 ? -49.502 3.042 69.313 1.00 73.38 722 LYS A C 1
ATOM 5703 O O . LYS A 1 722 ? -48.752 2.184 69.782 1.00 73.38 722 LYS A O 1
ATOM 5708 N N . LEU A 1 723 ? -49.215 4.345 69.324 1.00 76.00 723 LEU A N 1
ATOM 5709 C CA . LEU A 1 723 ? -47.971 4.884 69.848 1.00 76.00 723 LEU A CA 1
ATOM 5710 C C . LEU A 1 723 ? -47.897 4.685 71.366 1.00 76.00 723 LEU A C 1
ATOM 5712 O O . LEU A 1 723 ? -48.621 5.322 72.131 1.00 76.00 723 LEU A O 1
ATOM 5716 N N . ARG A 1 724 ? -46.979 3.827 71.812 1.00 75.06 724 ARG A N 1
ATOM 5717 C CA . ARG A 1 724 ? -46.670 3.660 73.234 1.00 75.06 724 ARG A CA 1
ATOM 5718 C C . ARG A 1 724 ? -45.655 4.706 73.654 1.00 75.06 724 ARG A C 1
ATOM 5720 O O . ARG A 1 724 ? -44.464 4.549 73.414 1.00 75.06 724 ARG A O 1
ATOM 5727 N N . VAL A 1 725 ? -46.141 5.764 74.282 1.00 73.19 725 VAL A N 1
ATOM 5728 C CA . VAL A 1 725 ? -45.293 6.836 74.799 1.00 73.19 725 VAL A CA 1
ATOM 5729 C C . VAL A 1 725 ? -44.825 6.469 76.212 1.00 73.19 725 VAL A C 1
ATOM 5731 O O . VAL A 1 725 ? -45.639 6.094 77.056 1.00 73.19 725 VAL A O 1
ATOM 5734 N N . THR A 1 726 ? -43.519 6.554 76.478 1.00 80.75 726 THR A N 1
ATOM 5735 C CA . THR A 1 726 ? -42.939 6.419 77.827 1.00 80.75 726 THR A CA 1
ATOM 5736 C C . THR A 1 726 ? -42.510 7.781 78.375 1.00 80.75 726 THR A C 1
ATOM 5738 O O . THR A 1 726 ? -42.246 8.715 77.618 1.00 80.75 726 THR A O 1
ATOM 5741 N N . GLU A 1 727 ? -42.385 7.893 79.699 1.00 73.94 727 GLU A N 1
ATOM 5742 C CA . GLU A 1 727 ? -41.856 9.098 80.361 1.00 73.94 727 GLU A CA 1
ATOM 5743 C C . GLU A 1 727 ? -40.434 9.441 79.872 1.00 73.94 727 GLU A C 1
ATOM 5745 O O . GLU A 1 727 ? -40.094 10.609 79.691 1.00 73.94 727 GLU A O 1
ATOM 5750 N N . GLY A 1 728 ? -39.622 8.420 79.561 1.00 77.50 728 GLY A N 1
ATOM 5751 C CA . GLY A 1 728 ? -38.300 8.596 78.961 1.00 77.50 728 GLY A CA 1
ATOM 5752 C C . GLY A 1 728 ? -38.344 9.234 77.569 1.00 77.50 728 GLY A C 1
ATOM 5753 O O . GLY A 1 728 ? -37.516 10.098 77.280 1.00 77.50 728 GLY A O 1
ATOM 5754 N N . MET A 1 729 ? -39.322 8.872 76.725 1.00 79.06 729 MET A N 1
ATOM 5755 C CA . MET A 1 729 ? -39.521 9.494 75.408 1.00 79.06 729 MET A CA 1
ATOM 5756 C C . MET A 1 729 ? -39.920 10.968 75.520 1.00 79.06 729 MET A C 1
ATOM 5758 O O . MET A 1 729 ? -39.342 11.792 74.816 1.00 79.06 729 MET A O 1
ATOM 5762 N N . VAL A 1 730 ? -40.865 11.302 76.408 1.00 74.81 730 VAL A N 1
ATOM 5763 C CA . VAL A 1 730 ? -41.327 12.690 76.608 1.00 74.81 730 VAL A CA 1
ATOM 5764 C C . VAL A 1 730 ? -40.189 13.568 77.100 1.00 74.81 730 VAL A C 1
ATOM 5766 O O . VAL A 1 730 ? -39.912 14.587 76.475 1.00 74.81 730 VAL A O 1
ATOM 5769 N N . ARG A 1 731 ? -39.433 13.121 78.111 1.00 77.69 731 ARG A N 1
ATOM 5770 C CA . ARG A 1 731 ? -38.274 13.870 78.614 1.00 77.69 731 ARG A CA 1
ATOM 5771 C C . ARG A 1 731 ? -37.241 14.156 77.518 1.00 77.69 731 ARG A C 1
ATOM 5773 O O . ARG A 1 731 ? -36.721 15.262 77.443 1.00 77.69 731 ARG A O 1
ATOM 5780 N N . MET A 1 732 ? -36.958 13.185 76.642 1.00 82.00 732 MET A N 1
ATOM 5781 C CA . MET A 1 732 ? -36.021 13.382 75.525 1.00 82.00 732 MET A CA 1
ATOM 5782 C C . MET A 1 732 ? -36.502 14.423 74.505 1.00 82.00 732 MET A C 1
ATOM 5784 O O . MET A 1 732 ? -35.673 15.118 73.918 1.00 82.00 732 MET A O 1
ATOM 5788 N N . VAL A 1 733 ? -37.814 14.520 74.268 1.00 78.31 733 VAL A N 1
ATOM 5789 C CA . VAL A 1 733 ? -38.392 15.531 73.368 1.00 78.31 733 VAL A CA 1
ATOM 5790 C C . VAL A 1 733 ? -38.440 16.897 74.060 1.00 78.31 733 VAL A C 1
ATOM 5792 O O . VAL A 1 733 ? -38.023 17.878 73.452 1.00 78.31 733 VAL A O 1
ATOM 5795 N N . GLU A 1 734 ? -38.847 16.967 75.331 1.00 77.50 734 GLU A N 1
ATOM 5796 C CA . GLU A 1 734 ? -38.884 18.204 76.132 1.00 77.50 734 GLU A CA 1
ATOM 5797 C C . GLU A 1 734 ? -37.507 18.861 76.284 1.00 77.50 734 GLU A C 1
ATOM 5799 O O . GLU A 1 734 ? -37.377 20.073 76.114 1.00 77.50 734 GLU A O 1
ATOM 5804 N N . GLU A 1 735 ? -36.466 18.072 76.573 1.00 79.00 735 GLU A N 1
ATOM 5805 C CA . GLU A 1 735 ? -35.095 18.573 76.748 1.00 79.00 735 GLU A CA 1
ATOM 5806 C C . GLU A 1 735 ? -34.537 19.217 75.468 1.00 79.00 735 GLU A C 1
ATOM 5808 O O . GLU A 1 735 ? -33.716 20.135 75.538 1.00 79.00 735 GLU A O 1
ATOM 5813 N N . LYS A 1 736 ? -34.969 18.742 74.294 1.00 77.31 736 LYS A N 1
ATOM 5814 C CA . LYS A 1 736 ? -34.451 19.159 72.983 1.00 77.31 736 LYS A CA 1
ATOM 5815 C C . LYS A 1 736 ? -35.342 20.170 72.256 1.00 77.31 736 LYS A C 1
ATOM 5817 O O . LYS A 1 736 ? -34.814 21.030 71.554 1.00 77.31 736 LYS A O 1
ATOM 5822 N N . PHE A 1 737 ? -36.663 20.077 72.409 1.00 77.00 737 PHE A N 1
ATOM 5823 C CA . PHE A 1 737 ? -37.662 20.861 71.670 1.00 77.00 737 PHE A CA 1
ATOM 5824 C C . PHE A 1 737 ? -38.758 21.426 72.598 1.00 77.00 737 PHE A C 1
ATOM 5826 O O . PHE A 1 737 ? -39.941 21.140 72.407 1.00 77.00 737 PHE A O 1
ATOM 5833 N N . PRO A 1 738 ? -38.406 22.279 73.580 1.00 68.50 738 PRO A N 1
ATOM 5834 C CA . PRO A 1 738 ? -39.351 22.787 74.585 1.00 68.50 738 PRO A CA 1
ATOM 5835 C C . PRO A 1 738 ? -40.461 23.690 74.012 1.00 68.50 738 PRO A C 1
ATOM 5837 O O . PRO A 1 738 ? -41.456 23.954 74.681 1.00 68.50 738 PRO A O 1
ATOM 5840 N N . GLU A 1 739 ? -40.304 24.182 72.780 1.00 64.50 739 GLU A N 1
ATOM 5841 C CA . GLU A 1 739 ? -41.269 25.066 72.111 1.00 64.50 739 GLU A CA 1
ATOM 5842 C C . GLU A 1 739 ? -42.378 24.303 71.354 1.00 64.50 739 GLU A C 1
ATOM 5844 O O . GLU A 1 739 ? -43.340 24.916 70.892 1.00 64.50 739 GLU A O 1
ATOM 5849 N N . GLU A 1 740 ? -42.295 22.972 71.240 1.00 66.12 740 GLU A N 1
ATOM 5850 C CA . GLU A 1 740 ? -43.249 22.137 70.485 1.00 66.12 740 GLU A CA 1
ATOM 5851 C C . GLU A 1 740 ? -44.324 21.501 71.370 1.00 66.12 740 GLU A C 1
ATOM 5853 O O . GLU A 1 740 ? -44.595 20.300 71.319 1.00 66.12 740 GLU A O 1
ATOM 5858 N N . ILE A 1 741 ? -44.978 22.355 72.157 1.00 61.12 741 ILE A N 1
ATOM 5859 C CA . ILE A 1 741 ? -46.001 21.989 73.146 1.00 61.12 741 ILE A CA 1
ATOM 5860 C C . ILE A 1 741 ? -47.104 21.108 72.533 1.00 61.12 741 ILE A C 1
ATOM 5862 O O . ILE A 1 741 ? -47.511 20.132 73.144 1.00 61.12 741 ILE A O 1
ATOM 5866 N N . ALA A 1 742 ? -47.527 21.372 71.293 1.00 65.19 742 ALA A N 1
ATOM 5867 C CA . ALA A 1 742 ? -48.597 20.610 70.643 1.00 65.19 742 ALA A CA 1
ATOM 5868 C C . ALA A 1 742 ? -48.245 19.131 70.369 1.00 65.19 742 ALA A C 1
ATOM 5870 O O . ALA A 1 742 ? -49.133 18.282 70.404 1.00 65.19 742 ALA A O 1
ATOM 5871 N N . LEU A 1 743 ? -46.972 18.809 70.091 1.00 65.31 743 LEU A N 1
ATOM 5872 C CA . LEU A 1 743 ? -46.518 17.421 69.903 1.00 65.31 743 LEU A CA 1
ATOM 5873 C C . LEU A 1 743 ? -46.437 16.694 71.248 1.00 65.31 743 LEU A C 1
ATOM 5875 O O . LEU A 1 743 ? -46.890 15.551 71.360 1.00 65.31 743 LEU A O 1
ATOM 5879 N N . LEU A 1 744 ? -45.916 17.388 72.261 1.00 62.75 744 LEU A N 1
ATOM 5880 C CA . LEU A 1 744 ? -45.822 16.911 73.639 1.00 62.75 744 LEU A CA 1
ATOM 5881 C C . LEU A 1 744 ? -47.208 16.647 74.241 1.00 62.75 744 LEU A C 1
ATOM 5883 O O . LEU A 1 744 ? -47.415 15.569 74.782 1.00 62.75 744 LEU A O 1
ATOM 5887 N N . GLU A 1 745 ? -48.185 17.535 74.035 1.00 65.88 745 GLU A N 1
ATOM 5888 C CA . GLU A 1 745 ? -49.581 17.357 74.468 1.00 65.88 745 GLU A CA 1
ATOM 5889 C C . GLU A 1 745 ? -50.205 16.081 73.873 1.00 65.88 745 GLU A C 1
ATOM 5891 O O . GLU A 1 745 ? -50.792 15.276 74.596 1.00 65.88 745 GLU A O 1
ATOM 5896 N N . THR A 1 746 ? -50.018 15.821 72.570 1.00 66.44 746 THR A N 1
ATOM 5897 C CA . THR A 1 746 ? -50.476 14.558 71.954 1.00 66.44 746 THR A CA 1
ATOM 5898 C C . THR A 1 746 ? -49.765 13.316 72.497 1.00 66.44 746 THR A C 1
ATOM 5900 O O . THR A 1 746 ? -50.354 12.233 72.519 1.00 66.44 746 THR A O 1
ATOM 5903 N N . MET A 1 747 ? -48.504 13.439 72.915 1.00 66.06 747 MET A N 1
ATOM 5904 C CA . MET A 1 747 ? -47.740 12.336 73.499 1.00 66.06 747 MET A CA 1
ATOM 5905 C C . MET A 1 747 ? -48.144 12.080 74.961 1.00 66.06 747 MET A C 1
ATOM 5907 O O . MET A 1 747 ? -48.350 10.925 75.335 1.00 66.06 747 MET A O 1
ATOM 5911 N N . GLU A 1 748 ? -48.336 13.128 75.763 1.00 64.94 748 GLU A N 1
ATOM 5912 C CA . GLU A 1 748 ? -48.809 13.064 77.152 1.00 64.94 748 GLU A CA 1
ATOM 5913 C C . GLU A 1 748 ? -50.229 12.496 77.262 1.00 64.94 748 GLU A C 1
ATOM 5915 O O . GLU A 1 748 ? -50.477 11.618 78.094 1.00 64.94 748 GLU A O 1
ATOM 5920 N N . ASP A 1 749 ? -51.147 12.911 76.384 1.00 64.94 749 ASP A N 1
ATOM 5921 C CA . ASP A 1 749 ? -52.505 12.358 76.316 1.00 64.94 749 ASP A CA 1
ATOM 5922 C C . ASP A 1 749 ? -52.487 10.835 76.088 1.00 64.94 749 ASP A C 1
ATOM 5924 O O . ASP A 1 749 ? -53.288 10.090 76.665 1.00 64.94 749 ASP A O 1
ATOM 5928 N N . ASN A 1 750 ? -51.539 10.343 75.284 1.00 64.50 750 ASN A N 1
ATOM 5929 C CA . ASN A 1 750 ? -51.350 8.914 75.043 1.00 64.50 750 ASN A CA 1
ATOM 5930 C C . ASN A 1 750 ? -50.726 8.187 76.252 1.00 64.50 750 ASN A C 1
ATOM 5932 O O . ASN A 1 750 ? -51.139 7.059 76.541 1.00 64.50 750 ASN A O 1
ATOM 5936 N N . ILE A 1 751 ? -49.818 8.821 77.013 1.00 63.59 751 ILE A N 1
ATOM 5937 C CA . ILE A 1 751 ? -49.322 8.292 78.306 1.00 63.59 751 ILE A CA 1
ATOM 5938 C C . ILE A 1 751 ? -50.480 8.129 79.296 1.00 63.59 751 ILE A C 1
ATOM 5940 O O . ILE A 1 751 ? -50.616 7.081 79.941 1.00 63.59 751 ILE A O 1
ATOM 5944 N N . GLN A 1 752 ? -51.336 9.147 79.421 1.00 59.66 752 GLN A N 1
ATOM 5945 C CA . GLN A 1 752 ? -52.468 9.141 80.352 1.00 59.66 752 GLN A CA 1
ATOM 5946 C C . GLN A 1 752 ? -53.533 8.097 79.968 1.00 59.66 752 GLN A C 1
ATOM 5948 O O . GLN A 1 752 ? -54.104 7.424 80.833 1.00 59.66 752 GLN A O 1
ATOM 5953 N N . ARG A 1 753 ? -53.771 7.878 78.669 1.00 58.78 753 ARG A N 1
ATOM 5954 C CA . ARG A 1 753 ? -54.660 6.807 78.175 1.00 58.78 753 ARG A CA 1
ATOM 5955 C C . ARG A 1 753 ? -54.093 5.405 78.407 1.00 58.78 753 ARG A C 1
ATOM 5957 O O . ARG A 1 753 ? -54.831 4.503 78.797 1.00 58.78 753 ARG A O 1
ATOM 5964 N N . TYR A 1 754 ? -52.786 5.206 78.238 1.00 53.47 754 TYR A N 1
ATOM 5965 C CA . TYR A 1 754 ? -52.166 3.903 78.496 1.00 53.47 754 TYR A CA 1
ATOM 5966 C C . TYR A 1 754 ? -52.130 3.559 79.989 1.00 53.47 754 TYR A C 1
ATOM 5968 O O . TYR A 1 754 ? -52.476 2.435 80.362 1.00 53.47 754 TYR A O 1
ATOM 5976 N N . SER A 1 755 ? -51.808 4.531 80.847 1.00 54.66 755 SER A N 1
ATOM 5977 C CA . SER A 1 755 ? -51.825 4.373 82.311 1.00 54.66 755 SER A CA 1
ATOM 5978 C C . SER A 1 755 ? -53.234 4.168 82.892 1.00 54.66 755 SER A C 1
ATOM 5980 O O . SER A 1 755 ? -53.375 3.518 83.928 1.00 54.66 755 SER A O 1
ATOM 5982 N N . SER A 1 756 ? -54.290 4.622 82.205 1.00 52.53 756 SER A N 1
ATOM 5983 C CA . SER A 1 756 ? -55.690 4.357 82.583 1.00 52.53 756 SER A CA 1
ATOM 5984 C C . SER A 1 756 ? -56.262 3.039 82.033 1.00 52.53 756 SER A C 1
ATOM 5986 O O . SER A 1 756 ? -57.233 2.524 82.585 1.00 52.53 756 SER A O 1
ATOM 5988 N N . SER A 1 757 ? -55.645 2.430 81.012 1.00 49.31 757 SER A N 1
ATOM 5989 C CA . SER A 1 757 ? -56.097 1.156 80.418 1.00 49.31 757 SER A CA 1
ATOM 5990 C C . SER A 1 757 ? -55.613 -0.114 81.144 1.00 49.31 757 SER A C 1
ATOM 5992 O O . SER A 1 757 ? -56.107 -1.206 80.864 1.00 49.31 757 SER A O 1
ATOM 5994 N N . SER A 1 758 ? -54.686 -0.003 82.107 1.00 45.62 758 SER A N 1
ATOM 5995 C CA . SER A 1 758 ? -54.123 -1.155 82.836 1.00 45.62 758 SER A CA 1
ATOM 5996 C C . SER A 1 758 ? -54.843 -1.508 84.146 1.00 45.62 758 SER A C 1
ATOM 5998 O O . SER A 1 758 ? -54.337 -2.324 84.916 1.00 45.62 758 SER A O 1
ATOM 6000 N N . THR A 1 759 ? -56.012 -0.928 84.433 1.00 46.25 759 THR A N 1
ATOM 6001 C CA . THR A 1 759 ? -56.823 -1.307 85.604 1.00 46.25 759 THR A CA 1
ATOM 6002 C C . THR A 1 759 ? -58.232 -1.732 85.186 1.00 46.25 759 THR A C 1
ATOM 6004 O O . THR A 1 759 ? -59.200 -0.988 85.281 1.00 46.25 759 THR A O 1
ATOM 6007 N N . GLY A 1 760 ? -58.357 -2.981 84.726 1.00 41.19 760 GLY A N 1
ATOM 6008 C CA . GLY A 1 760 ? -59.649 -3.592 84.423 1.00 41.19 760 GLY A CA 1
ATOM 6009 C C . GLY A 1 760 ? -59.628 -5.122 84.460 1.00 41.19 760 GLY A C 1
ATOM 6010 O O . GLY A 1 760 ? -59.226 -5.750 83.489 1.00 41.19 760 GLY A O 1
ATOM 6011 N N . SER A 1 761 ? -60.176 -5.680 85.550 1.00 37.06 761 SER A N 1
ATOM 6012 C CA . SER A 1 761 ? -60.715 -7.048 85.724 1.00 37.06 761 SER A CA 1
ATOM 6013 C C . SER A 1 761 ? -59.810 -8.167 86.273 1.00 37.06 761 SER A C 1
ATOM 6015 O O . SER A 1 761 ? -59.204 -8.924 85.522 1.00 37.06 761 SER A O 1
ATOM 6017 N N . ALA A 1 762 ? -59.871 -8.372 87.594 1.00 36.78 762 ALA A N 1
ATOM 6018 C CA . ALA A 1 762 ? -60.584 -9.486 88.258 1.00 36.78 762 ALA A CA 1
ATOM 6019 C C . ALA A 1 762 ? -60.716 -9.099 89.754 1.00 36.78 762 ALA A C 1
ATOM 6021 O O . ALA A 1 762 ? -59.771 -8.551 90.313 1.00 36.78 762 ALA A O 1
ATOM 6022 N N . GLY A 1 763 ? -61.867 -9.183 90.424 1.00 36.03 763 GLY A N 1
ATOM 6023 C CA . GLY A 1 763 ? -62.783 -10.320 90.467 1.00 36.03 763 GLY A CA 1
ATOM 6024 C C . GLY A 1 763 ? -62.511 -11.072 91.758 1.00 36.03 763 GLY A C 1
ATOM 6025 O O . GLY A 1 763 ? -61.600 -11.923 91.711 1.00 36.03 763 GLY A O 1
#

Secondary structure (DSSP, 8-state):
--SSSHHHHHHHHHHH-S--EEEETTEEEEHHHHHHHHHHTHHHHTT-HHHHHHHHHHHHHHHTGGGS-SS----S-SS-HHHHHHHHTTS--SSTTHHHHHHHTT--S--TTSS-S--TTS-HHHHHHHHHHHHHS--EE-SSSEEEEEEEEEEEEEEEEEEE--SSS-EEEEEEEPPS-HHHHHHHHHH-SEEEEEP-SS---TT-EEEEETT-SS-EEEEE-SSSEEEEESS-----SSS---PPP----S--S--EEEEEEEE-S--------TTS-----GGGTS-GGG-SHHHHHHHHHHHHHHHHTTT-HHHHHHHHHHHHHHHHHHH-TT-TTTHHHHHHHHHHHHHTT-HHHHHHHHHHHHHHHHHHH-TTSHHHHHHHHHHHHHHHHHHHHH-GGGHHHHHHHHHHHHHHHHHTPPPPHHHHHHHHHHS-HHHHHHHHT-SS------HHHHHHH--TTTHHHHHHHHHHHHTT-S---HHHHHHHHHHS-HHHHHHHHHT-TTT-PPPHHHHHHHHTSTTHHHHHHHHHS--STT----TT-PPPHHHHHHHHH-TTTHHHHHHHHHHHH----EE-HHHHHHHHH-TTTHHHHHHHHHHSTT-EE---HHHHHHHHH-TTTHHHHHHHHHHHHGGG----HHHHHHHHHHHHHHTTT-S--HHHHHHHHHHHHHHTTTS---HHHHHHHHHH-S-HHHHHHHHHHHHGGG----HHHHHHHHHH-TT-HHHHHHHHHHHHHHHHHT-----

pLDDT: mean 73.78, std 13.99, range [24.89, 93.94]

InterPro domains:
  IPR011990 Tetratricopeptide-like helical domain superfamily [G3DSA:1.25.40.10] (296-421)
  IPR052895 Heterokaryon Regulation/Transcriptional Modulator [PTHR24148] (13-229)
  IPR055530 Repeat of unknown function DUF7104 [PF23397] (550-572)
  IPR055530 Repeat of unknown function DUF7104 [PF23397] (577-602)

Radius of gyration: 49.25 Å; chains: 1; bounding box: 118×64×157 Å

Foldseek 3Di:
DPPQADFLVVLLCLLQALWDWDDDPPDIDTLQVVLVVVLVCVVVCVVPQLVLLLVLLSNQSRNCNPVDDPPDPDQQEPAALLLQLQSQLLTDHPDNLSSRASCVSRHPDDCPPQPLHDDPVDQPVVNVQSVLCVAAVFGFDDSALKTWTKFKWFFQWFFADWDQGSPPASWIKTFTDAFPFPNNVVCCVQQNRIFTWHRGSADDDGGFTWIDTPPHLAIWTWADAQQAIETNRSGTDGDGPDDDPDRDDPPPPDDHDDIAIHTYMYHSYDDPDQPDDPQHGGDDPCCVPDDPVCPDPLNSLVSSLSSLVSSVSNVPLSSSLVSLVVSLVVVCVVPNNLDPSNLSSLQSNLVSCLVVVVLVSSLVSLVVSLVSCCVVPNCPDLSNLVSLLSNLVSQLVVLCVVDVVCVVVCVVLNVVQSVCSNNLAARDQVSLLSCLQRTALVSLLSQLSRPHHDDQDDPSSLVSLLDQPHNASNLLSCCVSPVNPDDCDPVNLLSCLQRYALNSNLSNCLSPLAPDADALSSLLSLLLDPRSLSNLCSLQVCPSPRRCPPLPHDNDLNSLLSLLQHLHHSLNSNLSNLVRNLDAAAADLSSLLSLLPRPRCSLSNLLSQLVRPRYNYDDDPVSLLSLLLPPPCSLSNLVSCCVRPVVVDEDDLSSLLSLLVSQVVCVVPDPDSPPSVSNLLSNLQRCLLVYDDDLSNLLSLQPRDPPSPSNLVSSCVNNPLVDDADPSSLVSCCVRPVPPVVSSVSRVVSNVVVVVVPDDDDD

Organism: NCBI:txid278944